Protein AF-A0A5J4Z4I5-F1 (afdb_monomer)

Radius of gyration: 38.69 Å; Cα contacts (8 Å, |Δi|>4): 1490; chains: 1; bounding box: 126×115×115 Å

Structure (mmCIF, N/CA/C/O backbone):
data_AF-A0A5J4Z4I5-F1
#
_entry.id   AF-A0A5J4Z4I5-F1
#
loop_
_atom_site.group_PDB
_atom_site.id
_atom_site.type_symbol
_atom_site.label_atom_id
_atom_site.label_alt_id
_atom_site.label_comp_id
_atom_site.label_asym_id
_atom_site.label_entity_id
_atom_site.label_seq_id
_atom_site.pdbx_PDB_ins_code
_atom_site.Cartn_x
_atom_site.Cartn_y
_atom_site.Cartn_z
_atom_site.occupancy
_atom_site.B_iso_or_equiv
_atom_site.auth_seq_id
_atom_site.auth_comp_id
_atom_site.auth_asym_id
_atom_site.auth_atom_id
_atom_site.pdbx_PDB_model_num
ATOM 1 N N . MET A 1 1 ? 59.971 16.517 -23.247 1.00 35.81 1 MET A N 1
ATOM 2 C CA . MET A 1 1 ? 60.873 15.381 -22.914 1.00 35.81 1 MET A CA 1
ATOM 3 C C . MET A 1 1 ? 61.138 15.456 -21.409 1.00 35.81 1 MET A C 1
ATOM 5 O O . MET A 1 1 ? 61.389 16.570 -20.981 1.00 35.81 1 MET A O 1
ATOM 9 N N . ARG A 1 2 ? 61.080 14.427 -20.546 1.00 30.30 2 ARG A N 1
ATOM 10 C CA . ARG A 1 2 ? 60.779 12.969 -20.624 1.00 30.30 2 ARG A CA 1
ATOM 11 C C . ARG A 1 2 ? 59.957 12.591 -19.353 1.00 30.30 2 ARG A C 1
ATOM 13 O O . ARG A 1 2 ? 59.992 13.361 -18.406 1.00 30.30 2 ARG A O 1
ATOM 20 N N . GLY A 1 3 ? 59.259 11.457 -19.223 1.00 37.25 3 GLY A N 1
ATOM 21 C CA . GLY A 1 3 ? 58.996 10.397 -20.209 1.00 37.25 3 GLY A CA 1
ATOM 22 C C . GLY A 1 3 ? 58.804 8.967 -19.652 1.00 37.25 3 GLY A C 1
ATOM 23 O O . GLY A 1 3 ? 59.218 8.036 -20.335 1.00 37.25 3 GLY A O 1
ATOM 24 N N . THR A 1 4 ? 58.233 8.761 -18.454 1.00 35.12 4 THR A N 1
ATOM 25 C CA . THR A 1 4 ? 57.999 7.421 -17.854 1.00 35.12 4 THR A CA 1
ATOM 26 C C . THR A 1 4 ? 56.654 7.317 -17.115 1.00 35.12 4 THR A C 1
ATOM 28 O O . THR A 1 4 ? 56.175 8.299 -16.559 1.00 35.12 4 THR A O 1
ATOM 31 N N . GLY A 1 5 ? 56.066 6.111 -17.079 1.00 28.55 5 GLY A N 1
ATOM 32 C CA . GLY A 1 5 ? 54.846 5.771 -16.326 1.00 28.55 5 GLY A CA 1
ATOM 33 C C . GLY A 1 5 ? 54.780 4.261 -15.997 1.00 28.55 5 GLY A C 1
ATOM 34 O O . GLY A 1 5 ? 55.381 3.474 -16.735 1.00 28.55 5 GLY A O 1
ATOM 35 N N . PRO A 1 6 ? 54.137 3.830 -14.888 1.00 43.88 6 PRO A N 1
ATOM 36 C CA . PRO A 1 6 ? 54.281 2.470 -14.351 1.00 43.88 6 PRO A CA 1
ATOM 37 C C . PRO A 1 6 ? 53.166 1.479 -14.743 1.00 43.88 6 PRO A C 1
ATOM 39 O O . PRO A 1 6 ? 52.092 1.846 -15.208 1.00 43.88 6 PRO A O 1
ATOM 42 N N . ARG A 1 7 ? 53.428 0.187 -14.495 1.00 39.56 7 ARG A N 1
ATOM 43 C CA . ARG A 1 7 ? 52.496 -0.937 -14.699 1.00 39.56 7 ARG A CA 1
ATOM 44 C C . ARG A 1 7 ? 51.669 -1.210 -13.437 1.00 39.56 7 ARG A C 1
ATOM 46 O O . ARG A 1 7 ? 52.259 -1.415 -12.380 1.00 39.56 7 ARG A O 1
ATOM 53 N N . GLN A 1 8 ? 50.358 -1.399 -13.570 1.00 36.69 8 GLN A N 1
ATOM 54 C CA . GLN A 1 8 ? 49.542 -2.178 -12.625 1.00 36.69 8 GLN A CA 1
ATOM 55 C C . GLN A 1 8 ? 48.591 -3.108 -13.403 1.00 36.69 8 GLN A C 1
ATOM 57 O O . GLN A 1 8 ? 48.283 -2.843 -14.561 1.00 36.69 8 GLN A O 1
ATOM 62 N N . GLY A 1 9 ? 48.203 -4.245 -12.808 1.00 34.06 9 GLY A N 1
ATOM 63 C CA . GLY A 1 9 ? 47.325 -5.256 -13.433 1.00 34.06 9 GLY A CA 1
ATOM 64 C C . GLY A 1 9 ? 47.858 -6.700 -13.420 1.00 34.06 9 GLY A C 1
ATOM 65 O O . GLY A 1 9 ? 47.075 -7.646 -13.435 1.00 34.06 9 GLY A O 1
ATOM 66 N N . ALA A 1 10 ? 49.177 -6.905 -13.310 1.00 36.44 10 ALA A N 1
ATOM 67 C CA . ALA A 1 10 ? 49.761 -8.254 -13.245 1.00 36.44 10 ALA A CA 1
ATOM 68 C C . ALA A 1 10 ? 49.582 -8.945 -11.874 1.00 36.44 10 ALA A C 1
ATOM 70 O O . ALA A 1 10 ? 49.439 -10.165 -11.815 1.00 36.44 10 ALA A O 1
ATOM 71 N N . HIS A 1 11 ? 49.563 -8.181 -10.773 1.00 36.56 11 HIS A N 1
ATOM 72 C CA . HIS A 1 11 ? 49.549 -8.736 -9.411 1.00 36.56 11 HIS A CA 1
ATOM 73 C C . HIS A 1 11 ? 48.203 -9.352 -8.991 1.00 36.56 11 HIS A C 1
ATOM 75 O O . HIS A 1 11 ? 48.201 -10.396 -8.341 1.00 36.56 11 HIS A O 1
ATOM 81 N N . ALA A 1 12 ? 47.063 -8.781 -9.397 1.00 37.38 12 ALA A N 1
ATOM 82 C CA . ALA A 1 12 ? 45.740 -9.276 -8.989 1.00 37.38 12 ALA A CA 1
ATOM 83 C C . ALA A 1 12 ? 45.505 -10.748 -9.395 1.00 37.38 12 ALA A C 1
ATOM 85 O O . ALA A 1 12 ? 45.038 -11.564 -8.600 1.00 37.38 12 ALA A O 1
ATOM 86 N N . ARG A 1 13 ? 45.931 -11.126 -10.610 1.00 37.69 13 ARG A N 1
ATOM 87 C CA . ARG A 1 13 ? 45.791 -12.494 -11.145 1.00 37.69 13 ARG A CA 1
ATOM 88 C C . ARG A 1 13 ? 46.689 -13.534 -10.454 1.00 37.69 13 ARG A C 1
ATOM 90 O O . ARG A 1 13 ? 46.460 -14.730 -10.633 1.00 37.69 13 ARG A O 1
ATOM 97 N N . ALA A 1 14 ? 47.686 -13.113 -9.671 1.00 41.31 14 ALA A N 1
ATOM 98 C CA . ALA A 1 14 ? 48.535 -14.020 -8.897 1.00 41.31 14 ALA A CA 1
ATOM 99 C C . ALA A 1 14 ? 47.861 -14.467 -7.586 1.00 41.31 14 ALA A C 1
ATOM 101 O O . ALA A 1 14 ? 47.888 -15.655 -7.261 1.00 41.31 14 ALA A O 1
ATOM 102 N N . ASN A 1 15 ? 47.202 -13.547 -6.871 1.00 43.47 15 ASN A N 1
ATOM 103 C CA . ASN A 1 15 ? 46.589 -13.835 -5.568 1.00 43.47 15 ASN A CA 1
ATOM 104 C C . ASN A 1 15 ? 45.403 -14.807 -5.678 1.00 43.47 15 ASN A C 1
ATOM 106 O O . ASN A 1 15 ? 45.340 -15.776 -4.922 1.00 43.47 15 ASN A O 1
ATOM 110 N N . ILE A 1 16 ? 44.528 -14.627 -6.675 1.00 46.31 16 ILE A N 1
ATOM 111 C CA . ILE A 1 16 ? 43.369 -15.511 -6.924 1.00 46.31 16 ILE A CA 1
ATOM 112 C C . ILE A 1 16 ? 43.816 -16.977 -7.088 1.00 46.31 16 ILE A C 1
ATOM 114 O O . ILE A 1 16 ? 43.248 -17.890 -6.489 1.00 46.31 16 ILE A O 1
ATOM 118 N N . ARG A 1 17 ? 44.903 -17.211 -7.840 1.00 44.78 17 ARG A N 1
ATOM 119 C CA . ARG A 1 17 ? 45.469 -18.553 -8.070 1.00 44.78 17 ARG A CA 1
ATOM 120 C C . ARG A 1 17 ? 46.101 -19.179 -6.825 1.00 44.78 17 ARG A C 1
ATOM 122 O O . ARG A 1 17 ? 46.173 -20.403 -6.748 1.00 44.78 17 ARG A O 1
ATOM 129 N N . LYS A 1 18 ? 46.558 -18.371 -5.863 1.00 44.72 18 LYS A N 1
ATOM 130 C CA . LYS A 1 18 ? 47.048 -18.866 -4.570 1.00 44.72 18 LYS A CA 1
ATOM 131 C C . LYS A 1 18 ? 45.876 -19.325 -3.694 1.00 44.72 18 LYS A C 1
ATOM 133 O O . LYS A 1 18 ? 45.893 -20.449 -3.205 1.00 44.72 18 LYS A O 1
ATOM 138 N N . HIS A 1 19 ? 44.832 -18.506 -3.588 1.00 47.75 19 HIS A N 1
ATOM 139 C CA . HIS A 1 19 ? 43.726 -18.745 -2.658 1.00 47.75 19 HIS A CA 1
ATOM 140 C C . HIS A 1 19 ? 42.838 -19.945 -3.044 1.00 47.75 19 HIS A C 1
ATOM 142 O O . HIS A 1 19 ? 42.477 -20.752 -2.189 1.00 47.75 19 HIS A O 1
ATOM 148 N N . ILE A 1 20 ? 42.561 -20.139 -4.341 1.00 48.09 20 ILE A N 1
ATOM 149 C CA . ILE A 1 20 ? 41.812 -21.313 -4.838 1.00 48.09 20 ILE A CA 1
ATOM 150 C C . ILE A 1 20 ? 42.571 -22.623 -4.551 1.00 48.09 20 ILE A C 1
ATOM 152 O O . ILE A 1 20 ? 41.970 -23.635 -4.191 1.00 48.09 20 ILE A O 1
ATOM 156 N N . LYS A 1 21 ? 43.906 -22.603 -4.655 1.00 46.72 21 LYS A N 1
ATOM 157 C CA . LYS A 1 21 ? 44.761 -23.762 -4.355 1.00 46.72 21 LYS A CA 1
ATOM 158 C C . LYS A 1 21 ? 44.721 -24.140 -2.869 1.00 46.72 21 LYS A C 1
ATOM 160 O O . LYS A 1 21 ? 44.782 -25.322 -2.544 1.00 46.72 21 LYS A O 1
ATOM 165 N N . GLU A 1 22 ? 44.617 -23.150 -1.985 1.00 45.56 22 GLU A N 1
ATOM 166 C CA . GLU A 1 22 ? 44.584 -23.341 -0.530 1.00 45.56 22 GLU A CA 1
ATOM 167 C C . GLU A 1 22 ? 43.242 -23.918 -0.044 1.00 45.56 22 GLU A C 1
ATOM 169 O O . GLU A 1 22 ? 43.251 -24.739 0.868 1.00 45.56 22 GLU A O 1
ATOM 174 N N . ARG A 1 23 ? 42.109 -23.595 -0.692 1.00 50.34 23 ARG A N 1
ATOM 175 C CA . ARG A 1 23 ? 40.792 -24.178 -0.347 1.00 50.34 23 ARG A CA 1
ATOM 176 C C . ARG A 1 23 ? 40.547 -25.600 -0.876 1.00 50.34 23 ARG A C 1
ATOM 178 O O . ARG A 1 23 ? 39.748 -26.315 -0.286 1.00 50.34 23 ARG A O 1
ATOM 185 N N . LEU A 1 24 ? 41.187 -26.015 -1.976 1.00 55.06 24 LEU A N 1
ATOM 186 C CA . LEU A 1 24 ? 40.859 -27.282 -2.663 1.00 55.06 24 LEU A CA 1
ATOM 187 C C . LEU A 1 24 ? 41.818 -28.454 -2.385 1.00 55.06 24 LEU A C 1
ATOM 189 O O . LEU A 1 24 ? 41.536 -29.575 -2.800 1.00 55.06 24 LEU A O 1
ATOM 193 N N . GLY A 1 25 ? 42.974 -28.230 -1.749 1.00 45.53 25 GLY A N 1
ATOM 194 C CA . GLY A 1 25 ? 43.921 -29.299 -1.373 1.00 45.53 25 GLY A CA 1
ATOM 195 C C . GLY A 1 25 ? 44.571 -30.085 -2.531 1.00 45.53 25 GLY A C 1
ATOM 196 O O . GLY A 1 25 ? 45.341 -31.017 -2.295 1.00 45.53 25 GLY A O 1
ATOM 197 N N . LEU A 1 26 ? 44.290 -29.736 -3.792 1.00 54.09 26 LEU A N 1
ATOM 198 C CA . LEU A 1 26 ? 44.749 -30.480 -4.968 1.00 54.09 26 LEU A CA 1
ATOM 199 C C . LEU A 1 26 ? 46.233 -30.244 -5.291 1.00 54.09 26 LEU A C 1
ATOM 201 O O . LEU A 1 26 ? 46.753 -29.125 -5.245 1.00 54.09 26 LEU A O 1
ATOM 205 N N . SER A 1 27 ? 46.918 -31.312 -5.710 1.00 60.84 27 SER A N 1
ATOM 206 C CA . SER A 1 27 ? 48.304 -31.221 -6.179 1.00 60.84 27 SER A CA 1
ATOM 207 C C . SER A 1 27 ? 48.392 -30.535 -7.557 1.00 60.84 27 SER A C 1
ATOM 209 O O . SER A 1 27 ? 47.460 -30.648 -8.362 1.00 60.84 27 SER A O 1
ATOM 211 N N . PRO A 1 28 ? 49.516 -29.862 -7.893 1.00 47.69 28 PRO A N 1
ATOM 212 C CA . PRO A 1 28 ? 49.612 -29.039 -9.105 1.00 47.69 28 PRO A CA 1
ATOM 213 C C . PRO A 1 28 ? 49.306 -29.764 -10.424 1.00 47.69 28 PRO A C 1
ATOM 215 O O . PRO A 1 28 ? 48.847 -29.126 -11.363 1.00 47.69 28 PRO A O 1
ATOM 218 N N . ARG A 1 29 ? 49.526 -31.086 -10.502 1.00 52.81 29 ARG A N 1
ATOM 219 C CA . ARG A 1 29 ? 49.208 -31.879 -11.703 1.00 52.81 29 ARG A CA 1
ATOM 220 C C . ARG A 1 29 ? 47.703 -32.123 -11.880 1.00 52.81 29 ARG A C 1
ATOM 222 O O . ARG A 1 29 ? 47.235 -32.074 -13.009 1.00 52.81 29 ARG A O 1
ATOM 229 N N . LYS A 1 30 ? 46.944 -32.327 -10.792 1.00 55.16 30 LYS A N 1
ATOM 230 C CA . LYS A 1 30 ? 45.482 -32.541 -10.855 1.00 55.16 30 LYS A CA 1
ATOM 231 C C . LYS A 1 30 ? 44.713 -31.264 -11.209 1.00 55.16 30 LYS A C 1
ATOM 233 O O . LYS A 1 30 ? 43.694 -31.330 -11.882 1.00 55.16 30 LYS A O 1
ATOM 238 N N . PHE A 1 31 ? 45.208 -30.102 -10.777 1.00 52.62 31 PHE A N 1
ATOM 239 C CA . PHE A 1 31 ? 44.575 -28.816 -11.093 1.00 52.62 31 PHE A CA 1
ATOM 240 C C . PHE A 1 31 ? 44.687 -28.446 -12.583 1.00 52.62 31 PHE A C 1
ATOM 242 O O . PHE A 1 31 ? 43.785 -27.817 -13.124 1.00 52.62 31 PHE A O 1
ATOM 249 N N . VAL A 1 32 ? 45.767 -28.857 -13.262 1.00 59.59 32 VAL A N 1
ATOM 250 C CA . VAL A 1 32 ? 45.931 -28.615 -14.707 1.00 59.59 32 VAL A CA 1
ATOM 251 C C . VAL A 1 32 ? 45.006 -29.517 -15.528 1.00 59.59 32 VAL A C 1
ATOM 253 O O . VAL A 1 32 ? 44.280 -28.993 -16.367 1.00 59.59 32 VAL A O 1
ATOM 256 N N . SER A 1 33 ? 44.945 -30.826 -15.245 1.00 52.53 33 SER A N 1
ATOM 257 C CA . SER A 1 33 ? 44.080 -31.743 -16.008 1.00 52.53 33 SER A CA 1
ATOM 258 C C . SER A 1 33 ? 42.597 -31.364 -15.917 1.00 52.53 33 SER A C 1
ATOM 260 O O . SER A 1 33 ? 41.912 -31.341 -16.934 1.00 52.53 33 SER A O 1
ATOM 262 N N . PHE A 1 34 ? 42.126 -30.963 -14.730 1.00 51.75 34 PHE A N 1
ATOM 263 C CA . PHE A 1 34 ? 40.750 -30.501 -14.512 1.00 51.75 34 PHE A CA 1
ATOM 264 C C . PHE A 1 34 ? 40.367 -29.305 -15.410 1.00 51.75 34 PHE A C 1
ATOM 266 O O . PHE A 1 34 ? 39.272 -29.263 -15.969 1.00 51.75 34 PHE A O 1
ATOM 273 N N . LEU A 1 35 ? 41.287 -28.351 -15.602 1.00 50.06 35 LEU A N 1
ATOM 274 C CA . LEU A 1 35 ? 41.074 -27.191 -16.475 1.00 50.06 35 LEU A CA 1
ATOM 275 C C . LEU A 1 35 ? 41.184 -27.537 -17.971 1.00 50.06 35 LEU A C 1
ATOM 277 O O . LEU A 1 35 ? 40.565 -26.873 -18.805 1.00 50.06 35 LEU A O 1
ATOM 281 N N . GLU A 1 36 ? 41.958 -28.563 -18.326 1.00 49.97 36 GLU A N 1
ATOM 282 C CA . GLU A 1 36 ? 42.090 -29.032 -19.709 1.00 49.97 36 GLU A CA 1
ATOM 283 C C . GLU A 1 36 ? 40.883 -29.873 -20.161 1.00 49.97 36 GLU A C 1
ATOM 285 O O . GLU A 1 36 ? 40.491 -29.781 -21.326 1.00 49.97 36 GLU A O 1
ATOM 290 N N . GLU A 1 37 ? 40.234 -30.627 -19.270 1.00 44.66 37 GLU A N 1
ATOM 291 C CA . GLU A 1 37 ? 39.030 -31.406 -19.597 1.00 44.66 37 GLU A CA 1
ATOM 292 C C . GLU A 1 37 ? 37.803 -30.511 -19.854 1.00 44.66 37 GLU A C 1
ATOM 294 O O . GLU A 1 37 ? 37.185 -30.612 -20.920 1.00 44.66 37 GLU A O 1
ATOM 299 N N . ASP A 1 38 ? 37.491 -29.567 -18.958 1.00 45.91 38 ASP A N 1
ATOM 300 C CA . ASP A 1 38 ? 36.338 -28.660 -19.114 1.00 45.91 38 ASP A CA 1
ATOM 301 C C . ASP A 1 38 ? 36.457 -27.760 -20.364 1.00 45.91 38 ASP A C 1
ATOM 303 O O . ASP A 1 38 ? 35.509 -27.602 -21.143 1.00 45.91 38 ASP A O 1
ATOM 307 N N . CYS A 1 39 ? 37.661 -27.244 -20.635 1.00 38.38 39 CYS A N 1
ATOM 308 C CA . CYS A 1 39 ? 37.931 -26.419 -21.815 1.00 38.38 39 CYS A CA 1
ATOM 309 C C . CYS A 1 39 ? 37.785 -27.206 -23.136 1.00 38.38 39 CYS A C 1
ATOM 311 O O . CYS A 1 39 ? 37.334 -26.659 -24.148 1.00 38.38 39 CYS A O 1
ATOM 313 N N . ASN A 1 40 ? 38.114 -28.504 -23.142 1.00 44.69 40 ASN A N 1
ATOM 314 C CA . ASN A 1 40 ? 37.922 -29.367 -24.310 1.00 44.69 40 ASN A CA 1
ATOM 315 C C . ASN A 1 40 ? 36.465 -29.829 -24.481 1.00 44.69 40 ASN A C 1
ATOM 317 O O . ASN A 1 40 ? 35.998 -29.922 -25.619 1.00 44.69 40 ASN A O 1
ATOM 321 N N . SER A 1 41 ? 35.729 -30.047 -23.387 1.00 39.28 41 SER A N 1
ATOM 322 C CA . SER A 1 41 ? 34.284 -30.319 -23.411 1.00 39.28 41 SER A CA 1
ATOM 323 C C . SER A 1 41 ? 33.518 -29.177 -24.095 1.00 39.28 41 SER A C 1
ATOM 325 O O . SER A 1 41 ? 32.854 -29.372 -25.121 1.00 39.28 41 SER A O 1
ATOM 327 N N . LYS A 1 42 ? 33.715 -27.943 -23.611 1.00 42.56 42 LYS A N 1
ATOM 328 C CA . LYS A 1 42 ? 33.012 -26.744 -24.099 1.00 42.56 42 LYS A CA 1
ATOM 329 C C . LYS A 1 42 ? 33.356 -26.377 -25.551 1.00 42.56 42 LYS A C 1
ATOM 331 O O . LYS A 1 42 ? 32.510 -25.821 -26.251 1.00 42.56 42 LYS A O 1
ATOM 336 N N . LYS A 1 43 ? 34.542 -26.750 -26.053 1.00 41.34 43 LYS A N 1
ATOM 337 C CA . LYS A 1 43 ? 34.893 -26.603 -27.481 1.00 41.34 43 LYS A CA 1
ATOM 338 C C . LYS A 1 43 ? 34.133 -27.565 -28.395 1.00 41.34 43 LYS A C 1
ATOM 340 O O . LYS A 1 43 ? 33.652 -27.131 -29.438 1.00 41.34 43 LYS A O 1
ATOM 345 N N . ARG A 1 44 ? 33.975 -28.840 -28.016 1.00 39.41 44 ARG A N 1
ATOM 346 C CA . ARG A 1 44 ? 33.303 -29.841 -28.872 1.00 39.41 44 ARG A CA 1
ATOM 347 C C . ARG A 1 44 ? 31.820 -29.532 -29.094 1.00 39.41 44 ARG A C 1
ATOM 349 O O . ARG A 1 44 ? 31.322 -29.781 -30.187 1.00 39.41 44 ARG A O 1
ATOM 356 N N . LYS A 1 45 ? 31.135 -28.937 -28.108 1.00 37.75 45 LYS A N 1
ATOM 357 C CA . LYS A 1 45 ? 29.716 -28.550 -28.235 1.00 37.75 45 LYS A CA 1
ATOM 358 C C . LYS A 1 45 ? 29.490 -27.305 -29.115 1.00 37.75 45 LYS A C 1
ATOM 360 O O . LYS A 1 45 ? 28.401 -27.148 -29.639 1.00 37.75 45 LYS A O 1
ATOM 365 N N . ARG A 1 46 ? 30.501 -26.447 -29.333 1.00 36.47 46 ARG A N 1
ATOM 366 C CA . ARG A 1 46 ? 30.376 -25.200 -30.127 1.00 36.47 46 ARG A CA 1
ATOM 367 C C . ARG A 1 46 ? 30.754 -25.316 -31.612 1.00 36.47 46 ARG A C 1
ATOM 369 O O . ARG A 1 46 ? 30.628 -24.335 -32.334 1.00 36.47 46 ARG A O 1
ATOM 376 N N . GLN A 1 47 ? 31.229 -26.472 -32.083 1.00 33.19 47 GLN A N 1
ATOM 377 C CA . GLN A 1 47 ? 31.722 -26.632 -33.464 1.00 33.19 47 GLN A CA 1
ATOM 378 C C . GLN A 1 47 ? 30.694 -27.253 -34.434 1.00 33.19 47 GLN A C 1
ATOM 380 O O . GLN A 1 47 ? 31.015 -27.467 -35.601 1.00 33.19 47 GLN A O 1
ATOM 385 N N . LYS A 1 48 ? 29.470 -27.563 -33.981 1.00 34.03 48 LYS A N 1
ATOM 386 C CA . LYS A 1 48 ? 28.483 -28.298 -34.791 1.00 34.03 48 LYS A CA 1
ATOM 387 C C . LYS A 1 48 ? 27.459 -27.408 -35.510 1.00 34.03 48 LYS A C 1
ATOM 389 O O . LYS A 1 48 ? 27.056 -27.740 -36.619 1.00 34.03 48 LYS A O 1
ATOM 394 N N . ASP A 1 49 ? 27.125 -26.255 -34.930 1.00 37.41 49 ASP A N 1
ATOM 395 C CA . ASP A 1 49 ? 25.912 -25.496 -35.279 1.00 37.41 49 ASP A CA 1
ATOM 396 C C . ASP A 1 49 ? 26.213 -24.146 -35.968 1.00 37.41 49 ASP A C 1
ATOM 398 O O . ASP A 1 49 ? 25.531 -23.147 -35.756 1.00 37.41 49 ASP A O 1
ATOM 402 N N . SER A 1 50 ? 27.280 -24.077 -36.778 1.00 30.86 50 SER A N 1
ATOM 403 C CA . SER A 1 50 ? 27.638 -22.855 -37.521 1.00 30.86 50 SER A CA 1
ATOM 404 C C . SER A 1 50 ? 28.266 -23.141 -38.891 1.00 30.86 50 SER A C 1
ATOM 406 O O . SER A 1 50 ? 29.455 -22.920 -39.128 1.00 30.86 50 SER A O 1
ATOM 408 N N . ILE A 1 51 ? 27.444 -23.636 -39.821 1.00 34.22 51 ILE A N 1
ATOM 409 C CA . ILE A 1 51 ? 27.730 -23.644 -41.262 1.00 34.22 51 ILE A CA 1
ATOM 410 C C . ILE A 1 51 ? 26.464 -23.158 -41.987 1.00 34.22 51 ILE A C 1
ATOM 412 O O . ILE A 1 51 ? 25.383 -23.686 -41.757 1.00 34.22 51 ILE A O 1
ATOM 416 N N . THR A 1 52 ? 26.626 -22.177 -42.885 1.00 31.58 52 THR A N 1
ATOM 417 C CA . THR A 1 52 ? 25.573 -21.354 -43.537 1.00 31.58 52 THR A CA 1
ATOM 418 C C . THR A 1 52 ? 24.854 -20.353 -42.598 1.00 31.58 52 THR A C 1
ATOM 420 O O . THR A 1 52 ? 24.449 -20.714 -41.505 1.00 31.58 52 THR A O 1
ATOM 423 N N . GLY A 1 53 ? 24.705 -19.062 -42.942 1.00 26.91 53 GLY A N 1
ATOM 424 C CA . GLY A 1 53 ? 25.369 -18.341 -44.037 1.00 26.91 53 GLY A CA 1
ATOM 425 C C . GLY A 1 53 ? 25.111 -16.819 -44.124 1.00 26.91 53 GLY A C 1
ATOM 426 O O . GLY A 1 53 ? 23.990 -16.359 -43.988 1.00 26.91 53 GLY A O 1
ATOM 427 N N . LYS A 1 54 ? 26.170 -16.072 -44.488 1.00 27.55 54 LYS A N 1
ATOM 428 C CA . LYS A 1 54 ? 26.180 -14.760 -45.189 1.00 27.55 54 LYS A CA 1
ATOM 429 C C . LYS A 1 54 ? 25.495 -13.525 -44.555 1.00 27.55 54 LYS A C 1
ATOM 431 O O . LYS A 1 54 ? 24.449 -13.068 -44.993 1.00 27.55 54 LYS A O 1
ATOM 436 N N . THR A 1 55 ? 26.256 -12.857 -43.688 1.00 27.69 55 THR A N 1
ATOM 437 C CA . THR A 1 55 ? 26.644 -11.423 -43.789 1.00 27.69 55 THR A CA 1
ATOM 438 C C . THR A 1 55 ? 25.858 -10.454 -44.702 1.00 27.69 55 THR A C 1
ATOM 440 O O . THR A 1 55 ? 25.880 -10.588 -45.929 1.00 27.69 55 THR A O 1
ATOM 443 N N . ARG A 1 56 ? 25.508 -9.286 -44.142 1.00 28.06 56 ARG A N 1
ATOM 444 C CA . ARG A 1 56 ? 25.757 -7.973 -44.779 1.00 28.06 56 ARG A CA 1
ATOM 445 C C . ARG A 1 56 ? 26.416 -7.018 -43.773 1.00 28.06 56 ARG A C 1
ATOM 447 O O . ARG A 1 56 ? 26.276 -7.206 -42.571 1.00 28.06 56 ARG A O 1
ATOM 454 N N . GLN A 1 57 ? 27.191 -6.050 -44.264 1.00 28.00 57 GLN A N 1
ATOM 455 C CA . GLN A 1 57 ? 27.966 -5.107 -43.445 1.00 28.00 57 GLN A CA 1
ATOM 456 C C . GLN A 1 57 ? 27.461 -3.670 -43.617 1.00 28.00 57 GLN A C 1
ATOM 458 O O . GLN A 1 57 ? 27.161 -3.251 -44.731 1.00 28.00 57 GLN A O 1
ATOM 463 N N . GLY A 1 58 ? 27.492 -2.907 -42.527 1.00 24.58 58 GLY A N 1
ATOM 464 C CA . GLY A 1 58 ? 27.455 -1.444 -42.492 1.00 24.58 58 GLY A CA 1
ATOM 465 C C . GLY A 1 58 ? 28.159 -0.980 -41.214 1.00 24.58 58 GLY A C 1
ATOM 466 O O . GLY A 1 58 ? 28.021 -1.634 -40.180 1.00 24.58 58 GLY A O 1
ATOM 467 N N . LYS A 1 59 ? 28.978 0.077 -41.274 1.00 27.72 59 LYS A N 1
ATOM 468 C CA . LYS A 1 59 ? 29.710 0.612 -40.108 1.00 27.72 59 LYS A CA 1
ATOM 469 C C . LYS A 1 59 ? 29.626 2.149 -40.032 1.00 27.72 59 LYS A C 1
ATOM 471 O O . LYS A 1 59 ? 29.356 2.769 -41.057 1.00 27.72 59 LYS A O 1
ATOM 476 N N . PRO A 1 60 ? 29.799 2.743 -38.833 1.00 45.38 60 PRO A N 1
ATOM 477 C CA . PRO A 1 60 ? 29.238 4.057 -38.495 1.00 45.38 60 PRO A CA 1
ATOM 478 C C . PRO A 1 60 ? 30.252 5.213 -38.548 1.00 45.38 60 PRO A C 1
ATOM 480 O O . PRO A 1 60 ? 31.459 4.982 -38.644 1.00 45.38 60 PRO A O 1
ATOM 483 N N . ALA A 1 61 ? 29.767 6.447 -38.355 1.00 25.77 61 ALA A N 1
ATOM 484 C CA . ALA A 1 61 ? 30.599 7.601 -38.011 1.00 25.77 61 ALA A CA 1
ATOM 485 C C . ALA A 1 61 ? 29.871 8.646 -37.128 1.00 25.77 61 ALA A C 1
ATOM 487 O O . ALA A 1 61 ? 28.799 9.099 -37.496 1.00 25.77 61 ALA A O 1
ATOM 488 N N . PHE A 1 62 ? 30.511 8.987 -35.996 1.00 24.73 62 PHE A N 1
ATOM 489 C CA . PHE A 1 62 ? 30.704 10.294 -35.317 1.00 24.73 62 PHE A CA 1
ATOM 490 C C . PHE A 1 62 ? 29.603 11.404 -35.246 1.00 24.73 62 PHE A C 1
ATOM 492 O O . PHE A 1 62 ? 28.852 11.575 -36.191 1.00 24.73 62 PHE A O 1
ATOM 499 N N . VAL A 1 63 ? 29.565 12.364 -34.288 1.00 24.02 63 VAL A N 1
ATOM 500 C CA . VAL A 1 63 ? 29.897 12.505 -32.828 1.00 24.02 63 VAL A CA 1
ATOM 501 C C . VAL A 1 63 ? 30.058 14.012 -32.451 1.00 24.02 63 VAL A C 1
ATOM 503 O O . VAL A 1 63 ? 30.584 14.771 -33.254 1.00 24.02 63 VAL A O 1
ATOM 506 N N . VAL A 1 64 ? 29.694 14.407 -31.210 1.00 24.33 64 VAL A N 1
ATOM 507 C CA . VAL A 1 64 ? 29.803 15.753 -30.550 1.00 24.33 64 VAL A CA 1
ATOM 508 C C . VAL A 1 64 ? 28.826 16.873 -30.977 1.00 24.33 64 VAL A C 1
ATOM 510 O O . VAL A 1 64 ? 28.916 17.393 -32.082 1.00 24.33 64 VAL A O 1
ATOM 513 N N . ALA A 1 65 ? 28.045 17.377 -30.003 1.00 23.78 65 ALA A N 1
ATOM 514 C CA . ALA A 1 65 ? 27.925 18.804 -29.617 1.00 23.78 65 ALA A CA 1
ATOM 515 C C . ALA A 1 65 ? 27.198 18.933 -28.251 1.00 23.78 65 ALA A C 1
ATOM 517 O O . ALA A 1 65 ? 26.435 18.039 -27.892 1.00 23.78 65 ALA A O 1
ATOM 518 N N . MET A 1 66 ? 27.430 20.000 -27.463 1.00 22.86 66 MET A N 1
ATOM 519 C CA . MET A 1 66 ? 26.862 20.136 -26.103 1.00 22.86 66 MET A CA 1
ATOM 520 C C . MET A 1 66 ? 26.566 21.597 -25.681 1.00 22.86 66 MET A C 1
ATOM 522 O O . MET A 1 66 ? 27.430 22.456 -25.817 1.00 22.86 66 MET A O 1
ATOM 526 N N . GLN A 1 67 ? 25.403 21.795 -25.038 1.00 25.06 67 GLN A N 1
ATOM 527 C CA . GLN A 1 67 ? 24.995 22.885 -24.116 1.00 25.06 67 GLN A CA 1
ATOM 528 C C . GLN A 1 67 ? 24.768 24.354 -24.584 1.00 25.06 67 GLN A C 1
ATOM 530 O O . GLN A 1 67 ? 25.517 24.914 -25.375 1.00 25.06 67 GLN A O 1
ATOM 535 N N . LYS A 1 68 ? 23.848 24.993 -23.821 1.00 24.16 68 LYS A N 1
ATOM 536 C CA . LYS A 1 68 ? 23.697 26.425 -23.425 1.00 24.16 68 LYS A CA 1
ATOM 537 C C . LYS A 1 68 ? 22.716 27.324 -24.216 1.00 24.16 68 LYS A C 1
ATOM 539 O O . LYS A 1 68 ? 22.790 27.356 -25.433 1.00 24.16 68 LYS A O 1
ATOM 544 N N . VAL A 1 69 ? 21.864 28.161 -23.581 1.00 25.48 69 VAL A N 1
ATOM 545 C CA . VAL A 1 69 ? 21.258 28.135 -22.212 1.00 25.48 69 VAL A CA 1
ATOM 546 C C . VAL A 1 69 ? 20.085 29.153 -22.083 1.00 25.48 69 VAL A C 1
ATOM 548 O O . VAL A 1 69 ? 20.163 30.209 -22.693 1.00 25.48 69 VAL A O 1
ATOM 551 N N . VAL A 1 70 ? 19.081 28.855 -21.234 1.00 22.89 70 VAL A N 1
ATOM 552 C CA . VAL A 1 70 ? 18.054 29.746 -20.598 1.00 22.89 70 VAL A CA 1
ATOM 553 C C . VAL A 1 70 ? 17.151 30.658 -21.462 1.00 22.89 70 VAL A C 1
ATOM 555 O O . VAL A 1 70 ? 17.607 31.639 -22.038 1.00 22.89 70 VAL A O 1
ATOM 558 N N . ALA A 1 71 ? 15.827 30.470 -21.318 1.00 21.08 71 ALA A N 1
ATOM 559 C CA . ALA A 1 71 ? 14.838 31.554 -21.186 1.00 21.08 71 ALA A CA 1
ATOM 560 C C . ALA A 1 71 ? 13.594 31.086 -20.386 1.00 21.08 71 ALA A C 1
ATOM 562 O O . ALA A 1 71 ? 13.177 29.940 -20.484 1.00 21.08 71 ALA A O 1
ATOM 563 N N . VAL A 1 72 ? 13.050 31.986 -19.567 1.00 22.86 72 VAL A N 1
ATOM 564 C CA . VAL A 1 72 ? 12.040 31.811 -18.501 1.00 22.86 72 VAL A CA 1
ATOM 565 C C . VAL A 1 72 ? 10.647 31.333 -18.957 1.00 22.86 72 VAL A C 1
ATOM 567 O O . VAL A 1 72 ? 10.076 31.923 -19.867 1.00 22.86 72 VAL A O 1
ATOM 570 N N . ALA A 1 73 ? 10.036 30.420 -18.188 1.00 22.89 73 ALA A N 1
ATOM 571 C CA . ALA A 1 73 ? 8.594 30.402 -17.884 1.00 22.89 73 ALA A CA 1
ATOM 572 C C . ALA A 1 73 ? 8.344 29.696 -16.531 1.00 22.89 73 ALA A C 1
ATOM 574 O O . ALA A 1 73 ? 9.071 28.766 -16.186 1.00 22.89 73 ALA A O 1
ATOM 575 N N . ILE A 1 74 ? 7.343 30.136 -15.758 1.00 28.59 74 ILE A N 1
ATOM 576 C CA . ILE A 1 74 ? 6.940 29.500 -14.488 1.00 28.59 74 ILE A CA 1
ATOM 577 C C . ILE A 1 74 ? 5.701 28.642 -14.744 1.00 28.59 74 ILE A C 1
ATOM 579 O O . ILE A 1 74 ? 4.657 29.176 -15.109 1.00 28.59 74 ILE A O 1
ATOM 583 N N . ALA A 1 75 ? 5.806 27.339 -14.492 1.00 23.30 75 ALA A N 1
ATOM 584 C CA . ALA A 1 75 ? 4.669 26.433 -14.383 1.00 23.30 75 ALA A CA 1
ATOM 585 C C . ALA A 1 75 ? 5.022 25.309 -13.397 1.00 23.30 75 ALA A C 1
ATOM 587 O O . ALA A 1 75 ? 5.791 24.408 -13.726 1.00 23.30 75 ALA A O 1
ATOM 588 N N . VAL A 1 76 ? 4.476 25.366 -12.178 1.00 27.19 76 VAL A N 1
ATOM 589 C CA . VAL A 1 76 ? 4.507 24.223 -11.254 1.00 27.19 76 VAL A CA 1
ATOM 590 C C . VAL A 1 76 ? 3.368 23.295 -11.661 1.00 27.19 76 VAL A C 1
ATOM 592 O O . VAL A 1 76 ? 2.263 23.375 -11.132 1.00 27.19 76 VAL A O 1
ATOM 595 N N . ALA A 1 77 ? 3.631 22.453 -12.658 1.00 22.38 77 ALA A N 1
ATOM 596 C CA . ALA A 1 77 ? 2.745 21.351 -12.991 1.00 22.38 77 ALA A CA 1
ATOM 597 C C . ALA A 1 77 ? 2.862 20.295 -11.884 1.00 22.38 77 ALA A C 1
ATOM 599 O O . ALA A 1 77 ? 3.814 19.514 -11.857 1.00 22.38 77 ALA A O 1
ATOM 600 N N . VAL A 1 78 ? 1.909 20.298 -10.951 1.00 25.53 78 VAL A N 1
ATOM 601 C CA . VAL A 1 78 ? 1.717 19.179 -10.025 1.00 25.53 78 VAL A CA 1
ATOM 602 C C . VAL A 1 78 ? 1.224 18.002 -10.857 1.00 25.53 78 VAL A C 1
ATOM 604 O O . VAL A 1 78 ? 0.047 17.931 -11.200 1.00 25.53 78 VAL A O 1
ATOM 607 N N . VAL A 1 79 ? 2.132 17.095 -11.213 1.00 23.30 79 VAL A N 1
ATOM 608 C CA . VAL A 1 79 ? 1.753 15.812 -11.804 1.00 23.30 79 VAL A CA 1
ATOM 609 C C . VAL A 1 79 ? 1.183 14.957 -10.679 1.00 23.30 79 VAL A C 1
ATOM 611 O O . VAL A 1 79 ? 1.912 14.277 -9.962 1.00 23.30 79 VAL A O 1
ATOM 614 N N . THR A 1 80 ? -0.135 15.026 -10.501 1.00 28.97 80 THR A N 1
ATOM 615 C CA . THR A 1 80 ? -0.867 13.979 -9.789 1.00 28.97 80 THR A CA 1
ATOM 616 C C . THR A 1 80 ? -0.590 12.660 -10.501 1.00 28.97 80 THR A C 1
ATOM 618 O O . THR A 1 80 ? -0.763 12.599 -11.719 1.00 28.97 80 THR A O 1
ATOM 621 N N . GLY A 1 81 ? -0.190 11.615 -9.773 1.00 30.92 81 GLY A N 1
ATOM 622 C CA . GLY A 1 81 ? -0.221 10.260 -10.321 1.00 30.92 81 GLY A CA 1
ATOM 623 C C . GLY A 1 81 ? -1.661 9.949 -10.712 1.00 30.92 81 GLY A C 1
ATOM 624 O O . GLY A 1 81 ? -2.525 9.875 -9.841 1.00 30.92 81 GLY A O 1
ATOM 625 N N . VAL A 1 82 ? -1.935 9.879 -12.012 1.00 40.28 82 VAL A N 1
ATOM 626 C CA . VAL A 1 82 ? -3.282 9.621 -12.518 1.00 40.28 82 VAL A CA 1
ATOM 627 C C . VAL A 1 82 ? -3.496 8.115 -12.474 1.00 40.28 82 VAL A C 1
ATOM 629 O O . VAL A 1 82 ? -2.747 7.369 -13.101 1.00 40.28 82 VAL A O 1
ATOM 632 N N . ALA A 1 83 ? -4.494 7.664 -11.717 1.00 46.91 83 ALA A N 1
ATOM 633 C CA . ALA A 1 83 ? -4.940 6.282 -11.798 1.00 46.91 83 ALA A CA 1
ATOM 634 C C . ALA A 1 83 ? -5.590 6.080 -13.171 1.00 46.91 83 ALA A C 1
ATOM 636 O O . ALA A 1 83 ? -6.634 6.671 -13.439 1.00 46.91 83 ALA A O 1
ATOM 637 N N . HIS A 1 84 ? -4.957 5.286 -14.034 1.00 56.53 84 HIS A N 1
ATOM 638 C CA . HIS A 1 84 ? -5.510 4.963 -15.346 1.00 56.53 84 HIS A CA 1
ATOM 639 C C . HIS A 1 84 ? -6.854 4.243 -15.215 1.00 56.53 84 HIS A C 1
ATOM 641 O O . HIS A 1 84 ? -7.110 3.528 -14.238 1.00 56.53 84 HIS A O 1
ATOM 647 N N . ALA A 1 85 ? -7.720 4.457 -16.197 1.00 69.00 85 ALA A N 1
ATOM 648 C CA . ALA A 1 85 ? -8.973 3.745 -16.324 1.00 69.00 85 ALA A CA 1
ATOM 649 C C . ALA A 1 85 ? -8.802 2.449 -17.125 1.00 69.00 85 ALA A C 1
ATOM 651 O O . ALA A 1 85 ? -7.807 2.221 -17.815 1.00 69.00 85 ALA A O 1
ATOM 652 N N . HIS A 1 86 ? -9.785 1.562 -16.984 1.00 85.38 86 HIS A N 1
ATOM 653 C CA . HIS A 1 86 ? -9.763 0.226 -17.567 1.00 85.38 86 HIS A CA 1
ATOM 654 C C . HIS A 1 86 ? -11.192 -0.244 -17.795 1.00 85.38 86 HIS A C 1
ATOM 656 O O . HIS A 1 86 ? -11.945 -0.378 -16.828 1.00 85.38 86 HIS A O 1
ATOM 662 N N . GLY A 1 87 ? -11.580 -0.523 -19.041 1.00 87.50 87 GLY A N 1
ATOM 663 C CA . GLY A 1 87 ? -12.923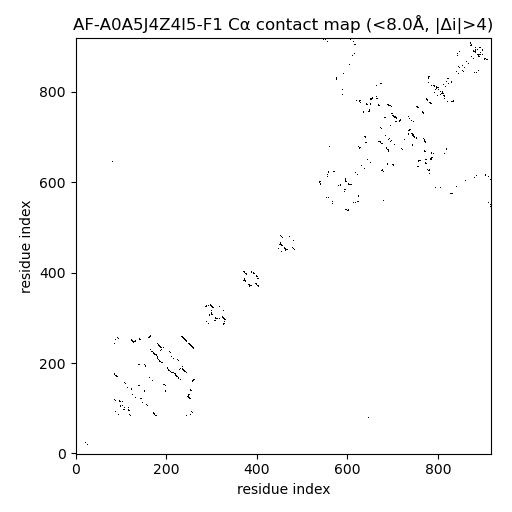 -1.027 -19.312 1.00 87.50 87 GLY A CA 1
ATOM 664 C C . GLY A 1 87 ? -13.205 -1.457 -20.749 1.00 87.50 87 GLY A C 1
ATOM 665 O O . GLY A 1 87 ? -12.454 -1.155 -21.674 1.00 87.50 87 GLY A O 1
ATOM 666 N N . THR A 1 88 ? -14.294 -2.207 -20.930 1.00 93.31 88 THR A N 1
ATOM 667 C CA . THR A 1 88 ? -14.721 -2.752 -22.229 1.00 93.31 88 THR A CA 1
ATOM 668 C C . THR A 1 88 ? -16.218 -3.085 -22.255 1.00 93.31 88 THR A C 1
ATOM 670 O O . THR A 1 88 ? -16.864 -3.212 -21.214 1.00 93.31 88 THR A O 1
ATOM 673 N N . LEU A 1 89 ? -16.767 -3.328 -23.449 1.00 93.31 89 LEU A N 1
ATOM 674 C CA . LEU A 1 89 ? -18.054 -4.017 -23.583 1.00 93.31 89 LEU A CA 1
ATOM 675 C C . LEU A 1 89 ? -17.935 -5.488 -23.155 1.00 93.31 89 LEU A C 1
ATOM 677 O O . LEU A 1 89 ? -17.275 -6.287 -23.824 1.00 93.31 89 LEU A O 1
ATOM 681 N N . ALA A 1 90 ? -18.630 -5.851 -22.076 1.00 81.56 90 ALA A N 1
ATOM 682 C CA . ALA A 1 90 ? -18.794 -7.233 -21.635 1.00 81.56 90 ALA A CA 1
ATOM 683 C C . ALA A 1 90 ? -20.023 -7.909 -22.267 1.00 81.56 90 ALA A C 1
ATOM 685 O O . ALA A 1 90 ? -20.003 -9.117 -22.499 1.00 81.56 90 ALA A O 1
ATOM 686 N N . PHE A 1 91 ? -21.070 -7.141 -22.592 1.00 87.38 91 PHE A N 1
ATOM 687 C CA . PHE A 1 91 ? -22.185 -7.596 -23.425 1.00 87.38 91 PHE A CA 1
ATOM 688 C C . PHE A 1 91 ? -22.687 -6.470 -24.356 1.00 87.38 91 PHE A C 1
ATOM 690 O O . PHE A 1 91 ? -22.956 -5.377 -23.853 1.00 87.38 91 PHE A O 1
ATOM 697 N N . PRO A 1 92 ? -22.845 -6.716 -25.676 1.00 93.19 92 PRO A N 1
ATOM 698 C CA . PRO A 1 92 ? -22.255 -7.837 -26.414 1.00 93.19 92 PRO A CA 1
ATOM 699 C C . PRO A 1 92 ? -20.717 -7.783 -26.284 1.00 93.19 92 PRO A C 1
ATOM 701 O O . PRO A 1 92 ? -20.152 -6.694 -26.361 1.00 93.19 92 PRO A O 1
ATOM 704 N N . PRO A 1 93 ? -20.028 -8.909 -26.021 1.00 88.12 93 PRO A N 1
ATOM 705 C CA . PRO A 1 93 ? -18.610 -8.903 -25.666 1.00 88.12 93 PRO A CA 1
ATOM 706 C C . PRO A 1 93 ? -17.726 -8.343 -26.787 1.00 88.12 93 PRO A C 1
ATOM 708 O O . PRO A 1 93 ? -17.879 -8.705 -27.955 1.00 88.12 93 PRO A O 1
ATOM 711 N N . SER A 1 94 ? -16.769 -7.486 -26.424 1.00 96.56 94 SER A N 1
ATOM 712 C CA . SER A 1 94 ? -15.799 -6.930 -27.371 1.00 96.56 94 SER A CA 1
ATOM 713 C C . SER A 1 94 ? -14.874 -8.003 -27.957 1.00 96.56 94 SER A C 1
ATOM 715 O O . SER A 1 94 ? -14.641 -9.045 -27.344 1.00 96.56 94 SER A O 1
ATOM 717 N N . ARG A 1 95 ? -14.283 -7.735 -29.127 1.00 96.38 95 ARG A N 1
ATOM 718 C CA . ARG A 1 95 ? -13.309 -8.617 -29.802 1.00 96.38 95 ARG A CA 1
ATOM 719 C C . ARG A 1 95 ? -12.176 -9.073 -28.876 1.00 96.38 95 ARG A C 1
ATOM 721 O O . ARG A 1 95 ? -11.818 -10.249 -28.874 1.00 96.38 95 ARG A O 1
ATOM 728 N N . ALA A 1 96 ? -11.638 -8.156 -28.069 1.00 91.38 96 ALA A N 1
ATOM 729 C CA . ALA A 1 96 ? -10.581 -8.458 -27.107 1.00 91.38 96 ALA A CA 1
ATOM 730 C C . ALA A 1 96 ? -11.110 -9.273 -25.913 1.00 91.38 96 ALA A C 1
ATOM 732 O O . ALA A 1 96 ? -10.538 -10.310 -25.582 1.00 91.38 96 ALA A O 1
ATOM 733 N N . TYR A 1 97 ? -12.231 -8.855 -25.317 1.00 90.25 97 TYR A N 1
ATOM 734 C CA . TYR A 1 97 ? -12.832 -9.510 -24.150 1.00 90.25 97 TYR A CA 1
ATOM 735 C C . TYR A 1 97 ? -13.322 -10.933 -24.455 1.00 90.25 97 TYR A C 1
ATOM 737 O O . TYR A 1 97 ? -13.042 -11.868 -23.704 1.00 90.25 97 TYR A O 1
ATOM 745 N N . TYR A 1 98 ? -13.980 -11.128 -25.601 1.00 90.19 98 TYR A N 1
ATOM 746 C CA . TYR A 1 98 ? -14.418 -12.442 -26.061 1.00 90.19 98 TYR A CA 1
ATOM 747 C C . TYR A 1 98 ? -13.233 -13.395 -26.240 1.00 90.19 98 TYR A C 1
ATOM 749 O O . TYR A 1 98 ? -13.289 -14.530 -25.768 1.00 90.19 98 TYR A O 1
ATOM 757 N N . CYS A 1 99 ? -12.153 -12.941 -26.887 1.00 84.44 99 CYS A N 1
ATOM 758 C CA . CYS A 1 99 ? -10.967 -13.766 -27.107 1.00 84.44 99 CYS A CA 1
ATOM 759 C C . CYS A 1 99 ? -10.095 -13.952 -25.856 1.00 84.44 99 CYS A C 1
ATOM 761 O O . CYS A 1 99 ? -9.349 -14.927 -25.803 1.00 84.44 99 CYS A O 1
ATOM 763 N N . TRP A 1 100 ? -10.204 -13.087 -24.842 1.00 88.44 100 TRP A N 1
ATOM 764 C CA . TRP A 1 100 ? -9.657 -13.347 -23.507 1.00 88.44 100 TRP A CA 1
ATOM 765 C C . TRP A 1 100 ? -10.408 -14.482 -22.800 1.00 88.44 100 TRP A C 1
ATOM 767 O O . TRP A 1 100 ? -9.779 -15.428 -22.333 1.00 88.44 100 TRP A O 1
ATOM 777 N N . GLN A 1 101 ? -11.746 -14.430 -22.774 1.00 73.06 101 GLN A N 1
ATOM 778 C CA . GLN A 1 101 ? -12.570 -15.495 -22.188 1.00 73.06 101 GLN A CA 1
ATOM 779 C C . GLN A 1 101 ? -12.459 -16.822 -22.961 1.00 73.06 101 GLN A C 1
ATOM 781 O O . GLN A 1 101 ? -12.485 -17.898 -22.368 1.00 73.06 101 GLN A O 1
ATOM 786 N N . ASN A 1 102 ? -12.345 -16.753 -24.291 1.00 78.12 102 ASN A N 1
ATOM 787 C CA . ASN A 1 102 ? -12.440 -17.897 -25.198 1.00 78.12 102 ASN A CA 1
ATOM 788 C C . ASN A 1 102 ? -11.199 -18.008 -26.117 1.00 78.12 102 ASN A C 1
ATOM 790 O O . ASN A 1 102 ? -11.335 -17.993 -27.343 1.00 78.12 102 ASN A O 1
ATOM 794 N N . PRO A 1 103 ? -9.971 -18.160 -25.579 1.00 72.94 103 PRO A N 1
ATOM 795 C CA . PRO A 1 103 ? -8.728 -18.042 -26.355 1.00 72.94 103 PRO A CA 1
ATOM 796 C C . PRO A 1 103 ? -8.542 -19.126 -27.429 1.00 72.94 103 PRO A C 1
ATOM 798 O O . PRO A 1 103 ? -7.733 -18.955 -28.340 1.00 72.94 103 PRO A O 1
ATOM 801 N N . ALA A 1 104 ? -9.302 -20.223 -27.347 1.00 77.19 104 ALA A N 1
ATOM 802 C CA . ALA A 1 104 ? -9.321 -21.316 -28.320 1.00 77.19 104 ALA A CA 1
ATOM 803 C C . ALA A 1 104 ? -10.552 -21.311 -29.257 1.00 77.19 104 ALA A C 1
ATOM 805 O O . ALA A 1 104 ? -10.675 -22.207 -30.092 1.00 77.19 104 ALA A O 1
ATOM 806 N N . ALA A 1 105 ? -11.479 -20.353 -29.126 1.00 74.62 105 ALA A N 1
ATOM 807 C CA . ALA A 1 105 ? -12.698 -20.315 -29.934 1.00 74.62 105 ALA A CA 1
ATOM 808 C C . ALA A 1 105 ? -12.480 -19.606 -31.278 1.00 74.62 105 ALA A C 1
ATOM 810 O O . ALA A 1 105 ? -11.950 -18.496 -31.335 1.00 74.62 105 ALA A O 1
ATOM 811 N N . GLY A 1 106 ? -12.934 -20.240 -32.364 1.00 86.31 106 GLY A N 1
ATOM 812 C CA . GLY A 1 106 ? -12.867 -19.679 -33.714 1.00 86.31 106 GLY A CA 1
ATOM 813 C C . GLY A 1 106 ? -11.460 -19.195 -34.070 1.00 86.31 106 GLY A C 1
ATOM 814 O O . GLY A 1 106 ? -10.492 -19.950 -33.998 1.00 86.31 106 GLY A O 1
ATOM 815 N N . ASP A 1 107 ? -11.356 -17.916 -34.425 1.00 91.56 107 ASP A N 1
ATOM 816 C CA . ASP A 1 107 ? -10.098 -17.280 -34.810 1.00 91.56 107 ASP A CA 1
ATOM 817 C C . ASP A 1 107 ? -9.349 -16.579 -33.654 1.00 91.56 107 ASP A C 1
ATOM 819 O O . ASP A 1 107 ? -8.278 -16.017 -33.883 1.00 91.56 107 ASP A O 1
ATOM 823 N N . CYS A 1 108 ? -9.809 -16.681 -32.398 1.00 87.12 108 CYS A N 1
ATOM 824 C CA . CYS A 1 108 ? -9.110 -16.113 -31.230 1.00 87.12 108 CYS A CA 1
ATOM 825 C C . CYS A 1 108 ? -7.700 -16.696 -31.002 1.00 87.12 108 CYS A C 1
ATOM 827 O O . CYS A 1 108 ? -6.830 -16.027 -30.443 1.00 87.12 108 CYS A O 1
ATOM 829 N N . GLY A 1 109 ? -7.426 -17.901 -31.515 1.00 83.81 109 GLY A N 1
ATOM 830 C CA . GLY A 1 109 ? -6.077 -18.481 -31.549 1.00 83.81 109 GLY A CA 1
ATOM 831 C C . GLY A 1 109 ? -5.103 -17.784 -32.517 1.00 83.81 109 GLY A C 1
ATOM 832 O O . GLY A 1 109 ? -3.907 -18.054 -32.469 1.00 83.81 109 GLY A O 1
ATOM 833 N N . LYS A 1 110 ? -5.593 -16.892 -33.394 1.00 90.50 110 LYS A N 1
ATOM 834 C CA . LYS A 1 110 ? -4.792 -16.042 -34.299 1.00 90.50 110 LYS A CA 1
ATOM 835 C C . LYS A 1 110 ? -4.600 -14.611 -33.776 1.00 90.50 110 LYS A C 1
ATOM 837 O O . LYS A 1 110 ? -3.833 -13.863 -34.382 1.00 90.50 110 LYS A O 1
ATOM 842 N N . VAL A 1 111 ? -5.315 -14.237 -32.712 1.00 88.38 111 VAL A N 1
ATOM 843 C CA . VAL A 1 111 ? -5.178 -12.961 -31.995 1.00 88.38 111 VAL A CA 1
ATOM 844 C C . VAL A 1 111 ? -4.020 -13.094 -31.009 1.00 88.38 111 VAL A C 1
ATOM 846 O O . VAL A 1 111 ? -3.945 -14.087 -30.278 1.00 88.38 111 VAL A O 1
ATOM 849 N N . SER A 1 112 ? -3.111 -12.122 -30.985 1.00 84.62 112 SER A N 1
ATOM 850 C CA . SER A 1 112 ? -1.945 -12.142 -30.099 1.00 84.62 112 SER A CA 1
ATOM 851 C C . SER A 1 112 ? -2.319 -12.090 -28.614 1.00 84.62 112 SER A C 1
ATOM 853 O O . SER A 1 112 ? -3.335 -11.520 -28.207 1.00 84.62 112 SER A O 1
ATOM 855 N N . GLU A 1 113 ? -1.460 -12.670 -27.772 1.00 76.19 113 GLU A N 1
ATOM 856 C CA . GLU A 1 113 ? -1.648 -12.642 -26.316 1.00 76.19 113 GLU A CA 1
ATOM 857 C C . GLU A 1 113 ? -1.637 -11.214 -25.750 1.00 76.19 113 GLU A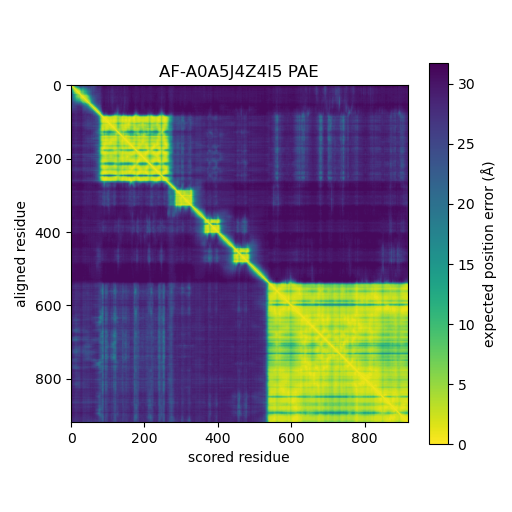 C 1
ATOM 859 O O . GLU A 1 113 ? -2.311 -10.964 -24.762 1.00 76.19 113 GLU A O 1
ATOM 864 N N . ALA A 1 114 ? -0.975 -10.251 -26.406 1.00 70.19 114 ALA A N 1
ATOM 865 C CA . ALA A 1 114 ? -0.972 -8.846 -25.985 1.00 70.19 114 ALA A CA 1
ATOM 866 C C . ALA A 1 114 ? -2.367 -8.189 -26.037 1.00 70.19 114 ALA A C 1
ATOM 868 O O . ALA A 1 114 ? -2.676 -7.342 -25.202 1.00 70.19 114 ALA A O 1
ATOM 869 N N . VAL A 1 115 ? -3.225 -8.596 -26.980 1.00 79.19 115 VAL A N 1
ATOM 870 C CA . VAL A 1 115 ? -4.634 -8.170 -27.020 1.00 79.19 115 VAL A CA 1
ATOM 871 C C . VAL A 1 115 ? -5.459 -8.910 -25.971 1.00 79.19 115 VAL A C 1
ATOM 873 O O . VAL A 1 115 ? -6.303 -8.311 -25.310 1.00 79.19 115 VAL A O 1
ATOM 876 N N . LYS A 1 116 ? -5.215 -10.215 -25.808 1.00 79.38 116 LYS A N 1
ATOM 877 C CA . LYS A 1 116 ? -5.997 -11.073 -24.907 1.00 79.38 116 LYS A CA 1
ATOM 878 C C . LYS A 1 116 ? -5.634 -10.890 -23.432 1.00 79.38 116 LYS A C 1
ATOM 880 O O . LYS A 1 116 ? -6.482 -11.161 -22.597 1.00 79.38 116 LYS A O 1
ATOM 885 N N . SER A 1 117 ? -4.437 -10.418 -23.077 1.00 67.44 117 SER A N 1
ATOM 886 C CA . SER A 1 117 ? -4.078 -10.120 -21.681 1.00 67.44 117 SER A CA 1
ATOM 887 C C . SER A 1 117 ? -4.505 -8.721 -21.236 1.00 67.44 117 SER A C 1
ATOM 889 O O . SER A 1 117 ? -4.795 -8.531 -20.062 1.00 67.44 117 SER A O 1
ATOM 891 N N . ASN A 1 118 ? -4.565 -7.757 -22.162 1.00 78.00 118 ASN A N 1
ATOM 892 C CA . ASN A 1 118 ? -4.798 -6.338 -21.866 1.00 78.00 118 ASN A CA 1
ATOM 893 C C . ASN A 1 118 ? -6.126 -5.844 -22.478 1.00 78.00 118 ASN A C 1
ATOM 895 O O . ASN A 1 118 ? -6.234 -4.722 -22.973 1.00 78.00 118 ASN A O 1
ATOM 899 N N . TRP A 1 119 ? -7.148 -6.704 -22.479 1.00 82.94 119 TRP A N 1
ATOM 900 C CA . TRP A 1 119 ? -8.434 -6.481 -23.154 1.00 82.94 119 TRP A CA 1
ATOM 901 C C . TRP A 1 119 ? -9.207 -5.245 -22.664 1.00 82.94 119 TRP A C 1
ATOM 903 O O . TRP A 1 119 ? -10.059 -4.736 -23.389 1.00 82.94 119 TRP A O 1
ATOM 913 N N . MET A 1 120 ? -8.905 -4.757 -21.458 1.00 81.00 120 MET A N 1
ATOM 914 C CA . MET A 1 120 ? -9.480 -3.557 -20.837 1.00 81.00 120 MET A CA 1
ATOM 915 C C . MET A 1 120 ? -8.702 -2.258 -21.120 1.00 81.00 120 MET A C 1
ATOM 917 O O . MET A 1 120 ? -9.141 -1.192 -20.698 1.00 81.00 120 MET A O 1
ATOM 921 N N . GLU A 1 121 ? -7.557 -2.320 -21.810 1.00 84.00 121 GLU A N 1
ATOM 922 C CA . GLU A 1 121 ? -6.679 -1.164 -22.091 1.00 84.00 121 GLU A CA 1
ATOM 923 C C . GLU A 1 121 ? -6.727 -0.671 -23.546 1.00 84.00 121 GLU A C 1
ATOM 925 O O . GLU A 1 121 ? -5.906 0.161 -23.969 1.00 84.00 121 GLU A O 1
ATOM 930 N N . VAL A 1 122 ? -7.677 -1.183 -24.328 1.00 87.31 122 VAL A N 1
ATOM 931 C CA . VAL A 1 122 ? -7.910 -0.794 -25.722 1.00 87.31 122 VAL A CA 1
ATOM 932 C C . VAL A 1 122 ? -8.431 0.646 -25.749 1.00 87.31 122 VAL A C 1
ATOM 934 O O . VAL A 1 122 ? -9.623 0.896 -25.616 1.00 87.31 122 VAL A O 1
ATOM 937 N N . GLY A 1 123 ? -7.516 1.612 -25.836 1.00 79.31 123 GLY A N 1
ATOM 938 C CA . GLY A 1 123 ? -7.798 3.005 -25.486 1.00 79.31 123 GLY A CA 1
ATOM 939 C C . GLY A 1 123 ? -6.605 3.953 -25.633 1.00 79.31 123 GLY A C 1
ATOM 940 O O . GLY A 1 123 ? -5.483 3.505 -25.869 1.00 79.31 123 GLY A O 1
ATOM 941 N N . GLN A 1 124 ? -6.823 5.256 -25.454 1.00 75.12 124 GLN A N 1
ATOM 942 C CA . GLN A 1 124 ? -5.809 6.317 -25.513 1.00 75.12 124 GLN A CA 1
ATOM 943 C C . GLN A 1 124 ? -5.710 7.078 -24.181 1.00 75.12 124 GLN A C 1
ATOM 945 O O . GLN A 1 124 ? -6.728 7.485 -23.627 1.00 75.12 124 GLN A O 1
ATOM 950 N N . TYR A 1 125 ? -4.477 7.335 -23.727 1.00 72.31 125 TYR A N 1
ATOM 951 C CA . TYR A 1 125 ? -4.178 8.305 -22.669 1.00 72.31 125 TYR A CA 1
ATOM 952 C C . TYR A 1 125 ? -3.787 9.644 -23.296 1.00 72.31 125 TYR A C 1
ATOM 954 O O . TYR A 1 125 ? -2.854 9.687 -24.101 1.00 72.31 125 TYR A O 1
ATOM 962 N N . CYS A 1 126 ? -4.481 10.722 -22.930 1.00 69.00 126 CYS A N 1
ATOM 963 C CA . CYS A 1 126 ? -4.360 12.014 -23.616 1.00 69.00 126 CYS A CA 1
ATOM 964 C C . CYS A 1 126 ? -3.858 13.143 -22.704 1.00 69.00 126 CYS A C 1
ATOM 966 O O . CYS A 1 126 ? -3.305 14.124 -23.198 1.00 69.00 126 CYS A O 1
ATOM 968 N N . GLY A 1 127 ? -3.963 12.973 -21.381 1.00 53.28 127 GLY A N 1
ATOM 969 C CA . GLY A 1 127 ? -3.383 13.872 -20.382 1.00 53.28 127 GLY A CA 1
ATOM 970 C C . GLY A 1 127 ? -4.347 14.910 -19.796 1.00 53.28 127 GLY A C 1
ATOM 971 O O . GLY A 1 127 ? -5.508 15.030 -20.192 1.00 53.28 127 GLY A O 1
ATOM 972 N N . ALA A 1 128 ? -3.850 15.646 -18.799 1.00 52.66 128 ALA A N 1
ATOM 973 C CA . ALA A 1 128 ? -4.602 16.641 -18.035 1.00 52.66 128 ALA A CA 1
ATOM 974 C C . ALA A 1 128 ? -5.092 17.804 -18.913 1.00 52.66 128 ALA A C 1
ATOM 976 O O . ALA A 1 128 ? -4.298 18.626 -19.368 1.00 52.66 128 ALA A O 1
ATOM 977 N N . GLY A 1 129 ? -6.410 17.881 -19.130 1.00 51.22 129 GLY A N 1
ATOM 978 C CA . GLY A 1 129 ? -7.052 18.976 -19.866 1.00 51.22 129 GLY A CA 1
ATOM 979 C C . GLY A 1 129 ? -6.759 19.014 -21.371 1.00 51.22 129 GLY A C 1
ATOM 980 O O . GLY A 1 129 ? -6.842 20.087 -21.967 1.00 51.22 129 GLY A O 1
ATOM 981 N N . GLN A 1 130 ? -6.401 17.883 -21.989 1.00 55.09 130 GLN A N 1
ATOM 982 C CA . GLN A 1 130 ? -6.153 17.786 -23.432 1.00 55.09 130 GLN A CA 1
ATOM 983 C C . GLN A 1 130 ? -7.223 16.931 -24.120 1.00 55.09 130 GLN A C 1
ATOM 985 O O . GLN A 1 130 ? -7.493 15.812 -23.691 1.00 55.09 130 GLN A O 1
ATOM 990 N N . GLU A 1 131 ? -7.821 17.422 -25.206 1.00 62.19 131 GLU A N 1
ATOM 991 C CA . GLU A 1 131 ? -8.684 16.595 -26.060 1.00 62.19 131 GLU A CA 1
ATOM 992 C C . GLU A 1 131 ? -7.881 15.437 -26.672 1.00 62.19 131 GLU A C 1
ATOM 994 O O . GLU A 1 131 ? -6.744 15.612 -27.122 1.00 62.19 131 GLU A O 1
ATOM 999 N N . CYS A 1 132 ? -8.472 14.243 -26.689 1.00 66.44 132 CYS A N 1
ATOM 1000 C CA . CYS A 1 132 ? -7.853 13.080 -27.308 1.00 66.44 132 CYS A CA 1
ATOM 1001 C C . CYS A 1 132 ? -7.787 13.212 -28.830 1.00 66.44 132 CYS A C 1
ATOM 1003 O O . CYS A 1 132 ? -8.715 13.700 -29.473 1.00 66.44 132 CYS A O 1
ATOM 1005 N N . ALA A 1 133 ? -6.711 12.694 -29.427 1.00 66.31 133 ALA A N 1
ATOM 1006 C CA . ALA A 1 133 ? -6.638 12.572 -30.875 1.00 66.31 133 ALA A CA 1
ATOM 1007 C C . ALA A 1 133 ? -7.729 11.595 -31.365 1.00 66.31 133 ALA A C 1
ATOM 1009 O O . ALA A 1 133 ? -7.773 10.453 -30.885 1.00 66.31 133 ALA A O 1
ATOM 1010 N N . PRO A 1 134 ? -8.597 11.990 -32.317 1.00 66.25 134 PRO A N 1
ATOM 1011 C CA . PRO A 1 134 ? -9.591 11.076 -32.862 1.00 66.25 134 PRO A CA 1
ATOM 1012 C C . PRO A 1 134 ? -8.889 9.865 -33.501 1.00 66.25 134 PRO A C 1
ATOM 1014 O O . PRO A 1 134 ? -7.803 10.019 -34.075 1.00 66.25 134 PRO A O 1
ATOM 1017 N N . PRO A 1 135 ? -9.471 8.656 -33.415 1.00 69.94 135 PRO A N 1
ATOM 1018 C CA . PRO A 1 135 ? -8.911 7.482 -34.069 1.00 69.94 135 PRO A CA 1
ATOM 1019 C C . PRO A 1 135 ? -8.684 7.712 -35.562 1.00 69.94 135 PRO A C 1
ATOM 1021 O O . PRO A 1 135 ? -9.532 8.279 -36.257 1.00 69.94 135 PRO A O 1
ATOM 1024 N N . ALA A 1 136 ? -7.546 7.243 -36.072 1.00 71.81 136 ALA A N 1
ATOM 1025 C CA . ALA A 1 136 ? -7.321 7.185 -37.505 1.00 71.81 136 ALA A CA 1
ATOM 1026 C C . ALA A 1 136 ? -8.404 6.308 -38.156 1.00 71.81 136 ALA A C 1
ATOM 1028 O O . ALA A 1 136 ? -8.889 5.347 -37.558 1.00 71.81 136 ALA A O 1
ATOM 1029 N N . ALA A 1 137 ? -8.753 6.599 -39.411 1.00 70.44 137 ALA A N 1
ATOM 1030 C CA . ALA A 1 137 ? -9.847 5.943 -40.141 1.00 70.44 137 ALA A CA 1
ATOM 1031 C C . ALA A 1 137 ? -9.629 4.442 -40.462 1.00 70.44 137 ALA A C 1
ATOM 1033 O O . ALA A 1 137 ? -10.355 3.875 -41.269 1.00 70.44 137 ALA A O 1
ATOM 1034 N N . THR A 1 138 ? -8.616 3.812 -39.865 1.00 75.62 138 THR A N 1
ATOM 1035 C CA . THR A 1 138 ? -8.344 2.367 -39.902 1.00 75.62 138 THR A CA 1
ATOM 1036 C C . THR A 1 138 ? -7.895 1.834 -38.530 1.00 75.62 138 THR A C 1
ATOM 1038 O O . THR A 1 138 ? -7.214 0.813 -38.471 1.00 75.62 138 THR A O 1
ATOM 1041 N N . GLN A 1 139 ? -8.163 2.575 -37.445 1.00 83.44 139 GLN A N 1
ATOM 1042 C CA . GLN A 1 139 ? -7.711 2.280 -36.076 1.00 83.44 139 GLN A CA 1
ATOM 1043 C C . GLN A 1 139 ? -8.807 2.524 -35.008 1.00 83.44 139 GLN A C 1
ATOM 1045 O O . GLN A 1 139 ? -8.506 2.859 -33.858 1.00 83.44 139 GLN A O 1
ATOM 1050 N N . LEU A 1 140 ? -10.090 2.398 -35.384 1.00 86.69 140 LEU A N 1
ATOM 1051 C CA . LEU A 1 140 ? -11.232 2.626 -34.485 1.00 86.69 140 LEU A CA 1
ATOM 1052 C C . LEU A 1 140 ? -11.372 1.564 -33.387 1.00 86.69 140 LEU A C 1
ATOM 1054 O O . LEU A 1 140 ? -11.734 1.910 -32.261 1.00 86.69 140 LEU A O 1
ATOM 1058 N N . CYS A 1 141 ? -11.113 0.293 -33.697 1.00 90.81 141 CYS A N 1
ATOM 1059 C CA . CYS A 1 141 ? -11.242 -0.806 -32.741 1.00 90.81 141 CYS A CA 1
ATOM 1060 C C . CYS A 1 141 ? -10.037 -0.902 -31.795 1.00 90.81 141 CYS A C 1
ATOM 1062 O O . CYS A 1 141 ? -10.193 -1.361 -30.673 1.00 90.81 141 CYS A O 1
ATOM 1064 N N . SER A 1 142 ? -8.858 -0.472 -32.247 1.00 88.06 142 SER A N 1
ATOM 1065 C CA . SER A 1 142 ? -7.556 -0.536 -31.568 1.00 88.06 142 SER A CA 1
ATOM 1066 C C . SER A 1 142 ? -7.176 0.751 -30.830 1.00 88.06 142 SER A C 1
ATOM 1068 O O . SER A 1 142 ? -6.200 0.765 -30.079 1.00 88.06 142 SER A O 1
ATOM 1070 N N . GLY A 1 143 ? -7.915 1.845 -31.045 1.00 83.25 143 GLY A N 1
ATOM 1071 C CA . GLY A 1 143 ? -7.688 3.122 -30.368 1.00 83.25 143 GLY A CA 1
ATOM 1072 C C . GLY A 1 143 ? -6.322 3.737 -30.678 1.00 83.25 143 GLY A C 1
ATOM 1073 O O . GLY A 1 143 ? -5.626 4.166 -29.765 1.00 83.25 143 GLY A O 1
ATOM 1074 N N . ASN A 1 144 ? -5.896 3.730 -31.947 1.00 80.94 144 ASN A N 1
ATOM 1075 C CA . ASN A 1 144 ? -4.559 4.157 -32.408 1.00 80.94 144 ASN A CA 1
ATOM 1076 C C . ASN A 1 144 ? -3.347 3.366 -31.842 1.00 80.94 144 ASN A C 1
ATOM 1078 O O . ASN A 1 144 ? -2.221 3.603 -32.285 1.00 80.94 144 ASN A O 1
ATOM 1082 N N . LYS A 1 145 ? -3.521 2.406 -30.920 1.00 80.12 145 LYS A N 1
ATOM 1083 C CA . LYS A 1 145 ? -2.423 1.609 -30.340 1.00 80.12 145 LYS A CA 1
ATOM 1084 C C . LYS A 1 145 ? -2.052 0.415 -31.233 1.00 80.12 145 LYS A C 1
ATOM 1086 O O . LYS A 1 145 ? -2.839 -0.510 -31.412 1.00 80.12 145 LYS A O 1
ATOM 1091 N N . GLU A 1 146 ? -0.807 0.378 -31.717 1.00 81.12 146 GLU A N 1
ATOM 1092 C CA . GLU A 1 146 ? -0.275 -0.709 -32.566 1.00 81.12 146 GLU A CA 1
ATOM 1093 C C . GLU A 1 146 ? -0.384 -2.101 -31.909 1.00 81.12 146 GLU A C 1
ATOM 1095 O O . GLU A 1 146 ? -0.691 -3.080 -32.589 1.00 81.12 146 GLU A O 1
ATOM 1100 N N . ILE A 1 147 ? -0.239 -2.183 -30.579 1.00 79.38 147 ILE A N 1
ATOM 1101 C CA . ILE A 1 147 ? -0.389 -3.431 -29.805 1.00 79.38 147 ILE A CA 1
ATOM 1102 C C . ILE A 1 147 ? -1.798 -4.044 -29.869 1.00 79.38 147 ILE A C 1
ATOM 1104 O O . ILE A 1 147 ? -1.941 -5.235 -29.616 1.00 79.38 147 ILE A O 1
ATOM 1108 N N . TYR A 1 148 ? -2.819 -3.264 -30.244 1.00 88.94 148 TYR A N 1
ATOM 1109 C CA . TYR A 1 148 ? -4.199 -3.729 -30.428 1.00 88.94 148 TYR A CA 1
ATOM 1110 C C . TYR A 1 148 ? -4.595 -3.864 -31.904 1.00 88.94 148 TYR A C 1
ATOM 1112 O O . TYR A 1 148 ? -5.760 -4.101 -32.209 1.00 88.94 148 TYR A O 1
ATOM 1120 N N . SER A 1 149 ? -3.643 -3.778 -32.838 1.00 88.81 149 SER A N 1
ATOM 1121 C CA . SER A 1 149 ? -3.910 -3.906 -34.281 1.00 88.81 149 SER A CA 1
ATOM 1122 C C . SER A 1 149 ? -4.602 -5.218 -34.686 1.00 88.81 149 SER A C 1
ATOM 1124 O O . SER A 1 149 ? -5.321 -5.230 -35.684 1.00 88.81 149 SER A O 1
ATOM 1126 N N . ASP A 1 150 ? -4.488 -6.296 -33.898 1.00 91.25 150 ASP A N 1
ATOM 1127 C CA . ASP A 1 150 ? -5.244 -7.529 -34.147 1.00 91.25 150 ASP A CA 1
ATOM 1128 C C . ASP A 1 150 ? -6.770 -7.332 -34.104 1.00 91.25 150 ASP A C 1
ATOM 1130 O O . ASP A 1 150 ? -7.459 -8.018 -34.853 1.00 91.25 150 ASP A O 1
ATOM 1134 N N . VAL A 1 151 ? -7.331 -6.401 -33.311 1.00 92.62 151 VAL A N 1
ATOM 1135 C CA . VAL A 1 151 ? -8.800 -6.194 -33.287 1.00 92.62 151 VAL A CA 1
ATOM 1136 C C . VAL A 1 151 ? -9.334 -5.385 -34.472 1.00 92.62 151 VAL A C 1
ATOM 1138 O O . VAL A 1 151 ? -10.549 -5.307 -34.646 1.00 92.62 151 VAL A O 1
ATOM 1141 N N . GLU A 1 152 ? -8.460 -4.840 -35.325 1.00 91.31 152 GLU A N 1
ATOM 1142 C CA . GLU A 1 152 ? -8.831 -4.277 -36.636 1.00 91.31 152 GLU A CA 1
ATOM 1143 C C . GLU A 1 152 ? -8.949 -5.346 -37.731 1.00 91.31 152 GLU A C 1
ATOM 1145 O O . GLU A 1 152 ? -9.400 -5.060 -38.842 1.00 91.31 152 GLU A O 1
ATOM 1150 N N . ARG A 1 153 ? -8.487 -6.576 -37.471 1.00 92.19 153 ARG A N 1
ATOM 1151 C CA . ARG A 1 153 ? -8.290 -7.568 -38.528 1.00 92.19 153 ARG A CA 1
ATOM 1152 C C . ARG A 1 153 ? -9.602 -8.107 -39.077 1.00 92.19 153 ARG A C 1
ATOM 1154 O O . ARG A 1 153 ? -10.381 -8.759 -38.387 1.00 92.19 153 ARG A O 1
ATOM 1161 N N . VAL A 1 154 ? -9.773 -7.895 -40.374 1.00 90.75 154 VAL A N 1
ATOM 1162 C CA . VAL A 1 154 ? -10.893 -8.386 -41.188 1.00 90.75 154 VAL A CA 1
ATOM 1163 C C . VAL A 1 154 ? -10.646 -9.777 -41.785 1.00 90.75 154 VAL A C 1
ATOM 1165 O O . VAL A 1 154 ? -11.559 -10.375 -42.343 1.00 90.75 154 VAL A O 1
ATOM 1168 N N . ASP A 1 155 ? -9.435 -10.335 -41.638 1.00 91.25 155 ASP A N 1
ATOM 1169 C CA . ASP A 1 155 ? -9.126 -11.732 -41.991 1.00 91.25 155 ASP A CA 1
ATOM 1170 C C . ASP A 1 155 ? -9.497 -12.745 -40.884 1.00 91.25 155 ASP A C 1
ATOM 1172 O O . ASP A 1 155 ? -9.287 -13.951 -41.047 1.00 91.25 155 ASP A O 1
ATOM 1176 N N . LEU A 1 156 ? -10.040 -12.256 -39.762 1.00 90.94 156 LEU A N 1
ATOM 1177 C CA . LEU A 1 156 ? -10.429 -13.043 -38.594 1.00 90.94 156 LEU A CA 1
ATOM 1178 C C . LEU A 1 156 ? -11.953 -13.179 -38.480 1.00 90.94 156 LEU A C 1
ATOM 1180 O O . LEU A 1 156 ? -12.704 -12.210 -38.583 1.00 90.94 156 LEU A O 1
ATOM 1184 N N . HIS A 1 157 ? -12.417 -14.398 -38.212 1.00 90.25 157 HIS A N 1
ATOM 1185 C CA . HIS A 1 157 ? -13.830 -14.705 -37.999 1.00 90.25 157 HIS A CA 1
ATOM 1186 C C . HIS A 1 157 ? -14.228 -14.414 -36.546 1.00 90.25 157 HIS A C 1
ATOM 1188 O O . HIS A 1 157 ? -14.211 -15.304 -35.693 1.00 90.25 157 HIS A O 1
ATOM 1194 N N . TRP A 1 158 ? -14.587 -13.160 -36.273 1.00 93.69 158 TRP A N 1
ATOM 1195 C CA . TRP A 1 158 ? -15.060 -12.723 -34.959 1.00 93.69 158 TRP A CA 1
ATOM 1196 C C . TRP A 1 158 ? -16.387 -13.379 -34.554 1.00 93.69 158 TRP A C 1
ATOM 1198 O O . TRP A 1 158 ? -17.274 -13.615 -35.385 1.00 93.69 158 TRP A O 1
ATOM 1208 N N . TYR A 1 159 ? -16.526 -13.655 -33.256 1.00 91.06 159 TYR A N 1
ATOM 1209 C CA . TYR A 1 159 ? -17.781 -14.105 -32.660 1.00 91.06 159 TYR A CA 1
ATOM 1210 C C . TYR A 1 159 ? -18.836 -13.003 -32.755 1.00 91.06 159 TYR A C 1
ATOM 1212 O O . TYR A 1 159 ? -18.563 -11.858 -32.408 1.00 91.06 159 TYR A O 1
ATOM 1220 N N . ARG A 1 160 ? -20.041 -13.362 -33.207 1.00 90.94 160 ARG A N 1
ATOM 1221 C CA . ARG A 1 160 ? -21.173 -12.442 -33.347 1.00 90.94 160 ARG A CA 1
ATOM 1222 C C . ARG A 1 160 ? -22.212 -12.750 -32.281 1.00 90.94 160 ARG A C 1
ATOM 1224 O O . ARG A 1 160 ? -22.672 -13.885 -32.192 1.00 90.94 160 ARG A O 1
ATOM 1231 N N . THR A 1 161 ? -22.618 -11.738 -31.524 1.00 91.69 161 THR A N 1
ATOM 1232 C CA . THR A 1 161 ? -23.744 -11.863 -30.587 1.00 91.69 161 THR A CA 1
ATOM 1233 C C . THR A 1 161 ? -25.057 -11.673 -31.337 1.00 91.69 161 THR A C 1
ATOM 1235 O O . THR A 1 161 ? -25.220 -10.668 -32.028 1.00 91.69 161 THR A O 1
ATOM 1238 N N . GLU A 1 162 ? -25.999 -12.609 -31.216 1.00 91.75 162 GLU A N 1
ATOM 1239 C CA . GLU A 1 162 ? -27.342 -12.415 -31.771 1.00 91.75 162 GLU A CA 1
ATOM 1240 C C . GLU A 1 162 ? -28.138 -11.431 -30.901 1.00 91.75 162 GLU A C 1
ATOM 1242 O O . GLU A 1 162 ? -28.173 -11.552 -29.676 1.00 91.75 162 GLU A O 1
ATOM 1247 N N . ILE A 1 163 ? -28.751 -10.436 -31.544 1.00 91.00 163 ILE A N 1
ATOM 1248 C CA . ILE A 1 163 ? -29.571 -9.390 -30.923 1.00 91.00 163 ILE A CA 1
ATOM 1249 C C . ILE A 1 163 ? -30.831 -9.150 -31.766 1.00 91.00 163 ILE A C 1
ATOM 1251 O O . ILE A 1 163 ? -30.813 -9.317 -32.984 1.00 91.00 163 ILE A O 1
ATOM 1255 N N . ASN A 1 164 ? -31.939 -8.748 -31.142 1.00 88.31 164 ASN A N 1
ATOM 1256 C CA . ASN A 1 164 ? -33.181 -8.471 -31.872 1.00 88.31 164 ASN A CA 1
ATOM 1257 C C . ASN A 1 164 ? -32.978 -7.293 -32.851 1.00 88.31 164 ASN A C 1
ATOM 1259 O O . ASN A 1 164 ? -32.413 -6.271 -32.467 1.00 88.31 164 ASN A O 1
ATOM 1263 N N . ARG A 1 165 ? -33.490 -7.387 -34.089 1.00 91.19 165 ARG A N 1
ATOM 1264 C CA . ARG A 1 165 ? -33.436 -6.286 -35.081 1.00 91.19 165 ARG A CA 1
ATOM 1265 C C . ARG A 1 165 ? -34.206 -5.033 -34.634 1.00 91.19 165 ARG A C 1
ATOM 1267 O O . ARG A 1 165 ? -33.947 -3.940 -35.123 1.00 91.19 165 ARG A O 1
ATOM 1274 N N . THR A 1 166 ? -35.171 -5.185 -33.729 1.00 85.44 166 THR A N 1
ATOM 1275 C CA . THR A 1 166 ? -36.073 -4.114 -33.285 1.00 85.44 166 THR A CA 1
ATOM 1276 C C . THR A 1 166 ? -36.277 -4.133 -31.776 1.00 85.44 166 THR A C 1
ATOM 1278 O O . THR A 1 166 ? -36.359 -5.208 -31.180 1.00 85.44 166 THR A O 1
ATOM 1281 N N . GLY A 1 167 ? -36.472 -2.954 -31.185 1.00 87.50 167 GLY A N 1
ATOM 1282 C CA . GLY A 1 167 ? -36.618 -2.772 -29.741 1.00 87.50 167 GLY A CA 1
ATOM 1283 C C . GLY A 1 167 ? -35.323 -2.249 -29.130 1.00 87.50 167 GLY A C 1
ATOM 1284 O O . GLY A 1 167 ? -34.598 -1.494 -29.778 1.00 87.50 167 GLY A O 1
ATOM 1285 N N . GLU A 1 168 ? -35.035 -2.653 -27.897 1.00 88.50 168 GLU A N 1
ATOM 1286 C CA . GLU A 1 168 ? -33.809 -2.284 -27.191 1.00 88.50 168 GLU A CA 1
ATOM 1287 C C . GLU A 1 168 ? -32.846 -3.465 -27.063 1.00 88.50 168 GLU A C 1
ATOM 1289 O O . GLU A 1 168 ? -33.254 -4.619 -26.910 1.00 88.50 168 GLU A O 1
ATOM 1294 N N . VAL A 1 169 ? -31.553 -3.150 -27.065 1.00 87.81 169 VAL A N 1
ATOM 1295 C CA . VAL A 1 169 ? -30.476 -4.050 -26.654 1.00 87.81 169 VAL A CA 1
ATOM 1296 C C . VAL A 1 169 ? -29.908 -3.543 -25.341 1.00 87.81 169 VAL A C 1
ATOM 1298 O O . VAL A 1 169 ? -29.556 -2.370 -25.214 1.00 87.81 169 VAL A O 1
ATOM 1301 N N . ARG A 1 170 ? -29.807 -4.450 -24.367 1.00 87.94 170 ARG A N 1
ATOM 1302 C CA . ARG A 1 170 ? -29.056 -4.212 -23.137 1.00 87.94 170 ARG A CA 1
ATOM 1303 C C . ARG A 1 170 ? -27.564 -4.243 -23.452 1.00 87.94 170 ARG A C 1
ATOM 1305 O O . ARG A 1 170 ? -27.105 -5.159 -24.130 1.00 87.94 170 ARG A O 1
ATOM 1312 N N . PHE A 1 171 ? -26.829 -3.292 -22.907 1.00 91.19 171 PHE A N 1
ATOM 1313 C CA . PHE A 1 171 ? -25.380 -3.230 -22.902 1.00 91.19 171 PHE A CA 1
ATOM 1314 C C . PHE A 1 171 ? -24.876 -3.388 -21.470 1.00 91.19 171 PHE A C 1
ATOM 1316 O O . PHE A 1 171 ? -25.401 -2.765 -20.546 1.00 91.19 171 PHE A O 1
ATOM 1323 N N . ASN A 1 172 ? -23.836 -4.204 -21.303 1.00 87.75 172 ASN A N 1
ATOM 1324 C CA . ASN A 1 172 ? -23.104 -4.320 -20.049 1.00 87.75 172 ASN A CA 1
ATOM 1325 C C . ASN A 1 172 ? -21.671 -3.848 -20.316 1.00 87.75 172 ASN A C 1
ATOM 1327 O O . ASN A 1 172 ? -20.920 -4.521 -21.031 1.00 87.75 172 ASN A O 1
ATOM 1331 N N . PHE A 1 173 ? -21.292 -2.700 -19.759 1.00 89.31 173 PHE A N 1
ATOM 1332 C CA . PHE A 1 173 ? -19.935 -2.167 -19.827 1.00 89.31 173 PHE A CA 1
ATOM 1333 C C . PHE A 1 173 ? -19.206 -2.477 -18.514 1.00 89.31 173 PHE A C 1
ATOM 1335 O O . PHE A 1 173 ? -19.698 -2.158 -17.432 1.00 89.31 173 PHE A O 1
ATOM 1342 N N . LEU A 1 174 ? -18.061 -3.148 -18.606 1.00 84.06 174 LEU A N 1
ATOM 1343 C CA . LEU A 1 174 ? -17.264 -3.596 -17.465 1.00 84.06 174 LEU A CA 1
ATOM 1344 C C . LEU A 1 174 ? -16.106 -2.624 -17.249 1.00 84.06 174 LEU A C 1
ATOM 1346 O O . LEU A 1 174 ? -15.291 -2.455 -18.154 1.00 84.06 174 LEU A O 1
ATOM 1350 N N . THR A 1 175 ? -16.018 -2.032 -16.060 1.00 82.38 175 THR A N 1
ATOM 1351 C CA . THR A 1 175 ? -14.869 -1.252 -15.585 1.00 82.38 175 THR A CA 1
ATOM 1352 C C . THR A 1 175 ? -14.107 -2.068 -14.539 1.00 82.38 175 THR A C 1
ATOM 1354 O O . THR A 1 175 ? -14.718 -2.661 -13.653 1.00 82.38 175 THR A O 1
ATOM 1357 N N . THR A 1 176 ? -12.775 -2.155 -14.614 1.00 66.69 176 THR A N 1
ATOM 1358 C CA . THR A 1 176 ? -11.982 -2.861 -13.578 1.00 66.69 176 THR A CA 1
ATOM 1359 C C . THR A 1 176 ? -11.386 -1.872 -12.577 1.00 66.69 176 THR A C 1
ATOM 1361 O O . THR A 1 176 ? -11.589 -2.022 -11.368 1.00 66.69 176 THR A O 1
ATOM 1364 N N . ALA A 1 177 ? -10.785 -0.783 -13.056 1.00 63.47 177 ALA A N 1
ATOM 1365 C CA . ALA A 1 177 ? -10.631 0.452 -12.292 1.00 63.47 177 ALA A CA 1
ATOM 1366 C C . ALA A 1 177 ? -11.948 1.245 -12.375 1.00 63.47 177 ALA A C 1
ATOM 1368 O O . ALA A 1 177 ? -12.458 1.457 -13.474 1.00 63.47 177 ALA A O 1
ATOM 1369 N N . ASP A 1 178 ? -12.531 1.632 -11.233 1.00 66.94 178 ASP A N 1
ATOM 1370 C CA . ASP A 1 178 ? -13.792 2.389 -11.245 1.00 66.94 178 ASP A CA 1
ATOM 1371 C C . ASP A 1 178 ? -13.506 3.886 -11.352 1.00 66.94 178 ASP A C 1
ATOM 1373 O O . ASP A 1 178 ? -12.760 4.440 -10.547 1.00 66.94 178 ASP A O 1
ATOM 1377 N N . HIS A 1 179 ? -14.094 4.507 -12.368 1.00 74.38 179 HIS A N 1
ATOM 1378 C CA . HIS A 1 179 ? -13.916 5.906 -12.734 1.00 74.38 179 HIS A CA 1
ATOM 1379 C C . HIS A 1 179 ? -15.227 6.426 -13.302 1.00 74.38 179 HIS A C 1
ATOM 1381 O O . HIS A 1 179 ? -15.971 5.671 -13.928 1.00 74.38 179 HIS A O 1
ATOM 1387 N N . LEU A 1 180 ? -15.501 7.714 -13.113 1.00 81.56 180 LEU A N 1
ATOM 1388 C CA . LEU A 1 180 ? -16.683 8.367 -13.676 1.00 81.56 180 LEU A CA 1
ATOM 1389 C C . LEU A 1 180 ? -16.555 8.490 -15.199 1.00 81.56 180 LEU A C 1
ATOM 1391 O O . LEU A 1 180 ? -15.454 8.406 -15.744 1.00 81.56 180 LEU A O 1
ATOM 1395 N N . GLY A 1 181 ? -17.656 8.722 -15.912 1.00 84.62 181 GLY A N 1
ATOM 1396 C CA . GLY A 1 181 ? -17.569 8.980 -17.347 1.00 84.62 181 GLY A CA 1
ATOM 1397 C C . GLY A 1 181 ? -18.866 8.837 -18.124 1.00 84.62 181 GLY A C 1
ATOM 1398 O O . GLY A 1 181 ? -19.960 8.778 -17.567 1.00 84.62 181 GLY A O 1
ATOM 1399 N N . THR A 1 182 ? -18.729 8.806 -19.448 1.00 88.31 182 THR A N 1
ATOM 1400 C CA . THR A 1 182 ? -19.833 8.563 -20.386 1.00 88.31 182 THR A CA 1
ATOM 1401 C C . THR A 1 182 ? -19.408 7.559 -21.442 1.00 88.31 182 THR A C 1
ATOM 1403 O O . THR A 1 182 ? -18.392 7.752 -22.104 1.00 88.31 182 THR A O 1
ATOM 1406 N N . VAL A 1 183 ? -20.183 6.489 -21.617 1.00 92.50 183 VAL A N 1
ATOM 1407 C CA . VAL A 1 183 ? -20.030 5.559 -22.738 1.00 92.50 183 VAL A CA 1
ATOM 1408 C C . VAL A 1 183 ? -21.031 5.906 -23.835 1.00 92.50 183 VAL A C 1
ATOM 1410 O O . VAL A 1 183 ? -22.239 5.906 -23.614 1.00 92.50 183 VAL A O 1
ATOM 1413 N N . SER A 1 184 ? -20.522 6.210 -25.026 1.00 94.06 184 SER A N 1
ATOM 1414 C CA . SER A 1 184 ? -21.303 6.401 -26.249 1.00 94.06 184 SER A CA 1
ATOM 1415 C C . SER A 1 184 ? -21.258 5.129 -27.088 1.00 94.06 184 SER A C 1
ATOM 1417 O O . SER A 1 184 ? -20.182 4.573 -27.316 1.00 94.06 184 SER A O 1
ATOM 1419 N N . ILE A 1 185 ? -22.418 4.666 -27.553 1.00 97.12 185 ILE A N 1
ATOM 1420 C CA . ILE A 1 185 ? -22.554 3.462 -28.378 1.00 97.12 185 ILE A CA 1
ATOM 1421 C C . ILE A 1 185 ? -22.939 3.852 -29.802 1.00 97.12 185 ILE A C 1
ATOM 1423 O O . ILE A 1 185 ? -23.864 4.636 -30.027 1.00 97.12 185 ILE A O 1
ATOM 1427 N N . TYR A 1 186 ? -22.258 3.240 -30.764 1.00 96.31 186 TYR A N 1
ATOM 1428 C CA . TYR A 1 186 ? -22.475 3.397 -32.193 1.00 96.31 186 TYR A CA 1
ATOM 1429 C C . TYR A 1 186 ? -22.673 2.028 -32.855 1.00 96.31 186 TYR A C 1
ATOM 1431 O O . TYR A 1 186 ? -22.096 1.031 -32.420 1.00 96.31 186 TYR A O 1
ATOM 1439 N N . MET A 1 187 ? -23.431 1.973 -33.949 1.00 96.25 187 MET A N 1
ATOM 1440 C CA . MET A 1 187 ? -23.598 0.780 -34.784 1.00 96.25 187 MET A CA 1
ATOM 1441 C C . MET A 1 187 ? -23.262 1.097 -36.238 1.00 96.25 187 MET A C 1
ATOM 1443 O O . MET A 1 187 ? -23.716 2.103 -36.785 1.00 96.25 187 MET A O 1
ATOM 1447 N N . THR A 1 188 ? -22.531 0.197 -36.900 1.00 96.62 188 THR A N 1
ATOM 1448 C CA . THR A 1 188 ? -22.271 0.307 -38.347 1.00 96.62 188 THR A CA 1
ATOM 1449 C C . THR A 1 188 ? -23.549 0.481 -39.179 1.00 96.62 188 THR A C 1
ATOM 1451 O O . THR A 1 188 ? -24.561 -0.173 -38.908 1.00 96.62 188 THR A O 1
ATOM 1454 N N . THR A 1 189 ? -23.513 1.339 -40.196 1.00 95.56 189 THR A N 1
ATOM 1455 C CA . THR A 1 189 ? -24.624 1.569 -41.138 1.00 95.56 189 THR A CA 1
ATOM 1456 C C . THR A 1 189 ? -24.844 0.375 -42.079 1.00 95.56 189 THR A C 1
ATOM 1458 O O . THR A 1 189 ? -24.018 -0.539 -42.154 1.00 95.56 189 THR A O 1
ATOM 1461 N N . ASP A 1 190 ? -25.958 0.340 -42.819 1.00 94.62 190 ASP A N 1
ATOM 1462 C CA . ASP A 1 190 ? -26.218 -0.729 -43.801 1.00 94.62 190 ASP A CA 1
ATOM 1463 C C . ASP A 1 190 ? -25.205 -0.737 -44.965 1.00 94.62 190 ASP A C 1
ATOM 1465 O O . ASP A 1 190 ? -24.911 -1.806 -45.498 1.00 94.62 190 ASP A O 1
ATOM 1469 N N . ASP A 1 191 ? -24.630 0.413 -45.326 1.00 92.94 191 ASP A N 1
ATOM 1470 C CA . ASP A 1 191 ? -23.628 0.579 -46.391 1.00 92.94 191 ASP A CA 1
ATOM 1471 C C . ASP A 1 191 ? -22.165 0.449 -45.920 1.00 92.94 191 ASP A C 1
ATOM 1473 O O . ASP A 1 191 ? -21.253 0.440 -46.748 1.00 92.94 191 ASP A O 1
ATOM 1477 N N . ALA A 1 192 ? -21.928 0.299 -44.612 1.00 90.62 192 ALA A N 1
ATOM 1478 C CA . ALA A 1 192 ? -20.598 0.110 -44.040 1.00 90.62 192 ALA A CA 1
ATOM 1479 C C . ALA A 1 192 ? -19.916 -1.185 -44.546 1.00 90.62 192 ALA A C 1
ATOM 1481 O O . ALA A 1 192 ? -20.430 -2.282 -44.291 1.00 90.62 192 ALA A O 1
ATOM 1482 N N . PRO A 1 193 ? -18.735 -1.106 -45.192 1.00 88.19 193 PRO A N 1
ATOM 1483 C CA . PRO A 1 193 ? -17.968 -2.289 -45.572 1.00 88.19 193 PRO A CA 1
ATOM 1484 C C . PRO A 1 193 ? -17.320 -2.922 -44.331 1.00 88.19 193 PRO A C 1
ATOM 1486 O O . PRO A 1 193 ? -16.544 -2.274 -43.628 1.00 88.19 193 PRO A O 1
ATOM 1489 N N . LEU A 1 194 ? -17.649 -4.189 -44.051 1.00 88.44 194 LEU A N 1
ATOM 1490 C CA . LEU A 1 194 ? -17.098 -4.952 -42.916 1.00 88.44 194 LEU A CA 1
ATOM 1491 C C . LEU A 1 194 ? -15.858 -5.791 -43.282 1.00 88.44 194 LEU A C 1
ATOM 1493 O O . LEU A 1 194 ? -15.255 -6.413 -42.412 1.00 88.44 194 LEU A O 1
ATOM 1497 N N . ASP A 1 195 ? -15.476 -5.812 -44.560 1.00 87.31 195 ASP A N 1
ATOM 1498 C CA . ASP A 1 195 ? -14.285 -6.474 -45.105 1.00 87.31 195 ASP A CA 1
ATOM 1499 C C . ASP A 1 195 ? -13.057 -5.542 -45.188 1.00 87.31 195 ASP A C 1
ATOM 1501 O O . ASP A 1 195 ? -12.015 -5.922 -45.723 1.00 87.31 195 ASP A O 1
ATOM 1505 N N . VAL A 1 196 ? -13.156 -4.336 -44.617 1.00 86.81 196 VAL A N 1
ATOM 1506 C CA . VAL A 1 196 ? -12.055 -3.378 -44.418 1.00 86.81 196 VAL A CA 1
ATOM 1507 C C . VAL A 1 196 ? -12.092 -2.806 -42.988 1.00 86.81 196 VAL A C 1
ATOM 1509 O O . VAL A 1 196 ? -13.152 -2.830 -42.360 1.00 86.81 196 VAL A O 1
ATOM 1512 N N . PRO A 1 197 ? -10.971 -2.286 -42.445 1.00 86.88 197 PRO A N 1
ATOM 1513 C CA . PRO A 1 197 ? -10.961 -1.623 -41.140 1.00 86.88 197 PRO A CA 1
ATOM 1514 C C . PRO A 1 197 ? -12.001 -0.499 -41.045 1.00 86.88 197 PRO A C 1
ATOM 1516 O O . PRO A 1 197 ? -12.227 0.240 -42.007 1.00 86.88 197 PRO A O 1
ATOM 1519 N N . LEU A 1 198 ? -12.635 -0.368 -39.878 1.00 87.56 198 LEU A N 1
ATOM 1520 C CA . LEU A 1 198 ? -13.718 0.593 -39.685 1.00 87.56 198 LEU A CA 1
ATOM 1521 C C . LEU A 1 198 ? -13.198 2.033 -39.609 1.00 87.56 198 LEU A C 1
ATOM 1523 O O . LEU A 1 198 ? -12.162 2.320 -39.005 1.00 87.56 198 LEU A O 1
ATOM 1527 N N . ALA A 1 199 ? -13.993 2.942 -40.169 1.00 84.62 199 ALA A N 1
ATOM 1528 C CA . ALA A 1 199 ? -13.754 4.378 -40.202 1.00 84.62 199 ALA A CA 1
ATOM 1529 C C . ALA A 1 199 ? -14.965 5.139 -39.622 1.00 84.62 199 ALA A C 1
ATOM 1531 O O . ALA A 1 199 ? -16.080 4.618 -39.693 1.00 84.62 199 ALA A O 1
ATOM 1532 N N . PRO A 1 200 ? -14.803 6.370 -39.091 1.00 84.31 200 PRO A N 1
ATOM 1533 C CA . PRO A 1 200 ? -15.891 7.092 -38.422 1.00 84.31 200 PRO A CA 1
ATOM 1534 C C . PRO A 1 200 ? -17.156 7.274 -39.271 1.00 84.31 200 PRO A C 1
ATOM 1536 O O . PRO A 1 200 ? -18.260 7.166 -38.750 1.00 84.31 200 PRO A O 1
ATOM 1539 N N . GLN A 1 201 ? -17.021 7.469 -40.588 1.00 84.62 201 GLN A N 1
ATOM 1540 C CA . GLN A 1 201 ? -18.168 7.607 -41.496 1.00 84.62 201 GLN A CA 1
ATOM 1541 C C . GLN A 1 201 ? -18.947 6.301 -41.754 1.00 84.62 201 GLN A C 1
ATOM 1543 O O . GLN A 1 201 ? -19.927 6.327 -42.488 1.00 84.62 201 GLN A O 1
ATOM 1548 N N . HIS A 1 202 ? -18.517 5.164 -41.195 1.00 91.69 202 HIS A N 1
ATOM 1549 C CA . HIS A 1 202 ? -19.239 3.886 -41.263 1.00 91.69 202 HIS A CA 1
ATOM 1550 C C . HIS A 1 202 ? -20.199 3.688 -40.074 1.00 91.69 202 HIS A C 1
ATOM 1552 O O . HIS A 1 202 ? -20.861 2.654 -40.008 1.00 91.69 202 HIS A O 1
ATOM 1558 N N . LEU A 1 203 ? -20.238 4.616 -39.107 1.00 91.81 203 LEU A N 1
ATOM 1559 C CA . LEU A 1 203 ? -20.936 4.475 -37.825 1.00 91.81 203 LEU A CA 1
ATOM 1560 C C . LEU A 1 203 ? -22.106 5.460 -37.677 1.00 91.81 203 LEU A C 1
ATOM 1562 O O . LEU A 1 203 ? -22.005 6.629 -38.039 1.00 91.81 203 LEU A O 1
ATOM 1566 N N . GLU A 1 204 ? -23.191 4.996 -37.056 1.00 91.94 204 GLU A N 1
ATOM 1567 C CA . GLU A 1 204 ? -24.318 5.811 -36.589 1.00 91.94 204 GLU A CA 1
ATOM 1568 C C . GLU A 1 204 ? -24.431 5.709 -35.060 1.00 91.94 204 GLU A C 1
ATOM 1570 O O . GLU A 1 204 ? -24.230 4.635 -34.494 1.00 91.94 204 GLU A O 1
ATOM 1575 N N . PHE A 1 205 ? -24.749 6.813 -34.384 1.00 94.00 205 PHE A N 1
ATOM 1576 C CA . PHE A 1 205 ? -24.941 6.859 -32.929 1.00 94.00 205 PHE A CA 1
ATOM 1577 C C . PHE A 1 205 ? -26.252 6.177 -32.507 1.00 94.00 205 PHE A C 1
ATOM 1579 O O . PHE A 1 205 ? -27.299 6.430 -33.099 1.00 94.00 205 PHE A O 1
ATOM 1586 N N . MET A 1 206 ? -26.200 5.352 -31.458 1.00 92.38 206 MET A N 1
ATOM 1587 C CA . MET A 1 206 ? -27.374 4.718 -30.843 1.00 92.38 206 MET A CA 1
ATOM 1588 C C . MET A 1 206 ? -27.822 5.449 -29.574 1.00 92.38 206 MET A C 1
ATOM 1590 O O . MET A 1 206 ? -29.009 5.712 -29.390 1.00 92.38 206 MET A O 1
ATOM 1594 N N . CYS A 1 207 ? -26.881 5.702 -28.662 1.00 93.12 207 CYS A N 1
ATOM 1595 C CA . CYS A 1 207 ? -27.154 6.154 -27.300 1.00 93.12 207 CYS A CA 1
ATOM 1596 C C . CYS A 1 207 ? -25.870 6.572 -26.574 1.00 93.12 207 CYS A C 1
ATOM 1598 O O . CYS A 1 207 ? -24.758 6.245 -26.996 1.00 93.12 207 CYS A O 1
ATOM 1600 N N . SER A 1 208 ? -26.043 7.209 -25.418 1.00 92.50 208 SER A N 1
ATOM 1601 C CA . SER A 1 208 ? -24.989 7.444 -24.433 1.00 92.50 208 SER A CA 1
ATOM 1602 C C . SER A 1 208 ? -25.502 7.127 -23.030 1.00 92.50 208 SER A C 1
ATOM 1604 O O . SER A 1 208 ? -26.631 7.493 -22.704 1.00 92.50 208 SER A O 1
ATOM 1606 N N . TYR A 1 209 ? -24.672 6.503 -22.197 1.00 90.94 209 TYR A N 1
ATOM 1607 C CA . TYR A 1 209 ? -24.935 6.279 -20.775 1.00 90.94 209 TYR A CA 1
ATOM 1608 C C . TYR A 1 209 ? -23.812 6.895 -19.937 1.00 90.94 209 TYR A C 1
ATOM 1610 O O . TYR A 1 209 ? -22.634 6.693 -20.232 1.00 90.94 209 TYR A O 1
ATOM 1618 N N . SER A 1 210 ? -24.175 7.643 -18.898 1.00 86.56 210 SER A N 1
ATOM 1619 C CA . SER A 1 210 ? -23.251 8.405 -18.053 1.00 86.56 210 SER A CA 1
ATOM 1620 C C . SER A 1 210 ? -23.389 7.987 -16.595 1.00 86.56 210 SER A C 1
ATOM 1622 O O . SER A 1 210 ? -24.501 7.726 -16.137 1.00 86.56 210 SER A O 1
ATOM 1624 N N . TRP A 1 211 ? -22.277 7.973 -15.863 1.00 85.12 211 TRP A N 1
ATOM 1625 C CA . TRP A 1 211 ? -22.270 7.820 -14.409 1.00 85.12 211 TRP A CA 1
ATOM 1626 C C . TRP A 1 211 ? -21.276 8.796 -13.773 1.00 85.12 211 TRP A C 1
ATOM 1628 O O . TRP A 1 211 ? -20.145 8.972 -14.235 1.00 85.12 211 TRP A O 1
ATOM 1638 N N . ASP A 1 212 ? -21.739 9.457 -12.719 1.00 78.75 212 ASP A N 1
ATOM 1639 C CA . ASP A 1 212 ? -21.090 10.563 -12.019 1.00 78.75 212 ASP A CA 1
ATOM 1640 C C . ASP A 1 212 ? -21.036 10.309 -10.499 1.00 78.75 212 ASP A C 1
ATOM 1642 O O . ASP A 1 212 ? -21.466 9.267 -10.007 1.00 78.75 212 ASP A O 1
ATOM 1646 N N . ALA A 1 213 ? -20.516 11.263 -9.726 1.00 59.50 213 ALA A N 1
ATOM 1647 C CA . ALA A 1 213 ? -20.377 11.121 -8.274 1.00 59.50 213 ALA A CA 1
ATOM 1648 C C . ALA A 1 213 ? -21.713 11.034 -7.498 1.00 59.50 213 ALA A C 1
ATOM 1650 O O . ALA A 1 213 ? -21.689 10.713 -6.313 1.00 59.50 213 ALA A O 1
ATOM 1651 N N . GLY A 1 214 ? -22.857 11.336 -8.126 1.00 53.03 214 GLY A N 1
ATOM 1652 C CA . GLY A 1 214 ? -24.192 11.193 -7.531 1.00 53.03 214 GLY A CA 1
ATOM 1653 C C . GLY A 1 214 ? -24.939 9.928 -7.969 1.00 53.03 214 GLY A C 1
ATOM 1654 O O . GLY A 1 214 ? -25.949 9.579 -7.362 1.00 53.03 214 GLY A O 1
ATOM 1655 N N . THR A 1 215 ? -24.455 9.249 -9.012 1.00 56.22 215 THR A N 1
ATOM 1656 C CA . THR A 1 215 ? -25.085 8.069 -9.630 1.00 56.22 215 THR A CA 1
ATOM 1657 C C . THR A 1 215 ? -24.207 6.817 -9.606 1.00 56.22 215 THR A C 1
ATOM 1659 O O . THR A 1 215 ? -24.703 5.726 -9.881 1.00 56.22 215 THR A O 1
ATOM 1662 N N . ASN A 1 216 ? -22.920 6.939 -9.263 1.00 62.47 216 ASN A N 1
ATOM 1663 C CA . ASN A 1 216 ? -22.022 5.798 -9.142 1.00 62.47 216 ASN A CA 1
ATOM 1664 C C . ASN A 1 216 ? -22.326 4.968 -7.882 1.00 62.47 216 ASN A C 1
ATOM 1666 O O . ASN A 1 216 ? -22.097 5.393 -6.753 1.00 62.47 216 ASN A O 1
ATOM 1670 N N . ASP A 1 217 ? -22.790 3.747 -8.115 1.00 63.91 217 ASP A N 1
ATOM 1671 C CA . ASP A 1 217 ? -23.089 2.695 -7.142 1.00 63.91 217 ASP A CA 1
ATOM 1672 C C . ASP A 1 217 ? -21.857 1.874 -6.704 1.00 63.91 217 ASP A C 1
ATOM 1674 O O . ASP A 1 217 ? -21.982 0.948 -5.905 1.00 63.91 217 ASP A O 1
ATOM 1678 N N . GLY A 1 218 ? -20.675 2.158 -7.264 1.00 60.19 218 GLY A N 1
ATOM 1679 C CA . GLY A 1 218 ? -19.464 1.348 -7.095 1.00 60.19 218 GLY A CA 1
ATOM 1680 C C . GLY A 1 218 ? -19.484 0.021 -7.869 1.00 60.19 218 GLY A C 1
ATOM 1681 O O . GLY A 1 218 ? -18.520 -0.746 -7.799 1.00 60.19 218 GLY A O 1
ATOM 1682 N N . SER A 1 219 ? -20.544 -0.267 -8.638 1.00 69.44 219 SER A N 1
ATOM 1683 C CA . SER A 1 219 ? -20.618 -1.473 -9.464 1.00 69.44 219 SER A CA 1
ATOM 1684 C C . SER A 1 219 ? -19.582 -1.422 -10.579 1.00 69.44 219 SER A C 1
ATOM 1686 O O . SER A 1 219 ? -19.540 -0.484 -11.376 1.00 69.44 219 SER A O 1
ATOM 1688 N N . LYS A 1 220 ? -18.799 -2.491 -10.700 1.00 73.81 220 LYS A N 1
ATOM 1689 C CA . LYS A 1 220 ? -17.869 -2.708 -11.817 1.00 73.81 220 LYS A CA 1
ATOM 1690 C C . LYS A 1 220 ? -18.585 -3.004 -13.141 1.00 73.81 220 LYS A C 1
ATOM 1692 O O . LYS A 1 220 ? -17.951 -3.008 -14.189 1.00 73.81 220 LYS A O 1
ATOM 1697 N N . LEU A 1 221 ? -19.898 -3.254 -13.124 1.00 78.38 221 LEU A N 1
ATOM 1698 C CA . LEU A 1 221 ? -20.688 -3.577 -14.311 1.00 78.38 221 LEU A CA 1
ATOM 1699 C C . LEU A 1 221 ? -21.809 -2.551 -14.513 1.00 78.38 221 LEU A C 1
ATOM 1701 O O . LEU A 1 221 ? -22.883 -2.650 -13.916 1.00 78.38 221 LEU A O 1
ATOM 1705 N N . LYS A 1 222 ? -21.570 -1.574 -15.389 1.00 85.00 222 LYS A N 1
ATOM 1706 C CA . LYS A 1 222 ? -22.559 -0.558 -15.756 1.00 85.00 222 LYS A CA 1
ATOM 1707 C C . LYS A 1 222 ? -23.516 -1.135 -16.799 1.00 85.00 222 LYS A C 1
ATOM 1709 O O . LYS A 1 222 ? -23.099 -1.521 -17.891 1.00 85.00 222 LYS A O 1
ATOM 1714 N N . THR A 1 223 ? -24.795 -1.224 -16.442 1.00 85.69 223 THR A N 1
ATOM 1715 C CA . THR A 1 223 ? -25.829 -1.913 -17.231 1.00 85.69 223 THR A CA 1
ATOM 1716 C C . THR A 1 223 ? -26.900 -0.926 -17.678 1.00 85.69 223 THR A C 1
ATOM 1718 O O . THR A 1 223 ? -27.488 -0.237 -16.850 1.00 85.69 223 THR A O 1
ATOM 1721 N N . PHE A 1 224 ? -27.165 -0.861 -18.982 1.00 88.06 224 PHE A N 1
ATOM 1722 C CA . PHE A 1 224 ? -28.103 0.094 -19.583 1.00 88.06 224 PHE A CA 1
ATOM 1723 C C . PHE A 1 224 ? -28.736 -0.477 -20.861 1.00 88.06 224 PHE A C 1
ATOM 1725 O O . PHE A 1 224 ? -28.254 -1.468 -21.402 1.00 88.06 224 PHE A O 1
ATOM 1732 N N . SER A 1 225 ? -29.819 0.128 -21.349 1.00 91.69 225 SER A N 1
ATOM 1733 C CA . SER A 1 225 ? -30.482 -0.256 -22.606 1.00 91.69 225 SER A CA 1
ATOM 1734 C C . SER A 1 225 ? -30.347 0.837 -23.657 1.00 91.69 225 SER A C 1
ATOM 1736 O O . SER A 1 225 ? -30.362 2.020 -23.322 1.00 91.69 225 SER A O 1
ATOM 1738 N N . CYS A 1 226 ? -30.270 0.445 -24.930 1.00 90.69 226 CYS A N 1
ATOM 1739 C CA . CYS A 1 226 ? -30.285 1.373 -26.058 1.00 90.69 226 CYS A CA 1
ATOM 1740 C C . CYS A 1 226 ? -31.176 0.871 -27.204 1.00 90.69 226 CYS A C 1
ATOM 1742 O O . CYS A 1 226 ? -31.176 -0.332 -27.484 1.00 90.69 226 CYS A O 1
ATOM 1744 N N . PRO A 1 227 ? -31.897 1.765 -27.905 1.00 91.69 227 PRO A N 1
ATOM 1745 C CA . PRO A 1 227 ? -32.720 1.391 -29.050 1.00 91.69 227 PRO A CA 1
ATOM 1746 C C . PRO A 1 227 ? -31.850 0.901 -30.212 1.00 91.69 227 PRO A C 1
ATOM 1748 O O . PRO A 1 227 ? -30.801 1.476 -30.503 1.00 91.69 227 PRO A O 1
ATOM 1751 N N . VAL A 1 228 ? -32.299 -0.148 -30.900 1.00 89.88 228 VAL A N 1
ATOM 1752 C CA . VAL A 1 228 ? -31.652 -0.661 -32.114 1.00 89.88 228 VAL A CA 1
ATOM 1753 C C . VAL A 1 228 ? -32.081 0.194 -33.316 1.00 89.88 228 VAL A C 1
ATOM 1755 O O . VAL A 1 228 ? -33.282 0.266 -33.596 1.00 89.88 228 VAL A O 1
ATOM 1758 N N . PRO A 1 229 ? -31.147 0.846 -34.040 1.00 89.56 229 PRO A N 1
ATOM 1759 C CA . PRO A 1 229 ? -31.468 1.574 -35.264 1.00 89.56 229 PRO A CA 1
ATOM 1760 C C . PRO A 1 229 ? -32.066 0.660 -36.337 1.00 89.56 229 PRO A C 1
ATOM 1762 O O . PRO A 1 229 ? -31.755 -0.528 -36.407 1.00 89.56 229 PRO A O 1
ATOM 1765 N N . ALA A 1 230 ? -32.878 1.220 -37.235 1.00 88.19 230 ALA A N 1
ATOM 1766 C CA . ALA A 1 230 ? -33.388 0.463 -38.374 1.00 88.19 230 ALA A CA 1
ATOM 1767 C C . ALA A 1 230 ? -32.227 -0.011 -39.274 1.00 88.19 230 ALA A C 1
ATOM 1769 O O . ALA A 1 230 ? -31.378 0.790 -39.678 1.00 88.19 230 ALA A O 1
ATOM 1770 N N . ARG A 1 231 ? -32.201 -1.315 -39.578 1.00 90.69 231 ARG A N 1
ATOM 1771 C CA . ARG A 1 231 ? -31.168 -1.981 -40.387 1.00 90.69 231 ARG A CA 1
ATOM 1772 C C . ARG A 1 231 ? -31.755 -3.092 -41.247 1.00 90.69 231 ARG A C 1
ATOM 1774 O O . ARG A 1 231 ? -32.502 -3.941 -40.754 1.00 90.69 231 ARG A O 1
ATOM 1781 N N . VAL A 1 232 ? -31.386 -3.095 -42.523 1.00 90.44 232 VAL A N 1
ATOM 1782 C CA . VAL A 1 232 ? -31.767 -4.114 -43.512 1.00 90.44 232 VAL A CA 1
ATOM 1783 C C . VAL A 1 232 ? -30.731 -5.240 -43.579 1.00 90.44 232 VAL A C 1
ATOM 1785 O O . VAL A 1 232 ? -31.077 -6.367 -43.924 1.00 90.44 232 VAL A O 1
ATOM 1788 N N . ARG A 1 233 ? -29.467 -4.955 -43.251 1.00 93.88 233 ARG A N 1
ATOM 1789 C CA . ARG A 1 233 ? -28.380 -5.939 -43.210 1.00 93.88 233 ARG A CA 1
ATOM 1790 C C . ARG A 1 233 ? -28.427 -6.730 -41.890 1.00 93.88 233 ARG A C 1
ATOM 1792 O O . ARG A 1 233 ? -29.057 -6.311 -40.922 1.00 93.88 233 ARG A O 1
ATOM 1799 N N . ASP A 1 234 ? -27.833 -7.923 -41.873 1.00 93.81 234 ASP A N 1
ATOM 1800 C CA . ASP A 1 234 ? -27.883 -8.806 -40.694 1.00 93.81 234 ASP A CA 1
ATOM 1801 C C . ASP A 1 234 ? -26.681 -8.608 -39.771 1.00 93.81 234 ASP A C 1
ATOM 1803 O O . ASP A 1 234 ? -26.827 -8.552 -38.557 1.00 93.81 234 ASP A O 1
ATOM 1807 N N . GLU A 1 235 ? -25.472 -8.528 -40.326 1.00 95.69 235 GLU A N 1
ATOM 1808 C CA . GLU A 1 235 ? -24.238 -8.486 -39.536 1.00 95.69 235 GLU A CA 1
ATOM 1809 C C . GLU A 1 235 ? -23.766 -7.049 -39.344 1.00 95.69 235 GLU A C 1
ATOM 1811 O O . GLU A 1 235 ? -23.579 -6.329 -40.320 1.00 95.69 235 GLU A O 1
ATOM 1816 N N . HIS A 1 236 ? -23.524 -6.632 -38.107 1.00 96.75 236 HIS A N 1
ATOM 1817 C CA . HIS A 1 236 ? -23.047 -5.287 -37.787 1.00 96.75 236 HIS A CA 1
ATOM 1818 C C . HIS A 1 236 ? -21.913 -5.349 -36.767 1.00 96.75 236 HIS A C 1
ATOM 1820 O O . HIS A 1 236 ? -21.724 -6.351 -36.080 1.00 96.75 236 HIS A O 1
ATOM 1826 N N . VAL A 1 237 ? -21.164 -4.258 -36.651 1.00 97.12 237 VAL A N 1
ATOM 1827 C CA . VAL A 1 237 ? -20.256 -4.027 -35.525 1.00 97.12 237 VAL A CA 1
ATOM 1828 C C . VAL A 1 237 ? -20.845 -2.914 -34.666 1.00 97.12 237 VAL A C 1
ATOM 1830 O O . VAL A 1 237 ? -21.237 -1.863 -35.184 1.00 97.12 237 VAL A O 1
ATOM 1833 N N . ILE A 1 238 ? -20.917 -3.165 -33.361 1.00 97.75 238 ILE A N 1
ATOM 1834 C CA . ILE A 1 238 ? -21.067 -2.136 -32.337 1.00 97.75 238 ILE A CA 1
ATOM 1835 C C . ILE A 1 238 ? -19.684 -1.560 -32.050 1.00 97.75 238 ILE A C 1
ATOM 1837 O O . ILE A 1 238 ? -18.740 -2.315 -31.828 1.00 97.75 238 ILE A O 1
ATOM 1841 N N . HIS A 1 239 ? -19.575 -0.237 -31.997 1.00 96.00 239 HIS A N 1
ATOM 1842 C CA . HIS A 1 239 ? -18.413 0.466 -31.465 1.00 96.00 239 HIS A CA 1
ATOM 1843 C C . HIS A 1 239 ? -18.841 1.236 -30.218 1.00 96.00 239 HIS A C 1
ATOM 1845 O O . HIS A 1 239 ? -19.736 2.073 -30.287 1.00 96.00 239 HIS A O 1
ATOM 1851 N N . ALA A 1 240 ? -18.233 0.934 -29.075 1.00 95.31 240 ALA A N 1
ATOM 1852 C CA . ALA A 1 240 ? -18.366 1.732 -27.863 1.00 95.31 240 ALA A CA 1
ATOM 1853 C C . ALA A 1 240 ? -17.139 2.628 -27.686 1.00 95.31 240 ALA A C 1
ATOM 1855 O O . ALA A 1 240 ? -16.009 2.171 -27.881 1.00 95.31 240 ALA A O 1
ATOM 1856 N N . VAL A 1 241 ? -17.378 3.869 -27.265 1.00 92.38 241 VAL A N 1
ATOM 1857 C CA . VAL A 1 241 ? -16.363 4.824 -26.812 1.00 92.38 241 VAL A CA 1
ATOM 1858 C C . VAL A 1 241 ? -16.712 5.236 -25.388 1.00 92.38 241 VAL A C 1
ATOM 1860 O O . VAL A 1 241 ? -17.736 5.880 -25.181 1.00 92.38 241 VAL A O 1
ATOM 1863 N N . TRP A 1 242 ? -15.891 4.862 -24.408 1.00 91.62 242 TRP A N 1
ATOM 1864 C CA . TRP A 1 242 ? -16.002 5.362 -23.036 1.00 91.62 242 TRP A CA 1
ATOM 1865 C C . TRP A 1 242 ? -15.022 6.509 -22.821 1.00 91.62 242 TRP A C 1
ATOM 1867 O O . TRP A 1 242 ? -13.813 6.326 -22.949 1.00 91.62 242 TRP A O 1
ATOM 1877 N N . GLU A 1 243 ? -15.562 7.680 -22.496 1.00 86.50 243 GLU A N 1
ATOM 1878 C CA . GLU A 1 243 ? -14.813 8.858 -22.073 1.00 86.50 243 GLU A CA 1
ATOM 1879 C C . GLU A 1 243 ? -14.744 8.853 -20.542 1.00 86.50 243 GLU A C 1
ATOM 1881 O O . GLU A 1 243 ? -15.750 9.104 -19.866 1.00 86.50 243 GLU A O 1
ATOM 1886 N N . ALA A 1 244 ? -13.576 8.511 -19.994 1.00 78.12 244 ALA A N 1
ATOM 1887 C CA . ALA A 1 244 ? -13.362 8.428 -18.553 1.00 78.12 244 ALA A CA 1
ATOM 1888 C C . ALA A 1 244 ? -13.005 9.813 -17.987 1.00 78.12 244 ALA A C 1
ATOM 1890 O O . ALA A 1 244 ? -12.047 10.457 -18.421 1.00 78.12 244 ALA A O 1
ATOM 1891 N N . GLN A 1 245 ? -13.784 10.269 -17.006 1.00 68.94 245 GLN A N 1
ATOM 1892 C CA . GLN A 1 245 ? -13.610 11.547 -16.321 1.00 68.94 245 GLN A CA 1
ATOM 1893 C C . GLN A 1 245 ? -12.699 11.371 -15.104 1.00 68.94 245 GLN A C 1
ATOM 1895 O O . GLN A 1 245 ? -13.152 11.067 -13.999 1.00 68.94 245 GLN A O 1
ATOM 1900 N N . ILE A 1 246 ? -11.406 11.594 -15.322 1.00 58.47 246 ILE A N 1
ATOM 1901 C CA . ILE A 1 246 ? -10.372 11.633 -14.281 1.00 58.47 246 ILE A CA 1
ATOM 1902 C C . ILE A 1 246 ? -9.669 13.005 -14.317 1.00 58.47 246 ILE A C 1
ATOM 1904 O O . ILE A 1 246 ? -10.131 13.931 -14.980 1.00 58.47 246 ILE A O 1
ATOM 1908 N N . THR A 1 247 ? -8.541 13.196 -13.620 1.00 46.53 247 THR A N 1
ATOM 1909 C CA . THR A 1 247 ? -7.752 14.450 -13.738 1.00 46.53 247 THR A CA 1
ATOM 1910 C C . THR A 1 247 ? -7.007 14.587 -15.079 1.00 46.53 247 THR A C 1
ATOM 1912 O O . THR A 1 247 ? -6.306 15.573 -15.315 1.00 46.53 247 THR A O 1
ATOM 1915 N N . ALA A 1 248 ? -7.194 13.615 -15.971 1.00 49.25 248 ALA A N 1
ATOM 1916 C CA . ALA A 1 248 ? -6.796 13.562 -17.369 1.00 49.25 248 ALA A CA 1
ATOM 1917 C C . ALA A 1 248 ? -7.980 13.110 -18.234 1.00 49.25 248 ALA A C 1
ATOM 1919 O O . ALA A 1 248 ? -8.963 12.589 -17.716 1.00 49.25 248 ALA A O 1
ATOM 1920 N N . ASN A 1 249 ? -7.871 13.284 -19.549 1.00 66.94 249 ASN A N 1
ATOM 1921 C CA . ASN A 1 249 ? -8.805 12.667 -20.484 1.00 66.94 249 ASN A CA 1
ATOM 1922 C C . ASN A 1 249 ? -8.259 11.306 -20.938 1.00 66.94 249 ASN A C 1
ATOM 1924 O O . ASN A 1 249 ? -7.120 11.212 -21.415 1.00 66.94 249 ASN A O 1
ATOM 1928 N N . GLU A 1 250 ? -9.088 10.270 -20.819 1.00 77.81 250 GLU A N 1
ATOM 1929 C CA . GLU A 1 250 ? -8.834 8.928 -21.347 1.00 77.81 250 GLU A CA 1
ATOM 1930 C C . GLU A 1 250 ? -10.037 8.438 -22.163 1.00 77.81 250 GLU A C 1
ATOM 1932 O O . GLU A 1 250 ? -11.190 8.669 -21.795 1.00 77.81 250 GLU A O 1
ATOM 1937 N N . LEU A 1 251 ? -9.757 7.753 -23.275 1.00 83.19 251 LEU A N 1
ATOM 1938 C CA . LEU A 1 251 ? -10.767 7.120 -24.127 1.00 83.19 251 LEU A CA 1
ATOM 1939 C C . LEU A 1 251 ? -10.542 5.615 -24.189 1.00 83.19 251 LEU A C 1
ATOM 1941 O O . LEU A 1 251 ? -9.427 5.194 -24.484 1.00 83.19 251 LEU A O 1
ATOM 1945 N N . PHE A 1 252 ? -11.601 4.821 -24.048 1.00 89.62 252 PHE A N 1
ATOM 1946 C CA . PHE A 1 252 ? -11.579 3.371 -24.272 1.00 89.62 252 PHE A CA 1
ATOM 1947 C C . PHE A 1 252 ? -12.495 3.010 -25.431 1.00 89.62 252 PHE A C 1
ATOM 1949 O O . PHE A 1 252 ? -13.630 3.475 -25.506 1.00 89.62 252 PHE A O 1
ATOM 1956 N N . MET A 1 253 ? -11.997 2.177 -26.337 1.00 90.12 253 MET A N 1
ATOM 1957 C CA . MET A 1 253 ? -12.691 1.720 -27.531 1.00 90.12 253 MET A CA 1
ATOM 1958 C C . MET A 1 253 ? -13.046 0.245 -27.377 1.00 90.12 253 MET A C 1
ATOM 1960 O O . MET A 1 253 ? -12.285 -0.554 -26.834 1.00 90.12 253 MET A O 1
ATOM 1964 N N . SER A 1 254 ? -14.208 -0.159 -27.875 1.00 94.19 254 SER A N 1
ATOM 1965 C CA . SER A 1 254 ? -14.578 -1.574 -27.925 1.00 94.19 254 SER A CA 1
ATOM 1966 C C . SER A 1 254 ? -15.440 -1.863 -29.142 1.00 94.19 254 SER A C 1
ATOM 1968 O O . SER A 1 254 ? -16.588 -1.437 -29.211 1.00 94.19 254 SER A O 1
ATOM 1970 N N . CYS A 1 255 ? -14.880 -2.613 -30.093 1.00 96.38 255 CYS A N 1
ATOM 1971 C CA . CYS A 1 255 ? -15.643 -3.221 -31.179 1.00 96.38 255 CYS A CA 1
ATOM 1972 C C . CYS A 1 255 ? -16.217 -4.565 -30.721 1.00 96.38 255 CYS A C 1
ATOM 1974 O O . CYS A 1 255 ? -15.461 -5.406 -30.232 1.00 96.38 255 CYS A O 1
ATOM 1976 N N . ALA A 1 256 ? -17.520 -4.769 -30.902 1.00 97.19 256 ALA A N 1
ATOM 1977 C CA . ALA A 1 256 ? -18.221 -6.027 -30.654 1.00 97.19 256 ALA A CA 1
ATOM 1978 C C . ALA A 1 256 ? -19.074 -6.386 -31.879 1.00 97.19 256 ALA A C 1
ATOM 1980 O O . ALA A 1 256 ? -19.922 -5.601 -32.306 1.00 97.19 256 ALA A O 1
ATOM 1981 N N . ASP A 1 257 ? -18.844 -7.555 -32.469 1.00 97.19 257 ASP A N 1
ATOM 1982 C CA . ASP A 1 257 ? -19.579 -8.007 -33.649 1.00 97.19 257 ASP A CA 1
ATOM 1983 C C . ASP A 1 257 ? -20.943 -8.591 -33.241 1.00 97.19 257 ASP A C 1
ATOM 1985 O O . ASP A 1 257 ? -21.085 -9.298 -32.236 1.00 97.19 257 ASP A O 1
ATOM 1989 N N . VAL A 1 258 ? -21.975 -8.293 -34.028 1.00 96.19 258 VAL A N 1
ATOM 1990 C CA . VAL A 1 258 ? -23.366 -8.666 -33.747 1.00 96.19 258 VAL A CA 1
ATOM 1991 C C . VAL A 1 258 ? -24.084 -9.158 -35.002 1.00 96.19 258 VAL A C 1
ATOM 1993 O O . VAL A 1 258 ? -23.711 -8.824 -36.130 1.00 96.19 258 VAL A O 1
ATOM 1996 N N . ARG A 1 259 ? -25.141 -9.946 -34.804 1.00 95.56 259 ARG A N 1
ATOM 1997 C CA . ARG A 1 259 ? -26.103 -10.317 -35.845 1.00 95.56 259 ARG A CA 1
ATOM 1998 C C . ARG A 1 259 ? -27.514 -9.947 -35.401 1.00 95.56 259 ARG A C 1
ATOM 2000 O O . ARG A 1 259 ? -27.951 -10.345 -34.327 1.00 95.56 259 ARG A O 1
ATOM 2007 N N . LEU A 1 260 ? -28.222 -9.211 -36.246 1.00 93.44 260 LEU A N 1
ATOM 2008 C CA . LEU A 1 260 ? -29.620 -8.854 -36.060 1.00 93.44 260 LEU A CA 1
ATOM 2009 C C . LEU A 1 260 ? -30.513 -10.045 -36.422 1.00 93.44 260 LEU A C 1
ATOM 2011 O O . LEU A 1 260 ? -30.322 -10.665 -37.469 1.00 93.44 260 LEU A O 1
ATOM 2015 N N . VAL A 1 261 ? -31.487 -10.359 -35.567 1.00 91.56 261 VAL A N 1
ATOM 2016 C CA . VAL A 1 261 ? -32.464 -11.434 -35.793 1.00 91.56 261 VAL A CA 1
ATOM 2017 C C . VAL A 1 261 ? -33.906 -10.949 -35.630 1.00 91.56 261 VAL A C 1
ATOM 2019 O O . VAL A 1 261 ? -34.211 -10.086 -34.807 1.00 91.56 261 VAL A O 1
ATOM 2022 N N . ASP A 1 262 ? -34.802 -11.521 -36.434 1.00 82.94 262 ASP A N 1
ATOM 2023 C CA . ASP A 1 262 ? -36.210 -11.109 -36.564 1.00 82.94 262 ASP A CA 1
ATOM 2024 C C . ASP A 1 262 ? -37.187 -11.884 -35.659 1.00 82.94 262 ASP A C 1
ATOM 2026 O O . ASP A 1 262 ? -38.404 -11.718 -35.747 1.00 82.94 262 ASP A O 1
ATOM 2030 N N . HIS A 1 263 ? -36.670 -12.760 -34.796 1.00 72.00 263 HIS A N 1
ATOM 2031 C CA . HIS A 1 263 ? -37.450 -13.504 -33.811 1.00 72.00 263 HIS A CA 1
ATOM 2032 C C . HIS A 1 263 ? -37.100 -13.023 -32.404 1.00 72.00 263 HIS A C 1
ATOM 2034 O O . HIS A 1 263 ? -35.959 -12.659 -32.142 1.00 72.00 263 HIS A O 1
ATOM 2040 N N . ALA A 1 264 ? -38.076 -13.037 -31.493 1.00 54.19 264 ALA A N 1
ATOM 2041 C CA . ALA A 1 264 ? -37.842 -12.651 -30.109 1.00 54.19 264 ALA A CA 1
ATOM 2042 C C . ALA A 1 264 ? -36.888 -13.650 -29.439 1.00 54.19 264 ALA A C 1
ATOM 2044 O O . ALA A 1 264 ? -37.292 -14.759 -29.076 1.00 54.19 264 ALA A O 1
ATOM 2045 N N . LEU A 1 265 ? -35.630 -13.244 -29.263 1.00 54.88 265 LEU A N 1
ATOM 2046 C CA . LEU A 1 265 ? -34.707 -13.923 -28.363 1.00 54.88 265 LEU A CA 1
ATOM 2047 C C . LEU A 1 265 ? -35.336 -13.956 -26.965 1.00 54.88 265 LEU A C 1
ATOM 2049 O O . LEU A 1 265 ? -35.871 -12.948 -26.492 1.00 54.88 265 LEU A O 1
ATOM 2053 N N . ALA A 1 266 ? -35.282 -15.113 -26.301 1.00 43.47 266 ALA A N 1
ATOM 2054 C CA . ALA A 1 266 ? -35.685 -15.203 -24.901 1.00 43.47 266 ALA A CA 1
ATOM 2055 C C . ALA A 1 266 ? -34.866 -14.187 -24.082 1.00 43.47 266 ALA A C 1
ATOM 2057 O O . ALA A 1 266 ? -33.672 -14.031 -24.362 1.00 43.47 266 ALA A O 1
ATOM 2058 N N . PRO A 1 267 ? -35.464 -13.488 -23.096 1.00 37.12 267 PRO A N 1
ATOM 2059 C CA . PRO A 1 267 ? -34.736 -12.506 -22.304 1.00 37.12 267 PRO A CA 1
ATOM 2060 C C . PRO A 1 267 ? -33.517 -13.188 -21.685 1.00 37.12 267 PRO A C 1
ATOM 2062 O O . PRO A 1 267 ? -33.658 -14.153 -20.935 1.00 37.12 267 PRO A O 1
ATOM 2065 N N . SER A 1 268 ? -32.323 -12.716 -22.054 1.00 35.03 268 SER A N 1
ATOM 2066 C CA . SER A 1 268 ? -31.060 -13.294 -21.598 1.00 35.03 268 SER A CA 1
ATOM 2067 C C . SER A 1 268 ? -31.070 -13.350 -20.073 1.00 35.03 268 SER A C 1
ATOM 2069 O O . SER A 1 268 ? -31.173 -12.291 -19.446 1.00 35.03 268 SER A O 1
ATOM 2071 N N . ALA A 1 269 ? -30.983 -14.551 -19.498 1.00 28.39 269 ALA A N 1
ATOM 2072 C CA . ALA A 1 269 ? -31.010 -14.728 -18.053 1.00 28.39 269 ALA A CA 1
ATOM 2073 C C . ALA A 1 269 ? -29.887 -13.897 -17.424 1.00 28.39 269 ALA A C 1
ATOM 2075 O O . ALA A 1 269 ? -28.702 -14.154 -17.647 1.00 28.39 269 ALA A O 1
ATOM 2076 N N . THR A 1 270 ? -30.274 -12.858 -16.696 1.00 26.11 270 THR A N 1
ATOM 2077 C CA . THR A 1 270 ? -29.360 -11.994 -15.967 1.00 26.11 270 THR A CA 1
ATOM 2078 C C . THR A 1 270 ? -28.791 -12.759 -14.770 1.00 26.11 270 THR A C 1
ATOM 2080 O O . THR A 1 270 ? -29.534 -13.469 -14.087 1.00 26.11 270 THR A O 1
ATOM 2083 N N . PRO A 1 271 ? -27.489 -12.623 -14.464 1.00 28.27 271 PRO A N 1
ATOM 2084 C CA . PRO A 1 271 ? -26.926 -13.069 -13.194 1.00 28.27 271 PRO A CA 1
ATOM 2085 C C . PRO A 1 271 ? -27.309 -12.086 -12.067 1.00 28.27 271 PRO A C 1
ATOM 2087 O O . PRO A 1 271 ? -26.448 -11.516 -11.399 1.00 28.27 271 PRO A O 1
ATOM 2090 N N . ASP A 1 272 ? -28.612 -11.870 -11.861 1.00 27.78 272 ASP A N 1
ATOM 2091 C CA . ASP A 1 272 ? -29.141 -10.960 -10.841 1.00 27.78 272 ASP A CA 1
ATOM 2092 C C . ASP A 1 272 ? -29.060 -11.604 -9.449 1.00 27.78 272 ASP A C 1
ATOM 2094 O O . ASP A 1 272 ? -29.974 -12.307 -9.013 1.00 27.78 272 ASP A O 1
ATOM 2098 N N . LYS A 1 273 ? -27.957 -11.356 -8.731 1.00 30.47 273 LYS A N 1
ATOM 2099 C CA . LYS A 1 273 ? -27.837 -11.631 -7.286 1.00 30.47 273 LYS A CA 1
ATOM 2100 C C . LYS A 1 273 ? -27.099 -10.534 -6.504 1.00 30.47 273 LYS A C 1
ATOM 2102 O O . LYS A 1 273 ? -26.208 -10.809 -5.707 1.00 30.47 273 LYS A O 1
ATOM 2107 N N . TYR A 1 274 ? -27.576 -9.299 -6.639 1.00 31.64 274 TYR A N 1
ATOM 2108 C CA . TYR A 1 274 ? -27.591 -8.346 -5.522 1.00 31.64 274 TYR A CA 1
ATOM 2109 C C . TYR A 1 274 ? -29.041 -7.915 -5.281 1.00 31.64 274 TYR A C 1
ATOM 2111 O O . TYR A 1 274 ? -29.596 -7.109 -6.017 1.00 31.64 274 TYR A O 1
ATOM 2119 N N . GLY A 1 275 ? -29.671 -8.527 -4.278 1.00 27.73 275 GLY A N 1
ATOM 2120 C CA . GLY A 1 275 ? -31.096 -8.368 -3.985 1.00 27.73 275 GLY A CA 1
ATOM 2121 C C . GLY A 1 275 ? -31.599 -9.523 -3.126 1.00 27.73 275 GLY A C 1
ATOM 2122 O O . GLY A 1 275 ? -31.900 -10.598 -3.639 1.00 27.73 275 GLY A O 1
ATOM 2123 N N . MET A 1 276 ? -31.645 -9.322 -1.809 1.00 29.30 276 MET A N 1
ATOM 2124 C CA . MET A 1 276 ? -32.229 -10.291 -0.879 1.00 29.30 276 MET A CA 1
ATOM 2125 C C . MET A 1 276 ? -33.718 -10.004 -0.698 1.00 29.30 276 MET A C 1
ATOM 2127 O O . MET A 1 276 ? -34.078 -8.918 -0.250 1.00 29.30 276 MET A O 1
ATOM 2131 N N . GLU A 1 277 ? -34.568 -11.002 -0.931 1.00 24.97 277 GLU A N 1
ATOM 2132 C CA . GLU A 1 277 ? -35.916 -11.037 -0.365 1.00 24.97 277 GLU A CA 1
ATOM 2133 C C . GLU A 1 277 ? -36.126 -12.387 0.336 1.00 24.97 277 GLU A C 1
ATOM 2135 O O . GLU A 1 277 ? -35.889 -13.454 -0.233 1.00 24.97 277 GLU A O 1
ATOM 2140 N N . HIS A 1 278 ? -36.488 -12.345 1.620 1.00 32.41 278 HIS A N 1
ATOM 2141 C CA . HIS A 1 278 ? -36.537 -13.533 2.472 1.00 32.41 278 HIS A CA 1
ATOM 2142 C C . HIS A 1 278 ? -37.845 -14.310 2.299 1.00 32.41 278 HIS A C 1
ATOM 2144 O O . HIS A 1 278 ? -38.913 -13.825 2.669 1.00 32.41 278 HIS A O 1
ATOM 2150 N N . THR A 1 279 ? -37.751 -15.582 1.904 1.00 26.88 279 THR A N 1
ATOM 2151 C CA . THR A 1 279 ? -38.791 -16.584 2.187 1.00 26.88 279 THR A CA 1
ATOM 2152 C C . THR A 1 279 ? -38.161 -17.872 2.729 1.00 26.88 279 THR A C 1
ATOM 2154 O O . THR A 1 279 ? -37.260 -18.446 2.125 1.00 26.88 279 THR A O 1
ATOM 2157 N N . HIS A 1 280 ? -38.616 -18.323 3.903 1.00 31.97 280 HIS A N 1
ATOM 2158 C CA . HIS A 1 280 ? -38.297 -19.654 4.435 1.00 31.97 280 HIS A CA 1
ATOM 2159 C C . HIS A 1 280 ? -39.234 -20.698 3.807 1.00 31.97 280 HIS A C 1
ATOM 2161 O O . HIS A 1 280 ? -40.437 -20.450 3.728 1.00 31.97 280 HIS A O 1
ATOM 2167 N N . GLY A 1 281 ? -38.721 -21.877 3.434 1.00 26.23 281 GLY A N 1
ATOM 2168 C CA . GLY A 1 281 ? -39.560 -22.949 2.882 1.00 26.23 281 GLY A CA 1
ATOM 2169 C C . GLY A 1 281 ? -38.849 -24.280 2.614 1.00 26.23 281 GLY A C 1
ATOM 2170 O O . GLY A 1 281 ? -38.527 -24.566 1.470 1.00 26.23 281 GLY A O 1
ATOM 2171 N N . ASP A 1 282 ? -38.704 -25.086 3.671 1.00 27.42 282 ASP A N 1
ATOM 2172 C CA . ASP A 1 282 ? -38.496 -26.548 3.697 1.00 27.42 282 ASP A CA 1
ATOM 2173 C C . ASP A 1 282 ? -37.294 -27.216 2.991 1.00 27.42 282 ASP A C 1
ATOM 2175 O O . ASP A 1 282 ? -36.727 -26.778 1.995 1.00 27.42 282 ASP A O 1
ATOM 2179 N N . THR A 1 283 ? -36.909 -28.364 3.558 1.00 34.72 283 THR A N 1
ATOM 2180 C CA . THR A 1 283 ? -35.813 -29.228 3.111 1.00 34.72 283 THR A CA 1
ATOM 2181 C C . THR A 1 283 ? -36.333 -30.491 2.422 1.00 34.72 283 THR A C 1
ATOM 2183 O O . THR A 1 283 ? -37.150 -31.226 2.975 1.00 34.72 283 THR A O 1
ATOM 2186 N N . GLN A 1 284 ? -35.785 -30.819 1.247 1.00 31.36 284 GLN A N 1
ATOM 2187 C CA . GLN A 1 284 ? -35.829 -32.179 0.697 1.00 31.36 284 GLN A CA 1
ATOM 2188 C C . GLN A 1 284 ? -34.476 -32.569 0.104 1.00 31.36 284 GLN A C 1
ATOM 2190 O O . GLN A 1 284 ? -33.860 -31.815 -0.644 1.00 31.36 284 GLN A O 1
ATOM 2195 N N . THR A 1 285 ? -34.017 -33.771 0.442 1.00 35.25 285 THR A N 1
ATOM 2196 C CA . THR A 1 285 ? -32.747 -34.335 -0.013 1.00 35.25 285 THR A CA 1
ATOM 2197 C C . THR A 1 285 ? -32.951 -35.315 -1.171 1.00 35.25 285 THR A C 1
ATOM 2199 O O . THR A 1 285 ? -33.769 -36.227 -1.092 1.00 35.25 285 THR A O 1
ATOM 2202 N N . GLY A 1 286 ? -32.115 -35.205 -2.210 1.00 51.91 286 GLY A N 1
ATOM 2203 C CA . GLY A 1 286 ? -31.665 -36.396 -2.939 1.00 51.91 286 GLY A CA 1
ATOM 2204 C C . GLY A 1 286 ? -32.370 -36.816 -4.236 1.00 51.91 286 GLY A C 1
ATOM 2205 O O . GLY A 1 286 ? -32.524 -38.014 -4.450 1.00 51.91 286 GLY A O 1
ATOM 2206 N N . SER A 1 287 ? -32.676 -35.902 -5.164 1.00 56.94 287 SER A N 1
ATOM 2207 C CA . SER A 1 287 ? -32.506 -36.215 -6.600 1.00 56.94 287 SER A CA 1
ATOM 2208 C C . SER A 1 287 ? -32.311 -34.948 -7.438 1.00 56.94 287 SER A C 1
ATOM 2210 O O . SER A 1 287 ? -32.865 -33.902 -7.108 1.00 56.94 287 SER A O 1
ATOM 2212 N N . CYS A 1 288 ? -31.532 -35.040 -8.517 1.00 66.56 288 CYS A N 1
ATOM 2213 C CA . CYS A 1 288 ? -31.411 -33.962 -9.496 1.00 66.56 288 CYS A CA 1
ATOM 2214 C C . CYS A 1 288 ? -32.619 -33.964 -10.448 1.00 66.56 288 CYS A C 1
ATOM 2216 O O . CYS A 1 288 ? -33.073 -35.023 -10.881 1.00 66.56 288 CYS A O 1
ATOM 2218 N N . ASN A 1 289 ? -33.126 -32.784 -10.808 1.00 74.88 289 ASN A N 1
ATOM 2219 C CA . ASN A 1 289 ? -34.209 -32.641 -11.784 1.00 74.88 289 ASN A CA 1
ATOM 2220 C C . ASN A 1 289 ? -33.718 -32.823 -13.241 1.00 74.88 289 ASN A C 1
ATOM 2222 O O . ASN A 1 289 ? -32.522 -32.934 -13.505 1.00 74.88 289 ASN A O 1
ATOM 2226 N N . ALA A 1 290 ? -34.636 -32.825 -14.214 1.00 59.88 290 ALA A N 1
ATOM 2227 C CA . ALA A 1 290 ? -34.308 -33.083 -15.622 1.00 59.88 290 ALA A CA 1
ATOM 2228 C C . ALA A 1 290 ? -33.319 -32.074 -16.254 1.00 59.88 290 ALA A C 1
ATOM 2230 O O . ALA A 1 290 ? -32.514 -32.467 -17.097 1.00 59.88 290 ALA A O 1
ATOM 2231 N N . GLN A 1 291 ? -33.333 -30.800 -15.844 1.00 62.72 291 GLN A N 1
ATOM 2232 C CA . GLN A 1 291 ? -32.352 -29.803 -16.299 1.00 62.72 291 GLN A CA 1
ATOM 2233 C C . GLN A 1 291 ? -30.998 -29.998 -15.600 1.00 62.72 291 GLN A C 1
ATOM 2235 O O . GLN A 1 291 ? -29.953 -29.900 -16.238 1.00 62.72 291 GLN A O 1
ATOM 2240 N N . GLN A 1 292 ? -31.007 -30.359 -14.316 1.00 73.31 292 GLN A N 1
ATOM 2241 C CA . GLN A 1 292 ? -29.801 -30.657 -13.538 1.00 73.31 292 GLN A CA 1
ATOM 2242 C C . GLN A 1 292 ? -29.091 -31.936 -14.027 1.00 73.31 292 GLN A C 1
ATOM 2244 O O . GLN A 1 292 ? -27.864 -31.956 -14.107 1.00 73.31 292 GLN A O 1
ATOM 2249 N N . LEU A 1 293 ? -29.830 -32.974 -14.450 1.00 65.94 293 LEU A N 1
ATOM 2250 C CA . LEU A 1 293 ? -29.247 -34.134 -15.144 1.00 65.94 293 LEU A CA 1
ATOM 2251 C C . LEU A 1 293 ? -28.642 -33.762 -16.504 1.00 65.94 293 LEU A C 1
ATOM 2253 O O . LEU A 1 293 ? -27.640 -34.355 -16.890 1.00 65.94 293 LEU A O 1
ATOM 2257 N N . ALA A 1 294 ? -29.221 -32.802 -17.231 1.00 66.50 294 ALA A N 1
ATOM 2258 C CA . ALA A 1 294 ? -28.640 -32.327 -18.486 1.00 66.50 294 ALA A CA 1
ATOM 2259 C C . ALA A 1 294 ? -27.342 -31.529 -18.252 1.00 66.50 294 ALA A C 1
ATOM 2261 O O . ALA A 1 294 ? -26.398 -31.665 -19.027 1.00 66.50 294 ALA A O 1
ATOM 2262 N N . ALA A 1 295 ? -27.273 -30.754 -17.163 1.00 62.91 295 ALA A N 1
ATOM 2263 C CA . ALA A 1 295 ? -26.077 -30.016 -16.757 1.00 62.91 295 ALA A CA 1
ATOM 2264 C C . ALA A 1 295 ? -24.959 -30.923 -16.204 1.00 62.91 295 ALA A C 1
ATOM 2266 O O . ALA A 1 295 ? -23.784 -30.637 -16.425 1.00 62.91 295 ALA A O 1
ATOM 2267 N N . CYS A 1 296 ? -25.295 -32.014 -15.500 1.00 70.75 296 CYS A N 1
ATOM 2268 C CA . CYS A 1 296 ? -24.299 -32.895 -14.880 1.00 70.75 296 CYS A CA 1
ATOM 2269 C C . CYS A 1 296 ? -24.639 -34.401 -14.938 1.00 70.75 296 CYS A C 1
ATOM 2271 O O . CYS A 1 296 ? -24.810 -35.045 -13.904 1.00 70.75 296 CYS A O 1
ATOM 2273 N N . PRO A 1 297 ? -24.686 -35.030 -16.127 1.00 70.19 297 PRO A N 1
ATOM 2274 C CA . PRO A 1 297 ? -25.249 -36.377 -16.303 1.00 70.19 297 PRO A CA 1
ATOM 2275 C C . PRO A 1 297 ? -24.480 -37.531 -15.630 1.00 70.19 297 PRO A C 1
ATOM 2277 O O . PRO A 1 297 ? -24.971 -38.662 -15.623 1.00 70.19 297 PRO A O 1
ATOM 2280 N N . ARG A 1 298 ? -23.262 -37.300 -15.115 1.00 70.19 298 ARG A N 1
ATOM 2281 C CA . ARG A 1 298 ? -22.407 -38.340 -14.498 1.00 70.19 298 ARG A CA 1
ATOM 2282 C C . ARG A 1 298 ? -21.592 -37.902 -13.275 1.00 70.19 298 ARG A C 1
ATOM 2284 O O . ARG A 1 298 ? -20.832 -38.718 -12.766 1.00 70.19 298 ARG A O 1
ATOM 2291 N N . GLY A 1 299 ? -21.750 -36.666 -12.806 1.00 74.50 299 GLY A N 1
ATOM 2292 C CA . GLY A 1 299 ? -20.897 -36.091 -11.763 1.00 74.50 299 GLY A CA 1
ATOM 2293 C C . GLY A 1 299 ? -21.654 -35.552 -10.556 1.00 74.50 299 GLY A C 1
ATOM 2294 O O . GLY A 1 299 ? -22.849 -35.797 -10.357 1.00 74.50 299 GLY A O 1
ATOM 2295 N N . CYS A 1 300 ? -20.923 -34.774 -9.767 1.00 83.88 300 CYS A N 1
ATOM 2296 C CA . CYS A 1 300 ? -21.452 -33.988 -8.666 1.00 83.88 300 CYS A CA 1
ATOM 2297 C C . CYS A 1 300 ? -21.839 -32.585 -9.157 1.00 83.88 300 CYS A C 1
ATOM 2299 O O . CYS A 1 300 ? -20.992 -31.872 -9.688 1.00 83.88 300 CYS A O 1
ATOM 2301 N N . LEU A 1 301 ? -23.098 -32.179 -8.993 1.00 78.56 301 LEU A N 1
ATOM 2302 C CA . LEU A 1 301 ? -23.561 -30.829 -9.314 1.00 78.56 301 LEU A CA 1
ATOM 2303 C C . LEU A 1 301 ? -23.548 -29.975 -8.046 1.00 78.56 301 LEU A C 1
ATOM 2305 O O . LEU A 1 301 ? -24.253 -30.290 -7.087 1.00 78.56 301 LEU A O 1
ATOM 2309 N N . TRP A 1 302 ? -22.812 -28.866 -8.052 1.00 79.94 302 TRP A N 1
ATOM 2310 C CA . TRP A 1 302 ? -23.031 -27.806 -7.070 1.00 79.94 302 TRP A CA 1
ATOM 2311 C C . TRP A 1 302 ? -24.249 -26.993 -7.511 1.00 79.94 302 TRP A C 1
ATOM 2313 O O . TRP A 1 302 ? -24.214 -26.340 -8.557 1.00 79.94 302 TRP A O 1
ATOM 2323 N N . ILE A 1 303 ? -25.348 -27.077 -6.755 1.00 59.03 303 ILE A N 1
ATOM 2324 C C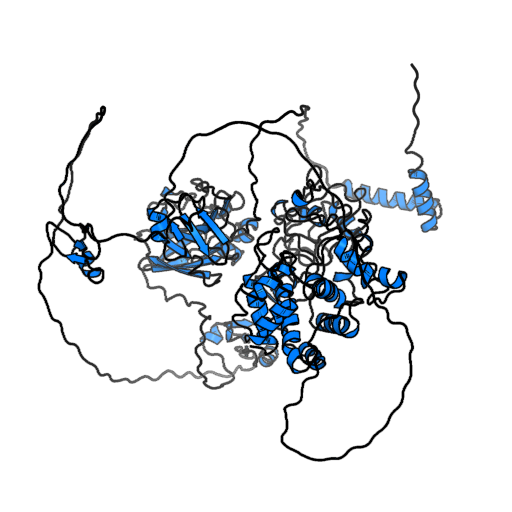A . ILE A 1 303 ? -26.647 -26.532 -7.180 1.00 59.03 303 ILE A CA 1
ATOM 2325 C C . ILE A 1 303 ? -26.610 -25.004 -7.294 1.00 59.03 303 ILE A C 1
ATOM 2327 O O . ILE A 1 303 ? -27.175 -24.454 -8.236 1.00 59.03 303 ILE A O 1
ATOM 2331 N N . GLU A 1 304 ? -25.928 -24.320 -6.377 1.00 55.09 304 GLU A N 1
ATOM 2332 C CA . GLU A 1 304 ? -25.948 -22.853 -6.292 1.00 55.09 304 GLU A CA 1
ATOM 2333 C C . GLU A 1 304 ? -25.167 -22.171 -7.423 1.00 55.09 304 GLU A C 1
ATOM 2335 O O . GLU A 1 304 ? -25.575 -21.110 -7.892 1.00 55.09 304 GLU A O 1
ATOM 2340 N N . ALA A 1 305 ? -24.087 -22.803 -7.893 1.00 56.47 305 ALA A N 1
ATOM 2341 C CA . ALA A 1 305 ? -23.280 -22.340 -9.024 1.00 56.47 305 ALA A CA 1
ATOM 2342 C C . ALA A 1 305 ? -23.653 -23.008 -10.364 1.00 56.47 305 ALA A C 1
ATOM 2344 O O . ALA A 1 305 ? -23.064 -22.685 -11.394 1.00 56.47 305 ALA A O 1
ATOM 2345 N N . ASN A 1 306 ? -24.586 -23.970 -10.358 1.00 62.53 306 ASN A N 1
ATOM 2346 C CA . ASN A 1 306 ? -24.920 -24.839 -11.495 1.00 62.53 306 ASN A CA 1
ATOM 2347 C C . ASN A 1 306 ? -23.684 -25.520 -12.142 1.00 62.53 306 ASN A C 1
ATOM 2349 O O . ASN A 1 306 ? -23.642 -25.762 -13.349 1.00 62.53 306 ASN A O 1
ATOM 2353 N N . ALA A 1 307 ? -22.658 -25.814 -11.336 1.00 63.97 307 ALA A N 1
ATOM 2354 C CA . ALA A 1 307 ? -21.348 -26.274 -11.796 1.00 63.97 307 ALA A CA 1
ATOM 2355 C C . ALA A 1 307 ? -21.203 -27.800 -11.670 1.00 63.97 307 ALA A C 1
ATOM 2357 O O . ALA A 1 307 ? -21.390 -28.363 -10.588 1.00 63.97 307 ALA A O 1
ATOM 2358 N N . CYS A 1 308 ? -20.857 -28.476 -12.771 1.00 76.19 308 CYS A N 1
ATOM 2359 C CA . CYS A 1 308 ? -20.687 -29.929 -12.801 1.00 76.19 308 CYS A CA 1
ATOM 2360 C C . CYS A 1 308 ? -19.234 -30.363 -12.575 1.00 76.19 308 CYS A C 1
ATOM 2362 O O . CYS A 1 308 ? -18.371 -30.187 -13.435 1.00 76.19 308 CYS A O 1
ATOM 2364 N N . TYR A 1 309 ? -18.996 -31.048 -11.463 1.00 76.56 309 TYR A N 1
ATOM 2365 C CA . TYR A 1 309 ? -17.751 -31.739 -11.155 1.00 76.56 309 TYR A CA 1
ATOM 2366 C C . TYR A 1 309 ? -17.863 -33.180 -11.668 1.00 76.56 309 TYR A C 1
ATOM 2368 O O . TYR A 1 309 ? -18.190 -34.110 -10.926 1.00 76.56 309 TYR A O 1
ATOM 2376 N N . ALA A 1 310 ? -17.639 -33.352 -12.975 1.00 76.50 310 ALA A N 1
ATOM 2377 C CA . ALA A 1 310 ? -17.748 -34.636 -13.678 1.00 76.50 310 ALA A CA 1
ATOM 2378 C C . ALA A 1 310 ? -16.803 -35.722 -13.125 1.00 76.50 310 ALA A C 1
ATOM 2380 O O . ALA A 1 310 ? -17.138 -36.903 -13.161 1.00 76.50 310 ALA A O 1
ATOM 2381 N N . GLU A 1 311 ? -15.660 -35.309 -12.573 1.00 73.00 311 GLU A N 1
ATOM 2382 C CA . GLU A 1 311 ? -14.624 -36.191 -12.017 1.00 73.00 311 GLU A CA 1
ATOM 2383 C C . GLU A 1 311 ? -14.922 -36.668 -10.581 1.00 73.00 311 GLU A C 1
ATOM 2385 O O . GLU A 1 311 ? -14.226 -37.540 -10.060 1.00 73.00 311 GLU A O 1
ATOM 2390 N N . TRP A 1 312 ? -15.906 -36.069 -9.897 1.00 78.06 312 TRP A N 1
ATOM 2391 C CA . TRP A 1 312 ? -16.209 -36.375 -8.496 1.00 78.06 312 TRP A CA 1
ATOM 2392 C C . TRP A 1 312 ? -17.180 -37.544 -8.391 1.00 78.06 312 TRP A C 1
ATOM 2394 O O . TRP A 1 312 ? -18.316 -37.465 -8.858 1.00 78.06 312 TRP A O 1
ATOM 2404 N N . ASP A 1 313 ? -16.751 -38.615 -7.724 1.00 79.44 313 ASP A N 1
ATOM 2405 C CA . ASP A 1 313 ? -17.600 -39.768 -7.444 1.00 79.44 313 ASP A CA 1
ATOM 2406 C C . ASP A 1 313 ? -18.661 -39.474 -6.367 1.00 79.44 313 ASP A C 1
ATOM 2408 O O . ASP A 1 313 ? -18.625 -38.458 -5.663 1.00 79.44 313 ASP A O 1
ATOM 2412 N N . ARG A 1 314 ? -19.618 -40.397 -6.218 1.00 80.19 314 ARG A N 1
ATOM 2413 C CA . ARG A 1 314 ? -20.712 -40.280 -5.244 1.00 80.19 314 ARG A CA 1
ATOM 2414 C C . ARG A 1 314 ? -20.196 -40.045 -3.818 1.00 80.19 314 ARG A C 1
ATOM 2416 O O . ARG A 1 314 ? -20.687 -39.145 -3.149 1.00 80.19 314 ARG A O 1
ATOM 2423 N N . ALA A 1 315 ? -19.179 -40.791 -3.384 1.00 73.81 315 ALA A N 1
ATOM 2424 C CA . ALA A 1 315 ? -18.617 -40.697 -2.033 1.00 73.81 315 ALA A CA 1
ATOM 2425 C C . ALA A 1 315 ? -17.794 -39.415 -1.788 1.00 73.81 315 ALA A C 1
ATOM 2427 O O . ALA A 1 315 ? -17.545 -39.039 -0.642 1.00 73.81 315 ALA A O 1
ATOM 2428 N N . THR A 1 316 ? -17.352 -38.730 -2.842 1.00 76.19 316 THR A N 1
ATOM 2429 C CA . THR A 1 316 ? -16.776 -37.383 -2.761 1.00 76.19 316 THR A CA 1
ATOM 2430 C C . THR A 1 316 ? -17.871 -36.331 -2.741 1.00 76.19 316 THR A C 1
ATOM 2432 O O . THR A 1 316 ? -17.849 -35.469 -1.873 1.00 76.19 316 THR A O 1
ATOM 2435 N N . CYS A 1 317 ? -18.880 -36.456 -3.599 1.00 78.62 317 CYS A N 1
ATOM 2436 C CA . CYS A 1 317 ? -20.022 -35.549 -3.630 1.00 78.62 317 CYS A CA 1
ATOM 2437 C C . CYS A 1 317 ? -20.811 -35.525 -2.308 1.00 78.62 317 CYS A C 1
ATOM 2439 O O . CYS A 1 317 ? -21.104 -34.464 -1.762 1.00 78.62 317 CYS A O 1
ATOM 2441 N N . GLU A 1 318 ? -21.092 -36.702 -1.742 1.00 79.62 318 GLU A N 1
ATOM 2442 C CA . GLU A 1 318 ? -21.866 -36.863 -0.504 1.00 79.62 318 GLU A CA 1
ATOM 2443 C C . GLU A 1 318 ? -21.142 -36.331 0.749 1.00 79.62 318 GLU A C 1
ATOM 2445 O O . GLU A 1 318 ? -21.785 -36.158 1.782 1.00 79.62 318 GLU A O 1
ATOM 2450 N N . ARG A 1 319 ? -19.847 -35.980 0.650 1.00 78.50 319 ARG A N 1
ATOM 2451 C CA . ARG A 1 319 ? -19.086 -35.270 1.699 1.00 78.50 319 ARG A CA 1
ATOM 2452 C C . ARG A 1 319 ? -19.261 -33.747 1.690 1.00 78.50 319 ARG A C 1
ATOM 2454 O O . ARG A 1 319 ? -18.842 -33.115 2.649 1.00 78.50 319 ARG A O 1
ATOM 2461 N N . TYR A 1 320 ? -19.871 -33.168 0.653 1.00 67.56 320 TYR A N 1
ATOM 2462 C CA . TYR A 1 320 ? -20.083 -31.716 0.522 1.00 67.56 320 TYR A CA 1
ATOM 2463 C C . TYR A 1 320 ? -21.570 -31.344 0.374 1.00 67.56 320 TYR A C 1
ATOM 2465 O O . TYR A 1 320 ? -21.908 -30.245 -0.060 1.00 67.56 320 TYR A O 1
ATOM 2473 N N . THR A 1 321 ? -22.483 -32.243 0.756 1.00 62.03 321 THR A N 1
ATOM 2474 C CA . THR A 1 321 ? -23.940 -32.012 0.688 1.00 62.03 321 THR A CA 1
ATOM 2475 C C . THR A 1 321 ? -24.408 -30.844 1.561 1.00 62.03 321 THR A C 1
ATOM 2477 O O . THR A 1 321 ? -25.340 -30.141 1.180 1.00 62.03 321 THR A O 1
ATOM 2480 N N . GLU A 1 322 ? -23.718 -30.566 2.671 1.00 55.31 322 GLU A N 1
ATOM 2481 C CA . GLU A 1 322 ? -23.943 -29.376 3.508 1.00 55.31 322 GLU A CA 1
ATOM 2482 C C . GLU A 1 322 ? -23.494 -28.053 2.854 1.00 55.31 322 GLU A C 1
ATOM 2484 O O . GLU A 1 322 ? -23.909 -26.983 3.286 1.00 55.31 322 GLU A O 1
ATOM 2489 N N . HIS A 1 323 ? -22.732 -28.124 1.756 1.00 62.19 323 HIS A N 1
ATOM 2490 C CA . HIS A 1 323 ? -22.338 -26.991 0.909 1.00 62.19 323 HIS A CA 1
ATOM 2491 C C . HIS A 1 323 ? -23.128 -26.935 -0.419 1.00 62.19 323 HIS A C 1
ATOM 2493 O O . HIS A 1 323 ? -22.667 -26.352 -1.398 1.00 62.19 323 HIS A O 1
ATOM 2499 N N . GLY A 1 324 ? -24.299 -27.583 -0.498 1.00 64.06 324 GLY A N 1
ATOM 2500 C CA . GLY A 1 324 ? -25.186 -27.510 -1.670 1.00 64.06 324 GLY A CA 1
ATOM 2501 C C . GLY A 1 324 ? -24.797 -28.402 -2.859 1.00 64.06 324 GLY A C 1
ATOM 2502 O O . GLY A 1 324 ? -25.275 -28.182 -3.976 1.00 64.06 324 GLY A O 1
ATOM 2503 N N . TYR A 1 325 ? -23.935 -29.402 -2.651 1.00 80.94 325 TYR A N 1
ATOM 2504 C CA . TYR A 1 325 ? -23.536 -30.371 -3.680 1.00 80.94 325 TYR A CA 1
ATOM 2505 C C . TYR A 1 325 ? -24.485 -31.582 -3.710 1.00 80.94 325 TYR A C 1
ATOM 2507 O O . TYR A 1 325 ? -24.794 -32.165 -2.672 1.00 80.94 325 TYR A O 1
ATOM 2515 N N . VAL A 1 326 ? -24.930 -32.000 -4.901 1.00 81.56 326 VAL A N 1
ATOM 2516 C CA . VAL A 1 326 ? -25.814 -33.164 -5.098 1.00 81.56 326 VAL A CA 1
ATOM 2517 C C . VAL A 1 326 ? -25.316 -34.031 -6.255 1.00 81.56 326 VAL A C 1
ATOM 2519 O O . VAL A 1 326 ? -24.992 -33.543 -7.336 1.00 81.56 326 VAL A O 1
ATOM 2522 N N . PHE A 1 327 ? -25.255 -35.349 -6.042 1.00 83.81 327 PHE A N 1
ATOM 2523 C CA . PHE A 1 327 ? -24.763 -36.284 -7.053 1.00 83.81 327 PHE A CA 1
ATOM 2524 C C . PHE A 1 327 ? -25.859 -36.629 -8.066 1.00 83.81 327 PHE A C 1
ATOM 2526 O O . PHE A 1 327 ? -26.836 -37.299 -7.725 1.00 83.81 327 PHE A O 1
ATOM 2533 N N . CYS A 1 328 ? -25.677 -36.206 -9.318 1.00 77.31 328 CYS A N 1
ATOM 2534 C CA . CYS A 1 328 ? -26.640 -36.433 -10.399 1.00 77.31 328 CYS A CA 1
ATOM 2535 C C . CYS A 1 328 ? -26.352 -37.705 -11.219 1.00 77.31 328 CYS A C 1
ATOM 2537 O O . CYS A 1 328 ? -27.153 -38.083 -12.073 1.00 77.31 328 CYS A O 1
ATOM 2539 N N . GLY A 1 329 ? -25.220 -38.377 -10.979 1.00 67.12 329 GLY A N 1
ATOM 2540 C CA . GLY A 1 329 ? -24.841 -39.590 -11.699 1.00 67.12 329 GLY A CA 1
ATOM 2541 C C . GLY A 1 329 ? -25.657 -40.833 -11.315 1.00 67.12 329 GLY A C 1
ATOM 2542 O O . GLY A 1 329 ? -25.855 -41.149 -10.137 1.00 67.12 329 GLY A O 1
ATOM 2543 N N . VAL A 1 330 ? -26.050 -41.610 -12.326 1.00 55.50 330 VAL A N 1
ATOM 2544 C CA . VAL A 1 330 ? -26.472 -43.010 -12.148 1.00 55.50 330 VAL A CA 1
ATOM 2545 C C . VAL A 1 330 ? -25.249 -43.901 -11.911 1.00 55.50 330 VAL A C 1
ATOM 2547 O O . VAL A 1 330 ? -24.239 -43.782 -12.610 1.00 55.50 330 VAL A O 1
ATOM 2550 N N . SER A 1 331 ? -25.313 -44.796 -10.924 1.00 42.56 331 SER A N 1
ATOM 2551 C CA . SER A 1 331 ? -24.240 -45.758 -10.650 1.00 42.56 331 SER A CA 1
ATOM 2552 C C . SER A 1 331 ? -24.194 -46.858 -11.713 1.00 42.56 331 SER A C 1
ATOM 2554 O O . SER A 1 331 ? -25.217 -47.290 -12.238 1.00 42.56 331 SER A O 1
ATOM 2556 N N . ALA A 1 332 ? -22.996 -47.378 -11.994 1.00 37.78 332 ALA A N 1
ATOM 2557 C CA . ALA A 1 332 ? -22.777 -48.464 -12.958 1.00 37.78 332 ALA A CA 1
ATOM 2558 C C . ALA A 1 332 ? -23.238 -49.859 -12.459 1.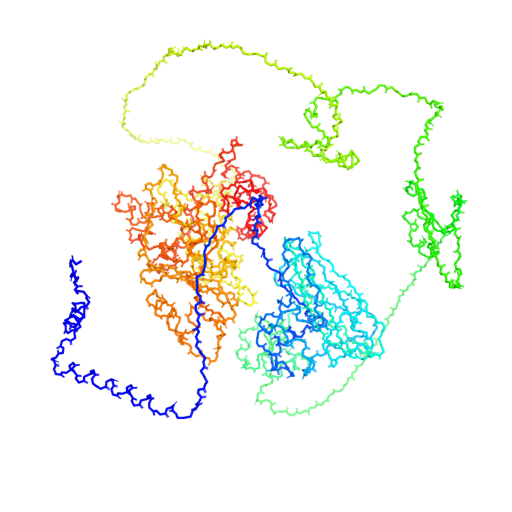00 37.78 332 ALA A C 1
ATOM 2560 O O . ALA A 1 332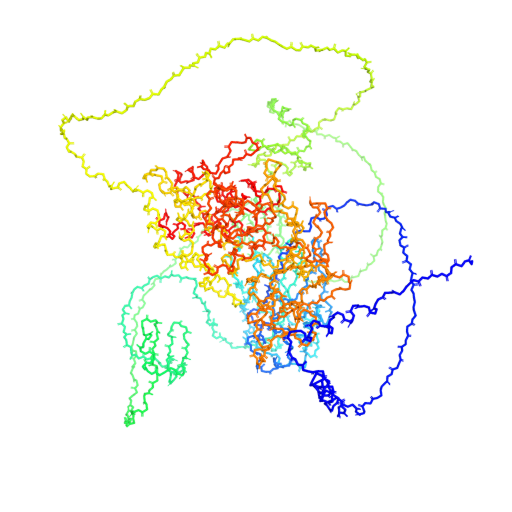 ? -22.718 -50.882 -12.900 1.00 37.78 332 ALA A O 1
ATOM 2561 N N . SER A 1 333 ? -24.178 -49.898 -11.513 1.00 38.41 333 SER A N 1
ATOM 2562 C CA . SER A 1 333 ? -24.731 -51.100 -10.878 1.00 38.41 333 SER A CA 1
ATOM 2563 C C . SER A 1 333 ? -26.104 -51.500 -11.433 1.00 38.41 333 SER A C 1
ATOM 2565 O O . SER A 1 333 ? -26.428 -52.687 -11.459 1.00 38.41 333 SER A O 1
ATOM 2567 N N . ASP A 1 334 ? -26.896 -50.535 -11.907 1.00 34.59 334 ASP A N 1
ATOM 2568 C CA . ASP A 1 334 ? -28.353 -50.686 -12.007 1.00 34.59 334 ASP A CA 1
ATOM 2569 C C . ASP A 1 334 ? -28.812 -50.910 -13.460 1.00 34.59 334 ASP A C 1
ATOM 2571 O O . ASP A 1 334 ? -29.521 -50.106 -14.065 1.00 34.59 334 ASP A O 1
ATOM 2575 N N . HIS A 1 335 ? -28.410 -52.045 -14.039 1.00 36.84 335 HIS A N 1
ATOM 2576 C CA . HIS A 1 335 ? -29.040 -52.574 -15.253 1.00 36.84 335 HIS A CA 1
ATOM 2577 C C . HIS A 1 335 ? -30.269 -53.421 -14.881 1.00 36.84 335 HIS A C 1
ATOM 2579 O O . HIS A 1 335 ? -30.131 -54.600 -14.559 1.00 36.84 335 HIS A O 1
ATOM 2585 N N . GLY A 1 336 ? -31.470 -52.834 -14.959 1.00 30.00 336 GLY A N 1
ATOM 2586 C CA . GLY A 1 336 ? -32.728 -53.540 -14.686 1.00 30.00 336 GLY A CA 1
ATOM 2587 C C . GLY A 1 336 ? -33.973 -52.848 -15.249 1.00 30.00 336 GLY A C 1
ATOM 2588 O O . GLY A 1 336 ? -34.553 -52.015 -14.569 1.00 30.00 336 GLY A O 1
ATOM 2589 N N . ASP A 1 337 ? -34.351 -53.245 -16.469 1.00 30.55 337 ASP A N 1
ATOM 2590 C CA . ASP A 1 337 ? -35.674 -53.197 -17.128 1.00 30.55 337 ASP A CA 1
ATOM 2591 C C . ASP A 1 337 ? -36.563 -51.928 -17.076 1.00 30.55 337 ASP A C 1
ATOM 2593 O O . ASP A 1 337 ? -36.850 -51.333 -16.043 1.00 30.55 337 ASP A O 1
ATOM 2597 N N . ALA A 1 338 ? -37.101 -51.551 -18.244 1.00 32.16 338 ALA A N 1
ATOM 2598 C CA . ALA A 1 338 ? -37.905 -50.341 -18.437 1.00 32.16 338 ALA A CA 1
ATOM 2599 C C . ALA A 1 338 ? -39.416 -50.613 -18.578 1.00 32.16 338 ALA A C 1
ATOM 2601 O O . ALA A 1 338 ? -39.825 -51.542 -19.275 1.00 32.16 338 ALA A O 1
ATOM 2602 N N . VAL A 1 339 ? -40.246 -49.716 -18.026 1.00 28.00 339 VAL A N 1
ATOM 2603 C CA . VAL A 1 339 ? -41.685 -49.585 -18.333 1.00 28.00 339 VAL A CA 1
ATOM 2604 C C . VAL A 1 339 ? -42.054 -48.088 -18.399 1.00 28.00 339 VAL A C 1
ATOM 2606 O O . VAL A 1 339 ? -41.741 -47.368 -17.452 1.00 28.00 339 VAL A O 1
ATOM 2609 N N . PRO A 1 340 ? -42.700 -47.591 -19.474 1.00 34.91 340 PRO A N 1
ATOM 2610 C CA . PRO A 1 340 ? -43.083 -46.181 -19.613 1.00 34.91 340 PRO A CA 1
ATOM 2611 C C . PRO A 1 340 ? -44.524 -45.893 -19.151 1.00 34.91 340 PRO A C 1
ATOM 2613 O O . PRO A 1 340 ? -45.399 -46.753 -19.259 1.00 34.91 340 PRO A O 1
ATOM 2616 N N . VAL A 1 341 ? -44.793 -44.652 -18.724 1.00 26.20 341 VAL A N 1
ATOM 2617 C CA . VAL A 1 341 ? -46.147 -44.102 -18.501 1.00 26.20 341 VAL A CA 1
ATOM 2618 C C . VAL A 1 341 ? -46.192 -42.642 -18.982 1.00 26.20 341 VAL A C 1
ATOM 2620 O O . VAL A 1 341 ? -45.238 -41.897 -18.775 1.00 26.20 341 VAL A O 1
ATOM 2623 N N . GLU A 1 342 ? -47.289 -42.252 -19.637 1.00 26.36 342 GLU A N 1
ATOM 2624 C CA . GLU A 1 342 ? -47.536 -40.923 -20.232 1.00 26.36 342 GLU A CA 1
ATOM 2625 C C . GLU A 1 342 ? -48.597 -40.103 -19.433 1.00 26.36 342 GLU A C 1
ATOM 2627 O O . GLU A 1 342 ? -49.113 -40.609 -18.432 1.00 26.36 342 GLU A O 1
ATOM 2632 N N . PRO A 1 343 ? -48.885 -38.821 -19.770 1.00 42.97 343 PRO A N 1
ATOM 2633 C CA . PRO A 1 343 ? -49.332 -37.822 -18.785 1.00 42.97 343 PRO A CA 1
ATOM 2634 C C . PRO A 1 343 ? -50.857 -37.648 -18.622 1.00 42.97 343 PRO A C 1
ATOM 2636 O O . PRO A 1 343 ? -51.663 -38.109 -19.427 1.00 42.97 343 PRO A O 1
ATOM 2639 N N . THR A 1 344 ? -51.245 -36.858 -17.610 1.00 24.80 344 THR A N 1
ATOM 2640 C CA . THR A 1 344 ? -52.614 -36.336 -17.396 1.00 24.80 344 THR A CA 1
ATOM 2641 C C . THR A 1 344 ? -52.628 -34.832 -17.073 1.00 24.80 344 THR A C 1
ATOM 2643 O O . THR A 1 344 ? -51.593 -34.248 -16.762 1.00 24.80 344 THR A O 1
ATOM 2646 N N . SER A 1 345 ? -53.797 -34.195 -17.208 1.00 27.61 345 SER A N 1
ATOM 2647 C CA . SER A 1 345 ? -53.958 -32.767 -17.538 1.00 27.61 345 SER A CA 1
ATOM 2648 C C . SER A 1 345 ? -54.482 -31.840 -16.420 1.00 27.61 345 SER A C 1
ATOM 2650 O O . SER A 1 345 ? -54.858 -32.276 -15.336 1.00 27.61 345 SER A O 1
ATOM 2652 N N . THR A 1 346 ? -54.559 -30.542 -16.746 1.00 30.59 346 THR A N 1
ATOM 2653 C CA . THR A 1 346 ? -55.179 -29.433 -15.987 1.00 30.59 346 THR A CA 1
ATOM 2654 C C . THR A 1 346 ? -56.693 -29.586 -15.746 1.00 30.59 346 THR A C 1
ATOM 2656 O O . THR A 1 346 ? -57.347 -30.426 -16.374 1.00 30.59 346 THR A O 1
ATOM 2659 N N . PRO A 1 347 ? -57.269 -28.769 -14.835 1.00 32.19 347 PRO A N 1
ATOM 2660 C CA . PRO A 1 347 ? -58.237 -27.735 -15.262 1.00 32.19 347 PRO A CA 1
ATOM 2661 C C . PRO A 1 347 ? -58.096 -26.362 -14.535 1.00 32.19 347 PRO A C 1
ATOM 2663 O O . PRO A 1 347 ? -57.089 -26.103 -13.883 1.00 32.19 347 PRO A O 1
ATOM 2666 N N . THR A 1 348 ? -59.076 -25.453 -14.703 1.00 27.69 348 THR A N 1
ATOM 2667 C CA . THR A 1 348 ? -58.901 -23.971 -14.680 1.00 27.69 348 THR A CA 1
ATOM 2668 C C . THR A 1 348 ? -60.027 -23.207 -13.920 1.00 27.69 348 THR A C 1
ATOM 2670 O O . THR A 1 348 ? -61.031 -23.819 -13.562 1.00 27.69 348 THR A O 1
ATOM 2673 N N . THR A 1 349 ? -59.930 -21.858 -13.835 1.00 26.53 349 THR A N 1
ATOM 2674 C CA . THR A 1 349 ? -60.982 -20.804 -13.591 1.00 26.53 349 THR A CA 1
ATOM 2675 C C . THR A 1 349 ? -61.234 -20.317 -12.139 1.00 26.53 349 THR A C 1
ATOM 2677 O O . THR A 1 349 ? -60.930 -21.078 -11.224 1.00 26.53 349 THR A O 1
ATOM 2680 N N . PRO A 1 350 ? -61.857 -19.122 -11.884 1.00 35.12 350 PRO A N 1
ATOM 2681 C CA . PRO A 1 350 ? -62.131 -17.925 -12.731 1.00 35.12 350 PRO A CA 1
ATOM 2682 C C . PRO A 1 350 ? -61.767 -16.529 -12.100 1.00 35.12 350 PRO A C 1
ATOM 2684 O O . PRO A 1 350 ? -61.228 -16.440 -11.004 1.00 35.12 350 PRO A O 1
ATOM 2687 N N . VAL A 1 351 ? -62.098 -15.438 -12.822 1.00 29.23 351 VAL A N 1
ATOM 2688 C CA . VAL A 1 351 ? -61.891 -13.981 -12.533 1.00 29.23 351 VAL A CA 1
ATOM 2689 C C . VAL A 1 351 ? -62.968 -13.360 -11.597 1.00 29.23 351 VAL A C 1
ATOM 2691 O O . VAL A 1 351 ? -63.991 -14.011 -11.367 1.00 29.23 351 VAL A O 1
ATOM 2694 N N . PRO A 1 352 ? -62.808 -12.105 -11.094 1.00 29.75 352 PRO A N 1
ATOM 2695 C CA . PRO A 1 352 ? -63.543 -10.958 -11.693 1.00 29.75 352 PRO A CA 1
ATOM 2696 C C . PRO A 1 352 ? -62.839 -9.562 -11.674 1.00 29.75 352 PRO A C 1
ATOM 2698 O O . PRO A 1 352 ? -61.821 -9.362 -11.019 1.00 29.75 352 PRO A O 1
ATOM 2701 N N . SER A 1 353 ? -63.439 -8.576 -12.365 1.00 30.14 353 SER A N 1
ATOM 2702 C CA . SER A 1 353 ? -63.136 -7.112 -12.366 1.00 30.14 353 SER A CA 1
ATOM 2703 C C . SER A 1 353 ? -64.468 -6.310 -12.287 1.00 30.14 353 SER A C 1
ATOM 2705 O O . SER A 1 353 ? -65.512 -6.970 -12.363 1.00 30.14 353 SER A O 1
ATOM 2707 N N . PRO A 1 354 ? -64.520 -4.964 -12.073 1.00 43.28 354 PRO A N 1
ATOM 2708 C CA . PRO A 1 354 ? -64.149 -3.887 -13.031 1.00 43.28 354 PRO A CA 1
ATOM 2709 C C . PRO A 1 354 ? -63.395 -2.716 -12.306 1.00 43.28 354 PRO A C 1
ATOM 2711 O O . PRO A 1 354 ? -62.580 -3.059 -11.458 1.00 43.28 354 PRO A O 1
ATOM 2714 N N . SER A 1 355 ? -63.491 -1.379 -12.510 1.00 26.00 355 SER A N 1
ATOM 2715 C CA . SER A 1 355 ? -64.321 -0.421 -13.307 1.00 26.00 355 SER A CA 1
ATOM 2716 C C . SER A 1 355 ? -63.669 0.993 -13.373 1.00 26.00 355 SER A C 1
ATOM 2718 O O . SER A 1 355 ? -62.728 1.259 -12.633 1.00 26.00 355 SER A O 1
ATOM 2720 N N . GLU A 1 356 ? -64.202 1.908 -14.203 1.00 31.81 356 GLU A N 1
ATOM 2721 C CA . GLU A 1 356 ? -63.693 3.275 -14.504 1.00 31.81 356 GLU A CA 1
ATOM 2722 C C . GLU A 1 356 ? -64.660 4.413 -14.066 1.00 31.81 356 GLU A C 1
ATOM 2724 O O . GLU A 1 356 ? -65.817 4.108 -13.777 1.00 31.81 356 GLU A O 1
ATOM 2729 N N . THR A 1 357 ? -64.212 5.696 -14.066 1.00 27.72 357 THR A N 1
ATOM 2730 C CA . THR A 1 357 ? -64.925 7.015 -14.290 1.00 27.72 357 THR A CA 1
ATOM 2731 C C . THR A 1 357 ? -64.225 8.187 -13.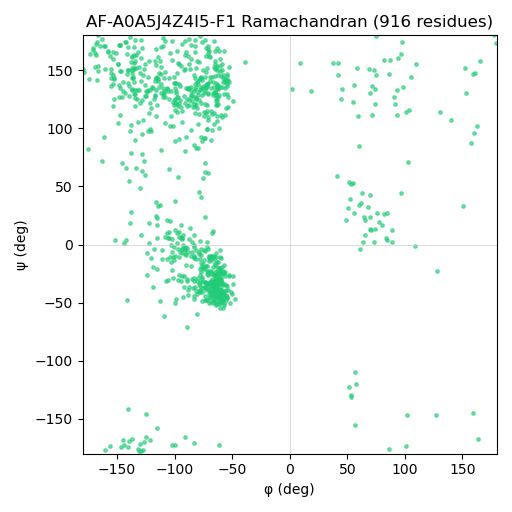546 1.00 27.72 357 THR A C 1
ATOM 2733 O O . THR A 1 357 ? -63.637 7.942 -12.499 1.00 27.72 357 THR A O 1
ATOM 2736 N N . GLU A 1 358 ? -64.242 9.482 -13.933 1.00 28.59 358 GLU A N 1
ATOM 2737 C CA . GLU A 1 358 ? -64.458 10.217 -15.214 1.00 28.59 358 GLU A CA 1
ATOM 2738 C C . GLU A 1 358 ? -63.863 11.668 -15.094 1.00 28.59 358 GLU A C 1
ATOM 2740 O O . GLU A 1 358 ? -63.249 11.988 -14.075 1.00 28.59 358 GLU A O 1
ATOM 2745 N N . THR A 1 359 ? -63.990 12.551 -16.104 1.00 41.62 359 THR A N 1
ATOM 2746 C CA . THR A 1 359 ? -63.233 13.830 -16.271 1.00 41.62 359 THR A CA 1
ATOM 2747 C C . THR A 1 359 ? -64.041 15.143 -16.080 1.00 41.62 359 THR A C 1
ATOM 2749 O O . THR A 1 359 ? -65.267 15.127 -16.003 1.00 41.62 359 THR A O 1
ATOM 2752 N N . GLY A 1 360 ? -63.370 16.318 -16.037 1.00 23.92 360 GLY A N 1
ATOM 2753 C CA . GLY A 1 360 ? -64.011 17.657 -15.983 1.00 23.92 360 GLY A CA 1
ATOM 2754 C C . GLY A 1 360 ? -63.115 18.848 -16.412 1.00 23.92 360 GLY A C 1
ATOM 2755 O O . GLY A 1 360 ? -61.897 18.779 -16.279 1.00 23.92 360 GLY A O 1
ATOM 2756 N N . SER A 1 361 ? -63.702 19.933 -16.960 1.00 27.83 361 SER A N 1
ATOM 2757 C CA . SER A 1 361 ? -63.008 21.010 -17.730 1.00 27.83 361 SER A CA 1
ATOM 2758 C C . SER A 1 361 ? -63.904 22.253 -17.994 1.00 27.83 361 SER A C 1
ATOM 2760 O O . SER A 1 361 ? -65.119 22.076 -17.944 1.00 27.83 361 SER A O 1
ATOM 2762 N N . ILE A 1 362 ? -63.507 23.482 -18.402 1.00 38.81 362 ILE A N 1
ATOM 2763 C CA . ILE A 1 362 ? -62.253 24.296 -18.505 1.00 38.81 362 ILE A CA 1
ATOM 2764 C C . ILE A 1 362 ? -62.686 25.774 -18.787 1.00 38.81 362 ILE A C 1
ATOM 2766 O O . ILE A 1 362 ? -63.647 25.960 -19.538 1.00 38.81 362 ILE A O 1
ATOM 2770 N N . PRO A 1 363 ? -62.035 26.822 -18.223 1.00 36.47 363 PRO A N 1
ATOM 2771 C CA . PRO A 1 363 ? -61.717 28.038 -19.024 1.00 36.47 363 PRO A CA 1
ATOM 2772 C C . PRO A 1 363 ? -60.391 28.754 -18.610 1.00 36.47 363 PRO A C 1
ATOM 2774 O O . PRO A 1 363 ? -60.157 28.922 -17.420 1.00 36.47 363 PRO A O 1
ATOM 2777 N N . SER A 1 364 ? -59.430 29.218 -19.431 1.00 39.91 364 SER A N 1
ATOM 2778 C CA . SER A 1 364 ? -59.324 29.695 -20.835 1.00 39.91 364 SER A CA 1
ATOM 2779 C C . SER A 1 364 ? -59.246 31.234 -21.039 1.00 39.91 364 SER A C 1
ATOM 2781 O O . SER A 1 364 ? -60.183 31.813 -21.594 1.00 39.91 364 SER A O 1
ATOM 2783 N N . LEU A 1 365 ? -58.129 31.904 -20.678 1.00 42.44 365 LEU A N 1
ATOM 2784 C CA . LEU A 1 365 ? -57.795 33.261 -21.188 1.00 42.44 365 LEU A CA 1
ATOM 2785 C C . LEU A 1 365 ? -56.313 33.716 -21.001 1.00 42.44 365 LEU A C 1
ATOM 2787 O O . LEU A 1 365 ? -56.077 34.630 -20.219 1.00 42.44 365 LEU A O 1
ATOM 2791 N N . GLU A 1 366 ? -55.309 33.181 -21.724 1.00 57.47 366 GLU A N 1
ATOM 2792 C CA . GLU A 1 366 ? -53.947 33.796 -21.653 1.00 57.47 366 GLU A CA 1
ATOM 2793 C C . GLU A 1 366 ? -52.995 33.667 -22.873 1.00 57.47 366 GLU A C 1
ATOM 2795 O O . GLU A 1 366 ? -51.877 34.169 -22.834 1.00 57.47 366 GLU A O 1
ATOM 2800 N N . CYS A 1 367 ? -53.412 33.088 -24.007 1.00 60.88 367 CYS A N 1
ATOM 2801 C CA . CYS A 1 367 ? -52.498 32.732 -25.118 1.00 60.88 367 CYS A CA 1
ATOM 2802 C C . CYS A 1 367 ? -51.756 33.872 -25.867 1.00 60.88 367 CYS A C 1
ATOM 2804 O O . CYS A 1 367 ? -50.863 33.593 -26.673 1.00 60.88 367 CYS A O 1
ATOM 2806 N N . GLY A 1 368 ? -52.103 35.145 -25.646 1.00 66.81 368 GLY A N 1
ATOM 2807 C CA . GLY A 1 368 ? -51.413 36.296 -26.247 1.00 66.81 368 GLY A CA 1
ATOM 2808 C C . GLY A 1 368 ? -51.290 36.234 -27.780 1.00 66.81 368 GLY A C 1
ATOM 2809 O O . GLY A 1 368 ? -52.270 36.017 -28.491 1.00 66.81 368 GLY A O 1
ATOM 2810 N N . THR A 1 369 ? -50.074 36.440 -28.295 1.00 68.50 369 THR A N 1
ATOM 2811 C CA . THR A 1 369 ? -49.722 36.303 -29.723 1.00 68.50 369 THR A CA 1
ATOM 2812 C C . THR A 1 369 ? -49.160 34.921 -30.087 1.00 68.50 369 THR A C 1
ATOM 2814 O O . THR A 1 369 ? -48.725 34.727 -31.224 1.00 68.50 369 THR A O 1
ATOM 2817 N N . CYS A 1 370 ? -49.137 33.963 -29.155 1.00 71.00 370 CYS A N 1
ATOM 2818 C CA . CYS A 1 370 ? -48.451 32.690 -29.353 1.00 71.00 370 CYS A CA 1
ATOM 2819 C C . CYS A 1 370 ? -49.173 31.772 -30.351 1.00 71.00 370 CYS A C 1
ATOM 2821 O O . CYS A 1 370 ? -50.396 31.638 -30.338 1.00 71.00 370 CYS A O 1
ATOM 2823 N N . ARG A 1 371 ? -48.390 31.115 -31.214 1.00 75.25 371 ARG A N 1
ATOM 2824 C CA . ARG A 1 371 ? -48.831 30.132 -32.216 1.00 75.25 371 ARG A CA 1
ATOM 2825 C C . ARG A 1 371 ? -48.022 28.852 -32.044 1.00 75.25 371 ARG A C 1
ATOM 2827 O O . ARG A 1 371 ? -47.098 28.577 -32.802 1.00 75.25 371 ARG A O 1
ATOM 2834 N N . GLY A 1 372 ? -48.318 28.144 -30.964 1.00 76.56 372 GLY A N 1
ATOM 2835 C CA . GLY A 1 372 ? -47.487 27.069 -30.437 1.00 76.56 372 GLY A CA 1
ATOM 2836 C C . GLY A 1 372 ? -47.809 26.829 -28.966 1.00 76.56 372 GLY A C 1
ATOM 2837 O O . GLY A 1 372 ? -48.958 26.983 -28.559 1.00 76.56 372 GLY A O 1
ATOM 2838 N N . CYS A 1 373 ? -46.801 26.485 -28.176 1.00 79.38 373 CYS A N 1
ATOM 2839 C CA . CYS A 1 373 ? -46.884 26.236 -26.743 1.00 79.38 373 CYS A CA 1
ATOM 2840 C C . CYS A 1 373 ? -46.372 27.448 -25.947 1.00 79.38 373 CYS A C 1
ATOM 2842 O O . CYS A 1 373 ? -45.236 27.869 -26.149 1.00 79.38 373 CYS A O 1
ATOM 2844 N N . LEU A 1 374 ? -47.192 28.020 -25.068 1.00 80.69 374 LEU A N 1
ATOM 2845 C CA . LEU A 1 374 ? -46.875 29.187 -24.240 1.00 80.69 374 LEU A CA 1
ATOM 2846 C C . LEU A 1 374 ? -46.472 28.750 -22.828 1.00 80.69 374 LEU A C 1
ATOM 2848 O O . LEU A 1 374 ? -47.210 27.996 -22.203 1.00 80.69 374 LEU A O 1
ATOM 2852 N N . TRP A 1 375 ? -45.354 29.247 -22.304 1.00 74.44 375 TRP A N 1
ATOM 2853 C CA . TRP A 1 375 ? -44.901 28.951 -20.941 1.00 74.44 375 TRP A CA 1
ATOM 2854 C C . TRP A 1 375 ? -45.125 30.135 -19.997 1.00 74.44 375 TRP A C 1
ATOM 2856 O O . TRP A 1 375 ? -44.654 31.236 -20.277 1.00 74.44 375 TRP A O 1
ATOM 2866 N N . LEU A 1 376 ? -45.828 29.906 -18.883 1.00 58.03 376 LEU A N 1
ATOM 2867 C CA . LEU A 1 376 ? -46.257 30.957 -17.947 1.00 58.03 376 LEU A CA 1
ATOM 2868 C C . LEU A 1 376 ? -45.478 30.990 -16.621 1.00 58.03 376 LEU A C 1
ATOM 2870 O O . LEU A 1 376 ? -45.593 31.963 -15.878 1.00 58.03 376 LEU A O 1
ATOM 2874 N N . ALA A 1 377 ? -44.687 29.959 -16.300 1.00 56.25 377 ALA A N 1
ATOM 2875 C CA . ALA A 1 377 ? -44.062 29.832 -14.977 1.00 56.25 377 ALA A CA 1
ATOM 2876 C C . ALA A 1 377 ? -42.833 30.742 -14.749 1.00 56.25 377 ALA A C 1
ATOM 2878 O O . ALA A 1 377 ? -42.367 30.857 -13.616 1.00 56.25 377 ALA A O 1
ATOM 2879 N N . ALA A 1 378 ? -42.328 31.421 -15.785 1.00 44.59 378 ALA A N 1
ATOM 2880 C CA . ALA A 1 378 ? -41.345 32.495 -15.644 1.00 44.59 378 ALA A CA 1
ATOM 2881 C C . ALA A 1 378 ? -41.520 33.580 -16.720 1.00 44.59 378 ALA A C 1
ATOM 2883 O O . ALA A 1 378 ? -41.915 33.309 -17.854 1.00 44.59 378 ALA A O 1
ATOM 2884 N N . GLY A 1 379 ? -41.175 34.821 -16.369 1.00 45.41 379 GLY A N 1
ATOM 2885 C CA . GLY A 1 379 ? -40.965 35.895 -17.339 1.00 45.41 379 GLY A CA 1
ATOM 2886 C C . GLY A 1 379 ? -39.494 35.966 -17.786 1.00 45.41 379 GLY A C 1
ATOM 2887 O O . GLY A 1 379 ? -38.616 35.668 -16.976 1.00 45.41 379 GLY A O 1
ATOM 2888 N N . PRO A 1 380 ? -39.192 36.419 -19.019 1.00 42.31 380 PRO A N 1
ATOM 2889 C CA . PRO A 1 380 ? -40.126 36.822 -20.071 1.00 42.31 380 PRO A CA 1
ATOM 2890 C C . PRO A 1 380 ? -40.754 35.615 -20.790 1.00 42.31 380 PRO A C 1
ATOM 2892 O O . PRO A 1 380 ? -40.104 34.601 -21.019 1.00 42.31 380 PRO A O 1
ATOM 2895 N N . VAL A 1 381 ? -42.031 35.755 -21.152 1.00 57.16 381 VAL A N 1
ATOM 2896 C CA . VAL A 1 381 ? -42.918 34.653 -21.563 1.00 57.16 381 VAL A CA 1
ATOM 2897 C C . VAL A 1 381 ? -42.441 33.969 -22.855 1.00 57.16 381 VAL A C 1
ATOM 2899 O O . VAL A 1 381 ? -42.356 34.607 -23.907 1.00 57.16 381 VAL A O 1
ATOM 2902 N N . GLY A 1 382 ? -42.152 32.667 -22.786 1.00 61.88 382 GLY A N 1
ATOM 2903 C CA . GLY A 1 382 ? -41.675 31.867 -23.920 1.00 61.88 382 GLY A CA 1
ATOM 2904 C C . GLY A 1 382 ? -42.814 31.278 -24.757 1.00 61.88 382 GLY A C 1
ATOM 2905 O O . GLY A 1 382 ? -43.752 30.709 -24.206 1.00 61.88 382 GLY A O 1
ATOM 2906 N N . CYS A 1 383 ? -42.723 31.377 -26.087 1.00 71.75 383 CYS A N 1
ATOM 2907 C CA . CYS A 1 383 ? -43.633 30.717 -27.030 1.00 71.75 383 CYS A CA 1
ATOM 2908 C C . CYS A 1 383 ? -42.844 29.783 -27.958 1.00 71.75 383 CYS A C 1
ATOM 2910 O O . CYS A 1 383 ? -41.994 30.235 -28.726 1.00 71.75 383 CYS A O 1
ATOM 2912 N N . TYR A 1 384 ? -43.136 28.486 -27.896 1.00 71.06 384 TYR A N 1
ATOM 2913 C CA . TYR A 1 384 ? -42.395 27.415 -28.560 1.00 71.06 384 TYR A CA 1
ATOM 2914 C C . TYR A 1 384 ? -43.212 26.818 -29.707 1.00 71.06 384 TYR A C 1
ATOM 2916 O O . TYR A 1 384 ? -44.364 26.437 -29.515 1.00 71.06 384 TYR A O 1
ATOM 2924 N N . ALA A 1 385 ? -42.618 26.656 -30.891 1.00 71.25 385 ALA A N 1
ATOM 2925 C CA . ALA A 1 385 ? -43.264 26.032 -32.056 1.00 71.25 385 ALA A CA 1
ATOM 2926 C C . ALA A 1 385 ? -43.330 24.487 -31.962 1.00 71.25 385 ALA A C 1
ATOM 2928 O O . ALA A 1 385 ? -43.063 23.775 -32.929 1.00 71.25 385 ALA A O 1
ATOM 2929 N N . TRP A 1 386 ? -43.639 23.963 -30.774 1.00 70.62 386 TRP A N 1
ATOM 2930 C CA . TRP A 1 386 ? -43.889 22.541 -30.532 1.00 70.62 386 TRP A CA 1
ATOM 2931 C C . TRP A 1 386 ? -45.207 22.088 -31.174 1.00 70.62 386 TRP A C 1
ATOM 2933 O O . TRP A 1 386 ? -46.038 22.910 -31.558 1.00 70.62 386 TRP A O 1
ATOM 2943 N N . GLN A 1 387 ? -45.414 20.775 -31.273 1.00 73.50 387 GLN A N 1
ATOM 2944 C CA . GLN A 1 387 ? -46.717 20.212 -31.633 1.00 73.50 387 GLN A CA 1
ATOM 2945 C C . GLN A 1 387 ? -47.604 20.063 -30.389 1.00 73.50 387 GLN A C 1
ATOM 2947 O O . GLN A 1 387 ? -47.104 20.011 -29.264 1.00 73.50 387 GLN A O 1
ATOM 2952 N N . GLN A 1 388 ? -48.920 19.964 -30.600 1.00 73.25 388 GLN A N 1
ATOM 2953 C CA . GLN A 1 388 ? -49.919 19.924 -29.528 1.00 73.25 388 GLN A CA 1
ATOM 2954 C C . GLN A 1 388 ? -49.614 18.860 -28.463 1.00 73.25 388 GLN A C 1
ATOM 2956 O O . GLN A 1 388 ? -49.520 19.202 -27.290 1.00 73.25 388 GLN A O 1
ATOM 2961 N N . ALA A 1 389 ? -49.344 17.616 -28.872 1.00 71.94 389 ALA A N 1
ATOM 2962 C CA . ALA A 1 389 ? -49.048 16.519 -27.947 1.00 71.94 389 ALA A CA 1
ATOM 2963 C C . ALA A 1 389 ? -47.801 16.774 -27.074 1.00 71.94 389 ALA A C 1
ATOM 2965 O O . ALA A 1 389 ? -47.810 16.466 -25.887 1.00 71.94 389 ALA A O 1
ATOM 2966 N N . THR A 1 390 ? -46.746 17.386 -27.625 1.00 66.75 390 THR A N 1
ATOM 2967 C CA . THR A 1 390 ? -45.539 17.767 -26.864 1.00 66.75 390 THR A CA 1
ATOM 2968 C C . THR A 1 390 ? -45.828 18.892 -25.868 1.00 66.75 390 THR A C 1
ATOM 2970 O O . THR A 1 390 ? -45.262 18.919 -24.781 1.00 66.75 390 THR A O 1
ATOM 2973 N N . CYS A 1 391 ? -46.723 19.817 -26.221 1.00 73.81 391 CYS A N 1
ATOM 2974 C CA . CYS A 1 391 ? -47.155 20.881 -25.320 1.00 73.81 391 CYS A CA 1
ATOM 2975 C C . CYS A 1 391 ? -48.018 20.347 -24.168 1.00 73.81 391 CYS A C 1
ATOM 2977 O O . CYS A 1 391 ? -47.798 20.699 -23.013 1.00 73.81 391 CYS A O 1
ATOM 2979 N N . GLU A 1 392 ? -48.975 19.474 -24.485 1.00 73.69 392 GLU A N 1
ATOM 2980 C CA . GLU A 1 392 ? -49.887 18.858 -23.518 1.00 73.69 392 GLU A CA 1
ATOM 2981 C C . GLU A 1 392 ? -49.148 17.910 -22.561 1.00 73.69 392 GLU A C 1
ATOM 2983 O O . GLU A 1 392 ? -49.443 17.913 -21.369 1.00 73.69 392 GLU A O 1
ATOM 2988 N N . PHE A 1 393 ? -48.124 17.190 -23.038 1.00 72.38 393 PHE A N 1
ATOM 2989 C CA . PHE A 1 393 ? -47.241 16.372 -22.196 1.00 72.38 393 PHE A CA 1
ATOM 2990 C C . PHE A 1 393 ? -46.509 17.186 -21.112 1.00 72.38 393 PHE A C 1
ATOM 2992 O O . PHE A 1 393 ? -46.293 16.685 -20.016 1.00 72.38 393 PHE A O 1
ATOM 2999 N N . HIS A 1 394 ? -46.173 18.452 -21.378 1.00 67.12 394 HIS A N 1
ATOM 3000 C CA . HIS A 1 394 ? -45.502 19.337 -20.415 1.00 67.12 394 HIS A CA 1
ATOM 3001 C C . HIS A 1 394 ? -46.450 20.308 -19.688 1.00 67.12 394 HIS A C 1
ATOM 3003 O O . HIS A 1 394 ? -45.982 21.234 -19.018 1.00 67.12 394 HIS A O 1
ATOM 3009 N N . ALA A 1 395 ? -47.773 20.119 -19.776 1.00 62.81 395 ALA A N 1
ATOM 3010 C CA . ALA A 1 395 ? -48.752 21.039 -19.189 1.00 62.81 395 ALA A CA 1
ATOM 3011 C C . ALA A 1 395 ? -48.573 21.233 -17.668 1.00 62.81 395 ALA A C 1
ATOM 3013 O O . ALA A 1 395 ? -48.724 22.346 -17.159 1.00 62.81 395 ALA A O 1
ATOM 3014 N N . GLU A 1 396 ? -48.161 20.184 -16.948 1.00 66.38 396 GLU A N 1
ATOM 3015 C CA . GLU A 1 396 ? -47.869 20.227 -15.506 1.00 66.38 396 GLU A CA 1
ATOM 3016 C C . GLU A 1 396 ? -46.680 21.132 -15.124 1.00 66.38 396 GLU A C 1
ATOM 3018 O O . GLU A 1 396 ? -46.588 21.582 -13.983 1.00 66.38 396 GLU A O 1
ATOM 3023 N N . HIS A 1 397 ? -45.815 21.490 -16.079 1.00 67.31 397 HIS A N 1
ATOM 3024 C CA . HIS A 1 397 ? -44.713 22.441 -15.887 1.00 67.31 397 HIS A CA 1
ATOM 3025 C C . HIS A 1 397 ? -45.080 23.890 -16.278 1.00 67.31 397 HIS A C 1
ATOM 3027 O O . HIS A 1 397 ? -44.199 24.733 -16.468 1.00 67.31 397 HIS A O 1
ATOM 3033 N N . GLY A 1 398 ? -46.377 24.200 -16.399 1.00 68.00 398 GLY A N 1
ATOM 3034 C CA . GLY A 1 398 ? -46.882 25.551 -16.676 1.00 68.00 398 GLY A CA 1
ATOM 3035 C C . GLY A 1 398 ? -46.904 25.929 -18.160 1.00 68.00 398 GLY A C 1
ATOM 3036 O O . GLY A 1 398 ? -46.778 27.111 -18.492 1.00 68.00 398 GLY A O 1
ATOM 3037 N N . TYR A 1 399 ? -47.029 24.936 -19.044 1.00 76.88 399 TYR A N 1
ATOM 3038 C CA . TYR A 1 399 ? -47.141 25.106 -20.494 1.00 76.88 399 TYR A CA 1
ATOM 3039 C C . TYR A 1 399 ? -48.610 25.024 -20.958 1.00 76.88 399 TYR A C 1
ATOM 3041 O O . TYR A 1 399 ? -49.375 24.192 -20.480 1.00 76.88 399 TYR A O 1
ATOM 3049 N N . ILE A 1 400 ? -49.017 25.883 -21.900 1.00 81.62 400 ILE A N 1
ATOM 3050 C CA . ILE A 1 400 ? -50.387 25.968 -22.437 1.00 81.62 400 ILE A CA 1
ATOM 3051 C C . ILE A 1 400 ? -50.367 25.980 -23.968 1.00 81.62 400 ILE A C 1
ATOM 3053 O O . ILE A 1 400 ? -49.627 26.740 -24.590 1.00 81.62 400 ILE A O 1
ATOM 3057 N N . TRP A 1 401 ? -51.220 25.171 -24.600 1.00 80.81 401 TRP A N 1
ATOM 3058 C CA . TRP A 1 401 ? -51.319 25.110 -26.059 1.00 80.81 401 TRP A CA 1
ATOM 3059 C C . TRP A 1 401 ? -52.148 26.261 -26.652 1.00 80.81 401 TRP A C 1
ATOM 3061 O O . TRP A 1 401 ? -53.289 26.499 -26.259 1.00 80.81 401 TRP A O 1
ATOM 3071 N N . CYS A 1 402 ? -51.571 26.948 -27.642 1.00 80.81 402 CYS A N 1
ATOM 3072 C CA . CYS A 1 402 ? -52.124 28.134 -28.309 1.00 80.81 402 CYS A CA 1
ATOM 3073 C C . CYS A 1 402 ? -52.244 27.997 -29.845 1.00 80.81 402 CYS A C 1
ATOM 3075 O O . CYS A 1 402 ? -52.867 28.840 -30.492 1.00 80.81 402 CYS A O 1
ATOM 3077 N N . GLY A 1 403 ? -51.716 26.914 -30.431 1.00 74.62 403 GLY A N 1
ATOM 3078 C CA . GLY A 1 403 ? -52.133 26.413 -31.748 1.00 74.62 403 GLY A CA 1
ATOM 3079 C C . GLY A 1 403 ? -51.382 26.932 -32.985 1.00 74.62 403 GLY A C 1
ATOM 3080 O O . GLY A 1 403 ? -51.338 28.132 -33.264 1.00 74.62 403 GLY A O 1
ATOM 3081 N N . GLY A 1 404 ? -50.891 25.990 -33.797 1.00 61.62 404 GLY A N 1
ATOM 3082 C CA . GLY A 1 404 ? -50.373 26.206 -35.154 1.00 61.62 404 GLY A CA 1
ATOM 3083 C C . GLY A 1 404 ? -49.926 24.893 -35.817 1.00 61.62 404 GLY A C 1
ATOM 3084 O O . GLY A 1 404 ? -49.474 23.984 -35.127 1.00 61.62 404 GLY A O 1
ATOM 3085 N N . GLN A 1 405 ? -50.051 24.791 -37.145 1.00 42.78 405 GLN A N 1
ATOM 3086 C CA . GLN A 1 405 ? -49.430 23.737 -37.967 1.00 42.78 405 GLN A CA 1
ATOM 3087 C C . GLN A 1 405 ? -48.351 24.351 -38.872 1.00 42.78 405 GLN A C 1
ATOM 3089 O O . GLN A 1 405 ? -48.385 25.551 -39.149 1.00 42.78 405 GLN A O 1
ATOM 3094 N N . VAL A 1 406 ? -47.407 23.526 -39.333 1.00 39.03 406 VAL A N 1
ATOM 3095 C CA . VAL A 1 406 ? -46.290 23.930 -40.201 1.00 39.03 406 VAL A CA 1
ATOM 3096 C C . VAL A 1 406 ? -46.335 23.127 -41.500 1.00 39.03 406 VAL A C 1
ATOM 3098 O O . VAL A 1 406 ? -46.240 21.902 -41.459 1.00 39.03 406 VAL A O 1
ATOM 3101 N N . ASP A 1 407 ? -46.425 23.821 -42.634 1.00 33.94 407 ASP A N 1
ATOM 3102 C CA . ASP A 1 407 ? -46.281 23.242 -43.975 1.00 33.94 407 ASP A CA 1
ATOM 3103 C C . ASP A 1 407 ? -44.848 23.417 -44.523 1.00 33.94 407 ASP A C 1
ATOM 3105 O O . ASP A 1 407 ? -44.106 24.324 -44.143 1.00 33.94 407 ASP A O 1
ATOM 3109 N N . GLN A 1 408 ? -44.470 22.542 -45.455 1.00 33.88 408 GLN A N 1
ATOM 3110 C CA . GLN A 1 408 ? -43.184 22.478 -46.171 1.00 33.88 408 GLN A CA 1
ATOM 3111 C C . GLN A 1 408 ? -43.435 22.389 -47.701 1.00 33.88 408 GLN A C 1
ATOM 3113 O O . GLN A 1 408 ? -44.589 22.186 -48.085 1.00 33.88 408 GLN A O 1
ATOM 3118 N N . PRO A 1 409 ? -42.420 22.398 -48.608 1.00 55.97 409 PRO A N 1
ATOM 3119 C CA . PRO A 1 409 ? -41.007 22.824 -48.491 1.00 55.97 409 PRO A CA 1
ATOM 3120 C C . PRO A 1 409 ? -40.483 23.711 -49.667 1.00 55.97 409 PRO A C 1
ATOM 3122 O O . PRO A 1 409 ? -41.098 23.809 -50.726 1.00 55.97 409 PRO A O 1
ATOM 3125 N N . GLY A 1 410 ? -39.231 24.193 -49.552 1.00 28.39 410 GLY A N 1
ATOM 3126 C CA . GLY A 1 410 ? -38.270 24.247 -50.682 1.00 28.39 410 GLY A CA 1
ATOM 3127 C C . GLY A 1 410 ? -37.892 25.616 -51.289 1.00 28.39 410 GLY A C 1
ATOM 3128 O O . GLY A 1 410 ? -38.668 26.563 -51.248 1.00 28.39 410 GLY A O 1
ATOM 3129 N N . GLY A 1 411 ? -36.702 25.702 -51.917 1.00 26.91 411 GLY A N 1
ATOM 3130 C CA . GLY A 1 411 ? -36.336 26.814 -52.825 1.00 26.91 411 GLY A CA 1
ATOM 3131 C C . GLY A 1 411 ? -34.892 27.357 -52.747 1.00 26.91 411 GLY A C 1
ATOM 3132 O O . GLY A 1 411 ? -34.538 28.084 -51.836 1.00 26.91 411 GLY A O 1
ATOM 3133 N N . GLN A 1 412 ? -34.085 27.038 -53.762 1.00 27.30 412 GLN A N 1
ATOM 3134 C CA . GLN A 1 412 ? -32.706 27.474 -54.071 1.00 27.30 412 GLN A CA 1
ATOM 3135 C C . GLN A 1 412 ? -32.252 28.949 -53.818 1.00 27.30 412 GLN A C 1
ATOM 3137 O O . GLN A 1 412 ? -33.001 29.886 -54.065 1.00 27.30 412 GLN A O 1
ATOM 3142 N N . LYS A 1 413 ? -30.911 29.089 -53.668 1.00 25.88 413 LYS A N 1
ATOM 3143 C CA . LYS A 1 413 ? -29.978 30.069 -54.317 1.00 25.88 413 LYS A CA 1
ATOM 3144 C C . LYS A 1 413 ? -29.587 31.435 -53.672 1.00 25.88 413 LYS A C 1
ATOM 3146 O O . LYS A 1 413 ? -30.312 32.412 -53.764 1.00 25.88 413 LYS A O 1
ATOM 3151 N N . SER A 1 414 ? -28.295 31.486 -53.293 1.00 28.11 414 SER A N 1
ATOM 3152 C CA . SER A 1 414 ? -27.215 32.417 -53.734 1.00 28.11 414 SER A CA 1
ATOM 3153 C C . SER A 1 414 ? -27.090 33.896 -53.286 1.00 28.11 414 SER A C 1
ATOM 3155 O O . SER A 1 414 ? -28.058 34.639 -53.251 1.00 28.11 414 SER A O 1
ATOM 3157 N N . GLU A 1 415 ? -25.805 34.288 -53.176 1.00 27.56 415 GLU A N 1
ATOM 3158 C CA . GLU A 1 415 ? -25.163 35.627 -53.230 1.00 27.56 415 GLU A CA 1
ATOM 3159 C C . GLU A 1 415 ? -24.900 36.450 -51.939 1.00 27.56 415 GLU A C 1
ATOM 3161 O O . GLU A 1 415 ? -25.732 36.612 -51.053 1.00 27.56 415 GLU A O 1
ATOM 3166 N N . GLU A 1 416 ? -23.656 36.952 -51.884 1.00 30.45 416 GLU A N 1
ATOM 3167 C CA . GLU A 1 416 ? -23.074 38.004 -51.022 1.00 30.45 416 GLU A CA 1
ATOM 3168 C C . GLU A 1 416 ? -23.408 39.417 -51.603 1.00 30.45 416 GLU A C 1
ATOM 3170 O O . GLU A 1 416 ? -23.955 39.448 -52.709 1.00 30.45 416 GLU A O 1
ATOM 3175 N N . PRO A 1 417 ? -23.071 40.590 -50.986 1.00 43.16 417 PRO A N 1
ATOM 3176 C CA . PRO A 1 417 ? -21.990 40.841 -50.014 1.00 43.16 417 PRO A CA 1
ATOM 3177 C C . PRO A 1 417 ? -22.299 41.805 -48.827 1.00 43.16 417 PRO A C 1
ATOM 3179 O O . PRO A 1 417 ? -23.408 42.291 -48.621 1.00 43.16 417 PRO A O 1
ATOM 3182 N N . SER A 1 418 ? -21.236 42.087 -48.061 1.00 26.38 418 SER A N 1
ATOM 3183 C CA . SER A 1 418 ? -21.009 43.164 -47.057 1.00 26.38 418 SER A CA 1
ATOM 3184 C C . SER A 1 418 ? -21.095 44.615 -47.654 1.00 26.38 418 SER A C 1
ATOM 3186 O O . SER A 1 418 ? -21.388 44.694 -48.849 1.00 26.38 418 SER A O 1
ATOM 3188 N N . PRO A 1 419 ? -20.777 45.771 -46.974 1.00 50.75 419 PRO A N 1
ATOM 3189 C CA . PRO A 1 419 ? -20.186 45.989 -45.624 1.00 50.75 419 PRO A CA 1
ATOM 3190 C C . PRO A 1 419 ? -20.620 47.249 -44.782 1.00 50.75 419 PRO A C 1
ATOM 3192 O O . PRO A 1 419 ? -21.359 48.123 -45.225 1.00 50.75 419 PRO A O 1
ATOM 3195 N N . THR A 1 420 ? -19.943 47.429 -43.625 1.00 29.84 420 THR A N 1
ATOM 3196 C CA . THR A 1 420 ? -19.476 48.700 -42.963 1.00 29.84 420 THR A CA 1
ATOM 3197 C C . THR A 1 420 ? -20.303 49.504 -41.916 1.00 29.84 420 THR A C 1
ATOM 3199 O O . THR A 1 420 ? -21.306 50.125 -42.227 1.00 29.84 420 THR A O 1
ATOM 3202 N N . ALA A 1 421 ? -19.692 49.640 -40.718 1.00 28.45 421 ALA A N 1
ATOM 3203 C CA . ALA A 1 421 ? -19.520 50.831 -39.838 1.00 28.45 421 ALA A CA 1
ATOM 3204 C C . ALA A 1 421 ? -20.705 51.659 -39.235 1.00 28.45 421 ALA A C 1
ATOM 3206 O O . ALA A 1 421 ? -21.328 52.459 -39.918 1.00 28.45 421 ALA A O 1
ATOM 3207 N N . ALA A 1 422 ? -20.881 51.565 -37.898 1.00 27.19 422 ALA A N 1
ATOM 3208 C CA . ALA A 1 422 ? -20.468 52.537 -36.837 1.00 27.19 422 ALA A CA 1
ATOM 3209 C C . ALA A 1 422 ? -20.640 54.087 -37.017 1.00 27.19 422 ALA A C 1
ATOM 3211 O O . ALA A 1 422 ? -20.436 54.565 -38.130 1.00 27.19 422 ALA A O 1
ATOM 3212 N N . PRO A 1 423 ? -20.737 54.929 -35.935 1.00 49.50 423 PRO A N 1
ATOM 3213 C CA . PRO A 1 423 ? -21.078 54.681 -34.503 1.00 49.50 423 PRO A CA 1
ATOM 3214 C C . PRO A 1 423 ? -21.896 55.815 -33.755 1.00 49.50 423 PRO A C 1
ATOM 3216 O O . PRO A 1 423 ? -22.301 56.804 -34.349 1.00 49.50 423 PRO A O 1
ATOM 3219 N N . ILE A 1 424 ? -21.998 55.702 -32.407 1.00 29.02 424 ILE A N 1
ATOM 3220 C CA . ILE A 1 424 ? -22.267 56.705 -31.314 1.00 29.02 424 ILE A CA 1
ATOM 3221 C C . ILE A 1 424 ? -23.663 57.375 -31.094 1.00 29.02 424 ILE A C 1
ATOM 3223 O O . ILE A 1 424 ? -24.210 58.013 -31.982 1.00 29.02 424 ILE A O 1
ATOM 3227 N N . SER A 1 425 ? -24.068 57.447 -29.802 1.00 27.50 425 SER A N 1
ATOM 3228 C CA . SER A 1 425 ? -24.930 58.475 -29.126 1.00 27.50 425 SER A CA 1
ATOM 3229 C C . SER A 1 425 ? -26.458 58.500 -29.410 1.00 27.50 425 SER A C 1
ATOM 3231 O O . SER A 1 425 ? -26.872 58.133 -30.498 1.00 27.50 425 SER A O 1
ATOM 3233 N N . SER A 1 426 ? -27.375 58.917 -28.506 1.00 26.77 426 SER A N 1
ATOM 3234 C CA . SER A 1 426 ? -27.331 59.231 -27.049 1.00 26.77 426 SER A CA 1
ATOM 3235 C C . SER A 1 426 ? -28.745 59.368 -26.413 1.00 26.77 426 SER A C 1
ATOM 3237 O O . SER A 1 426 ? -29.738 59.480 -27.123 1.00 26.77 426 SER A O 1
ATOM 3239 N N . SER A 1 427 ? -28.786 59.531 -25.075 1.00 26.53 427 SER A N 1
ATOM 3240 C CA . SER A 1 427 ? -29.821 60.200 -24.235 1.00 26.53 427 SER A CA 1
ATOM 3241 C C . SER A 1 427 ? -31.192 59.539 -23.952 1.00 26.53 427 SER A C 1
ATOM 3243 O O . SER A 1 427 ? -31.899 59.075 -24.836 1.00 26.53 427 SER A O 1
ATOM 3245 N N . SER A 1 428 ? -31.570 59.597 -22.664 1.00 29.02 428 SER A N 1
ATOM 3246 C CA . SER A 1 428 ? -32.890 59.288 -22.065 1.00 29.02 428 SER A CA 1
ATOM 3247 C C . SER A 1 428 ? -33.784 60.560 -22.006 1.00 29.02 428 SER A C 1
ATOM 3249 O O . SER A 1 428 ? -33.265 61.626 -22.355 1.00 29.02 428 SER A O 1
ATOM 3251 N N . PRO A 1 429 ? -35.081 60.523 -21.594 1.00 35.53 429 PRO A N 1
ATOM 3252 C CA . PRO A 1 429 ? -35.448 60.408 -20.164 1.00 35.53 429 PRO A CA 1
ATOM 3253 C C . PRO A 1 429 ? -36.752 59.625 -19.824 1.00 35.53 429 PRO A C 1
ATOM 3255 O O . PRO A 1 429 ? -37.554 59.280 -20.687 1.00 35.53 429 PRO A O 1
ATOM 3258 N N . SER A 1 430 ? -36.965 59.394 -18.518 1.00 34.59 430 SER A N 1
ATOM 3259 C CA . SER A 1 430 ? -38.166 58.807 -17.872 1.00 34.59 430 SER A CA 1
ATOM 3260 C C . SER A 1 430 ? -39.238 59.874 -17.519 1.00 34.59 430 SER A C 1
ATOM 3262 O O . SER A 1 430 ? -38.974 61.066 -17.708 1.00 34.59 430 SER A O 1
ATOM 3264 N N . PRO A 1 431 ? -40.428 59.500 -16.987 1.00 37.66 431 PRO A N 1
ATOM 3265 C CA . PRO A 1 431 ? -40.614 59.695 -15.533 1.00 37.66 431 PRO A CA 1
ATOM 3266 C C . PRO A 1 431 ? -41.461 58.645 -14.755 1.00 37.66 431 PRO A C 1
ATOM 3268 O O . PRO A 1 431 ? -42.524 58.229 -15.204 1.00 37.66 431 PRO A O 1
ATOM 3271 N N . SER A 1 432 ? -40.981 58.322 -13.540 1.00 33.56 432 SER A N 1
ATOM 3272 C CA . SER A 1 432 ? -41.632 58.251 -12.197 1.00 33.56 432 SER A CA 1
ATOM 3273 C C . SER A 1 432 ? -43.165 58.387 -12.033 1.00 33.56 432 SER A C 1
ATOM 3275 O O . SER A 1 432 ? -43.787 59.100 -12.819 1.00 33.56 432 SER A O 1
ATOM 3277 N N . PRO A 1 433 ? -43.780 57.858 -10.935 1.00 38.69 433 PRO A N 1
ATOM 3278 C CA . PRO A 1 433 ? -43.242 57.720 -9.554 1.00 38.69 433 PRO A CA 1
ATOM 3279 C C . PRO A 1 433 ? -43.324 56.270 -8.983 1.00 38.69 433 PRO A C 1
ATOM 3281 O O . PRO A 1 433 ? -43.582 55.355 -9.752 1.00 38.69 433 PRO A O 1
ATOM 3284 N N . SER A 1 434 ? -43.089 55.932 -7.698 1.00 28.39 434 SER A N 1
ATOM 3285 C CA . SER A 1 434 ? -42.944 56.687 -6.424 1.00 28.39 434 SER A CA 1
ATOM 3286 C C . SER A 1 434 ? -42.053 55.920 -5.403 1.00 28.39 434 SER A C 1
ATOM 3288 O O . SER A 1 434 ? -41.817 54.735 -5.631 1.00 28.39 434 SER A O 1
ATOM 3290 N N . PRO A 1 435 ? -41.549 56.521 -4.294 1.00 30.47 435 PRO A N 1
ATOM 3291 C CA . PRO A 1 435 ? -40.504 55.900 -3.462 1.00 30.47 435 PRO A CA 1
ATOM 3292 C C . PRO A 1 435 ? -40.985 55.122 -2.217 1.00 30.47 435 PRO A C 1
ATOM 3294 O O . PRO A 1 435 ? -42.013 55.433 -1.616 1.00 30.47 435 PRO A O 1
ATOM 3297 N N . ALA A 1 436 ? -40.145 54.174 -1.788 1.00 28.55 436 ALA A N 1
ATOM 3298 C CA . ALA A 1 436 ? -40.170 53.474 -0.497 1.00 28.55 436 ALA A CA 1
ATOM 3299 C C . ALA A 1 436 ? -39.056 54.016 0.446 1.00 28.55 436 ALA A C 1
ATOM 3301 O O . ALA A 1 436 ? -38.170 54.732 -0.032 1.00 28.55 436 ALA A O 1
ATOM 3302 N N . PRO A 1 437 ? -39.081 53.739 1.769 1.00 32.78 437 PRO A N 1
ATOM 3303 C CA . PRO A 1 437 ? -38.129 54.326 2.719 1.00 32.78 437 PRO A CA 1
ATOM 3304 C C . PRO A 1 437 ? -36.755 53.627 2.780 1.00 32.78 437 PRO A C 1
ATOM 3306 O O . PRO A 1 437 ? -36.636 52.432 2.545 1.00 32.78 437 PRO A O 1
ATOM 3309 N N . SER A 1 438 ? -35.756 54.438 3.146 1.00 29.50 438 SER A N 1
ATOM 3310 C CA . SER A 1 438 ? -34.389 54.187 3.645 1.00 29.50 438 SER A CA 1
ATOM 3311 C C . SER A 1 438 ? -33.853 52.750 3.794 1.00 29.50 438 SER A C 1
ATOM 3313 O O . SER A 1 438 ? -34.446 51.920 4.473 1.00 29.50 438 SER A O 1
ATOM 3315 N N . ALA A 1 439 ? -32.623 52.534 3.309 1.00 29.66 439 ALA A N 1
ATOM 3316 C CA . ALA A 1 439 ? -31.789 51.370 3.633 1.00 29.66 439 ALA A CA 1
ATOM 3317 C C . ALA A 1 439 ? -30.949 51.583 4.914 1.00 29.66 439 ALA A C 1
ATOM 3319 O O . ALA A 1 439 ? -30.556 52.713 5.214 1.00 29.66 439 ALA A O 1
ATOM 3320 N N . ASP A 1 440 ? -30.639 50.494 5.628 1.00 29.14 440 ASP A N 1
ATOM 3321 C CA . ASP A 1 440 ? -29.816 50.495 6.851 1.00 29.14 440 ASP A CA 1
ATOM 3322 C C . ASP A 1 440 ? -28.293 50.383 6.576 1.00 29.14 440 ASP A C 1
ATOM 3324 O O . ASP A 1 440 ? -27.889 49.828 5.552 1.00 29.14 440 ASP A O 1
ATOM 3328 N N . PRO A 1 441 ? -27.404 50.862 7.478 1.00 32.47 441 PRO A N 1
ATOM 3329 C CA . PRO A 1 441 ? -26.001 51.161 7.137 1.00 32.47 441 PRO A CA 1
ATOM 3330 C C . PRO A 1 441 ? -24.998 49.989 7.224 1.00 32.47 441 PRO A C 1
ATOM 3332 O O . PRO A 1 441 ? -23.790 50.224 7.285 1.00 32.47 441 PRO A O 1
ATOM 3335 N N . LEU A 1 442 ? -25.455 48.735 7.305 1.00 32.09 442 LEU A N 1
ATOM 3336 C CA . LEU A 1 442 ? -24.635 47.611 7.798 1.00 32.09 442 LEU A CA 1
ATOM 3337 C C . LEU A 1 442 ? -23.719 46.916 6.768 1.00 32.09 442 LEU A C 1
ATOM 3339 O O . LEU A 1 442 ? -22.908 46.082 7.163 1.00 32.09 442 LEU A O 1
ATOM 3343 N N . SER A 1 443 ? -23.781 47.252 5.476 1.00 42.91 443 SER A N 1
ATOM 3344 C CA . SER A 1 443 ? -23.009 46.555 4.426 1.00 42.91 443 SER A CA 1
ATOM 3345 C C . SER A 1 443 ? -21.489 46.774 4.492 1.00 42.91 443 SER A C 1
ATOM 3347 O O . SER A 1 443 ? -20.713 45.889 4.135 1.00 42.91 443 SER A O 1
ATOM 3349 N N . ASN A 1 444 ? -21.036 47.954 4.927 1.00 44.91 444 ASN A N 1
ATOM 3350 C CA . ASN A 1 444 ? -19.679 48.418 4.604 1.00 44.91 444 ASN A CA 1
ATOM 3351 C C . ASN A 1 444 ? -18.585 48.024 5.614 1.00 44.91 444 ASN A C 1
ATOM 3353 O O . ASN A 1 444 ? -17.408 48.221 5.321 1.00 44.91 444 ASN A O 1
ATOM 3357 N N . SER A 1 445 ? -18.923 47.467 6.781 1.00 53.59 445 SER A N 1
ATOM 3358 C CA . SER A 1 445 ? -17.918 46.974 7.743 1.00 53.59 445 SER A CA 1
ATOM 3359 C C . SER A 1 445 ? -17.415 45.565 7.415 1.00 53.59 445 SER A C 1
ATOM 3361 O O . SER A 1 445 ? -16.277 45.233 7.736 1.00 53.59 445 SER A O 1
ATOM 3363 N N . VAL A 1 446 ? -18.252 44.748 6.769 1.00 65.44 446 VAL A N 1
ATOM 3364 C CA . VAL A 1 446 ? -18.015 43.313 6.550 1.00 65.44 446 VAL A CA 1
ATOM 3365 C C . VAL A 1 446 ? -17.107 43.057 5.339 1.00 65.44 446 VAL A C 1
ATOM 3367 O O . VAL A 1 446 ? -16.237 42.193 5.388 1.00 65.44 446 VAL A O 1
ATOM 3370 N N . CYS A 1 447 ? -17.245 43.852 4.273 1.00 67.88 447 CYS A N 1
ATOM 3371 C CA . CYS A 1 447 ? -16.490 43.681 3.026 1.00 67.88 447 CYS A CA 1
ATOM 3372 C C . CYS A 1 447 ? -14.973 43.918 3.136 1.00 67.88 447 CYS A C 1
ATOM 3374 O O . CYS A 1 447 ? -14.207 43.368 2.342 1.00 67.88 447 CYS A O 1
ATOM 3376 N N . GLY A 1 448 ? -14.506 44.733 4.088 1.00 72.38 448 GLY A N 1
ATOM 3377 C CA . GLY A 1 448 ? -13.080 45.022 4.276 1.00 72.38 448 GLY A CA 1
ATOM 3378 C C . GLY A 1 448 ? -12.402 45.588 3.018 1.00 72.38 448 GLY A C 1
ATOM 3379 O O . GLY A 1 448 ? -12.640 46.731 2.640 1.00 72.38 448 GLY A O 1
ATOM 3380 N N . LYS A 1 449 ? -11.527 44.793 2.384 1.00 72.50 449 LYS A N 1
ATOM 3381 C CA . LYS A 1 449 ? -10.865 45.117 1.100 1.00 72.50 449 LYS A CA 1
ATOM 3382 C C . LYS A 1 449 ? -11.420 44.329 -0.097 1.00 72.50 449 LYS A C 1
ATOM 3384 O O . LYS A 1 449 ? -10.840 44.399 -1.179 1.00 72.50 449 LYS A O 1
ATOM 3389 N N . CYS A 1 450 ? -12.476 43.539 0.090 1.00 74.44 450 CYS A N 1
ATOM 3390 C CA . CYS A 1 450 ? -13.029 42.721 -0.978 1.00 74.44 450 CYS A CA 1
ATOM 3391 C C . CYS A 1 450 ? -13.747 43.582 -2.023 1.00 74.44 450 CYS A C 1
ATOM 3393 O O . CYS A 1 450 ? -14.499 44.495 -1.685 1.00 74.44 450 CYS A O 1
ATOM 3395 N N . VAL A 1 451 ? -13.513 43.265 -3.296 1.00 80.12 451 VAL A N 1
ATOM 3396 C CA . VAL A 1 451 ? -14.210 43.843 -4.449 1.00 80.12 451 VAL A CA 1
ATOM 3397 C C . VAL A 1 451 ? -14.627 42.670 -5.323 1.00 80.12 451 VAL A C 1
ATOM 3399 O O . VAL A 1 451 ? -13.775 42.026 -5.936 1.00 80.12 451 VAL A O 1
ATOM 3402 N N . GLY A 1 452 ? -15.917 42.346 -5.305 1.00 79.62 452 GLY A N 1
ATOM 3403 C CA . GLY A 1 452 ? -16.416 41.050 -5.755 1.00 79.62 452 GLY A CA 1
ATOM 3404 C C . GLY A 1 452 ? -17.288 40.381 -4.693 1.00 79.62 452 GLY A C 1
ATOM 3405 O O . GLY A 1 452 ? -17.982 41.051 -3.932 1.00 79.62 452 GLY A O 1
ATOM 3406 N N . CYS A 1 453 ? -17.240 39.056 -4.644 1.00 86.00 453 CYS A N 1
ATOM 3407 C CA . CYS A 1 453 ? -18.028 38.219 -3.753 1.00 86.00 453 CYS A CA 1
ATOM 3408 C C . CYS A 1 453 ? -17.206 37.780 -2.532 1.00 86.00 453 CYS A C 1
ATOM 3410 O O . CYS A 1 453 ? -16.211 37.069 -2.670 1.00 86.00 453 CYS A O 1
ATOM 3412 N N . LEU A 1 454 ? -17.610 38.210 -1.341 1.00 81.88 454 LEU A N 1
ATOM 3413 C CA . LEU A 1 454 ? -17.041 37.797 -0.061 1.00 81.88 454 LEU A CA 1
ATOM 3414 C C . LEU A 1 454 ? -17.724 36.507 0.411 1.00 81.88 454 LEU A C 1
ATOM 3416 O O . LEU A 1 454 ? -18.947 36.432 0.371 1.00 81.88 454 LEU A O 1
ATOM 3420 N N . TRP A 1 455 ? -16.965 35.527 0.898 1.00 80.12 455 TRP A N 1
ATOM 3421 C CA . TRP A 1 455 ? -17.498 34.327 1.553 1.00 80.12 455 TRP A CA 1
ATOM 3422 C C . TRP A 1 455 ? -17.161 34.324 3.044 1.00 80.12 455 TRP A C 1
ATOM 3424 O O . TRP A 1 455 ? -16.038 34.678 3.419 1.00 80.12 455 TRP A O 1
ATOM 3434 N N . LEU A 1 456 ? -18.129 33.928 3.874 1.00 60.66 456 LEU A N 1
ATOM 3435 C CA . LEU A 1 456 ? -18.032 33.927 5.333 1.00 60.66 456 LEU A CA 1
ATOM 3436 C C . LEU A 1 456 ? -18.644 32.660 5.939 1.00 60.66 456 LEU A C 1
ATOM 3438 O O . LEU A 1 456 ? -19.844 32.608 6.204 1.00 60.66 456 LEU A O 1
ATOM 3442 N N . GLU A 1 457 ? -17.802 31.678 6.255 1.00 52.56 457 GLU A N 1
ATOM 3443 C CA . GLU A 1 457 ? -18.194 30.540 7.088 1.00 52.56 457 GLU A CA 1
ATOM 3444 C C . GLU A 1 457 ? -17.003 30.017 7.910 1.00 52.56 457 GLU A C 1
ATOM 3446 O O . GLU A 1 457 ? -15.841 30.258 7.576 1.00 52.56 457 GLU A O 1
ATOM 3451 N N . ALA A 1 458 ? -17.287 29.356 9.039 1.00 42.47 458 ALA A N 1
ATOM 3452 C CA . ALA A 1 458 ? -16.313 28.688 9.919 1.00 42.47 458 ALA A CA 1
ATOM 3453 C C . ALA A 1 458 ? -15.047 29.494 10.331 1.00 42.47 458 ALA A C 1
ATOM 3455 O O . ALA A 1 458 ? -14.044 28.915 10.744 1.00 42.47 458 ALA A O 1
ATOM 3456 N N . GLY A 1 459 ? -15.077 30.830 10.256 1.00 46.00 459 GLY A N 1
ATOM 3457 C CA . GLY A 1 459 ? -13.945 31.699 10.607 1.00 46.00 459 GLY A CA 1
ATOM 3458 C C . GLY A 1 459 ? -12.908 31.910 9.494 1.00 46.00 459 GLY A C 1
ATOM 3459 O O . GLY A 1 459 ? -11.922 32.610 9.724 1.00 46.00 459 GLY A O 1
ATOM 3460 N N . GLN A 1 460 ? -13.129 31.370 8.292 1.00 45.34 460 GLN A N 1
ATOM 3461 C CA . GLN A 1 460 ? -12.370 31.745 7.097 1.00 45.34 460 GLN A CA 1
ATOM 3462 C C . GLN A 1 460 ? -13.074 32.882 6.340 1.00 45.34 460 GLN A C 1
ATOM 3464 O O . GLN A 1 460 ? -14.294 33.026 6.389 1.00 45.34 460 GLN A O 1
ATOM 3469 N N . ILE A 1 461 ? -12.285 33.718 5.657 1.00 69.06 461 ILE A N 1
ATOM 3470 C CA . ILE A 1 461 ? -12.776 34.866 4.882 1.00 69.06 461 ILE A CA 1
ATOM 3471 C C . ILE A 1 461 ? -12.206 34.765 3.467 1.00 69.06 461 ILE A C 1
ATOM 3473 O O . ILE A 1 461 ? -11.015 34.999 3.252 1.00 69.06 461 ILE A O 1
ATOM 3477 N N . GLY A 1 462 ? -13.059 34.409 2.506 1.00 73.06 462 GLY A N 1
ATOM 3478 C CA . GLY A 1 462 ? -12.717 34.349 1.083 1.00 73.06 462 GLY A CA 1
ATOM 3479 C C . GLY A 1 462 ? -13.165 35.610 0.344 1.00 73.06 462 GLY A C 1
ATOM 3480 O O . GLY A 1 462 ? -14.186 36.197 0.690 1.00 73.06 462 GLY A O 1
ATOM 3481 N N . CYS A 1 463 ? -12.431 36.030 -0.688 1.00 80.31 463 CYS A N 1
ATOM 3482 C CA . CYS A 1 463 ? -12.873 37.084 -1.604 1.00 80.31 463 CYS A CA 1
ATOM 3483 C C . CYS A 1 463 ? -12.625 36.659 -3.053 1.00 80.31 463 CYS A C 1
ATOM 3485 O O . CYS A 1 463 ? -11.482 36.432 -3.454 1.00 80.31 463 CYS A O 1
ATOM 3487 N N . TYR A 1 464 ? -13.699 36.575 -3.832 1.00 77.38 464 TYR A N 1
ATOM 3488 C CA . TYR A 1 464 ? -13.718 36.042 -5.188 1.00 77.38 464 TYR A CA 1
ATOM 3489 C C . TYR A 1 464 ? -14.123 37.140 -6.182 1.00 77.38 464 TYR A C 1
ATOM 3491 O O . TYR A 1 464 ? -15.166 37.768 -5.992 1.00 77.38 464 TYR A O 1
ATOM 3499 N N . PRO A 1 465 ? -13.372 37.379 -7.273 1.00 79.81 465 PRO A N 1
ATOM 3500 C CA . PRO A 1 465 ? -13.681 38.417 -8.263 1.00 79.81 465 PRO A CA 1
ATOM 3501 C C . PRO A 1 465 ? -14.793 37.980 -9.242 1.00 79.81 465 PRO A C 1
ATOM 3503 O O . PRO A 1 465 ? -14.664 38.115 -10.457 1.00 79.81 465 PRO A O 1
ATOM 3506 N N . TRP A 1 466 ? -15.873 37.395 -8.720 1.00 76.25 466 TRP A N 1
ATOM 3507 C CA . TRP A 1 466 ? -17.040 36.967 -9.493 1.00 76.25 466 TRP A CA 1
ATOM 3508 C C . TRP A 1 466 ? -17.890 38.166 -9.955 1.00 76.25 466 TRP A C 1
ATOM 3510 O O . TRP A 1 466 ? -17.775 39.254 -9.389 1.00 76.25 466 TRP A O 1
ATOM 3520 N N . PRO A 1 467 ? -18.774 38.000 -10.955 1.00 79.44 467 PRO A N 1
ATOM 3521 C CA . PRO A 1 467 ? -19.826 38.969 -11.257 1.00 79.44 467 PRO A CA 1
ATOM 3522 C C . PRO A 1 467 ? -20.866 39.067 -10.131 1.00 79.44 467 PRO A C 1
ATOM 3524 O O . PRO A 1 467 ? -21.143 38.083 -9.441 1.00 79.44 467 PRO A O 1
ATOM 3527 N N . LYS A 1 468 ? -21.514 40.234 -10.008 1.00 76.31 468 LYS A N 1
ATOM 3528 C CA . LYS A 1 468 ? -22.568 40.487 -9.010 1.00 76.31 468 LYS A CA 1
ATOM 3529 C C . LYS A 1 468 ? -23.705 39.467 -9.079 1.00 76.31 468 LYS A C 1
ATOM 3531 O O . LYS A 1 468 ? -24.056 38.880 -8.063 1.00 76.31 468 LYS A O 1
ATOM 3536 N N . THR A 1 469 ? -24.182 39.178 -10.288 1.00 77.56 469 THR A N 1
ATOM 3537 C CA . THR A 1 469 ? -25.237 38.190 -10.558 1.00 77.56 469 THR A CA 1
ATOM 3538 C C . THR A 1 469 ? -24.876 36.781 -10.085 1.00 77.56 469 THR A C 1
ATOM 3540 O O . THR A 1 469 ? -25.720 36.094 -9.520 1.00 77.56 469 THR A O 1
ATOM 3543 N N . THR A 1 470 ? -23.622 36.355 -10.263 1.00 74.56 470 THR A N 1
ATOM 3544 C CA . THR A 1 470 ? -23.130 35.063 -9.761 1.00 74.56 470 THR A CA 1
ATOM 3545 C C . THR A 1 470 ? -23.064 35.060 -8.236 1.00 74.56 470 THR A C 1
ATOM 3547 O O . THR A 1 470 ? -23.471 34.091 -7.609 1.00 74.56 470 THR A O 1
ATOM 3550 N N . CYS A 1 471 ? -22.604 36.151 -7.618 1.00 70.81 471 CYS A N 1
ATOM 3551 C CA . CYS A 1 471 ? -22.563 36.258 -6.161 1.00 70.81 471 CYS A CA 1
ATOM 3552 C C . CYS A 1 471 ? -23.960 36.215 -5.525 1.00 70.81 471 CYS A C 1
ATOM 3554 O O . CYS A 1 471 ? -24.189 35.484 -4.567 1.00 70.81 471 CYS A O 1
ATOM 3556 N N . GLU A 1 472 ? -24.908 36.964 -6.093 1.00 76.31 472 GLU A N 1
ATOM 3557 C CA . GLU A 1 472 ? -26.299 37.019 -5.634 1.00 76.31 472 GLU A CA 1
ATOM 3558 C C . GLU A 1 472 ? -27.009 35.663 -5.800 1.00 76.31 472 GLU A C 1
ATOM 3560 O O . GLU A 1 472 ? -27.811 35.290 -4.946 1.00 76.31 472 GLU A O 1
ATOM 3565 N N . GLN A 1 473 ? -26.650 34.872 -6.820 1.00 75.94 473 GLN A N 1
ATOM 3566 C CA . GLN A 1 473 ? -27.135 33.497 -6.995 1.00 75.94 473 GLN A CA 1
ATOM 3567 C C . GLN A 1 473 ? -26.667 32.542 -5.877 1.00 75.94 473 GLN A C 1
ATOM 3569 O O . GLN A 1 473 ? -27.409 31.633 -5.510 1.00 75.94 473 GLN A O 1
ATOM 3574 N N . TYR A 1 474 ? -25.480 32.761 -5.298 1.00 60.97 474 TYR A N 1
ATOM 3575 C CA . TYR A 1 474 ? -24.943 31.964 -4.184 1.00 60.97 474 TYR A CA 1
ATOM 3576 C C . TYR A 1 474 ? -25.154 32.600 -2.798 1.00 60.97 474 TYR A C 1
ATOM 3578 O O . TYR A 1 474 ? -24.644 32.079 -1.806 1.00 60.97 474 TYR A O 1
ATOM 3586 N N . ALA A 1 475 ? -25.946 33.672 -2.678 1.00 63.50 475 ALA A N 1
ATOM 3587 C CA . ALA A 1 475 ? -26.169 34.375 -1.407 1.00 63.50 475 ALA A CA 1
ATOM 3588 C C . ALA A 1 475 ? -26.744 33.481 -0.283 1.00 63.50 475 ALA A C 1
ATOM 3590 O O . ALA A 1 475 ? -26.510 33.739 0.896 1.00 63.50 475 ALA A O 1
ATOM 3591 N N . GLY A 1 476 ? -27.438 32.389 -0.632 1.00 61.59 476 GLY A N 1
ATOM 3592 C CA . GLY A 1 476 ? -27.902 31.370 0.321 1.00 61.59 476 GLY A CA 1
ATOM 3593 C C . GLY A 1 476 ? -26.799 30.497 0.946 1.00 61.59 476 GLY A C 1
ATOM 3594 O O . GLY A 1 476 ? -27.081 29.774 1.895 1.00 61.59 476 GLY A O 1
ATOM 3595 N N . HIS A 1 477 ? -25.558 30.573 0.452 1.00 69.12 477 HIS A N 1
ATOM 3596 C CA . HIS A 1 477 ? -24.410 29.753 0.869 1.00 69.12 477 HIS A CA 1
ATOM 3597 C C . HIS A 1 477 ? -23.300 30.580 1.555 1.00 69.12 477 HIS A C 1
ATOM 3599 O O . HIS A 1 477 ? -22.112 30.308 1.387 1.00 69.12 477 HIS A O 1
ATOM 3605 N N . GLY A 1 478 ? -23.670 31.636 2.290 1.00 69.06 478 GLY A N 1
ATOM 3606 C CA . GLY A 1 478 ? -22.717 32.470 3.042 1.00 69.06 478 GLY A CA 1
ATOM 3607 C C . GLY A 1 478 ? -21.928 33.479 2.195 1.00 69.06 478 GLY A C 1
ATOM 3608 O O . GLY A 1 478 ? -20.879 33.958 2.631 1.00 69.06 478 GLY A O 1
ATOM 3609 N N . TYR A 1 479 ? -22.412 33.804 0.992 1.00 79.56 479 TYR A N 1
ATOM 3610 C CA . TYR A 1 479 ? -21.785 34.765 0.079 1.00 79.56 479 TYR A CA 1
ATOM 3611 C C . TYR A 1 479 ? -22.446 36.156 0.138 1.00 79.56 479 TYR A C 1
ATOM 3613 O O . TYR A 1 479 ? -23.669 36.280 0.184 1.00 79.56 479 TYR A O 1
ATOM 3621 N N . LEU A 1 480 ? -21.632 37.216 0.101 1.00 81.31 480 LEU A N 1
ATOM 3622 C CA . LEU A 1 480 ? -22.037 38.624 0.187 1.00 81.31 480 LEU A CA 1
ATOM 3623 C C . LEU A 1 480 ? -21.356 39.455 -0.909 1.00 81.31 480 LEU A C 1
ATOM 3625 O O . LEU A 1 480 ? -20.142 39.380 -1.091 1.00 81.31 480 LEU A O 1
ATOM 3629 N N . TRP A 1 481 ? -22.111 40.298 -1.616 1.00 86.31 481 TRP A N 1
ATOM 3630 C CA . TRP A 1 481 ? -21.545 41.177 -2.643 1.00 86.31 481 TRP A CA 1
ATOM 3631 C C . TRP A 1 481 ? -20.917 42.457 -2.072 1.00 86.31 481 TRP A C 1
ATOM 3633 O O . TRP A 1 481 ? -21.528 43.153 -1.261 1.00 86.31 481 TRP A O 1
ATOM 3643 N N . CYS A 1 482 ? -19.731 42.809 -2.572 1.00 84.31 482 CYS A N 1
ATOM 3644 C CA . CYS A 1 482 ? -18.941 43.962 -2.151 1.00 84.31 482 CYS A CA 1
ATOM 3645 C C . CYS A 1 482 ? -18.630 44.905 -3.330 1.00 84.31 482 CYS A C 1
ATOM 3647 O O . CYS A 1 482 ? -17.677 44.702 -4.090 1.00 84.31 482 CYS A O 1
ATOM 3649 N N . ASP A 1 483 ? -19.430 45.972 -3.458 1.00 74.50 483 ASP A N 1
ATOM 3650 C CA . ASP A 1 483 ? -19.277 47.038 -4.461 1.00 74.50 483 ASP A CA 1
ATOM 3651 C C . ASP A 1 483 ? -18.110 47.989 -4.111 1.00 74.50 483 ASP A C 1
ATOM 3653 O O . ASP A 1 483 ? -18.263 48.983 -3.397 1.00 74.50 483 ASP A O 1
ATOM 3657 N N . GLY A 1 484 ? -16.915 47.686 -4.625 1.00 62.97 484 GLY A N 1
ATOM 3658 C CA . GLY A 1 484 ? -15.690 48.440 -4.341 1.00 62.97 484 GLY A CA 1
ATOM 3659 C C . GLY A 1 484 ? -15.627 49.836 -4.974 1.00 62.97 484 GLY A C 1
ATOM 3660 O O . GLY A 1 484 ? -15.395 49.975 -6.175 1.00 62.97 484 GLY A O 1
ATOM 3661 N N . GLN A 1 485 ? -15.719 50.884 -4.150 1.00 44.78 485 GLN A N 1
ATOM 3662 C CA . GLN A 1 485 ? -15.311 52.244 -4.524 1.00 44.78 485 GLN A CA 1
ATOM 3663 C C . GLN A 1 485 ? -13.776 52.327 -4.630 1.00 44.78 485 GLN A C 1
ATOM 3665 O O . GLN A 1 485 ? -13.066 51.929 -3.706 1.00 44.78 485 GLN A O 1
ATOM 3670 N N . ARG A 1 486 ? -13.248 52.882 -5.730 1.00 39.94 486 ARG A N 1
ATOM 3671 C CA . ARG A 1 486 ? -11.833 53.284 -5.817 1.00 39.94 486 ARG A CA 1
ATOM 3672 C C . ARG A 1 486 ? -11.659 54.697 -5.265 1.00 39.94 486 ARG A C 1
ATOM 3674 O O . ARG A 1 486 ? -12.256 55.623 -5.804 1.00 39.94 486 ARG A O 1
ATOM 3681 N N . GLU A 1 487 ? -10.743 54.872 -4.319 1.00 36.06 487 GLU A N 1
ATOM 3682 C CA . GLU A 1 487 ? -10.073 56.160 -4.111 1.00 36.06 487 GLU A CA 1
ATOM 3683 C C . GLU A 1 487 ? -8.660 56.098 -4.710 1.00 36.06 487 GLU A C 1
ATOM 3685 O O . GLU A 1 487 ? -7.922 55.135 -4.490 1.00 36.06 487 GLU A O 1
ATOM 3690 N N . GLU A 1 488 ? -8.283 57.115 -5.488 1.00 32.22 488 GLU A N 1
ATOM 3691 C CA . GLU A 1 488 ? -6.951 57.248 -6.086 1.00 32.22 488 GLU A CA 1
ATOM 3692 C C . GLU A 1 488 ? -6.205 58.466 -5.519 1.00 32.22 488 GLU A C 1
ATOM 3694 O O . GLU A 1 488 ? -6.766 59.553 -5.407 1.00 32.22 488 GLU A O 1
ATOM 3699 N N . GLY A 1 489 ? -4.896 58.302 -5.285 1.00 32.59 489 GLY A N 1
ATOM 3700 C CA . GLY A 1 489 ? -3.929 59.406 -5.256 1.00 32.59 489 GLY A CA 1
ATOM 3701 C C . GLY A 1 489 ? -3.451 59.874 -3.876 1.00 32.59 489 GLY A C 1
ATOM 3702 O O . GLY A 1 489 ? -4.196 60.474 -3.110 1.00 32.59 489 GLY A O 1
ATOM 3703 N N . GLY A 1 490 ? -2.150 59.711 -3.598 1.00 27.42 490 GLY A N 1
ATOM 3704 C CA . GLY A 1 490 ? -1.510 60.376 -2.455 1.00 27.42 490 GLY A CA 1
ATOM 3705 C C . GLY A 1 490 ? -0.161 59.798 -2.016 1.00 27.42 490 GLY A C 1
ATOM 3706 O O . GLY A 1 490 ? -0.100 58.822 -1.278 1.00 27.42 490 GLY A O 1
ATOM 3707 N N . GLY A 1 491 ? 0.932 60.459 -2.394 1.00 25.45 491 GLY A N 1
ATOM 3708 C CA . GLY A 1 491 ? 2.268 60.286 -1.808 1.00 25.45 491 GLY A CA 1
ATOM 3709 C C . GLY A 1 491 ? 3.194 61.431 -2.248 1.00 25.45 491 GLY A C 1
ATOM 3710 O O . GLY A 1 491 ? 2.747 62.265 -3.038 1.00 25.45 491 GLY A O 1
ATOM 3711 N N . PRO A 1 492 ? 4.476 61.480 -1.827 1.00 52.19 492 PRO A N 1
ATOM 3712 C CA . PRO A 1 492 ? 5.167 60.582 -0.892 1.00 52.19 492 PRO A CA 1
ATOM 3713 C C . PRO A 1 492 ? 5.959 61.315 0.231 1.00 52.19 492 PRO A C 1
ATOM 3715 O O . PRO A 1 492 ? 6.076 62.534 0.241 1.00 52.19 492 PRO A O 1
ATOM 3718 N N . SER A 1 493 ? 6.641 60.531 1.081 1.00 24.95 493 SER A N 1
ATOM 3719 C CA . SER A 1 493 ? 7.854 60.901 1.850 1.00 24.95 493 SER A CA 1
ATOM 3720 C C . SER A 1 493 ? 7.752 61.892 3.031 1.00 24.95 493 SER A C 1
ATOM 3722 O O . SER A 1 493 ? 7.708 63.108 2.849 1.00 24.95 493 SER A O 1
ATOM 3724 N N . GLN A 1 494 ? 7.965 61.381 4.255 1.00 26.45 494 GLN A N 1
ATOM 3725 C CA . GLN A 1 494 ? 9.265 61.554 4.938 1.00 26.45 494 GLN A CA 1
ATOM 3726 C C . GLN A 1 494 ? 9.422 60.680 6.201 1.00 26.45 494 GLN A C 1
ATOM 3728 O O . GLN A 1 494 ? 8.459 60.333 6.874 1.00 26.45 494 GLN A O 1
ATOM 3733 N N . SER A 1 495 ? 10.676 60.353 6.514 1.00 30.48 495 SER A N 1
ATOM 3734 C CA . SER A 1 495 ? 11.177 59.822 7.797 1.00 30.48 495 SER A CA 1
ATOM 3735 C C . SER A 1 495 ? 12.114 60.897 8.399 1.00 30.48 495 SER A C 1
ATOM 3737 O O . SER A 1 495 ? 12.562 61.732 7.604 1.00 30.48 495 SER A O 1
ATOM 3739 N N . PRO A 1 496 ? 12.464 60.927 9.712 1.00 40.97 496 PRO A N 1
ATOM 3740 C CA . PRO A 1 496 ? 13.196 59.818 10.356 1.00 40.97 496 PRO A CA 1
ATOM 3741 C C . PRO A 1 496 ? 13.060 59.655 11.903 1.00 40.97 496 PRO A C 1
ATOM 3743 O O . PRO A 1 496 ? 12.369 60.409 12.580 1.00 40.97 496 PRO A O 1
ATOM 3746 N N . SER A 1 497 ? 13.870 58.720 12.432 1.00 27.42 497 SER A N 1
ATOM 3747 C CA . SER A 1 497 ? 14.510 58.693 13.772 1.00 27.42 497 SER A CA 1
ATOM 3748 C C . SER A 1 497 ? 13.906 57.833 14.901 1.00 27.42 497 SER A C 1
ATOM 3750 O O . SER A 1 497 ? 12.853 58.112 15.462 1.00 27.42 497 SER A O 1
ATOM 3752 N N . SER A 1 498 ? 14.695 56.822 15.282 1.00 29.73 498 SER A N 1
ATOM 3753 C CA . SER A 1 498 ? 14.606 55.925 16.454 1.00 29.73 498 SER A CA 1
ATOM 3754 C C . SER A 1 498 ? 15.397 56.499 17.662 1.00 29.73 498 SER A C 1
ATOM 3756 O O . SER A 1 498 ? 15.878 57.630 17.552 1.00 29.73 498 SER A O 1
ATOM 3758 N N . PRO A 1 499 ? 15.711 55.745 18.749 1.00 50.97 499 PRO A N 1
ATOM 3759 C CA . PRO A 1 499 ? 15.139 54.499 19.310 1.00 50.97 499 PRO A CA 1
ATOM 3760 C C . PRO A 1 499 ? 14.836 54.625 20.835 1.00 50.97 499 PRO A C 1
ATOM 3762 O O . PRO A 1 499 ? 15.036 55.697 21.397 1.00 50.97 499 PRO A O 1
ATOM 3765 N N . LEU A 1 500 ? 14.463 53.529 21.531 1.00 27.80 500 LEU A N 1
ATOM 3766 C CA . LEU A 1 500 ? 15.045 53.122 22.841 1.00 27.80 500 LEU A CA 1
ATOM 3767 C C . LEU A 1 500 ? 14.451 51.812 23.418 1.00 27.80 500 LEU A C 1
ATOM 3769 O O . LEU A 1 500 ? 13.276 51.514 23.222 1.00 27.80 500 LEU A O 1
ATOM 3773 N N . THR A 1 501 ? 15.263 51.090 24.205 1.00 32.50 501 THR A N 1
ATOM 3774 C CA . THR A 1 501 ? 14.894 49.967 25.104 1.00 32.50 501 THR A CA 1
ATOM 3775 C C . THR A 1 501 ? 15.922 49.925 26.251 1.00 32.50 501 THR A C 1
ATOM 3777 O O . THR A 1 501 ? 17.088 50.228 25.979 1.00 32.50 501 THR A O 1
ATOM 3780 N N . PRO A 1 502 ? 15.554 49.611 27.517 1.00 41.50 502 PRO A N 1
ATOM 3781 C CA . PRO A 1 502 ? 16.079 48.365 28.125 1.00 41.50 502 PRO A CA 1
ATOM 3782 C C . PRO A 1 502 ? 15.249 47.702 29.272 1.00 41.50 502 PRO A C 1
ATOM 3784 O O . PRO A 1 502 ? 14.755 48.380 30.163 1.00 41.50 502 PRO A O 1
ATOM 3787 N N . THR A 1 503 ? 15.241 46.357 29.275 1.00 31.72 503 THR A N 1
ATOM 3788 C CA . THR A 1 503 ? 15.512 45.396 30.393 1.00 31.72 503 THR A CA 1
ATOM 3789 C C . THR A 1 503 ? 14.737 45.424 31.759 1.00 31.72 503 THR A C 1
ATOM 3791 O O . THR A 1 503 ? 14.603 46.483 32.362 1.00 31.72 503 THR A O 1
ATOM 3794 N N . PRO A 1 504 ? 14.311 44.257 32.332 1.00 53.94 504 PRO A N 1
ATOM 3795 C CA . PRO A 1 504 ? 13.504 44.144 33.578 1.00 53.94 504 PRO A CA 1
ATOM 3796 C C . PRO A 1 504 ? 14.208 43.524 34.825 1.00 53.94 504 PRO A C 1
ATOM 3798 O O . PRO A 1 504 ? 15.272 42.922 34.694 1.00 53.94 504 PRO A O 1
ATOM 3801 N N . GLN A 1 505 ? 13.581 43.589 36.025 1.00 30.06 505 GLN A N 1
ATOM 3802 C CA . GLN A 1 505 ? 13.931 42.833 37.267 1.00 30.06 505 GLN A CA 1
ATOM 3803 C C . GLN A 1 505 ? 12.799 42.944 38.368 1.00 30.06 505 GLN A C 1
ATOM 3805 O O . GLN A 1 505 ? 11.891 43.741 38.148 1.00 30.06 505 GLN A O 1
ATOM 3810 N N . PRO A 1 506 ? 12.787 42.231 39.538 1.00 43.91 506 PRO A N 1
ATOM 3811 C CA . PRO A 1 506 ? 12.346 40.821 39.717 1.00 43.91 506 PRO A CA 1
ATOM 3812 C C . PRO A 1 506 ? 11.467 40.504 40.985 1.00 43.91 506 PRO A C 1
ATOM 3814 O O . PRO A 1 506 ? 11.134 41.400 41.754 1.00 43.91 506 PRO A O 1
ATOM 3817 N N . ALA A 1 507 ? 11.290 39.192 41.275 1.00 30.42 507 ALA A N 1
ATOM 3818 C CA . ALA A 1 507 ? 11.089 38.550 42.608 1.00 30.42 507 ALA A CA 1
ATOM 3819 C C . ALA A 1 507 ? 9.657 38.552 43.230 1.00 30.42 507 ALA A C 1
ATOM 3821 O O . ALA A 1 507 ? 8.852 39.394 42.839 1.00 30.42 507 ALA A O 1
ATOM 3822 N N . PRO A 1 508 ? 9.312 37.642 44.192 1.00 39.38 508 PRO A N 1
ATOM 3823 C CA . PRO A 1 508 ? 10.175 36.732 44.978 1.00 39.38 508 PRO A CA 1
ATOM 3824 C C . PRO A 1 508 ? 9.808 35.219 44.986 1.00 39.38 508 PRO A C 1
ATOM 3826 O O . PRO A 1 508 ? 8.875 34.771 44.329 1.00 39.38 508 PRO A O 1
ATOM 3829 N N . THR A 1 509 ? 10.580 34.443 45.763 1.00 28.72 509 THR A N 1
ATOM 3830 C CA . THR A 1 509 ? 10.630 32.963 45.822 1.00 28.72 509 THR A CA 1
ATOM 3831 C C . THR A 1 509 ? 10.186 32.408 47.187 1.00 28.72 509 THR A C 1
ATOM 3833 O O . THR A 1 509 ? 10.422 33.055 48.206 1.00 28.72 509 THR A O 1
ATOM 3836 N N . THR A 1 510 ? 9.682 31.166 47.242 1.00 28.91 510 THR A N 1
ATOM 3837 C CA . THR A 1 510 ? 9.660 30.315 48.458 1.00 28.91 510 THR A CA 1
ATOM 3838 C C . THR A 1 510 ? 10.057 28.860 48.144 1.00 28.91 510 THR A C 1
ATOM 3840 O O . THR A 1 510 ? 10.072 28.453 46.983 1.00 28.91 510 THR A O 1
ATOM 3843 N N . THR A 1 511 ? 10.430 28.086 49.174 1.00 29.47 511 THR A N 1
ATOM 3844 C CA . THR A 1 511 ? 11.185 26.816 49.061 1.00 29.47 511 THR A CA 1
ATOM 3845 C C . THR A 1 511 ? 10.615 25.715 49.971 1.00 29.47 511 THR A C 1
ATOM 3847 O O . THR A 1 511 ? 10.261 26.025 51.108 1.00 29.47 511 THR A O 1
ATOM 3850 N N . PRO A 1 512 ? 10.624 24.432 49.552 1.00 33.81 512 PRO A N 1
ATOM 3851 C CA . PRO A 1 512 ? 10.538 23.272 50.450 1.00 33.81 512 PRO A CA 1
ATOM 3852 C C . PRO A 1 512 ? 11.797 22.370 50.413 1.00 33.81 512 PRO A C 1
ATOM 3854 O O . PRO A 1 512 ? 12.572 22.389 49.456 1.00 33.81 512 PRO A O 1
ATOM 3857 N N . THR A 1 513 ? 12.031 21.570 51.464 1.00 28.16 513 THR A N 1
ATOM 3858 C CA . THR A 1 513 ? 13.093 20.528 51.568 1.00 28.16 513 THR A CA 1
ATOM 3859 C C . THR A 1 513 ? 12.727 19.536 52.723 1.00 28.16 513 THR A C 1
ATOM 3861 O O . THR A 1 513 ? 11.704 19.771 53.365 1.00 28.16 513 THR A O 1
ATOM 3864 N N . PRO A 1 514 ? 13.389 18.373 52.957 1.00 48.22 514 PRO A N 1
ATOM 3865 C CA . PRO A 1 514 ? 12.782 17.073 52.603 1.00 48.22 514 PRO A CA 1
ATOM 3866 C C . PRO A 1 514 ? 12.737 15.995 53.723 1.00 48.22 514 PRO A C 1
ATOM 3868 O O . PRO A 1 514 ? 13.452 16.104 54.718 1.00 48.22 514 PRO A O 1
ATOM 3871 N N . SER A 1 515 ? 11.992 14.889 53.518 1.00 26.36 515 SER A N 1
ATOM 3872 C CA . SER A 1 515 ? 12.224 13.551 54.137 1.00 26.36 515 SER A CA 1
ATOM 3873 C C . SER A 1 515 ? 11.341 12.427 53.545 1.00 26.36 515 SER A C 1
ATOM 3875 O O . SER A 1 515 ? 10.410 12.715 52.798 1.00 26.36 515 SER A O 1
ATOM 3877 N N . LEU A 1 516 ? 11.659 11.156 53.863 1.00 28.98 516 LEU A N 1
ATOM 3878 C CA . LEU A 1 516 ? 10.960 9.920 53.428 1.00 28.98 516 LEU A CA 1
ATOM 3879 C C . LEU A 1 516 ? 10.515 9.034 54.658 1.00 28.98 516 LEU A C 1
ATOM 3881 O O . LEU A 1 516 ? 10.090 9.645 55.634 1.00 28.98 516 LEU A O 1
ATOM 3885 N N . PRO A 1 517 ? 10.485 7.670 54.665 1.00 46.84 517 PRO A N 1
ATOM 3886 C CA . PRO A 1 517 ? 9.298 6.831 54.990 1.00 46.84 517 PRO A CA 1
ATOM 3887 C C . PRO A 1 517 ? 9.504 5.968 56.293 1.00 46.84 517 PRO A C 1
ATOM 3889 O O . PRO A 1 517 ? 10.394 6.355 57.053 1.00 46.84 517 PRO A O 1
ATOM 3892 N N . PRO A 1 518 ? 8.815 4.822 56.619 1.00 38.97 518 PRO A N 1
ATOM 3893 C CA . PRO A 1 518 ? 7.765 4.047 55.909 1.00 38.97 518 PRO A CA 1
ATOM 3894 C C . PRO A 1 518 ? 6.612 3.379 56.745 1.00 38.97 518 PRO A C 1
ATOM 3896 O O . PRO A 1 518 ? 6.660 3.299 57.965 1.00 38.97 518 PRO A O 1
ATOM 3899 N N . SER A 1 519 ? 5.632 2.805 56.018 1.00 28.75 519 SER A N 1
ATOM 3900 C CA . SER A 1 519 ? 4.883 1.525 56.218 1.00 28.75 519 SER A CA 1
ATOM 3901 C C . SER A 1 519 ? 4.311 1.063 57.586 1.00 28.75 519 SER A C 1
ATOM 3903 O O . SER A 1 519 ? 5.076 0.792 58.507 1.00 28.75 519 SER A O 1
ATOM 3905 N N . ASN A 1 520 ? 2.989 0.770 57.642 1.00 29.44 520 ASN A N 1
ATOM 3906 C CA . ASN A 1 520 ? 2.361 -0.550 57.972 1.00 29.44 520 ASN A CA 1
ATOM 3907 C C . ASN A 1 520 ? 0.838 -0.459 58.313 1.00 29.44 520 ASN A C 1
ATOM 3909 O O . ASN A 1 520 ? 0.344 0.603 58.678 1.00 29.44 520 ASN A O 1
ATOM 3913 N N . ALA A 1 521 ? 0.107 -1.582 58.178 1.00 29.78 521 ALA A N 1
ATOM 3914 C CA . ALA A 1 521 ? -1.348 -1.789 58.425 1.00 29.78 521 ALA A CA 1
ATOM 3915 C C . ALA A 1 521 ? -1.615 -2.445 59.829 1.00 29.78 521 ALA A C 1
ATOM 3917 O O . ALA A 1 521 ? -0.613 -2.597 60.538 1.00 29.78 521 ALA A O 1
ATOM 3918 N N . PRO A 1 522 ? -2.838 -2.890 60.273 1.00 37.22 522 PRO A N 1
ATOM 3919 C CA . PRO A 1 522 ? -4.153 -3.032 59.583 1.00 37.22 522 PRO A CA 1
ATOM 3920 C C . PRO A 1 522 ? -5.470 -2.704 60.390 1.00 37.22 522 PRO A C 1
ATOM 3922 O O . PRO A 1 522 ? -5.395 -2.443 61.583 1.00 37.22 522 PRO A O 1
ATOM 3925 N N . GLU A 1 523 ? -6.637 -2.734 59.695 1.00 29.64 523 GLU A N 1
ATOM 3926 C CA . GLU A 1 523 ? -8.016 -3.283 60.011 1.00 29.64 523 GLU A CA 1
ATOM 3927 C C . GLU A 1 523 ? -8.677 -3.092 61.430 1.00 29.64 523 GLU A C 1
ATOM 3929 O O . GLU A 1 523 ? -7.939 -3.137 62.413 1.00 29.64 523 GLU A O 1
ATOM 3934 N N . PRO A 1 524 ? -10.032 -2.922 61.628 1.00 37.91 524 PRO A N 1
ATOM 3935 C CA . PRO A 1 524 ? -11.158 -3.562 60.901 1.00 37.91 524 PRO A CA 1
ATOM 3936 C C . PRO A 1 524 ? -12.471 -2.754 60.628 1.00 37.91 524 PRO A C 1
ATOM 3938 O O . PRO A 1 524 ? -12.550 -1.549 60.855 1.00 37.91 524 PRO A O 1
ATOM 3941 N N . GLU A 1 525 ? -13.489 -3.464 60.101 1.00 33.84 525 GLU A N 1
ATOM 3942 C CA . GLU A 1 525 ? -14.811 -3.023 59.582 1.00 33.84 525 GLU A CA 1
ATOM 3943 C C . GLU A 1 525 ? -15.815 -2.417 60.606 1.00 33.84 525 GLU A C 1
ATOM 3945 O O . GLU A 1 525 ? -15.582 -2.447 61.819 1.00 33.84 525 GLU A O 1
ATOM 3950 N N . PRO A 1 526 ? -16.990 -1.922 60.137 1.00 33.69 526 PRO A N 1
ATOM 3951 C CA . PRO A 1 526 ? -18.178 -2.799 60.201 1.00 33.69 526 PRO A CA 1
ATOM 3952 C C . PRO A 1 526 ? -19.118 -2.822 58.966 1.00 33.69 526 PRO A C 1
ATOM 3954 O O . PRO A 1 526 ? -19.319 -1.836 58.262 1.00 33.69 526 PRO A O 1
ATOM 3957 N N . THR A 1 527 ? -19.769 -3.977 58.809 1.00 28.61 527 THR A N 1
ATOM 3958 C CA . THR A 1 527 ? -20.762 -4.427 57.809 1.00 28.61 527 THR A CA 1
ATOM 3959 C C . THR A 1 527 ? -22.016 -3.564 57.555 1.00 28.61 527 THR A C 1
ATOM 3961 O O . THR A 1 527 ? -22.624 -3.075 58.509 1.00 28.61 527 THR A O 1
ATOM 3964 N N . GLY A 1 528 ? -22.565 -3.659 56.329 1.00 26.94 528 GLY A N 1
ATOM 3965 C CA . GLY A 1 528 ? -23.988 -4.024 56.133 1.00 26.94 528 GLY A CA 1
ATOM 3966 C C . GLY A 1 528 ? -24.852 -3.152 55.200 1.00 26.94 528 GLY A C 1
ATOM 3967 O O . GLY A 1 528 ? -25.200 -2.031 55.562 1.00 26.94 528 GLY A O 1
ATOM 3968 N N . GLY A 1 529 ? -25.310 -3.712 54.066 1.00 26.59 529 GLY A N 1
ATOM 3969 C CA . GLY A 1 529 ? -26.375 -3.123 53.233 1.00 26.59 529 GLY A CA 1
ATOM 3970 C C . GLY A 1 529 ? -26.394 -3.579 51.764 1.00 26.59 529 GLY A C 1
ATOM 3971 O O . GLY A 1 529 ? -25.826 -2.899 50.916 1.00 26.59 529 GLY A O 1
ATOM 3972 N N . ASP A 1 530 ? -27.069 -4.690 51.455 1.00 30.08 530 ASP A N 1
ATOM 3973 C CA . ASP A 1 530 ? -27.236 -5.202 50.081 1.00 30.08 530 ASP A CA 1
ATOM 3974 C C . ASP A 1 530 ? -28.289 -4.435 49.257 1.00 30.08 530 ASP A C 1
ATOM 3976 O O . ASP A 1 530 ? -29.341 -4.089 49.799 1.00 30.08 530 ASP A O 1
ATOM 3980 N N . LEU A 1 531 ? -28.028 -4.254 47.948 1.00 26.92 531 LEU A N 1
ATOM 3981 C CA . LEU A 1 531 ? -28.968 -4.221 46.796 1.00 26.92 531 LEU A CA 1
ATOM 3982 C C . LEU A 1 531 ? -28.340 -3.500 45.575 1.00 26.92 531 LEU A C 1
ATOM 3984 O O . LEU A 1 531 ? -27.761 -2.429 45.751 1.00 26.92 531 LEU A O 1
ATOM 3988 N N . PRO A 1 532 ? -28.659 -3.910 44.331 1.00 32.09 532 PRO A N 1
ATOM 3989 C CA . PRO A 1 532 ? -28.640 -5.254 43.749 1.00 32.09 532 PRO A CA 1
ATOM 3990 C C . PRO A 1 532 ? -27.387 -5.447 42.851 1.00 32.09 532 PRO A C 1
ATOM 3992 O O . PRO A 1 532 ? -26.521 -4.577 42.789 1.00 32.09 532 PRO A O 1
ATOM 3995 N N . GLU A 1 533 ? -27.286 -6.566 42.125 1.00 34.41 533 GLU A N 1
ATOM 3996 C CA . GLU A 1 533 ? -26.159 -6.840 41.217 1.00 34.41 533 GLU A CA 1
ATOM 3997 C C . GLU A 1 533 ? -26.012 -5.786 40.105 1.00 34.41 533 GLU A C 1
ATOM 3999 O O . GLU A 1 533 ? -26.807 -5.702 39.167 1.00 34.41 533 GLU A O 1
ATOM 4004 N N . LYS A 1 534 ? -24.929 -5.011 40.186 1.00 32.25 534 LYS A N 1
ATOM 4005 C CA . LYS A 1 534 ? -24.354 -4.288 39.051 1.00 32.25 534 LYS A CA 1
ATOM 4006 C C . LYS A 1 534 ? -23.653 -5.325 38.163 1.00 32.25 534 LYS A C 1
ATOM 4008 O O . LYS A 1 534 ? -22.902 -6.147 38.684 1.00 32.25 534 LYS A O 1
ATOM 4013 N N . GLY A 1 535 ? -23.890 -5.299 36.848 1.00 32.88 535 GLY A N 1
ATOM 4014 C CA . GLY A 1 535 ? -23.184 -6.185 35.911 1.00 32.88 535 GLY A CA 1
ATOM 4015 C C . GLY A 1 535 ? -21.665 -6.044 36.059 1.00 32.88 535 GLY A C 1
ATOM 4016 O O . GLY A 1 535 ? -21.183 -4.936 36.300 1.00 32.88 535 GLY A O 1
ATOM 4017 N N . ALA A 1 536 ? -20.937 -7.161 35.968 1.00 35.50 536 ALA A N 1
ATOM 4018 C CA . ALA A 1 536 ? -19.508 -7.212 36.274 1.00 35.50 536 ALA A CA 1
ATOM 4019 C C . ALA A 1 536 ? -18.716 -6.163 35.474 1.00 35.50 536 ALA A C 1
ATOM 4021 O O . ALA A 1 536 ? -18.823 -6.078 34.251 1.00 35.50 536 ALA A O 1
ATOM 4022 N N . GLU A 1 537 ? -17.931 -5.352 36.181 1.00 38.75 537 GLU A N 1
ATOM 4023 C CA . GLU A 1 537 ? -17.119 -4.308 35.566 1.00 38.75 537 GLU A CA 1
ATOM 4024 C C . GLU A 1 537 ? -15.907 -4.932 34.868 1.00 38.75 537 GLU A C 1
ATOM 4026 O O . GLU A 1 537 ? -15.004 -5.433 35.537 1.00 38.75 537 GLU A O 1
ATOM 4031 N N . MET A 1 538 ? -15.896 -4.888 33.531 1.00 46.69 538 MET A N 1
ATOM 4032 C CA . MET A 1 538 ? -14.821 -5.459 32.715 1.00 46.69 538 MET A CA 1
ATOM 4033 C C . MET A 1 538 ? -13.451 -4.905 33.117 1.00 46.69 538 MET A C 1
ATOM 4035 O O . MET A 1 538 ? -13.231 -3.697 33.136 1.00 46.69 538 MET A O 1
ATOM 4039 N N . SER A 1 539 ? -12.479 -5.770 33.359 1.00 57.00 539 SER A N 1
ATOM 4040 C CA . SER A 1 539 ? -11.072 -5.379 33.296 1.00 57.00 539 SER A CA 1
ATOM 4041 C C . SER A 1 539 ? -10.698 -5.109 31.832 1.00 57.00 539 SER A C 1
ATOM 4043 O O . SER A 1 539 ? -11.107 -5.866 30.957 1.00 57.00 539 SER A O 1
ATOM 4045 N N . CYS A 1 540 ? -9.895 -4.087 31.502 1.00 65.62 540 CYS A N 1
ATOM 4046 C CA . CYS A 1 540 ? -9.508 -3.899 30.088 1.00 65.62 540 CYS A CA 1
ATOM 4047 C C . CYS A 1 540 ? -8.531 -4.975 29.567 1.00 65.62 540 CYS A C 1
ATOM 4049 O O . CYS A 1 540 ? -8.286 -5.048 28.368 1.00 65.62 540 CYS A O 1
ATOM 4051 N N . SER A 1 541 ? -8.075 -5.903 30.414 1.00 65.94 541 SER A N 1
ATOM 4052 C CA . SER A 1 541 ? -7.548 -7.209 29.989 1.00 65.94 541 SER A CA 1
ATOM 4053 C C . SER A 1 541 ? -8.570 -8.055 29.208 1.00 65.94 541 SER A C 1
ATOM 4055 O O . SER A 1 541 ? -8.185 -8.861 28.369 1.00 65.94 541 SER A O 1
ATOM 4057 N N . GLU A 1 542 ? -9.876 -7.843 29.384 1.00 72.94 542 GLU A N 1
ATOM 4058 C CA . GLU A 1 542 ? -10.921 -8.493 28.577 1.00 72.94 542 GLU A CA 1
ATOM 4059 C C . GLU A 1 542 ? -11.033 -7.908 27.160 1.00 72.94 542 GLU A C 1
ATOM 4061 O O . GLU A 1 542 ? -11.612 -8.551 26.284 1.00 72.94 542 GLU A O 1
ATOM 4066 N N . VAL A 1 543 ? -10.415 -6.749 26.882 1.00 81.75 543 VAL A N 1
ATOM 4067 C CA . VAL A 1 543 ? -10.178 -6.291 25.500 1.00 81.75 543 VAL A CA 1
ATOM 4068 C C . VAL A 1 543 ? -9.286 -7.300 24.778 1.00 81.75 543 VAL A C 1
ATOM 4070 O O . VAL A 1 543 ? -9.584 -7.669 23.646 1.00 81.75 543 VAL A O 1
ATOM 4073 N N . LEU A 1 544 ? -8.249 -7.819 25.447 1.00 83.75 544 LEU A N 1
ATOM 4074 C CA . LEU A 1 544 ? -7.368 -8.844 24.885 1.00 83.75 544 LEU A CA 1
ATOM 4075 C C . LEU A 1 544 ? -8.123 -10.159 24.657 1.00 83.75 544 LEU A C 1
ATOM 4077 O O . LEU A 1 544 ? -8.031 -10.710 23.569 1.00 83.75 544 LEU A O 1
ATOM 4081 N N . GLU A 1 545 ? -8.941 -10.630 25.604 1.00 83.56 545 GLU A N 1
ATOM 4082 C CA . GLU A 1 545 ? -9.759 -11.838 25.384 1.00 83.56 545 GLU A CA 1
ATOM 4083 C C . GLU A 1 545 ? -10.827 -11.652 24.284 1.00 83.56 545 GLU A C 1
ATOM 4085 O O . GLU A 1 545 ? -11.108 -12.603 23.554 1.00 83.56 545 GLU A O 1
ATOM 4090 N N . LYS A 1 546 ? -11.367 -10.439 24.079 1.00 87.88 546 LYS A N 1
ATOM 4091 C CA . LYS A 1 546 ? -12.180 -10.112 22.890 1.00 87.88 546 LYS A CA 1
ATOM 4092 C C . LYS A 1 546 ? -11.355 -10.212 21.601 1.00 87.88 546 LYS A C 1
ATOM 4094 O O . LYS A 1 546 ? -11.762 -10.908 20.678 1.00 87.88 546 LYS A O 1
ATOM 4099 N N . LEU A 1 547 ? -10.194 -9.555 21.543 1.00 91.19 547 LEU A N 1
ATOM 4100 C CA . LEU A 1 547 ? -9.314 -9.528 20.365 1.00 91.19 547 LEU A CA 1
ATOM 4101 C C . LEU A 1 547 ? -8.813 -10.925 19.985 1.00 91.19 547 LEU A C 1
ATOM 4103 O O . LEU A 1 547 ? -8.878 -11.313 18.826 1.00 91.19 547 LEU A O 1
ATOM 4107 N N . LYS A 1 548 ? -8.378 -11.714 20.964 1.00 91.69 548 LYS A N 1
ATOM 4108 C CA . LYS A 1 548 ? -7.924 -13.108 20.835 1.00 91.69 548 LYS A CA 1
ATOM 4109 C C . LYS A 1 548 ? -8.926 -14.024 20.123 1.00 91.69 548 LYS A C 1
ATOM 4111 O O . LYS A 1 548 ? -8.516 -15.006 19.512 1.00 91.69 548 LYS A O 1
ATOM 4116 N N . ASN A 1 549 ? -10.218 -13.695 20.199 1.00 89.19 549 ASN A N 1
ATOM 4117 C CA . ASN A 1 549 ? -11.326 -14.427 19.583 1.00 89.19 549 ASN A CA 1
ATOM 4118 C C . ASN A 1 549 ? -12.057 -13.600 18.497 1.00 89.19 549 ASN A C 1
ATOM 4120 O O . ASN A 1 549 ? -13.185 -13.932 18.138 1.00 89.19 549 ASN A O 1
ATOM 4124 N N . LEU A 1 550 ? -11.448 -12.515 17.998 1.00 92.94 550 LEU A N 1
ATOM 4125 C CA . LEU A 1 550 ? -12.019 -11.660 16.954 1.00 92.94 550 LEU A CA 1
ATOM 4126 C C . LEU A 1 550 ? -12.175 -12.437 15.642 1.00 92.94 550 LEU A C 1
ATOM 4128 O O . LEU A 1 550 ? -11.213 -13.027 15.151 1.00 92.94 550 LEU A O 1
ATOM 4132 N N . ASP A 1 551 ? -13.366 -12.381 15.044 1.00 91.62 551 ASP A N 1
ATOM 4133 C CA . ASP A 1 551 ? -13.557 -12.856 13.677 1.00 91.62 551 ASP A CA 1
ATOM 4134 C C . ASP A 1 551 ? -12.869 -11.901 12.694 1.00 91.62 551 ASP A C 1
ATOM 4136 O O . ASP A 1 551 ? -13.317 -10.781 12.440 1.00 91.62 551 ASP A O 1
ATOM 4140 N N . THR A 1 552 ? -11.758 -12.366 12.136 1.00 93.62 552 THR A N 1
ATOM 4141 C CA . THR A 1 552 ? -10.964 -11.641 11.148 1.00 93.62 552 THR A CA 1
ATOM 4142 C C . THR A 1 552 ? -11.307 -11.991 9.699 1.00 93.62 552 THR A C 1
ATOM 4144 O O . THR A 1 552 ? -10.631 -11.494 8.798 1.00 93.62 552 THR A O 1
ATOM 4147 N N . SER A 1 553 ? -12.351 -12.789 9.440 1.00 87.25 553 SER A N 1
ATOM 4148 C CA . SER A 1 553 ? -12.770 -13.228 8.093 1.00 87.25 553 SER A CA 1
ATOM 4149 C C . SER A 1 553 ? -13.112 -12.093 7.118 1.00 87.25 553 SER A C 1
ATOM 4151 O O . SER A 1 553 ? -13.098 -12.307 5.910 1.00 87.25 553 SER A O 1
ATOM 4153 N N . ARG A 1 554 ? -13.387 -10.886 7.635 1.00 86.62 554 ARG A N 1
ATOM 4154 C CA . ARG A 1 554 ? -13.622 -9.645 6.869 1.00 86.62 554 ARG A CA 1
ATOM 4155 C C . ARG A 1 554 ? -12.562 -8.555 7.100 1.00 86.62 554 ARG A C 1
ATOM 4157 O O . ARG A 1 554 ? -12.720 -7.443 6.614 1.00 86.62 554 ARG A O 1
ATOM 4164 N N . ILE A 1 555 ? -11.504 -8.861 7.856 1.00 94.12 555 ILE A N 1
ATOM 4165 C CA . ILE A 1 555 ? -10.433 -7.917 8.233 1.00 94.12 555 ILE A CA 1
ATOM 4166 C C . ILE A 1 555 ? -9.113 -8.311 7.564 1.00 94.12 555 ILE A C 1
ATOM 4168 O O . ILE A 1 555 ? -8.443 -7.477 6.964 1.00 94.12 555 ILE A O 1
ATOM 4172 N N . LEU A 1 556 ? -8.735 -9.588 7.657 1.00 95.50 556 LEU A N 1
ATOM 4173 C CA . LEU A 1 556 ? -7.463 -10.117 7.157 1.00 95.50 556 LEU A CA 1
ATOM 4174 C C . LEU A 1 556 ? -7.649 -10.733 5.771 1.00 95.50 556 LEU A C 1
ATOM 4176 O O . LEU A 1 556 ? -7.418 -11.925 5.571 1.00 95.50 556 LEU A O 1
ATOM 4180 N N . VAL A 1 557 ? -8.127 -9.917 4.832 1.00 87.12 557 VAL A N 1
ATOM 4181 C CA . VAL A 1 557 ? -8.522 -10.342 3.484 1.00 87.12 557 VAL A CA 1
ATOM 4182 C C . VAL A 1 557 ? -7.758 -9.532 2.443 1.00 87.12 557 VAL A C 1
ATOM 4184 O O . VAL A 1 557 ? -7.718 -8.305 2.515 1.00 87.12 557 VAL A O 1
ATOM 4187 N N . SER A 1 558 ? -7.170 -10.220 1.470 1.00 86.50 558 SER A N 1
ATOM 4188 C CA . SER A 1 558 ? -6.380 -9.640 0.390 1.00 86.50 558 SER A CA 1
ATOM 4189 C C . SER A 1 558 ? -7.017 -9.886 -0.977 1.00 86.50 558 SER A C 1
ATOM 4191 O O . SER A 1 558 ? -7.597 -10.947 -1.238 1.00 86.50 558 SER A O 1
ATOM 4193 N N . GLN A 1 559 ? -6.904 -8.893 -1.862 1.00 80.12 559 GLN A N 1
ATOM 4194 C CA . GLN A 1 559 ? -7.348 -9.003 -3.246 1.00 80.12 559 GLN A CA 1
ATOM 4195 C C . GLN A 1 559 ? -6.342 -9.836 -4.046 1.00 80.12 559 GLN A C 1
ATOM 4197 O O . GLN A 1 559 ? -5.138 -9.580 -4.038 1.00 80.12 559 GLN A O 1
ATOM 4202 N N . GLN A 1 560 ? -6.856 -10.839 -4.745 1.00 78.50 560 GLN A N 1
ATOM 4203 C CA . GLN A 1 560 ? -6.084 -11.771 -5.554 1.00 78.50 560 GLN A CA 1
ATOM 4204 C C . GLN A 1 560 ? -5.929 -11.270 -7.001 1.00 78.50 560 GLN A C 1
ATOM 4206 O O . GLN A 1 560 ? -6.652 -10.368 -7.434 1.00 78.50 560 GLN A O 1
ATOM 4211 N N . PRO A 1 561 ? -5.006 -11.845 -7.798 1.00 69.06 561 PRO A N 1
ATOM 4212 C CA . PRO A 1 561 ? -4.702 -11.351 -9.147 1.00 69.06 561 PRO A CA 1
ATOM 4213 C C . PRO A 1 561 ? -5.836 -11.546 -10.166 1.00 69.06 561 PRO A C 1
ATOM 4215 O O . PRO A 1 561 ? -5.783 -10.980 -11.254 1.00 69.06 561 PRO A O 1
ATOM 4218 N N . ASP A 1 562 ? -6.838 -12.360 -9.826 1.00 63.00 562 ASP A N 1
ATOM 4219 C CA . ASP A 1 562 ? -8.083 -12.580 -10.570 1.00 63.00 562 ASP A CA 1
ATOM 4220 C C . ASP A 1 562 ? -9.255 -11.717 -10.055 1.00 63.00 562 ASP A C 1
ATOM 4222 O O . ASP A 1 562 ? -10.398 -11.921 -10.459 1.00 63.00 562 ASP A O 1
ATOM 4226 N N . LEU A 1 563 ? -8.964 -10.742 -9.182 1.00 65.75 563 LEU A N 1
ATOM 4227 C CA . LEU A 1 563 ? -9.908 -9.862 -8.480 1.00 65.75 563 LEU A CA 1
ATOM 4228 C C . LEU A 1 563 ? -10.833 -10.570 -7.472 1.00 65.75 563 LEU A C 1
ATOM 4230 O O . LEU A 1 563 ? -11.725 -9.928 -6.914 1.00 65.75 563 LEU A O 1
ATOM 4234 N N . SER A 1 564 ? -10.609 -11.857 -7.182 1.00 72.81 564 SER A N 1
ATOM 4235 C CA . SER A 1 564 ? -11.227 -12.512 -6.026 1.00 72.81 564 SER A CA 1
ATOM 4236 C C . SER A 1 564 ? -10.622 -12.003 -4.708 1.00 72.81 564 SER A C 1
ATOM 4238 O O . SER A 1 564 ? -9.628 -11.275 -4.693 1.00 72.81 564 SER A O 1
ATOM 4240 N N . TYR A 1 565 ? -11.229 -12.373 -3.582 1.00 77.12 565 TYR A N 1
ATOM 4241 C CA . TYR A 1 565 ? -10.741 -12.042 -2.244 1.00 77.12 565 TYR A CA 1
ATOM 4242 C C . TYR A 1 565 ? -10.494 -13.326 -1.453 1.00 77.12 565 TYR A C 1
ATOM 4244 O O . TYR A 1 565 ? -11.346 -14.215 -1.428 1.00 77.12 565 TYR A O 1
ATOM 4252 N N . ALA A 1 566 ? -9.338 -13.413 -0.799 1.00 82.62 566 ALA A N 1
ATOM 4253 C CA . ALA A 1 566 ? -8.927 -14.567 -0.001 1.00 82.62 566 ALA A CA 1
ATOM 4254 C C . ALA A 1 566 ? -8.279 -14.114 1.322 1.00 82.62 566 ALA A C 1
ATOM 4256 O O . ALA A 1 566 ? -7.865 -12.959 1.427 1.00 82.62 566 ALA A O 1
ATOM 4257 N N . PRO A 1 567 ? -8.185 -14.981 2.348 1.00 93.44 567 PRO A N 1
ATOM 4258 C CA . PRO A 1 567 ? -7.449 -14.663 3.569 1.00 93.44 567 PRO A CA 1
ATOM 4259 C C . PRO A 1 567 ? -5.989 -14.290 3.275 1.00 93.44 567 PRO A C 1
ATOM 4261 O O . PRO A 1 567 ? -5.346 -14.920 2.438 1.00 93.44 567 PRO A O 1
ATOM 4264 N N . SER A 1 568 ? -5.463 -13.292 3.985 1.00 94.12 568 SER A N 1
ATOM 4265 C CA . SER A 1 568 ? -4.068 -12.855 3.861 1.00 94.12 568 SER A CA 1
ATOM 4266 C C . SER A 1 568 ? -3.098 -13.959 4.297 1.00 94.12 568 SER A C 1
ATOM 4268 O O . SER A 1 568 ? -3.214 -14.506 5.396 1.00 94.12 568 SER A O 1
ATOM 4270 N N . GLU A 1 569 ? -2.117 -14.266 3.445 1.00 93.19 569 GLU A N 1
ATOM 4271 C CA . GLU A 1 569 ? -1.037 -15.212 3.749 1.00 93.19 569 GLU A CA 1
ATOM 4272 C C . GLU A 1 569 ? 0.052 -14.542 4.603 1.00 93.19 569 GLU A C 1
ATOM 4274 O O . GLU A 1 569 ? 0.685 -15.184 5.444 1.00 93.19 569 GLU A O 1
ATOM 4279 N N . VAL A 1 570 ? 0.257 -13.234 4.411 1.00 94.69 570 VAL A N 1
ATOM 4280 C CA . VAL A 1 570 ? 1.283 -12.448 5.108 1.00 94.69 570 VAL A CA 1
ATOM 4281 C C . VAL A 1 570 ? 0.827 -12.027 6.506 1.00 94.69 570 VAL A C 1
ATOM 4283 O O . VAL A 1 570 ? 1.619 -12.087 7.451 1.00 94.69 570 VAL A O 1
ATOM 4286 N N . TYR A 1 571 ? -0.434 -11.629 6.677 1.00 96.38 571 TYR A N 1
ATOM 4287 C CA . TYR A 1 571 ? -0.960 -11.045 7.913 1.00 96.38 571 TYR A CA 1
ATOM 4288 C C . TYR A 1 571 ? -1.956 -11.968 8.615 1.00 96.38 571 TYR A C 1
ATOM 4290 O O . TYR A 1 571 ? -3.167 -11.779 8.550 1.00 96.38 571 TYR A O 1
ATOM 4298 N N . VAL A 1 572 ? -1.431 -12.941 9.362 1.00 95.38 572 VAL A N 1
ATOM 4299 C CA . VAL A 1 572 ? -2.238 -13.823 10.218 1.00 95.38 572 VAL A CA 1
ATOM 4300 C C . VAL A 1 572 ? -2.542 -13.183 11.579 1.00 95.38 572 VAL A C 1
ATOM 4302 O O . VAL A 1 572 ? -1.714 -12.471 12.153 1.00 95.38 572 VAL A O 1
ATOM 4305 N N . TRP A 1 573 ? -3.728 -13.459 12.132 1.00 95.94 573 TRP A N 1
ATOM 4306 C CA . TRP A 1 573 ? -4.200 -12.793 13.355 1.00 95.94 573 TRP A CA 1
ATOM 4307 C C . TRP A 1 573 ? -3.401 -13.141 14.616 1.00 95.94 573 TRP A C 1
ATOM 4309 O O . TRP A 1 573 ? -3.272 -12.310 15.507 1.00 95.94 573 TRP A O 1
ATOM 4319 N N . GLN A 1 574 ? -2.832 -14.348 14.695 1.00 95.75 574 GLN A N 1
ATOM 4320 C CA . GLN A 1 574 ? -2.062 -14.786 15.868 1.00 95.75 574 GLN A CA 1
ATOM 4321 C C . GLN A 1 574 ? -0.808 -13.919 16.081 1.00 95.75 574 GLN A C 1
ATOM 4323 O O . GLN A 1 574 ? -0.521 -13.527 17.213 1.00 95.75 574 GLN A O 1
ATOM 4328 N N . ASP A 1 575 ? -0.132 -13.543 14.990 1.00 97.19 575 ASP A N 1
ATOM 4329 C CA . ASP A 1 575 ? 0.987 -12.594 14.990 1.00 97.19 575 ASP A CA 1
ATOM 4330 C C . ASP A 1 575 ? 0.533 -11.203 15.470 1.00 97.19 575 ASP A C 1
ATOM 4332 O O . ASP A 1 575 ? 1.196 -10.575 16.296 1.00 97.19 575 ASP A O 1
ATOM 4336 N N . GLY A 1 576 ? -0.616 -10.727 14.974 1.00 96.75 576 GLY A N 1
ATOM 4337 C CA . GLY A 1 576 ? -1.168 -9.410 15.308 1.00 96.75 576 GLY A CA 1
ATOM 4338 C C . GLY A 1 576 ? -1.613 -9.305 16.763 1.00 96.75 576 GLY A C 1
ATOM 4339 O O . GLY A 1 576 ? -1.259 -8.349 17.451 1.00 96.75 576 GLY A O 1
ATOM 4340 N N . TYR A 1 577 ? -2.306 -10.328 17.264 1.00 96.44 577 TYR A N 1
ATOM 4341 C CA . TYR A 1 577 ? -2.677 -10.439 18.670 1.00 96.44 577 TYR A CA 1
ATOM 4342 C C . TYR A 1 577 ? -1.443 -10.477 19.583 1.00 96.44 577 TYR A C 1
ATOM 4344 O O . TYR A 1 577 ? -1.410 -9.753 20.579 1.00 96.44 577 TYR A O 1
ATOM 4352 N N . LYS A 1 578 ? -0.398 -11.247 19.228 1.00 96.12 578 LYS A N 1
ATOM 4353 C CA . LYS A 1 578 ? 0.869 -11.244 19.979 1.00 96.12 578 LYS A CA 1
ATOM 4354 C C . LYS A 1 578 ? 1.480 -9.841 20.018 1.00 96.12 578 LYS A C 1
ATOM 4356 O O . LYS A 1 578 ? 1.811 -9.362 21.097 1.00 96.12 578 LYS A O 1
ATOM 4361 N N . ALA A 1 579 ? 1.575 -9.162 18.875 1.00 97.00 579 ALA A N 1
ATOM 4362 C CA . ALA A 1 579 ? 2.134 -7.815 18.806 1.00 97.00 579 ALA A CA 1
ATOM 4363 C C . ALA A 1 579 ? 1.343 -6.796 19.649 1.00 97.00 579 ALA A C 1
ATOM 4365 O O . ALA A 1 579 ? 1.943 -5.945 20.305 1.00 97.00 579 ALA A O 1
ATOM 4366 N N . MET A 1 580 ? 0.007 -6.886 19.674 1.00 95.56 580 MET A N 1
ATOM 4367 C CA . MET A 1 580 ? -0.837 -6.046 20.535 1.00 95.56 580 MET A CA 1
ATOM 4368 C C . MET A 1 580 ? -0.621 -6.346 22.024 1.00 95.56 580 MET A C 1
ATOM 4370 O O . MET A 1 580 ? -0.542 -5.411 22.821 1.00 95.56 580 MET A O 1
ATOM 4374 N N . LEU A 1 581 ? -0.475 -7.623 22.396 1.00 93.44 581 LEU A N 1
ATOM 4375 C CA . LEU A 1 581 ? -0.175 -8.049 23.765 1.00 93.44 581 LEU A CA 1
ATOM 4376 C C . LEU A 1 581 ? 1.199 -7.535 24.227 1.00 93.44 581 LEU A C 1
ATOM 4378 O O . LEU A 1 581 ? 1.280 -6.869 25.258 1.00 93.44 581 LEU A O 1
ATOM 4382 N N . ASP A 1 582 ? 2.254 -7.749 23.433 1.00 93.31 582 ASP A N 1
ATOM 4383 C CA . ASP A 1 582 ? 3.607 -7.255 23.726 1.00 93.31 582 ASP A CA 1
ATOM 4384 C C . ASP A 1 582 ? 3.614 -5.722 23.895 1.00 93.31 582 ASP A C 1
ATOM 4386 O O . ASP A 1 582 ? 4.247 -5.189 24.808 1.00 93.31 582 ASP A O 1
ATOM 4390 N N . MET A 1 583 ? 2.874 -4.999 23.043 1.00 93.25 583 MET A N 1
ATOM 4391 C CA . MET A 1 583 ? 2.751 -3.534 23.079 1.00 93.25 583 MET A CA 1
ATOM 4392 C C . MET A 1 583 ? 1.919 -3.005 24.258 1.00 93.25 583 MET A C 1
ATOM 4394 O O . MET A 1 583 ? 2.118 -1.859 24.677 1.00 93.25 583 MET A O 1
ATOM 4398 N N . TYR A 1 584 ? 1.000 -3.812 24.794 1.00 92.06 584 TYR A N 1
ATOM 4399 C CA . TYR A 1 584 ? 0.198 -3.493 25.976 1.00 92.06 584 TYR A CA 1
ATOM 4400 C C . TYR A 1 584 ? 0.945 -3.787 27.283 1.00 92.06 584 TYR A C 1
ATOM 4402 O O . TYR A 1 584 ? 0.974 -2.939 28.171 1.00 92.06 584 TYR A O 1
ATOM 4410 N N . GLU A 1 585 ? 1.579 -4.955 27.405 1.00 88.69 585 GLU A N 1
ATOM 4411 C CA . GLU A 1 585 ? 2.272 -5.360 28.633 1.00 88.69 585 GLU A CA 1
ATOM 4412 C C . GLU A 1 585 ? 3.667 -4.712 28.732 1.00 88.69 585 GLU A C 1
ATOM 4414 O O . GLU A 1 585 ? 3.954 -3.935 29.654 1.00 88.69 585 GLU A O 1
ATOM 4419 N N . GLN A 1 586 ? 4.541 -4.982 27.756 1.00 88.81 586 GLN A N 1
ATOM 4420 C CA . GLN A 1 586 ? 5.940 -4.540 27.772 1.00 88.81 586 GLN A CA 1
ATOM 4421 C C . GLN A 1 586 ? 6.152 -3.186 27.082 1.00 88.81 586 GLN A C 1
ATOM 4423 O O . GLN A 1 586 ? 6.949 -2.380 27.567 1.00 88.81 586 GLN A O 1
ATOM 4428 N N . GLY A 1 587 ? 5.430 -2.905 25.996 1.00 87.50 587 GLY A N 1
ATOM 4429 C CA . GLY A 1 587 ? 5.468 -1.630 25.282 1.00 87.50 587 GLY A CA 1
ATOM 4430 C C . GLY A 1 587 ? 6.846 -1.202 24.781 1.00 87.50 587 GLY A C 1
ATOM 4431 O O . GLY A 1 587 ? 7.739 -2.012 24.537 1.00 87.50 587 GLY A O 1
ATOM 4432 N N . VAL A 1 588 ? 7.006 0.114 24.609 1.00 86.00 588 VAL A N 1
ATOM 4433 C CA . VAL A 1 588 ? 8.171 0.714 23.946 1.00 86.00 588 VAL A CA 1
ATOM 4434 C C . VAL A 1 588 ? 8.691 1.903 24.752 1.00 86.00 588 VAL A C 1
ATOM 4436 O O . VAL A 1 588 ? 8.245 3.041 24.598 1.00 86.00 588 VAL A O 1
ATOM 4439 N N . GLY A 1 589 ? 9.615 1.637 25.678 1.00 82.19 589 GLY A N 1
ATOM 4440 C CA . GLY A 1 589 ? 10.053 2.631 26.661 1.00 82.19 589 GLY A CA 1
ATOM 4441 C C . GLY A 1 589 ? 8.857 3.140 27.487 1.00 82.19 589 GLY A C 1
ATOM 4442 O O . GLY A 1 589 ? 8.200 2.324 28.139 1.00 82.19 589 GLY A O 1
ATOM 4443 N N . PRO A 1 590 ? 8.536 4.451 27.470 1.00 83.38 590 PRO A N 1
ATOM 4444 C CA . PRO A 1 590 ? 7.357 4.992 28.150 1.00 83.38 590 PRO A CA 1
ATOM 4445 C C . PRO A 1 590 ? 6.037 4.763 27.390 1.00 83.38 590 PRO A C 1
ATOM 4447 O O . PRO A 1 590 ? 4.975 5.003 27.957 1.00 83.38 590 PRO A O 1
ATOM 4450 N N . LEU A 1 591 ? 6.075 4.341 26.120 1.00 90.06 591 LEU A N 1
ATOM 4451 C CA . LEU A 1 591 ? 4.878 4.142 25.300 1.00 90.06 591 LEU A CA 1
ATOM 4452 C C . LEU A 1 591 ? 4.239 2.772 25.578 1.00 90.06 591 LEU A C 1
ATOM 4454 O O . LEU A 1 591 ? 4.935 1.777 25.798 1.00 90.06 591 LEU A O 1
ATOM 4458 N N . ARG A 1 592 ? 2.907 2.721 25.550 1.00 92.12 592 ARG A N 1
ATOM 4459 C CA . ARG A 1 592 ? 2.077 1.514 25.699 1.00 92.12 592 ARG A CA 1
ATOM 4460 C C . ARG A 1 592 ? 0.884 1.602 24.754 1.00 92.12 592 ARG A C 1
ATOM 4462 O O . ARG A 1 592 ? 0.370 2.702 24.538 1.00 92.12 592 ARG A O 1
ATOM 4469 N N . LEU A 1 593 ? 0.430 0.468 24.225 1.00 93.00 593 LEU A N 1
ATOM 4470 C CA . LEU A 1 593 ? -0.872 0.385 23.564 1.00 93.00 593 LEU A CA 1
ATOM 4471 C C . LEU A 1 593 ? -1.959 0.655 24.602 1.00 93.00 593 LEU A C 1
ATOM 4473 O O . LEU A 1 593 ? -2.000 0.003 25.641 1.00 93.00 593 LEU A O 1
ATOM 4477 N N . TRP A 1 594 ? -2.808 1.650 24.356 1.00 92.25 594 TRP A N 1
ATOM 4478 C CA . TRP A 1 594 ? -3.822 2.051 25.322 1.00 92.25 594 TRP A CA 1
ATOM 4479 C C . TRP A 1 594 ? -5.153 1.353 25.042 1.00 92.25 594 TRP A C 1
ATOM 4481 O O . TRP A 1 594 ? -5.752 1.537 23.979 1.00 92.25 594 TRP A O 1
ATOM 4491 N N . LEU A 1 595 ? -5.610 0.562 26.018 1.00 90.31 595 LEU A N 1
ATOM 4492 C CA . LEU A 1 595 ? -6.852 -0.219 25.957 1.00 90.31 595 LEU A CA 1
ATOM 4493 C C . LEU A 1 595 ? -7.970 0.335 26.864 1.00 90.31 595 LEU A C 1
ATOM 4495 O O . LEU A 1 595 ? -9.011 -0.303 26.986 1.00 90.31 595 LEU A O 1
ATOM 4499 N N . GLY A 1 596 ? -7.766 1.499 27.491 1.00 86.12 596 GLY A N 1
ATOM 4500 C CA . GLY A 1 596 ? -8.652 2.071 28.513 1.00 86.12 596 GLY A CA 1
ATOM 4501 C C . GLY A 1 596 ? -8.084 1.952 29.933 1.00 86.12 596 GLY A C 1
ATOM 4502 O O . GLY A 1 596 ? -7.445 0.956 30.272 1.00 86.12 596 GLY A O 1
ATOM 4503 N N . ASP A 1 597 ? -8.332 2.965 30.771 1.00 79.56 597 ASP A N 1
ATOM 4504 C CA . ASP A 1 597 ? -7.833 3.030 32.158 1.00 79.56 597 ASP A CA 1
ATOM 4505 C C . ASP A 1 597 ? -8.811 2.417 33.187 1.00 79.56 597 ASP A C 1
ATOM 4507 O O . ASP A 1 597 ? -8.482 2.285 34.367 1.00 79.56 597 ASP A O 1
ATOM 4511 N N . SER A 1 598 ? -10.034 2.066 32.771 1.00 76.25 598 SER A N 1
ATOM 4512 C CA . SER A 1 598 ? -11.058 1.420 33.606 1.00 76.25 598 SER A CA 1
ATOM 4513 C C . SER A 1 598 ? -12.128 0.716 32.763 1.00 76.25 598 SER A C 1
ATOM 4515 O O . SER A 1 598 ? -12.200 0.915 31.553 1.00 76.25 598 SER A O 1
ATOM 4517 N N . SER A 1 599 ? -13.003 -0.059 33.408 1.00 69.50 599 SER A N 1
ATOM 4518 C CA . SER A 1 599 ? -14.106 -0.814 32.788 1.00 69.50 599 SER A CA 1
ATOM 4519 C C . SER A 1 599 ? -14.954 -0.016 31.795 1.00 69.50 599 SER A C 1
ATOM 4521 O O . SER A 1 599 ? -15.179 -0.449 30.667 1.00 69.50 599 SER A O 1
ATOM 4523 N N . ALA A 1 600 ? -15.360 1.194 32.178 1.00 72.19 600 ALA A N 1
ATOM 4524 C CA . ALA A 1 600 ? -16.131 2.104 31.332 1.00 72.19 600 ALA A CA 1
ATOM 4525 C C . ALA A 1 600 ? -15.341 2.669 30.131 1.00 72.19 600 ALA A C 1
ATOM 4527 O O . ALA A 1 600 ? -15.925 3.310 29.264 1.00 72.19 600 ALA A O 1
ATOM 4528 N N . GLN A 1 601 ? -14.022 2.461 30.078 1.00 81.69 601 GLN A N 1
ATOM 4529 C CA . GLN A 1 601 ? -13.135 2.963 29.028 1.00 81.69 601 GLN A CA 1
ATOM 4530 C C . GLN A 1 601 ? -12.695 1.897 28.018 1.00 81.69 601 GLN A C 1
ATOM 4532 O O . GLN A 1 601 ? -12.140 2.254 26.979 1.00 81.69 601 GLN A O 1
ATOM 4537 N N . CYS A 1 602 ? -12.942 0.609 28.277 1.00 86.50 602 CYS A N 1
ATOM 4538 C CA . CYS A 1 602 ? -12.439 -0.469 27.422 1.00 86.50 602 CYS A CA 1
ATOM 4539 C C . CYS A 1 602 ? -12.996 -0.409 25.979 1.00 86.50 602 CYS A C 1
ATOM 4541 O O . CYS A 1 602 ? -12.336 -0.843 25.032 1.00 86.50 602 CYS A O 1
ATOM 4543 N N . THR A 1 603 ? -14.167 0.213 25.782 1.00 91.50 603 THR A N 1
ATOM 4544 C CA . THR A 1 603 ? -14.721 0.545 24.457 1.00 91.50 603 THR A CA 1
ATOM 4545 C C . THR A 1 603 ? -13.802 1.475 23.662 1.00 91.50 603 THR A C 1
ATOM 4547 O O . THR A 1 603 ? -13.549 1.210 22.490 1.00 91.50 603 THR A O 1
ATOM 4550 N N . TYR A 1 604 ? -13.226 2.515 24.282 1.00 94.19 604 TYR A N 1
ATOM 4551 C CA . TYR A 1 604 ? -12.257 3.384 23.602 1.00 94.19 604 TYR A CA 1
ATOM 4552 C C . TYR A 1 604 ? -11.007 2.601 23.169 1.00 94.19 604 TYR A C 1
ATOM 4554 O O . TYR A 1 604 ? -10.444 2.889 22.118 1.00 94.19 604 TYR A O 1
ATOM 4562 N N . GLY A 1 605 ? -10.592 1.595 23.949 1.00 93.31 605 GLY A N 1
ATOM 4563 C CA . GLY A 1 605 ? -9.490 0.692 23.610 1.00 93.31 605 GLY A CA 1
ATOM 4564 C C . GLY A 1 605 ? -9.764 -0.168 22.375 1.00 93.31 605 GLY A C 1
ATOM 4565 O O . GLY A 1 605 ? -8.916 -0.271 21.490 1.00 93.31 605 GLY A O 1
ATOM 4566 N N . LEU A 1 606 ? -10.971 -0.731 22.269 1.00 94.38 606 LEU A N 1
ATOM 4567 C CA . LEU A 1 606 ? -11.403 -1.450 21.065 1.00 94.38 606 LEU A CA 1
ATOM 4568 C C . LEU A 1 606 ? -11.464 -0.515 19.847 1.00 94.38 606 LEU A C 1
ATOM 4570 O O . LEU A 1 606 ? -10.946 -0.862 18.791 1.00 94.38 606 LEU A O 1
ATOM 4574 N N . VAL A 1 607 ? -12.007 0.698 19.996 1.00 96.88 607 VAL A N 1
ATOM 4575 C CA . VAL A 1 607 ? -12.100 1.680 18.898 1.00 96.88 607 VAL A CA 1
ATOM 4576 C C . VAL A 1 607 ? -10.722 2.216 18.478 1.00 96.88 607 VAL A C 1
ATOM 4578 O O . VAL A 1 607 ? -10.495 2.427 17.289 1.00 96.88 607 VAL A O 1
ATOM 4581 N N . ASN A 1 608 ? -9.765 2.342 19.406 1.00 97.44 608 ASN A N 1
ATOM 4582 C CA . ASN A 1 608 ? -8.354 2.639 19.114 1.00 97.44 608 ASN A CA 1
ATOM 4583 C C . ASN A 1 608 ? -7.736 1.570 18.190 1.00 97.44 608 ASN A C 1
ATOM 4585 O O . ASN A 1 608 ? -7.034 1.897 17.234 1.00 97.44 608 ASN A O 1
ATOM 4589 N N . ILE A 1 609 ? -8.046 0.291 18.427 1.00 97.25 609 ILE A N 1
ATOM 4590 C CA . ILE A 1 609 ? -7.570 -0.821 17.593 1.00 97.25 609 ILE A CA 1
ATOM 4591 C C . ILE A 1 609 ? -8.366 -0.939 16.290 1.00 97.25 609 ILE A C 1
ATOM 4593 O O . ILE A 1 609 ? -7.771 -1.226 15.255 1.00 97.25 609 ILE A O 1
ATOM 4597 N N . ALA A 1 610 ? -9.671 -0.662 16.289 1.00 98.06 610 ALA A N 1
ATOM 4598 C CA . ALA A 1 610 ? -10.456 -0.595 15.058 1.00 98.06 610 ALA A CA 1
ATOM 4599 C C . ALA A 1 610 ? -9.925 0.496 14.115 1.00 98.06 610 ALA A C 1
ATOM 4601 O O . ALA A 1 610 ? -9.759 0.260 12.917 1.00 98.06 610 ALA A O 1
ATOM 4602 N N . ALA A 1 611 ? -9.564 1.658 14.668 1.00 98.44 611 ALA A N 1
ATOM 4603 C CA . ALA A 1 611 ? -8.907 2.728 13.933 1.00 98.44 611 ALA A CA 1
ATOM 4604 C C . ALA A 1 611 ? -7.550 2.265 13.372 1.00 98.44 611 ALA A C 1
ATOM 4606 O O . ALA A 1 611 ? -7.317 2.445 12.182 1.00 98.44 611 ALA A O 1
ATOM 4607 N N . PHE A 1 612 ? -6.702 1.589 14.155 1.00 98.25 612 PHE A N 1
ATOM 4608 C CA . PHE A 1 612 ? -5.436 1.016 13.666 1.00 98.25 612 PHE A CA 1
ATOM 4609 C C . PHE A 1 612 ? -5.637 0.003 12.522 1.00 98.25 612 PHE A C 1
ATOM 4611 O O . PHE A 1 612 ? -5.010 0.117 11.465 1.00 98.25 612 PHE A O 1
ATOM 4618 N N . LEU A 1 613 ? -6.543 -0.964 12.702 1.00 98.25 613 LEU A N 1
ATOM 4619 C CA . LEU A 1 613 ? -6.802 -2.028 11.729 1.00 98.25 613 LEU A CA 1
ATOM 4620 C C . LEU A 1 613 ? -7.408 -1.496 10.425 1.00 98.25 613 LEU A C 1
ATOM 4622 O O . LEU A 1 613 ? -7.041 -1.966 9.354 1.00 98.25 613 LEU A O 1
ATOM 4626 N N . SER A 1 614 ? -8.262 -0.472 10.483 1.00 97.56 614 SER A N 1
ATOM 4627 C CA . SER A 1 614 ? -8.851 0.135 9.279 1.00 97.56 614 SER A CA 1
ATOM 4628 C C . SER A 1 614 ? -7.819 0.753 8.325 1.00 97.56 614 SER A C 1
ATOM 4630 O O . SER A 1 614 ? -7.981 0.706 7.102 1.00 97.56 614 SER A O 1
ATOM 4632 N N . GLN A 1 615 ? -6.732 1.293 8.889 1.00 97.00 615 GLN A N 1
ATOM 4633 C CA . GLN A 1 615 ? -5.605 1.845 8.143 1.00 97.00 615 GLN A CA 1
ATOM 4634 C C . GLN A 1 615 ? -4.749 0.710 7.584 1.00 97.00 615 GLN A C 1
ATOM 4636 O O . GLN A 1 615 ? -4.495 0.679 6.385 1.00 97.00 615 GLN A O 1
ATOM 4641 N N . ALA A 1 616 ? -4.395 -0.271 8.422 1.00 97.25 616 ALA A N 1
ATOM 4642 C CA . ALA A 1 616 ? -3.694 -1.488 8.011 1.00 97.25 616 ALA A CA 1
ATOM 4643 C C . ALA A 1 616 ? -4.370 -2.206 6.826 1.00 97.25 616 ALA A C 1
ATOM 4645 O O . ALA A 1 616 ? -3.691 -2.653 5.899 1.00 97.25 616 ALA A O 1
ATOM 4646 N N . MET A 1 617 ? -5.708 -2.265 6.827 1.00 95.19 617 MET A N 1
ATOM 4647 C CA . MET A 1 617 ? -6.498 -2.858 5.746 1.00 95.19 617 MET A CA 1
ATOM 4648 C C . MET A 1 617 ? -6.239 -2.182 4.394 1.00 95.19 617 MET A C 1
ATOM 4650 O O . MET A 1 617 ? -6.089 -2.888 3.398 1.00 95.19 617 MET A O 1
ATOM 4654 N N . LYS A 1 618 ? -6.114 -0.846 4.359 1.00 89.50 618 LYS A N 1
ATOM 4655 C CA . LYS A 1 618 ? -5.827 -0.082 3.132 1.00 89.50 618 LYS A CA 1
ATOM 4656 C C . LYS A 1 618 ? -4.334 -0.016 2.781 1.00 89.50 618 LYS A C 1
ATOM 4658 O O . LYS A 1 618 ? -4.000 -0.044 1.602 1.00 89.50 618 LYS A O 1
ATOM 4663 N N . GLU A 1 619 ? -3.448 0.096 3.771 1.00 88.94 619 GLU A N 1
ATOM 4664 C CA . GLU A 1 619 ? -2.002 0.247 3.532 1.00 88.94 619 GLU A CA 1
ATOM 4665 C C . GLU A 1 619 ? -1.344 -1.056 3.046 1.00 88.94 619 GLU A C 1
ATOM 4667 O O . GLU A 1 619 ? -0.460 -1.007 2.192 1.00 88.94 619 GLU A O 1
ATOM 4672 N N . THR A 1 620 ? -1.732 -2.220 3.589 1.00 93.00 620 THR A N 1
ATOM 4673 C CA . THR A 1 620 ? -0.963 -3.468 3.396 1.00 93.00 620 THR A CA 1
ATOM 4674 C C . THR A 1 620 ? -1.792 -4.733 3.216 1.00 93.00 620 THR A C 1
ATOM 4676 O O . THR A 1 620 ? -1.531 -5.494 2.281 1.00 93.00 620 THR A O 1
ATOM 4679 N N . ILE A 1 621 ? -2.795 -4.972 4.068 1.00 94.81 621 ILE A N 1
ATOM 4680 C CA . ILE A 1 621 ? -3.510 -6.260 4.093 1.00 94.81 621 ILE A CA 1
ATOM 4681 C C . ILE A 1 621 ? -4.210 -6.515 2.754 1.00 94.81 621 ILE A C 1
ATOM 4683 O O . ILE A 1 621 ? -4.078 -7.612 2.214 1.00 94.81 621 ILE A O 1
ATOM 4687 N N . MET A 1 622 ? -4.874 -5.509 2.165 1.00 89.81 622 MET A N 1
ATOM 4688 C CA . MET A 1 622 ? -5.579 -5.689 0.888 1.00 89.81 622 MET A CA 1
ATOM 4689 C C . MET A 1 622 ? -4.669 -6.111 -0.280 1.00 89.81 622 MET A C 1
ATOM 4691 O O . MET A 1 622 ? -5.171 -6.664 -1.255 1.00 89.81 622 MET A O 1
ATOM 4695 N N . TYR A 1 623 ? -3.354 -5.882 -0.180 1.00 87.62 623 TYR A N 1
ATOM 4696 C CA . TYR A 1 623 ? -2.354 -6.247 -1.191 1.00 87.62 623 TYR A CA 1
ATOM 4697 C C . TYR A 1 623 ? -1.548 -7.507 -0.837 1.00 87.62 623 TYR A C 1
ATOM 4699 O O . TYR A 1 623 ? -0.757 -7.963 -1.660 1.00 87.62 623 TYR A O 1
ATOM 4707 N N . ASP A 1 624 ? -1.725 -8.049 0.374 1.00 93.00 624 ASP A N 1
ATOM 4708 C CA . ASP A 1 624 ? -0.933 -9.150 0.941 1.00 93.00 624 ASP A CA 1
ATOM 4709 C C . ASP A 1 624 ? 0.590 -8.914 0.886 1.00 93.00 624 ASP A C 1
ATOM 4711 O O . ASP A 1 624 ? 1.365 -9.825 0.591 1.00 93.00 624 ASP A O 1
ATOM 4715 N N . ALA A 1 625 ? 1.018 -7.671 1.133 1.00 93.62 625 ALA A N 1
ATOM 4716 C CA . ALA A 1 625 ? 2.410 -7.241 1.020 1.00 93.62 625 ALA A CA 1
ATOM 4717 C C . ALA A 1 625 ? 2.904 -6.595 2.322 1.00 93.62 625 ALA A C 1
ATOM 4719 O O . ALA A 1 625 ? 2.270 -5.681 2.852 1.00 93.62 625 ALA A O 1
ATOM 4720 N N . CYS A 1 626 ? 4.039 -7.082 2.833 1.00 96.94 626 CYS A N 1
ATOM 4721 C CA . CYS A 1 626 ? 4.716 -6.531 4.006 1.00 96.94 626 CYS A CA 1
ATOM 4722 C C . CYS A 1 626 ? 5.705 -5.428 3.632 1.00 96.94 626 CYS A C 1
ATOM 4724 O O . CYS A 1 626 ? 5.791 -4.424 4.332 1.00 96.94 626 CYS A O 1
ATOM 4726 N N . ASP A 1 627 ? 6.424 -5.609 2.532 1.00 97.50 627 ASP A N 1
ATOM 4727 C CA . ASP A 1 627 ? 7.240 -4.602 1.877 1.00 97.50 627 ASP A CA 1
ATOM 4728 C C . ASP A 1 627 ? 6.367 -3.659 1.054 1.00 97.50 627 ASP A C 1
ATOM 4730 O O . ASP A 1 627 ? 5.264 -3.990 0.618 1.00 97.50 627 ASP A O 1
ATOM 4734 N N . GLU A 1 628 ? 6.887 -2.467 0.818 1.00 94.62 628 GLU A N 1
ATOM 4735 C CA . GLU A 1 628 ? 6.323 -1.503 -0.110 1.00 94.62 628 GLU A CA 1
ATOM 4736 C C . GLU A 1 628 ? 6.339 -2.047 -1.550 1.00 94.62 628 GLU A C 1
ATOM 4738 O O . GLU A 1 628 ? 7.397 -2.308 -2.128 1.00 94.62 628 GLU A O 1
ATOM 4743 N N . ASN A 1 629 ? 5.164 -2.175 -2.169 1.00 93.75 629 ASN A N 1
ATOM 4744 C CA . ASN A 1 629 ? 5.071 -2.478 -3.597 1.00 93.75 629 ASN A CA 1
ATOM 4745 C C . ASN A 1 629 ? 5.708 -1.351 -4.425 1.00 93.75 629 ASN A C 1
ATOM 4747 O O . ASN A 1 629 ? 5.582 -0.172 -4.094 1.00 93.75 629 ASN A O 1
ATOM 4751 N N . ASN A 1 630 ? 6.334 -1.686 -5.554 1.00 94.38 630 ASN A N 1
ATOM 4752 C CA . ASN A 1 630 ? 6.794 -0.678 -6.508 1.00 94.38 630 ASN A CA 1
ATOM 4753 C C . ASN A 1 630 ? 5.569 -0.070 -7.226 1.00 94.38 630 ASN A C 1
ATOM 4755 O O . ASN A 1 630 ? 4.993 -0.684 -8.122 1.00 94.38 630 ASN A O 1
ATOM 4759 N N . TRP A 1 631 ? 5.136 1.110 -6.780 1.00 87.38 631 TRP A N 1
ATOM 4760 C CA . TRP A 1 631 ? 3.906 1.783 -7.209 1.00 87.38 631 TRP A CA 1
ATOM 4761 C C . TRP A 1 631 ? 4.142 2.828 -8.304 1.00 87.38 631 TRP A C 1
ATOM 4763 O O . TRP A 1 631 ? 3.226 3.137 -9.065 1.00 87.38 631 TRP A O 1
ATOM 4773 N N . ASP A 1 632 ? 5.346 3.401 -8.386 1.00 86.25 632 ASP A N 1
ATOM 4774 C CA . ASP A 1 632 ? 5.620 4.546 -9.258 1.00 86.25 632 ASP A CA 1
ATOM 4775 C C . ASP A 1 632 ? 5.824 4.119 -10.724 1.00 86.25 632 ASP A C 1
ATOM 4777 O O . ASP A 1 632 ? 6.937 3.973 -11.238 1.00 86.25 632 ASP A O 1
ATOM 4781 N N . ALA A 1 633 ? 4.691 3.955 -11.409 1.00 82.50 633 ALA A N 1
ATOM 4782 C CA . ALA A 1 633 ? 4.597 3.708 -12.842 1.00 82.50 633 ALA A CA 1
ATOM 4783 C C . ALA A 1 633 ? 5.174 4.857 -13.694 1.00 82.50 633 ALA A C 1
ATOM 4785 O O . ALA A 1 633 ? 5.534 4.635 -14.850 1.00 82.50 633 ALA A O 1
ATOM 4786 N N . SER A 1 634 ? 5.305 6.077 -13.148 1.00 81.06 634 SER A N 1
ATOM 4787 C CA . SER A 1 634 ? 5.788 7.243 -13.904 1.00 81.06 634 SER A CA 1
ATOM 4788 C C . SER A 1 634 ? 7.286 7.163 -14.225 1.00 81.06 634 SER A C 1
ATOM 4790 O O . SER A 1 634 ? 7.726 7.676 -15.254 1.00 81.06 634 SER A O 1
ATOM 4792 N N . SER A 1 635 ? 8.058 6.437 -13.407 1.00 84.19 635 SER A N 1
ATOM 4793 C CA . SER A 1 635 ? 9.439 6.038 -13.711 1.00 84.19 635 SER A CA 1
ATOM 4794 C C . SER A 1 635 ? 9.541 4.754 -14.552 1.00 84.19 635 SER A C 1
ATOM 4796 O O . SER A 1 635 ? 10.642 4.278 -14.838 1.00 84.19 635 SER A O 1
ATOM 4798 N N . GLY A 1 636 ? 8.403 4.168 -14.944 1.00 84.38 636 GLY A N 1
ATOM 4799 C CA . GLY A 1 636 ? 8.325 2.810 -15.478 1.00 84.38 636 GLY A CA 1
ATOM 4800 C C . GLY A 1 636 ? 8.643 1.752 -14.420 1.00 84.38 636 GLY A C 1
ATOM 4801 O O . GLY A 1 636 ? 9.260 0.743 -14.751 1.00 84.38 636 GLY A O 1
ATOM 4802 N N . TYR A 1 637 ? 8.300 2.004 -13.151 1.00 93.69 637 TYR A N 1
ATOM 4803 C CA . TYR A 1 637 ? 8.687 1.169 -12.011 1.00 93.69 637 TYR A CA 1
ATOM 4804 C C . TYR A 1 637 ? 10.211 0.937 -11.960 1.00 93.69 637 TYR A C 1
ATOM 4806 O O . TYR A 1 637 ? 10.698 -0.198 -11.929 1.00 93.69 637 TYR A O 1
ATOM 4814 N N . ALA A 1 638 ? 10.996 2.018 -12.019 1.00 96.88 638 ALA A N 1
ATOM 4815 C CA . ALA A 1 638 ? 12.453 1.951 -11.908 1.00 96.88 638 ALA A CA 1
ATOM 4816 C C . ALA A 1 638 ? 12.875 1.231 -10.612 1.00 96.88 638 ALA A C 1
ATOM 4818 O O . ALA A 1 638 ? 12.275 1.441 -9.565 1.00 96.88 638 ALA A O 1
ATOM 4819 N N . ALA A 1 639 ? 13.931 0.414 -10.622 1.00 97.44 639 ALA A N 1
ATOM 4820 C CA . ALA A 1 639 ? 14.419 -0.232 -9.395 1.00 97.44 639 ALA A CA 1
ATOM 4821 C C . ALA A 1 639 ? 14.934 0.795 -8.363 1.00 97.44 639 ALA A C 1
ATOM 4823 O O . ALA A 1 639 ? 14.867 0.575 -7.157 1.00 97.44 639 ALA A O 1
ATOM 4824 N N . SER A 1 640 ? 15.378 1.965 -8.833 1.00 97.62 640 SER A N 1
ATOM 4825 C CA . SER A 1 640 ? 15.701 3.138 -8.012 1.00 97.62 640 SER A CA 1
ATOM 4826 C C . SER A 1 640 ? 14.489 3.734 -7.275 1.00 97.62 640 SER A C 1
ATOM 4828 O O . SER A 1 640 ? 14.683 4.561 -6.387 1.00 97.62 640 SER A O 1
ATOM 4830 N N . ASN A 1 641 ? 13.260 3.274 -7.540 1.00 98.06 641 ASN A N 1
ATOM 4831 C CA . ASN A 1 641 ? 12.085 3.542 -6.704 1.00 98.06 641 ASN A CA 1
ATOM 4832 C C . ASN A 1 641 ? 12.275 3.013 -5.263 1.00 98.06 641 ASN A C 1
ATOM 4834 O O . ASN A 1 641 ? 11.747 3.612 -4.331 1.00 98.06 641 ASN A O 1
ATOM 4838 N N . ALA A 1 642 ? 13.130 2.002 -5.036 1.00 97.94 642 ALA A N 1
ATOM 4839 C CA . ALA A 1 642 ? 13.565 1.584 -3.693 1.00 97.94 642 ALA A CA 1
ATOM 4840 C C . ALA A 1 642 ? 14.245 2.716 -2.888 1.00 97.94 642 ALA A C 1
ATOM 4842 O O . ALA A 1 642 ? 14.283 2.698 -1.657 1.00 97.94 642 ALA A O 1
ATOM 4843 N N . CYS A 1 643 ? 14.789 3.731 -3.571 1.00 97.75 643 CYS A N 1
ATOM 4844 C CA . CYS A 1 643 ? 15.353 4.917 -2.931 1.00 97.75 643 CYS A CA 1
ATOM 4845 C C . CYS A 1 643 ? 14.273 5.909 -2.466 1.00 97.75 643 CYS A C 1
ATOM 4847 O O . CYS A 1 643 ? 14.554 6.752 -1.610 1.00 97.75 643 CYS A O 1
ATOM 4849 N N . GLY A 1 644 ? 13.073 5.822 -3.037 1.00 95.75 644 GLY A N 1
ATOM 4850 C CA . GLY A 1 644 ? 11.963 6.748 -2.865 1.00 95.75 644 GLY A CA 1
ATOM 4851 C C . GLY A 1 644 ? 11.049 6.744 -4.094 1.00 95.75 644 GLY A C 1
ATOM 4852 O O . GLY A 1 644 ? 11.532 6.863 -5.224 1.00 95.75 644 GLY A O 1
ATOM 4853 N N . GLN A 1 645 ? 9.741 6.611 -3.873 1.00 92.56 645 GLN A N 1
ATOM 4854 C CA . GLN A 1 645 ? 8.709 6.605 -4.919 1.00 92.56 645 GLN A CA 1
ATOM 4855 C C . GLN A 1 645 ? 7.983 7.953 -4.991 1.00 92.56 645 GLN A C 1
ATOM 4857 O O . GLN A 1 645 ? 7.976 8.698 -4.012 1.00 92.56 645 GLN A O 1
ATOM 4862 N N . LEU A 1 646 ? 7.348 8.278 -6.125 1.00 85.00 646 LEU A N 1
ATOM 4863 C CA . LEU A 1 646 ? 6.385 9.388 -6.250 1.00 85.00 646 LEU A CA 1
ATOM 4864 C C . LEU A 1 646 ? 6.935 10.772 -5.823 1.00 85.00 646 LEU A C 1
ATOM 4866 O O . LEU A 1 646 ? 6.188 11.651 -5.399 1.00 85.00 646 LEU A O 1
ATOM 4870 N N . GLY A 1 647 ? 8.253 10.979 -5.929 1.00 87.12 647 GLY A N 1
ATOM 4871 C CA . GLY A 1 647 ? 8.931 12.215 -5.511 1.00 87.12 647 GLY A CA 1
ATOM 4872 C C . GLY A 1 647 ? 9.400 12.254 -4.046 1.00 87.12 647 GLY A C 1
ATOM 4873 O O . GLY A 1 647 ? 9.812 13.315 -3.569 1.00 87.12 647 GLY A O 1
ATOM 4874 N N . GLN A 1 648 ? 9.397 11.120 -3.345 1.00 91.06 648 GLN A N 1
ATOM 4875 C CA . GLN A 1 648 ? 9.950 10.969 -1.996 1.00 91.06 648 GLN A CA 1
ATOM 4876 C C . GLN A 1 648 ? 11.431 10.544 -2.010 1.00 91.06 648 GLN A C 1
ATOM 4878 O O . GLN A 1 648 ? 11.942 10.067 -3.020 1.00 91.06 648 GLN A O 1
ATOM 4883 N N . SER A 1 649 ? 12.138 10.703 -0.884 1.00 95.50 649 SER A N 1
ATOM 4884 C CA . SER A 1 649 ? 13.527 10.240 -0.706 1.00 95.50 649 SER A CA 1
ATOM 4885 C C . SER A 1 649 ? 13.711 9.601 0.672 1.00 95.50 649 SER A C 1
ATOM 4887 O O . SER A 1 649 ? 13.825 10.293 1.683 1.00 95.50 649 SER A O 1
ATOM 4889 N N . TYR A 1 650 ? 13.750 8.268 0.737 1.00 97.00 650 TYR A N 1
ATOM 4890 C CA . TYR A 1 650 ? 13.702 7.521 2.005 1.00 97.00 650 TYR A CA 1
ATOM 4891 C C . TYR A 1 650 ? 15.004 7.618 2.819 1.00 97.00 650 TYR A C 1
ATOM 4893 O O . TYR A 1 650 ? 15.012 7.408 4.033 1.00 97.00 650 TYR A O 1
ATOM 4901 N N . GLN A 1 651 ? 16.108 8.001 2.170 1.00 95.56 651 GLN A N 1
ATOM 4902 C CA . GLN A 1 651 ? 17.377 8.320 2.833 1.00 95.56 651 GLN A CA 1
ATOM 4903 C C . GLN A 1 651 ? 17.354 9.708 3.497 1.00 95.56 651 GLN A C 1
ATOM 4905 O O . GLN A 1 651 ? 18.175 9.968 4.371 1.00 95.56 651 GLN A O 1
ATOM 4910 N N . ASP A 1 652 ? 16.424 10.584 3.096 1.00 95.31 652 ASP A N 1
ATOM 4911 C CA . ASP A 1 652 ? 16.253 11.943 3.628 1.00 95.31 652 ASP A CA 1
ATOM 4912 C C . ASP A 1 652 ? 15.081 12.053 4.619 1.00 95.31 652 ASP A C 1
ATOM 4914 O O . ASP A 1 652 ? 14.790 13.136 5.124 1.00 95.31 652 ASP A O 1
ATOM 4918 N N . TYR A 1 653 ? 14.435 10.932 4.956 1.00 94.12 653 TYR A N 1
ATOM 4919 C CA . TYR A 1 653 ? 13.511 10.817 6.088 1.00 94.12 653 TYR A CA 1
ATOM 4920 C C . TYR A 1 653 ? 14.314 10.807 7.409 1.00 94.12 653 TYR A C 1
ATOM 4922 O O . TYR A 1 653 ? 14.351 9.808 8.131 1.00 94.12 653 TYR A O 1
ATOM 4930 N N . THR A 1 654 ? 15.022 11.904 7.691 1.00 94.56 654 THR A N 1
ATOM 4931 C CA . THR A 1 654 ? 15.785 12.143 8.928 1.00 94.56 654 THR A CA 1
ATOM 4932 C C . THR A 1 654 ? 14.863 12.477 10.097 1.00 94.56 654 THR A C 1
ATOM 4934 O O . THR A 1 654 ? 13.816 13.093 9.902 1.00 94.56 654 THR A O 1
ATOM 4937 N N . CYS A 1 655 ? 15.265 12.138 11.323 1.00 92.75 655 CYS A N 1
ATOM 4938 C CA . CYS A 1 655 ? 14.507 12.526 12.512 1.00 92.75 655 CYS A CA 1
ATOM 4939 C C . CYS A 1 655 ? 14.606 14.037 12.795 1.00 92.75 655 CYS A C 1
ATOM 4941 O O . CYS A 1 655 ? 15.500 14.727 12.300 1.00 92.75 655 CYS A O 1
ATOM 4943 N N . ALA A 1 656 ? 13.717 14.553 13.651 1.00 91.62 656 ALA A N 1
ATOM 4944 C CA . ALA A 1 656 ? 13.825 15.917 14.167 1.00 91.62 656 ALA A CA 1
ATOM 4945 C C . ALA A 1 656 ? 15.162 16.128 14.923 1.00 91.62 656 ALA A C 1
ATOM 4947 O O . ALA A 1 656 ? 15.700 15.166 15.473 1.00 91.62 656 ALA A O 1
ATOM 4948 N N . PRO A 1 657 ? 15.702 17.360 15.044 1.00 94.12 657 PRO A N 1
ATOM 4949 C CA . PRO A 1 657 ? 17.032 17.592 15.634 1.00 94.12 657 PRO A CA 1
ATOM 4950 C C . PRO A 1 657 ? 17.228 17.090 17.077 1.00 94.12 657 PRO A C 1
ATOM 4952 O O . PRO A 1 657 ? 18.347 16.792 17.484 1.00 94.12 657 PRO A O 1
ATOM 4955 N N . SER A 1 658 ? 16.157 16.962 17.866 1.00 93.44 658 SER A N 1
ATOM 4956 C CA . SER A 1 658 ? 16.186 16.339 19.202 1.00 93.44 658 SER A CA 1
ATOM 4957 C C . SER A 1 658 ? 16.379 14.816 19.167 1.00 93.44 658 SER A C 1
ATOM 4959 O O . SER A 1 658 ? 16.838 14.222 20.139 1.00 93.44 658 SER A O 1
ATOM 4961 N N . GLU A 1 659 ? 16.043 14.186 18.046 1.00 94.94 659 GLU A N 1
ATOM 4962 C CA . GLU A 1 659 ? 15.952 12.739 17.834 1.00 94.94 659 GLU A CA 1
ATOM 4963 C C . GLU A 1 659 ? 16.935 12.225 16.770 1.00 94.94 659 GLU A C 1
ATOM 4965 O O . GLU A 1 659 ? 17.043 11.019 16.578 1.00 94.94 659 GLU A O 1
ATOM 4970 N N . GLU A 1 660 ? 17.691 13.105 16.103 1.00 96.19 660 GLU A N 1
ATOM 4971 C CA . GLU A 1 660 ? 18.713 12.760 15.098 1.00 96.19 660 GLU A CA 1
ATOM 4972 C C . GLU A 1 660 ? 19.670 11.660 15.599 1.00 96.19 660 GLU A C 1
ATOM 4974 O O . GLU A 1 660 ? 20.070 10.770 14.854 1.00 96.19 660 GLU A O 1
ATOM 4979 N N . HIS A 1 661 ? 19.965 11.655 16.902 1.00 95.38 661 HIS A N 1
ATOM 4980 C CA . HIS A 1 661 ? 20.790 10.646 17.565 1.00 95.38 661 HIS A CA 1
ATOM 4981 C C . HIS A 1 661 ? 20.208 9.215 17.545 1.00 95.38 661 HIS A C 1
ATOM 4983 O O . HIS A 1 661 ? 20.936 8.264 17.848 1.00 95.38 661 HIS A O 1
ATOM 4989 N N . MET A 1 662 ? 18.923 9.036 17.221 1.00 96.06 662 MET A N 1
ATOM 4990 C CA . MET A 1 662 ? 18.236 7.743 17.113 1.00 96.06 662 MET A CA 1
ATOM 4991 C C . MET A 1 662 ? 18.325 7.142 15.702 1.00 96.06 662 MET A C 1
ATOM 4993 O O . MET A 1 662 ? 18.363 5.918 15.582 1.00 96.06 662 MET A O 1
ATOM 4997 N N . GLN A 1 663 ? 18.385 7.976 14.655 1.00 97.38 663 GLN A N 1
ATOM 4998 C CA . GLN A 1 663 ? 18.235 7.544 13.259 1.00 97.38 663 GLN A CA 1
ATOM 4999 C C . GLN A 1 663 ? 19.335 6.574 12.792 1.00 97.38 663 GLN A C 1
ATOM 5001 O O . GLN A 1 663 ? 20.466 6.600 13.288 1.00 97.38 663 GLN A O 1
ATOM 5006 N N . CYS A 1 664 ? 19.027 5.731 11.804 1.00 98.00 664 CYS A N 1
ATOM 5007 C CA . CYS A 1 664 ? 20.041 4.898 11.165 1.00 98.00 664 CYS A CA 1
ATOM 5008 C C . CYS A 1 664 ? 21.035 5.754 10.368 1.00 98.00 664 CYS A C 1
ATOM 5010 O O . CYS A 1 664 ? 20.663 6.719 9.702 1.00 98.00 664 CYS A O 1
ATOM 5012 N N . GLN A 1 665 ? 22.308 5.351 10.362 1.00 95.75 665 GLN A N 1
ATOM 5013 C CA . GLN A 1 665 ? 23.237 5.811 9.331 1.00 95.75 665 GLN A CA 1
ATOM 5014 C C . GLN A 1 665 ? 22.859 5.142 8.009 1.00 95.75 665 GLN A C 1
ATOM 5016 O O . GLN A 1 665 ? 22.735 3.917 7.965 1.00 95.75 665 GLN A O 1
ATOM 5021 N N . ASN A 1 666 ? 22.707 5.926 6.939 1.00 95.12 666 ASN A N 1
ATOM 5022 C CA . ASN A 1 666 ? 22.502 5.365 5.610 1.00 95.12 666 ASN A CA 1
ATOM 5023 C C . ASN A 1 666 ? 23.760 4.596 5.170 1.00 95.12 666 ASN A C 1
ATOM 5025 O O . ASN A 1 666 ? 24.819 5.195 4.974 1.00 95.12 666 ASN A O 1
ATOM 5029 N N . ASP A 1 667 ? 23.645 3.275 5.045 1.00 95.44 667 ASP A N 1
ATOM 5030 C CA . ASP A 1 667 ? 24.753 2.381 4.718 1.00 95.44 667 ASP A CA 1
ATOM 5031 C C . ASP A 1 667 ? 24.662 1.951 3.240 1.00 95.44 667 ASP A C 1
ATOM 5033 O O . ASP A 1 667 ? 23.758 1.192 2.879 1.00 95.44 667 ASP A O 1
ATOM 5037 N N . PRO A 1 668 ? 25.586 2.405 2.368 1.00 96.56 668 PRO A N 1
ATOM 5038 C CA . PRO A 1 668 ? 25.569 2.066 0.946 1.00 96.56 668 PRO A CA 1
ATOM 5039 C C . PRO A 1 668 ? 25.893 0.589 0.672 1.00 96.56 668 PRO A C 1
ATOM 5041 O O . PRO A 1 668 ? 25.716 0.125 -0.449 1.00 96.56 668 PRO A O 1
ATOM 5044 N N . THR A 1 669 ? 26.365 -0.163 1.673 1.00 96.50 669 THR A N 1
ATOM 5045 C CA . THR A 1 669 ? 26.789 -1.562 1.519 1.00 96.50 669 THR A CA 1
ATOM 5046 C C . THR A 1 669 ? 25.688 -2.587 1.812 1.00 96.50 669 THR A C 1
ATOM 5048 O O . THR A 1 669 ? 25.934 -3.791 1.680 1.00 96.50 669 THR A O 1
ATOM 5051 N N . LEU A 1 670 ? 24.482 -2.136 2.181 1.00 97.06 670 LEU A N 1
ATOM 5052 C CA . LEU A 1 670 ? 23.323 -3.006 2.398 1.00 97.06 670 LEU A CA 1
ATOM 5053 C C . LEU A 1 670 ? 22.908 -3.713 1.101 1.00 97.06 670 LEU A C 1
ATOM 5055 O O . LEU A 1 670 ? 22.844 -3.107 0.033 1.00 97.06 670 LEU A O 1
ATOM 5059 N N . ARG A 1 671 ? 22.628 -5.010 1.228 1.00 96.81 671 ARG A N 1
ATOM 5060 C CA . ARG A 1 671 ? 22.297 -5.941 0.143 1.00 96.81 671 ARG A CA 1
ATOM 5061 C C . ARG A 1 671 ? 21.016 -6.663 0.512 1.00 96.81 671 ARG A C 1
ATOM 5063 O O . ARG A 1 671 ? 21.059 -7.618 1.284 1.00 96.81 671 ARG A O 1
ATOM 5070 N N . ILE A 1 672 ? 19.893 -6.151 0.029 1.00 96.50 672 ILE A N 1
ATOM 5071 C CA . ILE A 1 672 ? 18.560 -6.585 0.450 1.00 96.50 672 ILE A CA 1
ATOM 5072 C C . ILE A 1 672 ? 17.682 -6.736 -0.785 1.00 96.50 672 ILE A C 1
ATOM 5074 O O . ILE A 1 672 ? 17.798 -5.956 -1.730 1.00 96.50 672 ILE A O 1
ATOM 5078 N N . VAL A 1 673 ? 16.818 -7.742 -0.748 1.00 95.88 673 VAL A N 1
ATOM 5079 C CA . VAL A 1 673 ? 15.692 -7.941 -1.658 1.00 95.88 673 VAL A CA 1
ATOM 5080 C C . VAL A 1 673 ? 14.465 -8.061 -0.759 1.00 95.88 673 VAL A C 1
ATOM 5082 O O . VAL A 1 673 ? 14.539 -8.772 0.244 1.00 95.88 673 VAL A O 1
ATOM 5085 N N . ALA A 1 674 ? 13.400 -7.335 -1.082 1.00 96.25 674 ALA A N 1
ATOM 5086 C CA . ALA A 1 674 ? 12.110 -7.430 -0.410 1.00 96.25 674 ALA A CA 1
ATOM 5087 C C . ALA A 1 674 ? 11.574 -8.866 -0.490 1.00 96.25 674 ALA A C 1
ATOM 5089 O O . ALA A 1 674 ? 11.788 -9.568 -1.482 1.00 96.25 674 ALA A O 1
ATOM 5090 N N . THR A 1 675 ? 10.871 -9.304 0.549 1.00 92.81 675 THR A N 1
ATOM 5091 C CA . THR A 1 675 ? 10.282 -10.649 0.610 1.00 92.81 675 THR A CA 1
ATOM 5092 C C . THR A 1 675 ? 8.869 -10.722 0.054 1.00 92.81 675 THR A C 1
ATOM 5094 O O . THR A 1 675 ? 8.395 -11.804 -0.289 1.00 92.81 675 THR A O 1
ATOM 5097 N N . THR A 1 676 ? 8.202 -9.579 -0.076 1.00 94.19 676 THR A N 1
ATOM 5098 C CA . THR A 1 676 ? 6.849 -9.465 -0.628 1.00 94.19 676 THR A CA 1
ATOM 5099 C C . THR A 1 676 ? 6.785 -8.390 -1.714 1.00 94.19 676 THR A C 1
ATOM 5101 O O . THR A 1 676 ? 7.682 -7.557 -1.841 1.00 94.19 676 THR A O 1
ATOM 5104 N N . HIS A 1 677 ? 5.759 -8.454 -2.560 1.00 91.12 677 HIS A N 1
ATOM 5105 C CA . HIS A 1 677 ? 5.568 -7.549 -3.692 1.00 91.12 677 HIS A CA 1
ATOM 5106 C C . HIS A 1 677 ? 4.114 -7.613 -4.185 1.00 91.12 677 HIS A C 1
ATOM 5108 O O . HIS A 1 677 ? 3.307 -8.432 -3.739 1.00 91.12 677 HIS A O 1
ATOM 5114 N N . ALA A 1 678 ? 3.804 -6.776 -5.170 1.00 84.88 678 ALA A N 1
ATOM 5115 C CA . ALA A 1 678 ? 2.509 -6.707 -5.820 1.00 84.88 678 ALA A CA 1
ATOM 5116 C C . ALA A 1 678 ? 2.154 -8.023 -6.536 1.00 84.88 678 ALA A C 1
ATOM 5118 O O . ALA A 1 678 ? 2.918 -8.499 -7.375 1.00 84.88 678 ALA A O 1
ATOM 5119 N N . LYS A 1 679 ? 0.974 -8.593 -6.255 1.00 78.31 679 LYS A N 1
ATOM 5120 C CA . LYS A 1 679 ? 0.542 -9.880 -6.836 1.00 78.31 679 LYS A CA 1
ATOM 5121 C C . LYS A 1 679 ? -0.148 -9.769 -8.220 1.00 78.31 679 LYS A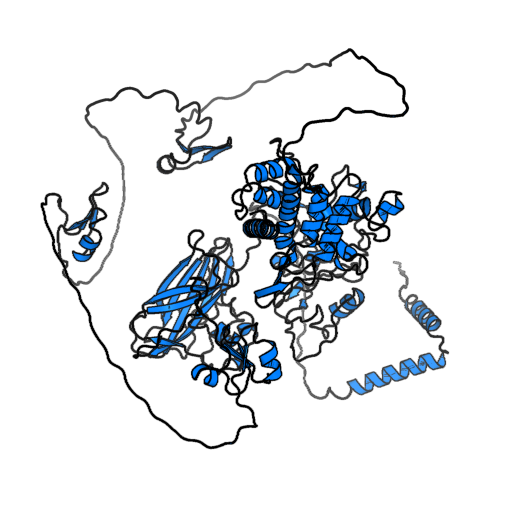 C 1
ATOM 5123 O O . LYS A 1 679 ? -0.362 -10.798 -8.858 1.00 78.31 679 LYS A O 1
ATOM 5128 N N . TRP A 1 680 ? -0.501 -8.570 -8.711 1.00 75.12 680 TRP A N 1
ATOM 5129 C CA . TRP A 1 680 ? -1.297 -8.392 -9.949 1.00 75.12 680 TRP A CA 1
ATOM 5130 C C . TRP A 1 680 ? -0.595 -8.867 -11.245 1.00 75.12 680 TRP A C 1
ATOM 5132 O O . TRP A 1 680 ? 0.604 -9.149 -11.279 1.00 75.12 680 TRP A O 1
ATOM 5142 N N . TYR A 1 681 ? -1.344 -8.992 -12.349 1.00 75.50 681 TYR A N 1
ATOM 5143 C CA . TYR A 1 681 ? -0.789 -9.478 -13.621 1.00 75.50 681 TYR A CA 1
ATOM 5144 C C . TYR A 1 681 ? 0.287 -8.528 -14.175 1.00 75.50 681 TYR A C 1
ATOM 5146 O O . TYR A 1 681 ? 0.033 -7.343 -14.376 1.00 75.50 681 TYR A O 1
ATOM 5154 N N . GLY A 1 682 ? 1.493 -9.050 -14.426 1.00 81.50 682 GLY A N 1
ATOM 5155 C CA . GLY A 1 682 ? 2.641 -8.244 -14.862 1.00 81.50 682 GLY A CA 1
ATOM 5156 C C . GLY A 1 682 ? 3.207 -7.310 -13.784 1.00 81.50 682 GLY A C 1
ATOM 5157 O O . GLY A 1 682 ? 3.981 -6.412 -14.116 1.00 81.50 682 GLY A O 1
ATOM 5158 N N . ALA A 1 683 ? 2.819 -7.485 -12.516 1.00 84.69 683 ALA A N 1
ATOM 5159 C CA . ALA A 1 683 ? 3.267 -6.651 -11.407 1.00 84.69 683 ALA A CA 1
ATOM 5160 C C . ALA A 1 683 ? 4.799 -6.568 -11.280 1.00 84.69 683 ALA A C 1
ATOM 5162 O O . ALA A 1 683 ? 5.488 -7.549 -11.555 1.00 84.69 683 ALA A O 1
ATOM 5163 N N . PRO A 1 684 ? 5.346 -5.423 -10.834 1.00 91.06 684 PRO A N 1
ATOM 5164 C CA . PRO A 1 684 ? 6.762 -5.305 -10.522 1.00 91.06 684 PRO A CA 1
ATOM 5165 C C . PRO A 1 684 ? 7.248 -6.360 -9.526 1.00 91.06 684 PRO A C 1
ATOM 5167 O O . PRO A 1 684 ? 6.608 -6.599 -8.499 1.00 91.06 684 PRO A O 1
ATOM 5170 N N . GLY A 1 685 ? 8.417 -6.935 -9.812 1.00 91.56 685 GLY A N 1
ATOM 5171 C CA . GLY A 1 685 ? 9.133 -7.776 -8.858 1.00 91.56 685 GLY A CA 1
ATOM 5172 C C . GLY A 1 685 ? 9.580 -7.010 -7.599 1.00 91.56 685 GLY A C 1
ATOM 5173 O O . GLY A 1 685 ? 9.515 -5.774 -7.565 1.00 91.56 685 GLY A O 1
ATOM 5174 N N . PRO A 1 686 ? 10.050 -7.730 -6.563 1.00 94.94 686 PRO A N 1
ATOM 5175 C CA . PRO A 1 686 ? 10.418 -7.143 -5.275 1.00 94.94 686 PRO A CA 1
ATOM 5176 C C . PRO A 1 686 ? 11.437 -5.994 -5.375 1.00 94.94 686 PRO A C 1
ATOM 5178 O O . PRO A 1 686 ? 12.358 -6.023 -6.195 1.00 94.94 686 PRO A O 1
ATOM 5181 N N . LEU A 1 687 ? 11.299 -4.986 -4.504 1.00 96.75 687 LEU A N 1
ATOM 5182 C CA . LEU A 1 687 ? 12.290 -3.913 -4.359 1.00 96.75 687 LEU A CA 1
ATOM 5183 C C . LEU A 1 687 ? 13.639 -4.468 -3.874 1.00 96.75 687 LEU A C 1
ATOM 5185 O O . LEU A 1 687 ? 13.699 -5.464 -3.156 1.00 96.75 687 LEU A O 1
ATOM 5189 N N . PHE A 1 688 ? 14.742 -3.817 -4.248 1.00 97.50 688 PHE A N 1
ATOM 5190 C CA . PHE A 1 688 ? 16.081 -4.247 -3.843 1.00 97.50 688 PHE A CA 1
ATOM 5191 C C . PHE A 1 688 ? 17.073 -3.089 -3.703 1.00 97.50 688 PHE A C 1
ATOM 5193 O O . PHE A 1 688 ? 16.949 -2.050 -4.353 1.00 97.50 688 PHE A O 1
ATOM 5200 N N . CYS A 1 689 ? 18.110 -3.292 -2.887 1.00 97.38 689 CYS A N 1
ATOM 5201 C CA . CYS A 1 689 ? 19.240 -2.373 -2.749 1.00 97.38 689 CYS A CA 1
ATOM 5202 C C . CYS A 1 689 ? 20.587 -3.100 -2.793 1.00 97.38 689 CYS A C 1
ATOM 5204 O O . CYS A 1 689 ? 20.694 -4.261 -2.395 1.00 97.38 689 CYS A O 1
ATOM 5206 N N . GLY A 1 690 ? 21.630 -2.400 -3.240 1.00 96.75 690 GLY A N 1
ATOM 5207 C CA . GLY A 1 690 ? 22.988 -2.935 -3.315 1.00 96.75 690 GLY A CA 1
ATOM 5208 C C . GLY A 1 690 ? 24.046 -1.856 -3.579 1.00 96.75 690 GLY A C 1
ATOM 5209 O O . GLY A 1 690 ? 23.689 -0.768 -4.038 1.00 96.75 690 GLY A O 1
ATOM 5210 N N . PRO A 1 691 ? 25.339 -2.138 -3.325 1.00 96.88 691 PRO A N 1
ATOM 5211 C CA . PRO A 1 691 ? 26.429 -1.197 -3.586 1.00 96.88 691 PRO A CA 1
ATOM 5212 C C . PRO A 1 691 ? 26.588 -0.903 -5.079 1.00 96.88 691 PRO A C 1
ATOM 5214 O O . PRO A 1 691 ? 26.337 -1.770 -5.921 1.00 96.88 691 PRO A O 1
ATOM 5217 N N . LYS A 1 692 ? 27.082 0.288 -5.427 1.00 94.81 692 LYS A N 1
ATOM 5218 C CA . LYS A 1 692 ? 27.198 0.720 -6.827 1.00 94.81 692 LYS A CA 1
ATOM 5219 C C . LYS A 1 692 ? 28.353 0.068 -7.598 1.00 94.81 692 LYS A C 1
ATOM 5221 O O . LYS A 1 692 ? 28.343 0.081 -8.829 1.00 94.81 692 LYS A O 1
ATOM 5226 N N . GLU A 1 693 ? 29.331 -0.537 -6.918 1.00 93.50 693 GLU A N 1
ATOM 5227 C CA . GLU A 1 693 ? 30.316 -1.428 -7.555 1.00 93.50 693 GLU A CA 1
ATOM 5228 C C . GLU A 1 693 ? 29.722 -2.772 -7.989 1.00 93.50 693 GLU A C 1
ATOM 5230 O O . GLU A 1 693 ? 30.286 -3.427 -8.867 1.00 93.50 693 GLU A O 1
ATOM 5235 N N . GLU A 1 694 ? 28.608 -3.175 -7.375 1.00 93.50 694 GLU A N 1
ATOM 5236 C CA . GLU A 1 694 ? 27.805 -4.316 -7.802 1.00 93.50 694 GLU A CA 1
ATOM 5237 C C . GLU A 1 694 ? 26.762 -3.823 -8.812 1.00 93.50 694 GLU A C 1
ATOM 5239 O O . GLU A 1 694 ? 26.953 -4.050 -10.002 1.00 93.50 694 GLU A O 1
ATOM 5244 N N . ILE A 1 695 ? 25.733 -3.067 -8.411 1.00 93.00 695 ILE A N 1
ATOM 5245 C CA . ILE A 1 695 ? 24.659 -2.602 -9.312 1.00 93.00 695 ILE A CA 1
ATOM 5246 C C . ILE A 1 695 ? 24.913 -1.134 -9.736 1.00 93.00 695 ILE A C 1
ATOM 5248 O O . ILE A 1 695 ? 24.422 -0.210 -9.084 1.00 93.00 695 ILE A O 1
ATOM 5252 N N . PRO A 1 696 ? 25.660 -0.857 -10.833 1.00 91.06 696 PRO A N 1
ATOM 5253 C CA . PRO A 1 696 ? 26.070 0.505 -11.201 1.00 91.06 696 PRO A CA 1
ATOM 5254 C C . PRO A 1 696 ? 24.941 1.359 -11.787 1.00 91.06 696 PRO A C 1
ATOM 5256 O O . PRO A 1 696 ? 25.078 2.581 -11.889 1.00 91.06 696 PRO A O 1
ATOM 5259 N N . GLN A 1 697 ? 23.882 0.700 -12.258 1.00 93.12 697 GLN A N 1
ATOM 5260 C CA . GLN A 1 697 ? 22.764 1.251 -13.012 1.00 93.12 697 GLN A CA 1
ATOM 5261 C C . GLN A 1 697 ? 21.510 0.477 -12.610 1.00 93.12 697 GLN A C 1
ATOM 5263 O O . GLN A 1 697 ? 21.506 -0.749 -12.663 1.00 93.12 697 GLN A O 1
ATOM 5268 N N . SER A 1 698 ? 20.460 1.182 -12.206 1.00 95.50 698 SER A N 1
ATOM 5269 C CA . SER A 1 698 ? 19.149 0.574 -11.949 1.00 95.50 698 SER A CA 1
ATOM 5270 C C . SER A 1 698 ? 18.471 0.174 -13.268 1.00 95.50 698 SER A C 1
ATOM 5272 O O . SER A 1 698 ? 18.511 0.952 -14.229 1.00 95.50 698 SER A O 1
ATOM 5274 N N . PRO A 1 699 ? 17.840 -1.008 -13.345 1.00 95.94 699 PRO A N 1
ATOM 5275 C CA . PRO A 1 699 ? 16.857 -1.309 -14.379 1.00 95.94 699 PRO A CA 1
ATOM 5276 C C . PRO A 1 699 ? 15.497 -0.653 -14.073 1.00 95.94 699 PRO A C 1
ATOM 5278 O O . PRO A 1 699 ? 15.321 0.000 -13.044 1.00 95.94 699 PRO A O 1
ATOM 5281 N N . LYS A 1 700 ? 14.529 -0.851 -14.969 1.00 95.00 700 LYS A N 1
ATOM 5282 C CA . LYS A 1 700 ? 13.092 -0.592 -14.786 1.00 95.00 700 LYS A CA 1
ATOM 5283 C C . LYS A 1 700 ? 12.293 -1.866 -15.018 1.00 95.00 700 LYS A C 1
ATOM 5285 O O . LYS A 1 700 ? 12.786 -2.754 -15.716 1.00 95.00 700 LYS A O 1
ATOM 5290 N N . TRP A 1 701 ? 11.081 -1.952 -14.484 1.00 93.12 701 TRP A N 1
ATOM 5291 C CA . TRP A 1 701 ? 10.195 -3.061 -14.817 1.00 93.12 701 TRP A CA 1
ATOM 5292 C C . TRP A 1 701 ? 9.565 -2.852 -16.197 1.00 93.12 701 TRP A C 1
ATOM 5294 O O . TRP A 1 701 ? 9.047 -1.785 -16.524 1.00 93.12 701 TRP A O 1
ATOM 5304 N N . ASN A 1 702 ? 9.575 -3.892 -17.016 1.00 86.00 702 ASN A N 1
ATOM 5305 C CA . ASN A 1 702 ? 8.751 -3.983 -18.207 1.00 86.00 702 ASN A CA 1
ATOM 5306 C C . ASN A 1 702 ? 7.602 -4.939 -17.877 1.00 86.00 702 ASN A C 1
ATOM 5308 O O . ASN A 1 702 ? 7.819 -6.139 -17.852 1.00 86.00 702 ASN A O 1
ATOM 5312 N N . TYR A 1 703 ? 6.399 -4.435 -17.588 1.00 79.88 703 TYR A N 1
ATOM 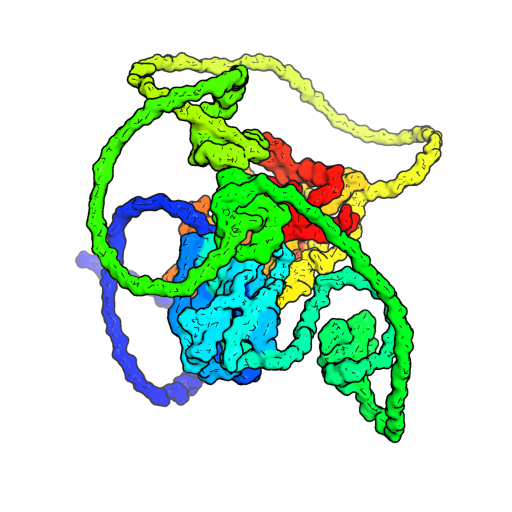5313 C CA . TYR A 1 703 ? 5.276 -5.272 -17.126 1.00 79.88 703 TYR A CA 1
ATOM 5314 C C . TYR A 1 703 ? 4.766 -6.269 -18.182 1.00 79.88 703 TYR A C 1
ATOM 5316 O O . TYR A 1 703 ? 4.209 -7.309 -17.841 1.00 79.88 703 TYR A O 1
ATOM 5324 N N . GLY A 1 704 ? 4.963 -5.964 -19.470 1.00 75.25 704 GLY A N 1
ATOM 5325 C CA . GLY A 1 704 ? 4.463 -6.766 -20.589 1.00 75.25 704 GLY A CA 1
ATOM 5326 C C . GLY A 1 704 ? 5.464 -7.776 -21.160 1.00 75.25 704 GLY A C 1
ATOM 5327 O O . GLY A 1 704 ? 5.100 -8.537 -22.055 1.00 75.25 704 GLY A O 1
ATOM 5328 N N . SER A 1 705 ? 6.724 -7.779 -20.708 1.00 74.19 705 SER A N 1
ATOM 5329 C CA . SER A 1 705 ? 7.777 -8.622 -21.286 1.00 74.19 705 SER A CA 1
ATOM 5330 C C . SER A 1 705 ? 8.912 -8.909 -20.294 1.00 74.19 705 SER A C 1
ATOM 5332 O O . SER A 1 705 ? 9.419 -7.967 -19.690 1.00 74.19 705 SER A O 1
ATOM 5334 N N . PRO A 1 706 ? 9.419 -10.155 -20.203 1.00 78.12 706 PRO A N 1
ATOM 5335 C CA . PRO A 1 706 ? 9.003 -11.352 -20.946 1.00 78.12 706 PRO A CA 1
ATOM 5336 C C . PRO A 1 706 ? 7.611 -11.862 -20.543 1.00 78.12 706 PRO A C 1
ATOM 5338 O O . PRO A 1 706 ? 7.100 -11.527 -19.482 1.00 78.12 706 PRO A O 1
ATOM 5341 N N . TRP A 1 707 ? 6.993 -12.687 -21.389 1.00 81.81 707 TRP A N 1
ATOM 5342 C CA . TRP A 1 707 ? 5.813 -13.467 -21.000 1.00 81.81 707 TRP A CA 1
ATOM 5343 C C . TRP A 1 707 ? 6.248 -14.809 -20.407 1.00 81.81 707 TRP A C 1
ATOM 5345 O O . TRP A 1 707 ? 7.116 -15.484 -20.970 1.00 81.81 707 TRP A O 1
ATOM 5355 N N . CYS A 1 708 ? 5.638 -15.198 -19.289 1.00 81.75 708 CYS A N 1
ATOM 5356 C CA . CYS A 1 708 ? 6.076 -16.325 -18.479 1.00 81.75 708 CYS A CA 1
ATOM 5357 C C . CYS A 1 708 ? 5.104 -17.495 -18.628 1.00 81.75 708 CYS A C 1
ATOM 5359 O O . CYS A 1 708 ? 3.984 -17.499 -18.114 1.00 81.75 708 CYS A O 1
ATOM 5361 N N . SER A 1 709 ? 5.525 -18.501 -19.392 1.00 80.94 709 SER A N 1
ATOM 5362 C CA . SER A 1 709 ? 4.652 -19.603 -19.773 1.00 80.94 709 SER A CA 1
ATOM 5363 C C . SER A 1 709 ? 4.458 -20.592 -18.630 1.00 80.94 709 SER A C 1
ATOM 5365 O O . SER A 1 709 ? 5.406 -21.250 -18.211 1.00 80.94 709 SER A O 1
ATOM 5367 N N . ARG A 1 710 ? 3.206 -20.815 -18.214 1.00 74.69 710 ARG A N 1
ATOM 5368 C CA . ARG A 1 710 ? 2.843 -21.846 -17.219 1.00 74.69 710 ARG A CA 1
ATOM 5369 C C . ARG A 1 710 ? 3.191 -23.292 -17.642 1.00 74.69 710 ARG A C 1
ATOM 5371 O O . ARG A 1 710 ? 2.973 -24.213 -16.864 1.00 74.69 710 ARG A O 1
ATOM 5378 N N . THR A 1 711 ? 3.688 -23.515 -18.864 1.00 79.88 711 THR A N 1
ATOM 5379 C CA . THR A 1 711 ? 4.167 -24.823 -19.359 1.00 79.88 711 THR A CA 1
ATOM 5380 C C . THR A 1 711 ? 5.693 -24.973 -19.336 1.00 79.88 711 THR A C 1
ATOM 5382 O O . THR A 1 711 ? 6.201 -26.043 -19.676 1.00 79.88 711 THR A O 1
ATOM 5385 N N . VAL A 1 712 ? 6.429 -23.930 -18.937 1.00 80.88 712 VAL A N 1
ATOM 5386 C CA . VAL A 1 712 ? 7.892 -23.924 -18.828 1.00 80.88 712 VAL A CA 1
ATOM 5387 C C . VAL A 1 712 ? 8.283 -23.882 -17.353 1.00 80.88 712 VAL A C 1
ATOM 5389 O O . VAL A 1 712 ? 7.851 -23.007 -16.610 1.00 80.88 712 VAL A O 1
ATOM 5392 N N . ASP A 1 713 ? 9.124 -24.827 -16.937 1.00 87.88 713 ASP A N 1
ATOM 5393 C CA . ASP A 1 713 ? 9.813 -24.755 -15.649 1.00 87.88 713 ASP A CA 1
ATOM 5394 C C . ASP A 1 713 ? 11.011 -23.806 -15.783 1.00 87.88 713 ASP A C 1
ATOM 5396 O O . ASP A 1 713 ? 12.031 -24.156 -16.383 1.00 87.88 713 ASP A O 1
ATOM 5400 N N . TYR A 1 714 ? 10.860 -22.590 -15.258 1.00 86.75 714 TYR A N 1
ATOM 5401 C CA . TYR A 1 714 ? 11.937 -21.601 -15.152 1.00 86.75 714 TYR A CA 1
ATOM 5402 C C . TYR A 1 714 ? 12.840 -21.856 -13.925 1.00 86.75 714 TYR A C 1
ATOM 5404 O O . TYR A 1 714 ? 13.862 -21.198 -13.763 1.00 86.75 714 TYR A O 1
ATOM 5412 N N . GLY A 1 715 ? 12.520 -22.835 -13.072 1.00 89.38 715 GLY A N 1
ATOM 5413 C CA . GLY A 1 715 ? 13.199 -23.091 -11.805 1.00 89.38 715 GLY A CA 1
ATOM 5414 C C . GLY A 1 715 ? 12.648 -22.255 -10.645 1.00 89.38 715 GLY A C 1
ATOM 5415 O O . GLY A 1 715 ? 11.668 -21.524 -10.777 1.00 89.38 715 GLY A O 1
ATOM 5416 N N . LYS A 1 716 ? 13.274 -22.379 -9.464 1.00 91.19 716 LYS A N 1
ATOM 5417 C CA . LYS A 1 716 ? 12.821 -21.662 -8.260 1.00 91.19 716 LYS A CA 1
ATOM 5418 C C . LYS A 1 716 ? 12.968 -20.133 -8.404 1.00 91.19 716 LYS A C 1
ATOM 5420 O O . LYS A 1 716 ? 13.873 -19.698 -9.130 1.00 91.19 716 LYS A O 1
ATOM 5425 N N . PRO A 1 717 ? 12.177 -19.328 -7.674 1.00 92.00 717 PRO A N 1
ATOM 5426 C CA . PRO A 1 717 ? 12.375 -17.884 -7.601 1.00 92.00 717 PRO A CA 1
ATOM 5427 C C . PRO A 1 717 ? 13.771 -17.472 -7.112 1.00 92.00 717 PRO A C 1
ATOM 5429 O O . PRO A 1 717 ? 14.550 -18.270 -6.576 1.00 92.00 717 PRO A O 1
ATOM 5432 N N . VAL A 1 718 ? 14.073 -16.195 -7.303 1.00 90.81 718 VAL A N 1
ATOM 5433 C CA . VAL A 1 718 ? 15.186 -15.482 -6.682 1.00 90.81 718 VAL A CA 1
ATOM 5434 C C . VAL A 1 718 ? 14.830 -15.206 -5.219 1.00 90.81 718 VAL A C 1
ATOM 5436 O O . VAL A 1 718 ? 13.905 -14.458 -4.933 1.00 90.81 718 VAL A O 1
ATOM 5439 N N . GLU A 1 719 ? 15.563 -15.815 -4.284 1.00 85.44 719 GLU A N 1
ATOM 5440 C CA . GLU A 1 719 ? 15.282 -15.724 -2.837 1.00 85.44 719 GLU A CA 1
ATOM 5441 C C . GLU A 1 719 ? 16.356 -14.922 -2.082 1.00 85.44 719 GLU A C 1
ATOM 5443 O O . GLU A 1 719 ? 16.188 -14.576 -0.914 1.00 85.44 719 GLU A O 1
ATOM 5448 N N . THR A 1 720 ? 17.494 -14.643 -2.724 1.00 90.25 720 THR A N 1
ATOM 5449 C CA . THR A 1 720 ? 18.645 -13.978 -2.103 1.00 90.25 720 THR A CA 1
ATOM 5450 C C . THR A 1 720 ? 19.229 -12.894 -2.999 1.00 90.25 720 THR A C 1
ATOM 5452 O O . THR A 1 720 ? 19.237 -13.015 -4.224 1.00 90.25 720 THR A O 1
ATOM 5455 N N . TYR A 1 721 ? 19.836 -11.868 -2.391 1.00 93.12 721 TYR A N 1
ATOM 5456 C CA . TYR A 1 721 ? 20.574 -10.834 -3.129 1.00 93.12 721 TYR A CA 1
ATOM 5457 C C . TYR A 1 721 ? 21.659 -11.422 -4.050 1.00 93.12 721 TYR A C 1
ATOM 5459 O O . TYR A 1 721 ? 21.874 -10.920 -5.147 1.00 93.12 721 TYR A O 1
ATOM 5467 N N . SER A 1 722 ? 22.324 -12.507 -3.640 1.00 91.56 722 SER A N 1
ATOM 5468 C CA . SER A 1 722 ? 23.311 -13.211 -4.471 1.00 91.56 722 SER A CA 1
ATOM 5469 C C . SER A 1 722 ? 22.712 -13.838 -5.732 1.00 91.56 722 SER A C 1
ATOM 5471 O O . SER A 1 722 ? 23.368 -13.842 -6.767 1.00 91.56 722 SER A O 1
ATOM 5473 N N . GLU A 1 723 ? 21.483 -14.347 -5.661 1.00 92.31 723 GLU A N 1
ATOM 5474 C CA . GLU A 1 723 ? 20.784 -14.904 -6.823 1.00 92.31 723 GLU A CA 1
ATOM 5475 C C . GLU A 1 723 ? 20.229 -13.790 -7.710 1.00 92.31 723 GLU A C 1
ATOM 5477 O O . GLU A 1 723 ? 20.367 -13.878 -8.925 1.00 92.31 723 GLU A O 1
ATOM 5482 N N . LEU A 1 724 ? 19.701 -12.708 -7.121 1.00 91.88 724 LEU A N 1
ATOM 5483 C CA . LEU A 1 724 ? 19.276 -11.516 -7.863 1.00 91.88 724 LEU A CA 1
ATOM 5484 C C . LEU A 1 724 ? 20.447 -10.904 -8.638 1.00 91.88 724 LEU A C 1
ATOM 5486 O O . LEU A 1 724 ? 20.312 -10.536 -9.802 1.00 91.88 724 LEU A O 1
ATOM 5490 N N . TRP A 1 725 ? 21.609 -10.823 -7.991 1.00 89.50 725 TRP A N 1
ATOM 5491 C CA . TRP A 1 725 ? 22.845 -10.328 -8.579 1.00 89.50 725 TRP A CA 1
ATOM 5492 C C . TRP A 1 725 ? 23.297 -11.144 -9.800 1.00 89.50 725 TRP A C 1
ATOM 5494 O O . TRP A 1 725 ? 23.788 -10.567 -10.767 1.00 89.50 725 TRP A O 1
ATOM 5504 N N . GLU A 1 726 ? 23.133 -12.469 -9.789 1.00 89.06 726 GLU A N 1
ATOM 5505 C CA . GLU A 1 726 ? 23.451 -13.303 -10.956 1.00 89.06 726 GLU A CA 1
ATOM 5506 C C . GLU A 1 726 ? 22.340 -13.235 -12.026 1.00 89.06 726 GLU A C 1
ATOM 5508 O O . GLU A 1 726 ? 22.649 -13.092 -13.210 1.00 89.06 726 GLU A O 1
ATOM 5513 N N . TYR A 1 727 ? 21.066 -13.235 -11.613 1.00 90.19 727 TYR A N 1
ATOM 5514 C CA . TYR A 1 727 ? 19.877 -13.158 -12.474 1.00 90.19 727 TYR A CA 1
ATOM 5515 C C . TYR A 1 727 ? 19.821 -11.873 -13.312 1.00 90.19 727 TYR A C 1
ATOM 5517 O O . TYR A 1 727 ? 19.701 -11.939 -14.533 1.00 90.19 727 TYR A O 1
ATOM 5525 N N . LEU A 1 728 ? 19.999 -10.700 -12.687 1.00 90.38 728 LEU A N 1
ATOM 5526 C CA . LEU A 1 728 ? 19.900 -9.386 -13.346 1.00 90.38 728 LEU A CA 1
ATOM 5527 C C . LEU A 1 728 ? 20.850 -9.200 -14.545 1.00 90.38 728 LEU A C 1
ATOM 5529 O O . LEU A 1 728 ? 20.649 -8.279 -15.337 1.00 90.38 728 LEU A O 1
ATOM 5533 N N . PHE A 1 729 ? 21.891 -10.029 -14.687 1.00 86.50 729 PHE A N 1
ATOM 5534 C CA . PHE A 1 729 ? 22.908 -9.884 -15.732 1.00 86.50 729 PHE A CA 1
ATOM 5535 C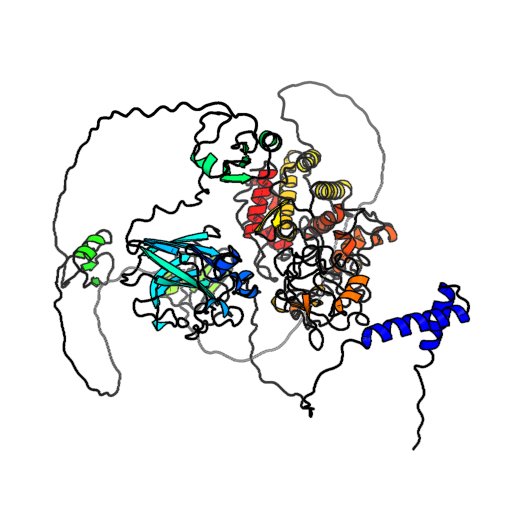 C . PHE A 1 729 ? 23.081 -11.108 -16.655 1.00 86.50 729 PHE A C 1
ATOM 5537 O O . PHE A 1 729 ? 23.897 -11.021 -17.581 1.00 86.50 729 PHE A O 1
ATOM 5544 N N . ASP A 1 730 ? 22.317 -12.202 -16.499 1.00 84.69 730 ASP A N 1
ATOM 5545 C CA . ASP A 1 730 ? 22.216 -13.253 -17.531 1.00 84.69 730 ASP A CA 1
ATOM 5546 C C . ASP A 1 730 ? 20.917 -13.111 -18.332 1.00 84.69 730 ASP A C 1
ATOM 5548 O O . ASP A 1 730 ? 19.848 -13.545 -17.923 1.00 84.69 730 ASP A O 1
ATOM 5552 N N . SER A 1 731 ? 21.022 -12.564 -19.546 1.00 70.50 731 SER A N 1
ATOM 5553 C CA . SER A 1 731 ? 19.888 -12.346 -20.455 1.00 70.50 731 SER A CA 1
ATOM 5554 C C . SER A 1 731 ? 19.236 -13.626 -21.015 1.00 70.50 731 SER A C 1
ATOM 5556 O O . SER A 1 731 ? 18.473 -13.545 -21.979 1.00 70.50 731 SER A O 1
ATOM 5558 N N . GLN A 1 732 ? 19.593 -14.807 -20.506 1.00 77.38 732 GLN A N 1
ATOM 5559 C CA . GLN A 1 732 ? 18.910 -16.079 -20.767 1.00 77.38 732 GLN A CA 1
ATOM 5560 C C . GLN A 1 732 ? 18.021 -16.521 -19.596 1.00 77.38 732 GLN A C 1
ATOM 5562 O O . GLN A 1 732 ? 17.217 -17.431 -19.790 1.00 77.38 732 GLN A O 1
ATOM 5567 N N . ASP A 1 733 ? 18.183 -15.924 -18.412 1.00 82.00 733 ASP A N 1
ATOM 5568 C CA . ASP A 1 733 ? 17.402 -16.243 -17.221 1.00 82.00 733 ASP A CA 1
ATOM 5569 C C . ASP A 1 733 ? 16.268 -15.221 -17.063 1.00 82.00 733 ASP A C 1
ATOM 5571 O O . ASP A 1 733 ? 16.485 -14.014 -17.162 1.00 82.00 733 ASP A O 1
ATOM 5575 N N . ILE A 1 734 ? 15.037 -15.710 -16.925 1.00 87.81 734 ILE A N 1
ATOM 5576 C CA . ILE A 1 734 ? 13.803 -14.911 -16.969 1.00 87.81 734 ILE A CA 1
ATOM 5577 C C . ILE A 1 734 ? 12.698 -15.595 -16.166 1.00 87.81 734 ILE A C 1
ATOM 5579 O O . ILE A 1 734 ? 12.724 -16.814 -16.012 1.00 87.81 734 ILE A O 1
ATOM 5583 N N . CYS A 1 735 ? 11.679 -14.836 -15.756 1.00 89.69 735 CYS A N 1
ATOM 5584 C CA . CYS A 1 735 ? 10.477 -15.363 -15.100 1.00 89.69 735 CYS A CA 1
ATOM 5585 C C . CYS A 1 735 ? 10.754 -16.066 -13.757 1.00 89.69 735 CYS A C 1
ATOM 5587 O O . CYS A 1 735 ? 10.121 -17.071 -13.429 1.00 89.69 735 CYS A O 1
ATOM 5589 N N . ARG A 1 736 ? 11.725 -15.539 -12.996 1.00 92.31 736 ARG A N 1
ATOM 5590 C CA . ARG A 1 736 ? 12.119 -16.030 -11.664 1.00 92.31 736 ARG A CA 1
ATOM 5591 C C . ARG A 1 736 ? 12.172 -14.936 -10.593 1.00 92.31 736 ARG A C 1
ATOM 5593 O O . ARG A 1 736 ? 12.643 -15.205 -9.493 1.00 92.31 736 ARG A O 1
ATOM 5600 N N . ASP A 1 737 ? 11.709 -13.723 -10.882 1.00 91.62 737 ASP A N 1
ATOM 5601 C CA . ASP A 1 737 ? 11.645 -12.625 -9.910 1.00 91.62 737 ASP A CA 1
ATOM 5602 C C . ASP A 1 737 ? 10.769 -12.984 -8.703 1.00 91.62 737 ASP A C 1
ATOM 5604 O O . ASP A 1 737 ? 11.059 -12.561 -7.588 1.00 91.62 737 ASP A O 1
ATOM 5608 N N . TYR A 1 738 ? 9.712 -13.773 -8.922 1.00 90.12 738 TYR A N 1
ATOM 5609 C CA . TYR A 1 738 ? 8.809 -14.240 -7.873 1.00 90.12 738 TYR A CA 1
ATOM 5610 C C . TYR A 1 738 ? 8.045 -15.518 -8.258 1.00 90.12 738 TYR A C 1
ATOM 5612 O O . TYR A 1 738 ? 8.002 -15.935 -9.418 1.00 90.12 738 TYR A O 1
ATOM 5620 N N . ALA A 1 739 ? 7.434 -16.171 -7.266 1.00 86.69 739 ALA A N 1
ATOM 5621 C CA . ALA A 1 739 ? 6.636 -17.376 -7.480 1.00 86.69 739 ALA A CA 1
ATOM 5622 C C . ALA A 1 739 ? 5.360 -17.067 -8.283 1.00 86.69 739 ALA A C 1
ATOM 5624 O O . ALA A 1 739 ? 4.608 -16.157 -7.948 1.00 86.69 739 ALA A O 1
ATOM 5625 N N . GLY A 1 740 ? 5.093 -17.843 -9.338 1.00 83.19 740 GLY A N 1
ATOM 5626 C CA . GLY A 1 740 ? 3.887 -17.674 -10.158 1.00 83.19 740 GLY A CA 1
ATOM 5627 C C . GLY A 1 740 ? 3.896 -16.460 -11.097 1.00 83.19 740 GLY A C 1
ATOM 5628 O O . GLY A 1 740 ? 2.842 -16.122 -11.635 1.00 83.19 740 GLY A O 1
ATOM 5629 N N . GLN A 1 741 ? 5.053 -15.824 -11.319 1.00 85.81 741 GLN A N 1
ATOM 5630 C CA . GLN A 1 741 ? 5.241 -14.733 -12.283 1.00 85.81 741 GLN A CA 1
ATOM 5631 C C . GLN A 1 741 ? 4.656 -15.093 -13.659 1.00 85.81 741 GLN A C 1
ATOM 5633 O O . GLN A 1 741 ? 4.992 -16.120 -14.246 1.00 85.81 741 GLN A O 1
ATOM 5638 N N . GLN A 1 742 ? 3.746 -14.250 -14.159 1.00 81.44 742 GLN A N 1
ATOM 5639 C CA . GLN A 1 742 ? 2.985 -14.494 -15.398 1.00 81.44 742 GLN A CA 1
ATOM 5640 C C . GLN A 1 742 ? 3.479 -13.637 -16.569 1.00 81.44 742 GLN A C 1
ATOM 5642 O O . GLN A 1 742 ? 3.419 -14.052 -17.727 1.00 81.44 742 GLN A O 1
ATOM 5647 N N . ALA A 1 743 ? 3.993 -12.450 -16.262 1.00 84.31 743 ALA A N 1
ATOM 5648 C CA . ALA A 1 743 ? 4.628 -11.549 -17.204 1.00 84.31 743 ALA A CA 1
ATOM 5649 C C . ALA A 1 743 ? 5.584 -10.610 -16.458 1.00 84.31 743 ALA A C 1
ATOM 5651 O O . ALA A 1 743 ? 5.470 -10.418 -15.247 1.00 84.31 743 ALA A O 1
ATOM 5652 N N . GLY A 1 744 ? 6.482 -10.013 -17.226 1.00 85.38 744 GLY A N 1
ATOM 5653 C CA . GLY A 1 744 ? 7.330 -8.899 -16.851 1.00 85.38 744 GLY A CA 1
ATOM 5654 C C . GLY A 1 744 ? 8.731 -9.272 -16.379 1.00 85.38 744 GLY A C 1
ATOM 5655 O O . GLY A 1 744 ? 9.026 -10.437 -16.113 1.00 85.38 744 GLY A O 1
ATOM 5656 N N . GLY A 1 745 ? 9.617 -8.276 -16.345 1.00 89.00 745 GLY A N 1
ATOM 5657 C CA . GLY A 1 745 ? 11.019 -8.425 -15.949 1.00 89.00 745 GLY A CA 1
ATOM 5658 C C . GLY A 1 745 ? 11.824 -7.127 -16.065 1.00 89.00 745 GLY A C 1
ATOM 5659 O O . GLY A 1 745 ? 11.308 -6.083 -16.469 1.00 89.00 745 GLY A O 1
ATOM 5660 N N . TRP A 1 746 ? 13.111 -7.188 -15.719 1.00 92.50 746 TRP A N 1
ATOM 5661 C CA . TRP A 1 746 ? 13.992 -6.017 -15.644 1.00 92.50 746 TRP A CA 1
ATOM 5662 C C . TRP A 1 746 ? 14.626 -5.616 -16.986 1.00 92.50 746 TRP A C 1
ATOM 5664 O O . TRP A 1 746 ? 15.290 -6.407 -17.654 1.00 92.50 746 TRP A O 1
ATOM 5674 N N . GLU A 1 747 ? 14.502 -4.337 -17.346 1.00 91.25 747 GLU A N 1
ATOM 5675 C CA . GLU A 1 747 ? 15.102 -3.726 -18.537 1.00 91.25 747 GLU A CA 1
ATOM 5676 C C . GLU A 1 747 ? 16.107 -2.629 -18.137 1.00 91.25 747 GLU A C 1
ATOM 5678 O O . GLU A 1 747 ? 15.772 -1.709 -17.391 1.00 91.25 747 GLU A O 1
ATOM 5683 N N . PHE A 1 748 ? 17.344 -2.683 -18.641 1.00 92.06 748 PHE A N 1
ATOM 5684 C CA . PHE A 1 748 ? 18.391 -1.708 -18.301 1.00 92.06 748 PHE A CA 1
ATOM 5685 C C . PHE A 1 748 ? 18.408 -0.493 -19.240 1.00 92.06 748 PHE A C 1
ATOM 5687 O O . PHE A 1 748 ? 18.699 -0.612 -20.432 1.00 92.06 748 PHE A O 1
ATOM 5694 N N . CYS A 1 749 ? 18.198 0.703 -18.685 1.00 90.00 749 CYS A N 1
ATOM 5695 C CA . CYS A 1 749 ? 18.330 1.964 -19.418 1.00 90.00 749 CYS A CA 1
ATOM 5696 C C . CYS A 1 749 ? 19.811 2.371 -19.591 1.00 90.00 749 CYS A C 1
ATOM 5698 O O . CYS A 1 749 ? 20.590 2.246 -18.641 1.00 90.00 749 CYS A O 1
ATOM 5700 N N . PRO A 1 750 ? 20.225 2.952 -20.736 1.00 91.31 750 PRO A N 1
ATOM 5701 C CA . PRO A 1 750 ? 21.574 3.500 -20.908 1.00 91.31 750 PRO A CA 1
ATOM 5702 C C . PRO A 1 750 ? 21.881 4.642 -19.919 1.00 91.31 750 PRO A C 1
ATOM 5704 O O . PRO A 1 750 ? 21.487 5.785 -20.136 1.00 91.31 750 PRO A O 1
ATOM 5707 N N . GLY A 1 751 ? 22.617 4.338 -18.844 1.00 90.38 751 GLY A N 1
ATOM 5708 C CA . GLY A 1 751 ? 22.897 5.277 -17.743 1.00 90.38 751 GLY A CA 1
ATOM 5709 C C . GLY A 1 751 ? 22.172 4.964 -16.424 1.00 90.38 751 GLY A C 1
ATOM 5710 O O . GLY A 1 751 ? 22.410 5.659 -15.436 1.00 90.38 751 GLY A O 1
ATOM 5711 N N . GLY A 1 752 ? 21.355 3.906 -16.401 1.00 95.19 752 GLY A N 1
ATOM 5712 C CA . GLY A 1 752 ? 20.429 3.563 -15.321 1.00 95.19 752 GLY A CA 1
ATOM 5713 C C . GLY A 1 752 ? 19.083 4.278 -15.464 1.00 95.19 752 GLY A C 1
ATOM 5714 O O . GLY A 1 752 ? 19.012 5.392 -15.984 1.00 95.19 752 GLY A O 1
ATOM 5715 N N . CYS A 1 753 ? 18.008 3.614 -15.051 1.00 96.31 753 CYS A N 1
ATOM 5716 C CA . CYS A 1 753 ? 16.645 4.121 -15.161 1.00 96.31 753 CYS A CA 1
ATOM 5717 C C . CYS A 1 753 ? 16.339 5.089 -13.997 1.00 96.31 753 CYS A C 1
ATOM 5719 O O . CYS A 1 753 ? 16.538 4.728 -12.837 1.00 96.31 753 CYS A O 1
ATOM 5721 N N . PRO A 1 754 ? 15.908 6.334 -14.262 1.00 96.56 754 PRO A N 1
ATOM 5722 C CA . PRO A 1 754 ? 15.652 7.312 -13.207 1.00 96.56 754 PRO A CA 1
ATOM 5723 C C . PRO A 1 754 ? 14.324 7.046 -12.487 1.00 96.56 754 PRO A C 1
ATOM 5725 O O . PRO A 1 754 ? 13.312 6.859 -13.156 1.00 96.56 754 PRO A O 1
ATOM 5728 N N . ASN A 1 755 ? 14.302 7.123 -11.152 1.00 95.75 755 ASN A N 1
ATOM 5729 C CA . ASN A 1 755 ? 13.052 7.293 -10.396 1.00 95.75 755 ASN A CA 1
ATOM 5730 C C . ASN A 1 755 ? 12.500 8.731 -10.534 1.00 95.75 755 ASN A C 1
ATOM 5732 O O . ASN A 1 755 ? 13.145 9.606 -11.124 1.00 95.75 755 ASN A O 1
ATOM 5736 N N . ALA A 1 756 ? 11.321 9.010 -9.970 1.00 91.62 756 ALA A N 1
ATOM 5737 C CA . ALA A 1 756 ? 10.803 10.376 -9.903 1.00 91.62 756 ALA A CA 1
ATOM 5738 C C . ALA A 1 756 ? 11.747 11.306 -9.094 1.00 91.62 756 ALA A C 1
ATOM 5740 O O . ALA A 1 756 ? 12.228 10.929 -8.022 1.00 91.62 756 ALA A O 1
ATOM 5741 N N . PRO A 1 757 ? 12.034 12.540 -9.562 1.00 91.88 757 PRO A N 1
ATOM 5742 C CA . PRO A 1 757 ? 12.961 13.443 -8.885 1.00 91.88 757 PRO A CA 1
ATOM 5743 C C . PRO A 1 757 ? 12.357 13.991 -7.588 1.00 91.88 757 PRO A C 1
ATOM 5745 O O . PRO A 1 757 ? 11.402 14.774 -7.619 1.00 91.88 757 PRO A O 1
ATOM 5748 N N . ALA A 1 758 ? 12.953 13.626 -6.450 1.00 91.75 758 ALA A N 1
ATOM 5749 C CA . ALA A 1 758 ? 12.464 13.969 -5.116 1.00 91.75 758 ALA A CA 1
ATOM 5750 C C . ALA A 1 758 ? 12.690 15.445 -4.734 1.00 91.75 758 ALA A C 1
ATOM 5752 O O . ALA A 1 758 ? 13.508 15.819 -3.887 1.00 91.75 758 ALA A O 1
ATOM 5753 N N . THR A 1 759 ? 11.930 16.304 -5.409 1.00 89.62 759 THR A N 1
ATOM 5754 C CA . THR A 1 759 ? 12.108 17.757 -5.458 1.00 89.62 759 THR A CA 1
ATOM 5755 C C . THR A 1 759 ? 11.797 18.422 -4.115 1.00 89.62 759 THR A C 1
ATOM 5757 O O . THR A 1 759 ? 12.478 19.378 -3.748 1.00 89.62 759 THR A O 1
ATOM 5760 N N . ALA A 1 760 ? 10.858 17.874 -3.333 1.00 85.00 760 ALA A N 1
ATOM 5761 C CA . ALA A 1 760 ? 10.564 18.340 -1.972 1.00 85.00 760 ALA A CA 1
ATOM 5762 C C . ALA A 1 760 ? 11.768 18.189 -1.018 1.00 85.00 760 ALA A C 1
ATOM 5764 O O . ALA A 1 760 ? 11.945 18.988 -0.103 1.00 85.00 760 ALA A O 1
ATOM 5765 N N . PHE A 1 761 ? 12.636 17.208 -1.288 1.00 90.50 761 PHE A N 1
ATOM 5766 C CA . PHE A 1 761 ? 13.868 16.915 -0.547 1.00 90.50 761 PHE A CA 1
ATOM 5767 C C . PHE A 1 761 ? 15.111 17.561 -1.192 1.00 90.50 761 PHE A C 1
ATOM 5769 O O . PHE A 1 761 ? 16.244 17.295 -0.792 1.00 90.50 761 PHE A O 1
ATOM 5776 N N . GLY A 1 762 ? 14.930 18.389 -2.230 1.00 93.50 762 GLY A N 1
ATOM 5777 C CA . GLY A 1 762 ? 16.028 18.995 -2.989 1.00 93.50 762 GLY A CA 1
ATOM 5778 C C . GLY A 1 762 ? 16.888 17.984 -3.760 1.00 93.50 762 GLY A C 1
ATOM 5779 O O . GLY A 1 762 ? 18.041 18.284 -4.081 1.00 93.50 762 GLY A O 1
ATOM 5780 N N . ARG A 1 763 ? 16.368 16.780 -4.039 1.00 94.50 763 ARG A N 1
ATOM 5781 C CA . ARG A 1 763 ? 17.092 15.710 -4.737 1.00 94.50 763 ARG A CA 1
ATOM 5782 C C . ARG A 1 763 ? 16.701 15.630 -6.212 1.00 94.50 763 ARG A C 1
ATOM 5784 O O . ARG A 1 763 ? 15.546 15.810 -6.587 1.00 94.50 763 ARG A O 1
ATOM 5791 N N . ALA A 1 764 ? 17.688 15.312 -7.046 1.00 96.00 764 ALA A N 1
ATOM 5792 C CA . ALA A 1 764 ? 17.459 14.860 -8.414 1.00 96.00 764 ALA A CA 1
ATOM 5793 C C . ALA A 1 764 ? 17.123 13.358 -8.433 1.00 96.00 764 ALA A C 1
ATOM 5795 O O . ALA A 1 764 ? 17.370 12.654 -7.453 1.00 96.00 764 ALA A O 1
ATOM 5796 N N . ALA A 1 765 ? 16.605 12.874 -9.563 1.00 95.69 765 ALA A N 1
ATOM 5797 C CA . ALA A 1 765 ? 16.353 11.453 -9.791 1.00 95.69 765 ALA A CA 1
ATOM 5798 C C . ALA A 1 765 ? 17.618 10.590 -9.600 1.00 95.69 765 ALA A C 1
ATOM 5800 O O . ALA A 1 765 ? 18.725 10.979 -9.988 1.00 95.69 765 ALA A O 1
ATOM 5801 N N . ARG A 1 766 ? 17.435 9.400 -9.026 1.00 96.56 766 ARG A N 1
ATOM 5802 C CA . ARG A 1 766 ? 18.450 8.365 -8.800 1.00 96.56 766 ARG A CA 1
ATOM 5803 C C . ARG A 1 766 ? 18.429 7.356 -9.942 1.00 96.56 766 ARG A C 1
ATOM 5805 O O . ARG A 1 766 ? 17.368 6.896 -10.345 1.00 96.56 766 ARG A O 1
ATOM 5812 N N . THR A 1 767 ? 19.610 6.978 -10.426 1.00 97.12 767 THR A N 1
ATOM 5813 C CA . THR A 1 767 ? 19.793 5.944 -11.461 1.00 97.12 767 THR A CA 1
ATOM 5814 C C . THR A 1 767 ? 20.558 4.725 -10.936 1.00 97.12 767 THR A C 1
ATOM 5816 O O . THR A 1 767 ? 21.103 3.936 -11.703 1.00 97.12 767 THR A O 1
ATOM 5819 N N . ASP A 1 768 ? 20.538 4.513 -9.623 1.00 96.81 768 ASP A N 1
ATOM 5820 C CA . ASP A 1 768 ? 21.171 3.420 -8.880 1.00 96.81 768 ASP A CA 1
ATOM 5821 C C . ASP A 1 768 ? 20.329 3.074 -7.637 1.00 96.81 768 ASP A C 1
ATOM 5823 O O . ASP A 1 768 ? 19.381 3.793 -7.327 1.00 96.81 768 ASP A O 1
ATOM 5827 N N . VAL A 1 769 ? 20.677 1.983 -6.946 1.00 97.62 769 VAL A N 1
ATOM 5828 C CA . VAL A 1 769 ? 19.975 1.468 -5.749 1.00 97.62 769 VAL A CA 1
ATOM 5829 C C . VAL A 1 769 ? 20.855 1.493 -4.484 1.00 97.62 769 VAL A C 1
ATOM 5831 O O . VAL A 1 769 ? 20.660 0.720 -3.543 1.00 97.62 769 VAL A O 1
ATOM 5834 N N . GLU A 1 770 ? 21.861 2.371 -4.459 1.00 97.88 770 GLU A N 1
ATOM 5835 C CA . GLU A 1 770 ? 22.878 2.418 -3.402 1.00 97.88 770 GLU A CA 1
ATOM 5836 C C . GLU A 1 770 ? 22.365 3.107 -2.127 1.00 97.88 770 GLU A C 1
ATOM 5838 O O . GLU A 1 770 ? 21.906 4.252 -2.152 1.00 97.88 770 GLU A O 1
ATOM 5843 N N . GLY A 1 771 ? 22.434 2.412 -0.987 1.00 97.19 771 GLY A N 1
ATOM 5844 C CA . GLY A 1 771 ? 21.859 2.902 0.274 1.00 97.19 771 GLY A CA 1
ATOM 5845 C C . GLY A 1 771 ? 20.330 3.031 0.235 1.00 97.19 771 GLY A C 1
ATOM 5846 O O . GLY A 1 771 ? 19.750 3.817 0.979 1.00 97.19 771 GLY A O 1
ATOM 5847 N N . CYS A 1 772 ? 19.663 2.289 -0.650 1.00 97.56 772 CYS A N 1
ATOM 5848 C CA . CYS A 1 772 ? 18.219 2.373 -0.869 1.00 97.56 772 CYS A CA 1
ATOM 5849 C C . CYS A 1 772 ? 17.444 1.254 -0.154 1.00 97.56 772 CYS A C 1
ATOM 5851 O O . CYS A 1 772 ? 16.485 0.726 -0.688 1.00 97.56 772 CYS A O 1
ATOM 5853 N N . ALA A 1 773 ? 17.871 0.880 1.057 1.00 97.31 773 ALA A N 1
ATOM 5854 C CA . ALA A 1 773 ? 17.287 -0.203 1.862 1.00 97.31 773 ALA A CA 1
ATOM 5855 C C . ALA A 1 773 ? 15.961 0.159 2.567 1.00 97.31 773 ALA A C 1
ATOM 5857 O O . ALA A 1 773 ? 15.381 -0.664 3.274 1.00 97.31 773 ALA A O 1
ATOM 5858 N N . TRP A 1 774 ? 15.525 1.415 2.451 1.00 97.75 774 TRP A N 1
ATOM 5859 C CA . TRP A 1 774 ? 14.670 2.081 3.441 1.00 97.75 774 TRP A CA 1
ATOM 5860 C C . TRP A 1 774 ? 13.210 2.259 3.000 1.00 97.75 774 TRP A C 1
ATOM 5862 O O . TRP A 1 774 ? 12.528 3.129 3.542 1.00 97.75 774 TRP A O 1
ATOM 5872 N N . TRP A 1 775 ? 12.756 1.464 2.027 1.00 97.44 775 TRP A N 1
ATOM 5873 C CA . TRP A 1 775 ? 11.344 1.356 1.647 1.00 97.44 775 TRP A CA 1
ATOM 5874 C C . TRP A 1 775 ? 10.475 0.869 2.814 1.00 97.44 775 TRP A C 1
ATOM 5876 O O . TRP A 1 775 ? 10.984 0.303 3.793 1.00 97.44 775 TRP A O 1
ATOM 5886 N N . GLY A 1 776 ? 9.174 1.129 2.712 1.00 96.44 776 GLY A N 1
ATOM 5887 C CA . GLY A 1 776 ? 8.188 0.797 3.731 1.00 96.44 776 GLY A CA 1
ATOM 5888 C C . GLY A 1 776 ? 8.144 -0.693 4.069 1.00 96.44 776 GLY A C 1
ATOM 5889 O O . GLY A 1 776 ? 8.271 -1.546 3.191 1.00 96.44 776 GLY A O 1
ATOM 5890 N N . ARG A 1 777 ? 8.001 -1.011 5.363 1.00 97.12 777 ARG A N 1
ATOM 5891 C CA . ARG A 1 777 ? 7.823 -2.390 5.845 1.00 97.12 777 ARG A CA 1
ATOM 5892 C C . ARG A 1 777 ? 6.820 -2.539 6.982 1.00 97.12 777 ARG A C 1
ATOM 5894 O O . ARG A 1 777 ? 6.693 -1.673 7.854 1.00 97.12 777 ARG A O 1
ATOM 5901 N N . GLY A 1 778 ? 6.178 -3.698 7.027 1.00 96.94 778 GLY A N 1
ATOM 5902 C CA . GLY A 1 778 ? 5.194 -4.048 8.039 1.00 96.94 778 GLY A CA 1
ATOM 5903 C C . GLY A 1 778 ? 3.854 -3.342 7.835 1.00 96.94 778 GLY A C 1
ATOM 5904 O O . GLY A 1 778 ? 3.658 -2.561 6.913 1.00 96.94 778 GLY A O 1
ATOM 5905 N N . ILE A 1 779 ? 2.917 -3.639 8.729 1.00 96.19 779 ILE A N 1
ATOM 5906 C CA . ILE A 1 779 ? 1.469 -3.398 8.616 1.00 96.19 779 ILE A CA 1
ATOM 5907 C C . ILE A 1 779 ? 1.036 -1.950 8.275 1.00 96.19 779 ILE A C 1
ATOM 5909 O O . ILE A 1 779 ? -0.018 -1.756 7.674 1.00 96.19 779 ILE A O 1
ATOM 5913 N N . ILE A 1 780 ? 1.843 -0.935 8.611 1.00 90.62 780 ILE A N 1
ATOM 5914 C CA . ILE A 1 780 ? 1.647 0.481 8.220 1.00 90.62 780 ILE A CA 1
ATOM 5915 C C . ILE A 1 780 ? 2.964 1.028 7.622 1.00 90.62 780 ILE A C 1
ATOM 5917 O O . ILE A 1 780 ? 3.491 2.049 8.048 1.00 90.62 780 ILE A O 1
ATOM 5921 N N . GLN A 1 781 ? 3.556 0.279 6.682 1.00 91.38 781 GLN A N 1
ATOM 5922 C CA . GLN A 1 781 ? 4.617 0.713 5.755 1.00 91.38 781 GLN A CA 1
ATOM 5923 C C . GLN A 1 781 ? 5.707 1.603 6.390 1.00 91.38 781 GLN A C 1
ATOM 5925 O O . GLN A 1 781 ? 5.965 2.741 5.990 1.00 91.38 781 GLN A O 1
ATOM 5930 N N . THR A 1 782 ? 6.379 1.068 7.412 1.00 91.88 782 THR A N 1
ATOM 5931 C CA . THR A 1 782 ? 7.411 1.770 8.188 1.00 91.88 782 THR A CA 1
ATOM 5932 C C . THR A 1 782 ? 8.589 2.126 7.284 1.00 91.88 782 THR A C 1
ATOM 5934 O O . THR A 1 782 ? 9.353 1.248 6.900 1.00 91.88 782 THR A O 1
ATOM 5937 N N . THR A 1 783 ? 8.723 3.405 6.928 1.00 94.31 783 THR A N 1
ATOM 5938 C CA . THR A 1 783 ? 9.627 3.877 5.863 1.00 94.31 783 THR A CA 1
ATOM 5939 C C . THR A 1 783 ? 10.726 4.793 6.412 1.00 94.31 783 THR A C 1
ATOM 5941 O O . THR A 1 783 ? 10.463 5.635 7.272 1.00 94.31 783 THR A O 1
ATOM 5944 N N . GLY A 1 784 ? 11.940 4.708 5.861 1.00 95.69 784 GLY A N 1
ATOM 5945 C CA . GLY A 1 784 ? 12.990 5.721 6.016 1.00 95.69 784 GLY A CA 1
ATOM 5946 C C . GLY A 1 784 ? 13.911 5.602 7.241 1.00 95.69 784 GLY A C 1
ATOM 5947 O O . GLY A 1 784 ? 13.579 4.987 8.258 1.00 95.69 784 GLY A O 1
ATOM 5948 N N . ILE A 1 785 ? 15.098 6.221 7.150 1.00 96.94 785 ILE A N 1
ATOM 5949 C CA . ILE A 1 785 ? 16.190 6.049 8.134 1.00 96.94 785 ILE A CA 1
ATOM 5950 C C . ILE A 1 785 ? 15.838 6.467 9.569 1.00 96.94 785 ILE A C 1
ATOM 5952 O O . ILE A 1 785 ? 16.394 5.899 10.514 1.00 96.94 785 ILE A O 1
ATOM 5956 N N . CYS A 1 786 ? 14.925 7.425 9.762 1.00 95.88 786 CYS A N 1
ATOM 5957 C CA . CYS A 1 786 ? 14.454 7.787 11.096 1.00 95.88 786 CYS A CA 1
ATOM 5958 C C . CYS A 1 786 ? 13.670 6.648 11.749 1.00 95.88 786 CYS A C 1
ATOM 5960 O O . CYS A 1 786 ? 13.967 6.286 12.883 1.00 95.88 786 CYS A O 1
ATOM 5962 N N . ASN A 1 787 ? 12.713 6.047 11.038 1.00 94.88 787 ASN A N 1
ATOM 5963 C CA . ASN A 1 787 ? 11.777 5.094 11.631 1.00 94.88 787 ASN A CA 1
ATOM 5964 C C . ASN A 1 787 ? 12.443 3.746 11.933 1.00 94.88 787 ASN A C 1
ATOM 5966 O O . ASN A 1 787 ? 12.338 3.258 13.057 1.00 94.88 787 ASN A O 1
ATOM 5970 N N . PHE A 1 788 ? 13.244 3.203 11.007 1.00 96.94 788 PHE A N 1
ATOM 5971 C CA . PHE A 1 788 ? 14.096 2.039 11.301 1.00 96.94 788 PHE A CA 1
ATOM 5972 C C . PHE A 1 788 ? 15.137 2.343 12.394 1.00 96.94 788 PHE A C 1
ATOM 5974 O O . PHE A 1 788 ? 15.482 1.472 13.196 1.00 96.94 788 PHE A O 1
ATOM 5981 N N . GLY A 1 789 ? 15.595 3.597 12.486 1.00 97.06 789 GLY A N 1
ATOM 5982 C CA . GLY A 1 789 ? 16.472 4.064 13.557 1.00 97.06 789 GLY A CA 1
ATOM 5983 C C . GLY A 1 789 ? 15.791 4.073 14.921 1.00 97.06 789 GLY A C 1
ATOM 5984 O O . GLY A 1 789 ? 16.339 3.517 15.869 1.00 97.06 789 GLY A O 1
ATOM 5985 N N . LYS A 1 790 ? 14.571 4.616 15.011 1.00 95.56 790 LYS A N 1
ATOM 5986 C CA . LYS A 1 790 ? 13.721 4.577 16.207 1.00 95.56 790 LYS A CA 1
ATOM 5987 C C . LYS A 1 790 ? 13.378 3.134 16.601 1.00 95.56 790 LYS A C 1
ATOM 5989 O O . LYS A 1 790 ? 13.532 2.804 17.774 1.00 95.56 790 LYS A O 1
ATOM 5994 N N . LEU A 1 791 ? 13.044 2.247 15.656 1.00 95.06 791 LEU A N 1
ATOM 5995 C CA . LEU A 1 791 ? 12.867 0.809 15.926 1.00 95.06 791 LEU A CA 1
ATOM 5996 C C . LEU A 1 791 ? 14.131 0.181 16.532 1.00 95.06 791 LEU A C 1
ATOM 5998 O O . LEU A 1 791 ? 14.066 -0.440 17.591 1.00 95.06 791 LEU A O 1
ATOM 6002 N N . ASN A 1 792 ? 15.306 0.382 15.930 1.00 97.31 792 ASN A N 1
ATOM 6003 C CA . ASN A 1 792 ? 16.557 -0.136 16.489 1.00 97.31 792 ASN A CA 1
ATOM 6004 C C . ASN A 1 792 ? 16.860 0.470 17.868 1.00 97.31 792 ASN A C 1
ATOM 6006 O O . ASN A 1 792 ? 17.241 -0.239 18.798 1.00 97.31 792 ASN A O 1
ATOM 6010 N N . TYR A 1 793 ? 16.669 1.784 18.001 1.00 96.31 793 TYR A N 1
ATOM 6011 C CA . TYR A 1 793 ? 16.921 2.534 19.221 1.00 96.31 793 TYR A CA 1
ATOM 6012 C C . TYR A 1 793 ? 16.020 2.082 20.368 1.00 96.31 793 TYR A C 1
ATOM 6014 O O . TYR A 1 793 ? 16.540 1.924 21.465 1.00 96.31 793 TYR A O 1
ATOM 6022 N N . TYR A 1 794 ? 14.720 1.868 20.166 1.00 94.00 794 TYR A N 1
ATOM 6023 C CA . TYR A 1 794 ? 13.795 1.518 21.249 1.00 94.00 794 TYR A CA 1
ATOM 6024 C C . TYR A 1 794 ? 13.558 0.017 21.433 1.00 94.00 794 TYR A C 1
ATOM 6026 O O . TYR A 1 794 ? 13.305 -0.404 22.555 1.00 94.00 794 TYR A O 1
ATOM 6034 N N . LEU A 1 795 ? 13.615 -0.779 20.363 1.00 95.00 795 LEU A N 1
ATOM 6035 C CA . LEU A 1 795 ? 13.205 -2.186 20.377 1.00 95.00 795 LEU A CA 1
ATOM 6036 C C . LEU A 1 795 ? 14.334 -3.157 20.042 1.00 95.00 795 LEU A C 1
ATOM 6038 O O . LEU A 1 795 ? 14.376 -4.243 20.619 1.00 95.00 795 LEU A O 1
ATOM 6042 N N . GLY A 1 796 ? 15.223 -2.777 19.124 1.00 96.38 796 GLY A N 1
ATOM 6043 C CA . GLY A 1 796 ? 16.257 -3.650 18.570 1.00 96.38 796 GLY A CA 1
ATOM 6044 C C . GLY A 1 796 ? 17.536 -3.786 19.392 1.00 96.38 796 GLY A C 1
ATOM 6045 O O . GLY A 1 796 ? 17.676 -3.283 20.508 1.00 96.38 796 GLY A O 1
ATOM 6046 N N . ALA A 1 797 ? 18.531 -4.419 18.777 1.00 97.94 797 ALA A N 1
ATOM 6047 C CA . ALA A 1 797 ? 19.843 -4.672 19.354 1.00 97.94 797 ALA A CA 1
ATOM 6048 C C . ALA A 1 797 ? 20.576 -3.396 19.801 1.00 97.94 797 ALA A C 1
ATOM 6050 O O . ALA A 1 797 ? 21.420 -3.461 20.695 1.00 97.94 797 ALA A O 1
ATOM 6051 N N . ARG A 1 798 ? 20.270 -2.216 19.237 1.00 97.25 798 ARG A N 1
ATOM 6052 C CA . ARG A 1 798 ? 20.805 -0.950 19.761 1.00 97.25 798 ARG A CA 1
ATOM 6053 C C . ARG A 1 798 ? 20.255 -0.618 21.155 1.00 97.25 798 ARG A C 1
ATOM 6055 O O . ARG A 1 798 ? 21.053 -0.191 21.987 1.00 97.25 798 ARG A O 1
ATOM 6062 N N . ALA A 1 799 ? 18.972 -0.857 21.439 1.00 96.56 799 ALA A N 1
ATOM 6063 C CA . ALA A 1 799 ? 18.406 -0.702 22.784 1.00 96.56 799 ALA A CA 1
ATOM 6064 C C . ALA A 1 799 ? 19.162 -1.569 23.805 1.00 96.56 799 ALA A C 1
ATOM 6066 O O . ALA A 1 799 ? 19.712 -1.052 24.780 1.00 96.56 799 ALA A O 1
ATOM 6067 N N . ALA A 1 800 ? 19.302 -2.865 23.504 1.00 96.75 800 ALA A N 1
ATOM 6068 C CA . ALA A 1 800 ? 19.996 -3.824 24.360 1.00 96.75 800 ALA A CA 1
ATOM 6069 C C . ALA A 1 800 ? 21.485 -3.479 24.574 1.00 96.75 800 ALA A C 1
ATOM 6071 O O . ALA A 1 800 ? 21.974 -3.516 25.704 1.00 96.75 800 ALA A O 1
ATOM 6072 N N . ARG A 1 801 ? 22.213 -3.081 23.517 1.00 97.69 801 ARG A N 1
ATOM 6073 C CA . ARG A 1 801 ? 23.625 -2.645 23.618 1.00 97.69 801 ARG A CA 1
ATOM 6074 C C . ARG A 1 801 ? 23.814 -1.374 24.448 1.00 97.69 801 ARG A C 1
ATOM 6076 O O . ARG A 1 801 ? 24.872 -1.205 25.047 1.00 97.69 801 ARG A O 1
ATOM 6083 N N . GLU A 1 802 ? 22.822 -0.488 24.468 1.00 96.75 802 GLU A N 1
ATOM 6084 C CA . GLU A 1 802 ? 22.821 0.736 25.280 1.00 96.75 802 GLU A CA 1
ATOM 6085 C C . GLU A 1 802 ? 22.265 0.509 26.704 1.00 96.75 802 GLU A C 1
ATOM 6087 O O . GLU A 1 802 ? 22.168 1.460 27.478 1.00 96.75 802 GLU A O 1
ATOM 6092 N N . GLY A 1 803 ? 21.943 -0.738 27.078 1.00 96.00 803 GLY A N 1
ATOM 6093 C CA . GLY A 1 803 ? 21.479 -1.101 28.422 1.00 96.00 803 GLY A CA 1
ATOM 6094 C C . GLY A 1 803 ? 20.027 -0.714 28.711 1.00 96.00 803 GLY A C 1
ATOM 6095 O O . GLY A 1 803 ? 19.687 -0.455 29.864 1.00 96.00 803 GLY A O 1
ATOM 6096 N N . ARG A 1 804 ? 19.188 -0.633 27.673 1.00 93.56 804 ARG A N 1
ATOM 6097 C CA . ARG A 1 804 ? 17.762 -0.291 27.753 1.00 93.56 804 ARG A CA 1
ATOM 6098 C C . ARG A 1 804 ? 16.909 -1.509 27.392 1.00 93.56 804 ARG A C 1
ATOM 6100 O O . ARG A 1 804 ? 17.362 -2.376 26.643 1.00 93.56 804 ARG A O 1
ATOM 6107 N N . ASP A 1 805 ? 15.690 -1.565 27.927 1.00 91.00 805 ASP A N 1
ATOM 6108 C CA . ASP A 1 805 ? 14.751 -2.660 27.658 1.00 91.00 805 ASP A CA 1
ATOM 6109 C C . ASP A 1 805 ? 14.469 -2.790 26.154 1.00 91.00 805 ASP A C 1
ATOM 6111 O O . ASP A 1 805 ? 14.428 -1.799 25.425 1.00 91.00 805 ASP A O 1
ATOM 6115 N N . SER A 1 806 ? 14.321 -4.030 25.687 1.00 93.69 806 SER A N 1
ATOM 6116 C CA . SER A 1 806 ? 14.348 -4.384 24.268 1.00 93.69 806 SER A CA 1
ATOM 6117 C C . SER A 1 806 ? 13.512 -5.643 24.040 1.00 93.69 806 SER A C 1
ATOM 6119 O O . SER A 1 806 ? 13.747 -6.660 24.692 1.00 93.69 806 SER A O 1
ATOM 6121 N N . LEU A 1 807 ? 12.536 -5.577 23.126 1.00 93.06 807 LEU A N 1
ATOM 6122 C CA . LEU A 1 807 ? 11.756 -6.748 22.695 1.00 93.06 807 LEU A CA 1
ATOM 6123 C C . LEU A 1 807 ? 12.559 -7.646 21.732 1.00 93.06 807 LEU A C 1
ATOM 6125 O O . LEU A 1 807 ? 12.373 -8.860 21.730 1.00 93.06 807 LEU A O 1
ATOM 6129 N N . TYR A 1 808 ? 13.485 -7.065 20.957 1.00 96.00 808 TYR A N 1
ATOM 6130 C CA . TYR A 1 808 ? 14.250 -7.746 19.903 1.00 96.00 808 TYR A CA 1
ATOM 6131 C C . TYR A 1 808 ? 15.767 -7.507 20.060 1.00 96.00 808 TYR A C 1
ATOM 6133 O O . TYR A 1 808 ? 16.397 -6.896 19.191 1.00 96.00 808 TYR A O 1
ATOM 6141 N N . PRO A 1 809 ? 16.384 -7.963 21.171 1.00 96.31 809 PRO A N 1
ATOM 6142 C CA . PRO A 1 809 ? 17.752 -7.600 21.567 1.00 96.31 809 PRO A CA 1
ATOM 6143 C C . PRO A 1 809 ? 18.857 -8.100 20.623 1.00 96.31 809 PRO A C 1
ATOM 6145 O O . PRO A 1 809 ? 20.014 -7.701 20.767 1.00 96.31 809 PRO A O 1
ATOM 6148 N N . ASP A 1 810 ? 18.521 -8.962 19.666 1.00 96.19 810 ASP A N 1
ATOM 6149 C CA . ASP A 1 810 ? 19.405 -9.516 18.643 1.00 96.19 810 ASP A CA 1
ATOM 6150 C C . ASP A 1 810 ? 19.115 -9.031 17.207 1.00 96.19 810 ASP A C 1
ATOM 6152 O O . ASP A 1 810 ? 19.918 -9.313 16.318 1.00 96.19 810 ASP A O 1
ATOM 6156 N N . ILE A 1 811 ? 18.057 -8.239 16.973 1.00 97.94 811 ILE A N 1
ATOM 6157 C CA . ILE A 1 811 ? 17.735 -7.668 15.650 1.00 97.94 811 ILE A CA 1
ATOM 6158 C C . ILE A 1 811 ? 18.248 -6.227 15.551 1.00 97.94 811 ILE A C 1
ATOM 6160 O O . ILE A 1 811 ? 17.762 -5.330 16.238 1.00 97.94 811 ILE A O 1
ATOM 6164 N N . ASP A 1 812 ? 19.220 -5.971 14.672 1.00 97.88 812 ASP A N 1
ATOM 6165 C CA . ASP A 1 812 ? 19.697 -4.614 14.379 1.00 97.88 812 ASP A CA 1
ATOM 6166 C C . ASP A 1 812 ? 19.006 -4.056 13.126 1.00 97.88 812 ASP A C 1
ATOM 6168 O O . ASP A 1 812 ? 19.501 -4.215 12.012 1.00 97.88 812 ASP A O 1
ATOM 6172 N N . PHE A 1 813 ? 17.878 -3.364 13.303 1.00 97.75 813 PHE A N 1
ATOM 6173 C CA . PHE A 1 813 ? 17.065 -2.819 12.200 1.00 97.75 813 PHE A CA 1
ATOM 6174 C C . PHE A 1 813 ? 17.795 -1.792 11.304 1.00 97.75 813 PHE A C 1
ATOM 6176 O O . PHE A 1 813 ? 17.291 -1.443 10.241 1.00 97.75 813 PHE A O 1
ATOM 6183 N N . CYS A 1 814 ? 18.987 -1.311 11.690 1.00 97.75 814 CYS A N 1
ATOM 6184 C CA . CYS A 1 814 ? 19.836 -0.473 10.829 1.00 97.75 814 CYS A CA 1
ATOM 6185 C C . CYS A 1 814 ? 20.839 -1.277 9.978 1.00 97.75 814 CYS A C 1
ATOM 6187 O O . CYS A 1 814 ? 21.620 -0.682 9.228 1.00 97.75 814 CYS A O 1
ATOM 6189 N N . LYS A 1 815 ? 20.866 -2.606 10.126 1.00 97.62 815 LYS A N 1
ATOM 6190 C CA . LYS A 1 815 ? 21.651 -3.557 9.321 1.00 97.62 815 LYS A CA 1
ATOM 6191 C C . LYS A 1 815 ? 20.791 -4.630 8.667 1.00 97.62 815 LYS A C 1
ATOM 6193 O O . LYS A 1 815 ? 21.172 -5.125 7.613 1.00 97.62 815 LYS A O 1
ATOM 6198 N N . ASP A 1 816 ? 19.644 -4.928 9.260 1.00 96.88 816 ASP A N 1
ATOM 6199 C CA . ASP A 1 816 ? 18.626 -5.824 8.731 1.00 96.88 816 ASP A CA 1
ATOM 6200 C C . ASP A 1 816 ? 17.221 -5.223 8.963 1.00 96.88 816 ASP A C 1
ATOM 6202 O O . ASP A 1 816 ? 16.540 -5.577 9.927 1.00 96.88 816 ASP A O 1
ATOM 6206 N N . PRO A 1 817 ? 16.789 -4.251 8.133 1.00 97.12 817 PRO A N 1
ATOM 6207 C CA . PRO A 1 817 ? 15.398 -3.794 8.113 1.00 97.12 817 PRO A CA 1
ATOM 6208 C C . PRO A 1 817 ? 14.438 -4.866 7.564 1.00 97.12 817 PRO A C 1
ATOM 6210 O O . PRO A 1 817 ? 13.253 -4.840 7.891 1.00 97.12 817 PRO A O 1
ATOM 6213 N N . GLU A 1 818 ? 14.938 -5.826 6.775 1.00 96.56 818 GLU A N 1
ATOM 6214 C CA . GLU A 1 818 ? 14.155 -6.917 6.172 1.00 96.56 818 GLU A CA 1
ATOM 6215 C C . GLU A 1 818 ? 13.636 -7.916 7.214 1.00 96.56 818 GLU A C 1
ATOM 6217 O O . GLU A 1 818 ? 12.591 -8.535 7.019 1.00 96.56 818 GLU A O 1
ATOM 6222 N N . ALA A 1 819 ? 14.287 -7.997 8.379 1.00 97.19 819 ALA A N 1
ATOM 6223 C CA . ALA A 1 819 ? 13.789 -8.714 9.549 1.00 97.19 819 ALA A CA 1
ATOM 6224 C C . ALA A 1 819 ? 12.327 -8.373 9.910 1.00 97.19 819 ALA A C 1
ATOM 6226 O O . ALA A 1 819 ? 11.635 -9.227 10.461 1.00 97.19 819 ALA A O 1
ATOM 6227 N N . VAL A 1 820 ? 11.821 -7.175 9.575 1.00 97.88 820 VAL A N 1
ATOM 6228 C CA . VAL A 1 820 ? 10.403 -6.813 9.779 1.00 97.88 820 VAL A CA 1
ATOM 6229 C C . VAL A 1 820 ? 9.445 -7.735 9.014 1.00 97.88 820 VAL A C 1
ATOM 6231 O O . VAL A 1 820 ? 8.369 -8.032 9.528 1.00 97.88 820 VAL A O 1
ATOM 6234 N N . CYS A 1 821 ? 9.840 -8.219 7.834 1.00 97.00 821 CYS A N 1
ATOM 6235 C CA . CYS A 1 821 ? 9.014 -9.068 6.973 1.00 97.00 821 CYS A CA 1
ATOM 6236 C C . CYS A 1 821 ? 9.473 -10.539 6.954 1.00 97.00 821 CYS A C 1
ATOM 6238 O O . CYS A 1 821 ? 8.633 -11.435 6.893 1.00 97.00 821 CYS A O 1
ATOM 6240 N N . ASN A 1 822 ? 10.776 -10.808 7.109 1.00 94.44 822 ASN A N 1
ATOM 6241 C CA . ASN A 1 822 ? 11.372 -12.145 6.961 1.00 94.44 822 ASN A CA 1
ATOM 6242 C C . ASN A 1 822 ? 11.757 -12.848 8.289 1.00 94.44 822 ASN A C 1
ATOM 6244 O O . ASN A 1 822 ? 12.382 -13.911 8.287 1.00 94.44 822 ASN A O 1
ATOM 6248 N N . SER A 1 823 ? 11.441 -12.285 9.464 1.00 94.75 823 SER A N 1
ATOM 6249 C CA . SER A 1 823 ? 11.832 -12.908 10.742 1.00 94.75 823 SER A CA 1
ATOM 6250 C C . SER A 1 823 ? 10.959 -14.112 11.114 1.00 94.75 823 SER A C 1
ATOM 6252 O O . SER A 1 823 ? 10.016 -14.013 11.896 1.00 94.75 823 SER A O 1
ATOM 6254 N N . ALA A 1 824 ? 11.353 -15.302 10.655 1.00 92.31 824 ALA A N 1
ATOM 6255 C CA . ALA A 1 824 ? 10.745 -16.580 11.049 1.00 92.31 824 ALA A CA 1
ATOM 6256 C C . ALA A 1 824 ? 10.819 -16.891 12.565 1.00 92.31 824 ALA A C 1
ATOM 6258 O O . ALA A 1 824 ? 10.185 -17.834 13.036 1.00 92.31 824 ALA A O 1
ATOM 6259 N N . ARG A 1 825 ? 11.604 -16.126 13.340 1.00 94.94 825 ARG A N 1
ATOM 6260 C CA . ARG A 1 825 ? 11.668 -16.222 14.810 1.00 94.94 825 ARG A CA 1
ATOM 6261 C C . ARG A 1 825 ? 10.720 -15.246 15.515 1.00 94.94 825 ARG A C 1
ATOM 6263 O O . ARG A 1 825 ? 10.311 -15.523 16.639 1.00 94.94 825 ARG A O 1
ATOM 6270 N N . HIS A 1 826 ? 10.407 -14.127 14.871 1.00 95.69 826 HIS A N 1
ATOM 6271 C CA . HIS A 1 826 ? 9.570 -13.057 15.403 1.00 95.69 826 HIS A CA 1
ATOM 6272 C C . HIS A 1 826 ? 8.539 -12.637 14.344 1.00 95.69 826 HIS A C 1
ATOM 6274 O O . HIS A 1 826 ? 8.627 -11.528 13.815 1.00 95.69 826 HIS A O 1
ATOM 6280 N N . PRO A 1 827 ? 7.594 -13.520 13.972 1.00 95.88 827 PRO A N 1
ATOM 6281 C CA . PRO A 1 827 ? 6.620 -13.223 12.926 1.00 95.88 827 PRO A CA 1
ATOM 6282 C C . PRO A 1 827 ? 5.680 -12.072 13.326 1.00 95.88 827 PRO A C 1
ATOM 6284 O O . PRO A 1 827 ? 5.217 -11.327 12.470 1.00 95.88 827 PRO A O 1
ATOM 6287 N N . GLU A 1 828 ? 5.486 -11.807 14.620 1.00 96.75 828 GLU A N 1
ATOM 6288 C CA . GLU A 1 828 ? 4.759 -10.630 15.108 1.00 96.75 828 GLU A CA 1
ATOM 6289 C C . GLU A 1 828 ? 5.412 -9.289 14.724 1.00 96.75 828 GLU A C 1
ATOM 6291 O O . GLU A 1 828 ? 4.775 -8.235 14.798 1.00 96.75 828 GLU A O 1
ATOM 6296 N N . LEU A 1 829 ? 6.674 -9.301 14.280 1.00 96.62 829 LEU A N 1
ATOM 6297 C CA . LEU A 1 829 ? 7.449 -8.093 14.018 1.00 96.62 829 LEU A CA 1
ATOM 6298 C C . LEU A 1 829 ? 6.862 -7.230 12.886 1.00 96.62 829 LEU A C 1
ATOM 6300 O O . LEU A 1 829 ? 6.907 -5.998 12.966 1.00 96.62 829 LEU A O 1
ATOM 6304 N N . LYS A 1 830 ? 6.207 -7.866 11.901 1.00 96.25 830 LYS A N 1
ATOM 6305 C CA . LYS A 1 830 ? 5.464 -7.193 10.817 1.00 96.25 830 LYS A CA 1
ATOM 6306 C C . LYS A 1 830 ? 4.332 -6.305 11.351 1.00 96.25 830 LYS A C 1
ATOM 6308 O O . LYS A 1 830 ? 4.015 -5.281 10.750 1.00 96.25 830 LYS A O 1
ATOM 6313 N N . TRP A 1 831 ? 3.746 -6.672 12.493 1.00 97.94 831 TRP A N 1
ATOM 6314 C CA . TRP A 1 831 ? 2.700 -5.916 13.183 1.00 97.94 831 TRP A CA 1
ATOM 6315 C C . TRP A 1 831 ? 3.287 -4.887 14.152 1.00 97.94 831 TRP A C 1
ATOM 6317 O O . TRP A 1 831 ? 2.861 -3.731 14.165 1.00 97.94 831 TRP A O 1
ATOM 6327 N N . VAL A 1 832 ? 4.307 -5.284 14.920 1.00 97.06 832 VAL A N 1
ATOM 6328 C CA . VAL A 1 832 ? 5.032 -4.424 15.871 1.00 97.06 832 VAL A CA 1
ATOM 6329 C C . VAL A 1 832 ? 5.568 -3.148 15.226 1.00 97.06 832 VAL A C 1
ATOM 6331 O O . VAL A 1 832 ? 5.501 -2.097 15.858 1.00 97.06 832 VAL A O 1
ATOM 6334 N N . ALA A 1 833 ? 6.070 -3.204 13.988 1.00 94.38 833 ALA A N 1
ATOM 6335 C CA . ALA A 1 833 ? 6.600 -2.022 13.306 1.00 94.38 833 ALA A CA 1
ATOM 6336 C C . ALA A 1 833 ? 5.533 -0.918 13.136 1.00 94.38 833 ALA A C 1
ATOM 6338 O O . ALA A 1 833 ? 5.747 0.226 13.543 1.00 94.38 833 ALA A O 1
ATOM 6339 N N . GLY A 1 834 ? 4.345 -1.281 12.636 1.00 95.31 834 GLY A N 1
ATOM 6340 C CA . GLY A 1 834 ? 3.224 -0.347 12.492 1.00 95.31 834 GLY A CA 1
ATOM 6341 C C . GLY A 1 834 ? 2.555 0.019 13.820 1.00 95.31 834 GLY A C 1
ATOM 6342 O O . GLY A 1 834 ? 2.131 1.160 13.984 1.00 95.31 834 GLY A O 1
ATOM 6343 N N . LEU A 1 835 ? 2.511 -0.893 14.800 1.00 97.00 835 LEU A N 1
ATOM 6344 C CA . LEU A 1 835 ? 2.048 -0.565 16.155 1.00 97.00 835 LEU A CA 1
ATOM 6345 C C . LEU A 1 835 ? 2.979 0.444 16.838 1.00 97.00 835 LEU A C 1
ATOM 6347 O O . LEU A 1 835 ? 2.487 1.373 17.466 1.00 97.00 835 LEU A O 1
ATOM 6351 N N . PHE A 1 836 ? 4.302 0.332 16.682 1.00 94.88 836 PHE A N 1
ATOM 6352 C CA . PHE A 1 836 ? 5.236 1.325 17.215 1.00 94.88 836 PHE A CA 1
ATOM 6353 C C . PHE A 1 836 ? 4.978 2.717 16.621 1.00 94.88 836 PHE A C 1
ATOM 6355 O O . PHE A 1 836 ? 4.856 3.679 17.379 1.00 94.88 836 PHE A O 1
ATOM 6362 N N . TYR A 1 837 ? 4.808 2.814 15.297 1.00 93.00 837 TYR A N 1
ATOM 6363 C CA . TYR A 1 837 ? 4.387 4.058 14.644 1.00 93.00 837 TYR A CA 1
ATOM 6364 C C . TYR A 1 837 ? 3.037 4.566 15.187 1.00 93.00 837 TYR A C 1
ATOM 6366 O O . TYR A 1 837 ? 2.899 5.752 15.485 1.00 93.00 837 TYR A O 1
ATOM 6374 N N . TRP A 1 838 ? 2.063 3.676 15.412 1.00 96.25 838 TRP A N 1
ATOM 6375 C CA . TRP A 1 838 ? 0.783 4.042 16.026 1.00 96.25 838 TRP A CA 1
ATOM 6376 C C . TRP A 1 838 ? 0.962 4.649 17.422 1.00 96.25 838 TRP A C 1
ATOM 6378 O O . TRP A 1 838 ? 0.402 5.707 17.697 1.00 96.25 838 TRP A O 1
ATOM 6388 N N . LEU A 1 839 ? 1.772 4.041 18.296 1.00 94.62 839 LEU A N 1
ATOM 6389 C CA . LEU A 1 839 ? 2.011 4.564 19.647 1.00 94.62 839 LEU A CA 1
ATOM 6390 C C . LEU A 1 839 ? 2.762 5.902 19.643 1.00 94.62 839 LEU A C 1
ATOM 6392 O O . LEU A 1 839 ? 2.515 6.749 20.503 1.00 94.62 839 LEU A O 1
ATOM 6396 N N . GLU A 1 840 ? 3.706 6.064 18.717 1.00 90.75 840 GLU A N 1
ATOM 6397 C CA . GLU A 1 840 ? 4.657 7.175 18.692 1.00 90.75 840 GLU A CA 1
ATOM 6398 C C . GLU A 1 840 ? 4.130 8.406 17.945 1.00 90.75 840 GLU A C 1
ATOM 6400 O O . GLU A 1 840 ? 4.341 9.521 18.426 1.00 90.75 840 GLU A O 1
ATOM 6405 N N . SER A 1 841 ? 3.377 8.216 16.856 1.00 90.50 841 SER A N 1
ATOM 6406 C CA . SER A 1 841 ? 2.899 9.285 15.964 1.00 90.50 841 SER A CA 1
ATOM 6407 C C . SER A 1 841 ? 1.372 9.469 15.922 1.00 90.50 841 SER A C 1
ATOM 6409 O O . SER A 1 841 ? 0.922 10.553 15.549 1.00 90.50 841 SER A O 1
ATOM 6411 N N . VAL A 1 842 ? 0.558 8.465 16.295 1.00 95.62 842 VAL A N 1
ATOM 6412 C CA . VAL A 1 842 ? -0.921 8.536 16.190 1.00 95.62 842 VAL A CA 1
ATOM 6413 C C . VAL A 1 842 ? -1.595 8.645 17.558 1.00 95.62 842 VAL A C 1
ATOM 6415 O O . VAL A 1 842 ? -2.219 9.658 17.860 1.00 95.62 842 VAL A O 1
ATOM 6418 N N . GLN A 1 843 ? -1.422 7.650 18.429 1.00 95.69 843 GLN A N 1
ATOM 6419 C CA . GLN A 1 843 ? -1.991 7.614 19.781 1.00 95.69 843 GLN A CA 1
ATOM 6420 C C . GLN A 1 843 ? -1.475 8.774 20.656 1.00 95.69 843 GLN A C 1
ATOM 6422 O O . GLN A 1 843 ? -2.168 9.270 21.543 1.00 95.69 843 GLN A O 1
ATOM 6427 N N . SER A 1 844 ? -0.250 9.225 20.383 1.00 93.94 844 SER A N 1
ATOM 6428 C CA . SER A 1 844 ? 0.402 10.381 21.001 1.00 93.94 844 SER A CA 1
ATOM 6429 C C . SER A 1 844 ? -0.080 11.739 20.466 1.00 93.94 844 SER A C 1
ATOM 6431 O O . SER A 1 844 ? 0.225 12.763 21.087 1.00 93.94 844 SER A O 1
ATOM 6433 N N . TYR A 1 845 ? -0.770 11.768 19.316 1.00 95.44 845 TYR A N 1
ATOM 6434 C CA . TYR A 1 845 ? -0.844 12.945 18.450 1.00 95.44 845 TYR A CA 1
ATOM 6435 C C . TYR A 1 845 ? -1.496 14.148 19.130 1.00 95.44 845 TYR A C 1
ATOM 6437 O O . TYR A 1 845 ? -2.586 14.069 19.708 1.00 95.44 845 TYR A O 1
ATOM 6445 N N . ARG A 1 846 ? -0.841 15.302 18.974 1.00 94.12 846 ARG A N 1
ATOM 6446 C CA . ARG A 1 846 ? -1.322 16.625 19.380 1.00 94.12 846 ARG A CA 1
ATOM 6447 C C . ARG A 1 846 ? -1.050 17.600 18.246 1.00 94.12 846 ARG A C 1
ATOM 6449 O O . ARG A 1 846 ? 0.074 17.663 17.750 1.00 94.12 846 ARG A O 1
ATOM 6456 N N . SER A 1 847 ? -2.063 18.361 17.850 1.00 90.69 847 SER A N 1
ATOM 6457 C CA . SER A 1 847 ? -1.937 19.353 16.787 1.00 90.69 847 SER A CA 1
ATOM 6458 C C . SER A 1 847 ? -0.927 20.440 17.147 1.00 90.69 847 SER A C 1
ATOM 6460 O O . SER A 1 847 ? -0.942 21.010 18.240 1.00 90.69 847 SER A O 1
ATOM 6462 N N . THR A 1 848 ? -0.067 20.768 16.187 1.00 84.19 848 THR A N 1
ATOM 6463 C CA . THR A 1 848 ? 0.870 21.895 16.254 1.00 84.19 848 THR A CA 1
ATOM 6464 C C . THR A 1 848 ? 0.270 23.200 15.719 1.00 84.19 848 THR A C 1
ATOM 6466 O O . THR A 1 848 ? 0.922 24.239 15.798 1.00 84.19 848 THR A O 1
ATOM 6469 N N . LEU A 1 849 ? -0.967 23.174 15.204 1.00 80.50 849 LEU A N 1
ATOM 6470 C CA . LEU A 1 849 ? -1.631 24.330 14.584 1.00 80.50 849 LEU A CA 1
ATOM 6471 C C . LEU A 1 849 ? -2.297 25.274 15.605 1.00 80.50 849 LEU A C 1
ATOM 6473 O O . LEU A 1 849 ? -2.712 26.373 15.245 1.00 80.50 849 LEU A O 1
ATOM 6477 N N . GLY A 1 850 ? -2.384 24.872 16.879 1.00 81.25 850 GLY A N 1
ATOM 6478 C CA . GLY A 1 850 ? -2.942 25.688 17.969 1.00 81.25 850 GLY A CA 1
ATOM 6479 C C . GLY A 1 850 ? -4.456 25.557 18.184 1.00 81.25 850 GLY A C 1
ATOM 6480 O O . GLY A 1 850 ? -4.990 26.203 19.080 1.00 81.25 850 GLY A O 1
ATOM 6481 N N . ASP A 1 851 ? -5.128 24.702 17.413 1.00 88.44 851 ASP A N 1
ATOM 6482 C CA . ASP A 1 851 ? -6.545 24.323 17.574 1.00 88.44 851 ASP A CA 1
ATOM 6483 C C . ASP A 1 851 ? -6.841 23.513 18.861 1.00 88.44 851 ASP A C 1
ATOM 6485 O O . ASP A 1 851 ? -7.982 23.470 19.314 1.00 88.44 851 ASP A O 1
ATOM 6489 N N . GLY A 1 852 ? -5.819 22.898 19.470 1.00 91.50 852 GLY A N 1
ATOM 6490 C CA . GLY A 1 852 ? -5.942 22.057 20.665 1.00 91.50 852 GLY A CA 1
ATOM 6491 C C . GLY A 1 852 ? -6.345 20.600 20.401 1.00 91.50 852 GLY A C 1
ATOM 6492 O O . GLY A 1 852 ? -6.546 19.858 21.359 1.00 91.50 852 GLY A O 1
ATOM 6493 N N . TRP A 1 853 ? -6.443 20.167 19.141 1.00 95.19 853 TRP A N 1
ATOM 6494 C CA . TRP A 1 853 ? -6.853 18.813 18.765 1.00 95.19 853 TRP A CA 1
ATOM 6495 C C . TRP A 1 853 ? -5.840 17.764 19.246 1.00 95.19 853 TRP A C 1
ATOM 6497 O O . TRP A 1 853 ? -4.634 17.875 18.997 1.00 95.19 853 TRP A O 1
ATOM 6507 N N . THR A 1 854 ? -6.328 16.707 19.899 1.00 97.19 854 THR A N 1
ATOM 6508 C CA . THR A 1 854 ? -5.538 15.518 20.249 1.00 97.19 854 THR A CA 1
ATOM 6509 C C . THR A 1 854 ? -6.277 14.257 19.819 1.00 97.19 854 THR A C 1
ATOM 6511 O O . THR A 1 854 ? -7.510 14.212 19.860 1.00 97.19 854 THR A O 1
ATOM 6514 N N . TYR A 1 855 ? -5.530 13.216 19.442 1.00 97.56 855 TYR A N 1
ATOM 6515 C CA . TYR A 1 855 ? -6.129 11.942 19.035 1.00 97.56 855 TYR A CA 1
ATOM 6516 C C . TYR A 1 855 ? -6.982 11.335 20.154 1.00 97.56 855 TYR A C 1
ATOM 6518 O O . TYR A 1 855 ? -8.107 10.903 19.916 1.00 97.56 855 TYR A O 1
ATOM 6526 N N . MET A 1 856 ? -6.474 11.362 21.389 1.00 96.25 856 MET A N 1
ATOM 6527 C CA . MET A 1 856 ? -7.138 10.768 22.551 1.00 96.25 856 MET A CA 1
ATOM 6528 C C . MET A 1 856 ? -8.463 11.453 22.891 1.00 96.25 856 MET A C 1
ATOM 6530 O O . MET A 1 856 ? -9.401 10.788 23.329 1.00 96.25 856 MET A O 1
ATOM 6534 N N . ASP A 1 857 ? -8.561 12.765 22.687 1.00 96.88 857 ASP A N 1
ATOM 6535 C CA . ASP A 1 857 ? -9.785 13.511 22.980 1.00 96.88 857 ASP A CA 1
ATOM 6536 C C . ASP A 1 857 ? -10.790 13.425 21.825 1.00 96.88 857 ASP A C 1
ATOM 6538 O O . ASP A 1 857 ? -11.995 13.394 22.073 1.00 96.88 857 ASP A O 1
ATOM 6542 N N . ALA A 1 858 ? -10.324 13.312 20.576 1.00 97.38 858 ALA A N 1
ATOM 6543 C CA . ALA A 1 858 ? -11.177 13.030 19.421 1.00 97.38 858 ALA A CA 1
ATOM 6544 C C . ALA A 1 858 ? -11.749 11.597 19.454 1.00 97.38 858 ALA A C 1
ATOM 6546 O O . ALA A 1 858 ? -12.934 11.408 19.187 1.00 97.38 858 ALA A O 1
ATOM 6547 N N . LEU A 1 859 ? -10.938 10.608 19.853 1.00 97.81 859 LEU A N 1
ATOM 6548 C CA . LEU A 1 859 ? -11.347 9.215 20.076 1.00 97.81 859 LEU A CA 1
ATOM 6549 C C . LEU A 1 859 ? -12.461 9.121 21.128 1.00 97.81 859 LEU A C 1
ATOM 6551 O O . LEU A 1 859 ? -13.472 8.462 20.893 1.00 97.81 859 LEU A O 1
ATOM 6555 N N . ARG A 1 860 ? -12.298 9.805 22.270 1.00 96.12 860 ARG A N 1
ATOM 6556 C CA . ARG A 1 860 ? -13.327 9.865 23.323 1.00 96.12 860 ARG A CA 1
ATOM 6557 C C . ARG A 1 860 ? -14.615 10.488 22.799 1.00 96.12 860 ARG A C 1
ATOM 6559 O O . ARG A 1 860 ? -15.639 9.821 22.811 1.00 96.12 860 ARG A O 1
ATOM 6566 N N . GLN A 1 861 ? -14.538 11.695 22.231 1.00 96.75 861 GLN A N 1
ATOM 6567 C CA . GLN A 1 861 ? -15.700 12.403 21.674 1.00 96.75 861 GLN A CA 1
ATOM 6568 C C . GLN A 1 861 ? -16.465 11.581 20.628 1.00 96.75 861 GLN A C 1
ATOM 6570 O O . GLN A 1 861 ? -17.692 11.604 20.625 1.00 96.75 861 GLN A O 1
ATOM 6575 N N . PHE A 1 862 ? -15.770 10.839 19.760 1.00 97.31 862 PHE A N 1
ATOM 6576 C CA . PHE A 1 862 ? -16.408 9.965 18.773 1.00 97.31 862 PHE A CA 1
ATOM 6577 C C . PHE A 1 862 ? -17.220 8.838 19.429 1.00 97.31 862 PHE A C 1
ATOM 6579 O O . PHE A 1 862 ? -18.351 8.576 19.025 1.00 97.31 862 PHE A O 1
ATOM 6586 N N . VAL A 1 863 ? -16.672 8.194 20.461 1.00 96.50 863 VAL A N 1
ATOM 6587 C CA . VAL A 1 863 ? -17.330 7.080 21.162 1.00 96.50 863 VAL A CA 1
ATOM 6588 C C . VAL A 1 863 ? -18.418 7.569 22.125 1.00 96.50 863 VAL A C 1
ATOM 6590 O O . VAL A 1 863 ? -19.504 6.995 22.132 1.00 96.50 863 VAL A O 1
ATOM 6593 N N . ASP A 1 864 ? -18.188 8.664 22.856 1.00 96.06 864 ASP A N 1
ATOM 6594 C CA . ASP A 1 864 ? -19.191 9.346 23.693 1.00 96.06 864 ASP A CA 1
ATOM 6595 C C . ASP A 1 864 ? -20.406 9.817 22.867 1.00 96.06 864 ASP A C 1
ATOM 6597 O O . ASP A 1 864 ? -21.537 9.807 23.352 1.00 96.06 864 ASP A O 1
ATOM 6601 N N . ALA A 1 865 ? -20.194 10.190 21.598 1.00 96.12 865 ALA A N 1
ATOM 6602 C CA . ALA A 1 865 ? -21.255 10.541 20.652 1.00 96.12 865 ALA A CA 1
ATOM 6603 C C . ALA A 1 865 ? -21.990 9.326 20.042 1.00 96.12 865 ALA A C 1
ATOM 6605 O O . ALA A 1 865 ? -22.858 9.512 19.189 1.00 96.12 865 ALA A O 1
ATOM 6606 N N . GLY A 1 866 ? -21.657 8.095 20.447 1.00 94.81 866 GLY A N 1
ATOM 6607 C CA . GLY A 1 866 ? -22.271 6.870 19.926 1.00 94.81 866 GLY A CA 1
ATOM 6608 C C . GLY A 1 866 ? -21.698 6.385 18.590 1.00 94.81 866 GLY A C 1
ATOM 6609 O O . GLY A 1 866 ? -22.406 5.715 17.847 1.00 94.81 866 GLY A O 1
ATOM 6610 N N . MET A 1 867 ? -20.439 6.719 18.281 1.00 96.00 867 MET A N 1
ATOM 6611 C CA . MET A 1 867 ? -19.713 6.315 17.063 1.00 96.00 867 MET A CA 1
ATOM 6612 C C . MET A 1 867 ? -20.448 6.672 15.748 1.00 96.00 867 MET A C 1
ATOM 6614 O O . MET A 1 867 ? -20.668 5.797 14.910 1.00 96.00 867 MET A O 1
ATOM 6618 N N . PRO A 1 868 ? -20.859 7.941 15.542 1.00 92.12 868 PRO A N 1
ATOM 6619 C CA . PRO A 1 868 ? -21.724 8.326 14.428 1.00 92.12 868 PRO A CA 1
ATOM 6620 C C . PRO A 1 868 ? -21.036 8.208 13.058 1.00 92.12 868 PRO A C 1
ATOM 6622 O O . PRO A 1 868 ? -19.926 8.702 12.868 1.00 92.12 868 PRO A O 1
ATOM 6625 N N . SER A 1 869 ? -21.749 7.629 12.086 1.00 91.31 869 SER A N 1
ATOM 6626 C CA . SER A 1 869 ? -21.350 7.511 10.669 1.00 91.31 869 SER A CA 1
ATOM 6627 C C . SER A 1 869 ? -19.940 6.927 10.432 1.00 91.31 869 SER A C 1
ATOM 6629 O O . SER A 1 869 ? -19.137 7.556 9.737 1.00 91.31 869 SER A O 1
ATOM 6631 N N . PRO A 1 870 ? -19.609 5.739 10.978 1.00 87.19 870 PRO A N 1
ATOM 6632 C CA . PRO A 1 870 ? -18.246 5.206 10.946 1.00 87.19 870 PRO A CA 1
ATOM 6633 C C . PRO A 1 870 ? -17.740 4.907 9.526 1.00 87.19 870 PRO A C 1
ATOM 6635 O O . PRO A 1 870 ? -16.553 5.097 9.272 1.00 87.19 870 PRO A O 1
ATOM 6638 N N . GLY A 1 871 ? -18.622 4.509 8.599 1.00 85.12 871 GLY A N 1
ATOM 6639 C CA . GLY A 1 871 ? -18.291 4.246 7.194 1.00 85.12 871 GLY A CA 1
ATOM 6640 C C . GLY A 1 871 ? -18.038 5.481 6.320 1.00 85.12 871 GLY A C 1
ATOM 6641 O O . GLY A 1 871 ? -17.664 5.333 5.159 1.00 85.12 871 GLY A O 1
ATOM 6642 N N . ALA A 1 872 ? -18.225 6.704 6.831 1.00 82.12 872 ALA A N 1
ATOM 6643 C CA . ALA A 1 872 ? -18.045 7.937 6.060 1.00 82.12 872 ALA A CA 1
ATOM 6644 C C . ALA A 1 872 ? -16.649 8.557 6.261 1.00 82.12 872 ALA A C 1
ATOM 6646 O O . ALA A 1 872 ? -16.194 8.692 7.395 1.00 82.12 872 ALA A O 1
ATOM 6647 N N . ASP A 1 873 ? -16.006 9.042 5.185 1.00 85.19 873 ASP A N 1
ATOM 6648 C CA . ASP A 1 873 ? -14.716 9.771 5.219 1.00 85.19 873 ASP A CA 1
ATOM 6649 C C . ASP A 1 873 ? -14.861 11.190 5.819 1.00 85.19 873 ASP A C 1
ATOM 6651 O O . ASP A 1 873 ? -14.643 12.226 5.183 1.00 85.19 873 ASP A O 1
ATOM 6655 N N . THR A 1 874 ? -15.281 11.241 7.082 1.00 88.50 874 THR A N 1
ATOM 6656 C CA . THR A 1 874 ? -15.574 12.448 7.859 1.00 88.50 874 THR A CA 1
ATOM 6657 C C . THR A 1 874 ? -15.091 12.289 9.306 1.00 88.50 874 THR A C 1
ATOM 6659 O O . THR A 1 874 ? -14.671 11.211 9.730 1.00 88.50 874 THR A O 1
ATOM 6662 N N . GLY A 1 875 ? -15.111 13.382 10.076 1.00 92.94 875 GLY A N 1
ATOM 6663 C CA . GLY A 1 875 ? -14.900 13.345 11.526 1.00 92.94 875 GLY A CA 1
ATOM 6664 C C . GLY A 1 875 ? -13.614 12.636 11.977 1.00 92.94 875 GLY A C 1
ATOM 6665 O O . GLY A 1 875 ? -12.514 12.923 11.493 1.00 92.94 875 GLY A O 1
ATOM 6666 N N . PHE A 1 876 ? -13.758 11.730 12.949 1.00 97.06 876 PHE A N 1
ATOM 6667 C CA . PHE A 1 876 ? -12.640 11.051 13.607 1.00 97.06 876 PHE A CA 1
ATOM 6668 C C . PHE A 1 876 ? -11.806 10.206 12.635 1.00 97.06 876 PHE A C 1
ATOM 6670 O O . PHE A 1 876 ? -10.591 10.393 12.569 1.00 97.06 876 PHE A O 1
ATOM 6677 N N . ILE A 1 877 ? -12.431 9.333 11.837 1.00 97.38 877 ILE A N 1
ATOM 6678 C CA . ILE A 1 877 ? -11.686 8.402 10.977 1.00 97.38 877 ILE A CA 1
ATOM 6679 C C . ILE A 1 877 ? -10.981 9.107 9.809 1.00 97.38 877 ILE A C 1
ATOM 6681 O O . ILE A 1 877 ? -9.849 8.753 9.469 1.00 97.38 877 ILE A O 1
ATOM 6685 N N . ARG A 1 878 ? -11.570 10.188 9.277 1.00 93.94 878 ARG A N 1
ATOM 6686 C CA . ARG A 1 878 ? -10.888 11.105 8.347 1.00 93.94 878 ARG A CA 1
ATOM 6687 C C . ARG A 1 878 ? -9.624 11.700 8.968 1.00 93.94 878 ARG A C 1
ATOM 6689 O O . ARG A 1 878 ? -8.566 11.714 8.340 1.00 93.94 878 ARG A O 1
ATOM 6696 N N . SER A 1 879 ? -9.724 12.165 10.214 1.00 95.44 879 SER A N 1
ATOM 6697 C CA . SER A 1 879 ? -8.596 12.760 10.942 1.00 95.44 879 SER A CA 1
ATOM 6698 C C . SER A 1 879 ? -7.475 11.746 11.190 1.00 95.44 879 SER A C 1
ATOM 6700 O O . SER A 1 879 ? -6.307 12.050 10.954 1.00 95.44 879 SER A O 1
ATOM 6702 N N . VAL A 1 880 ? -7.820 10.518 11.593 1.00 96.94 880 VAL A N 1
ATOM 6703 C CA . VAL A 1 880 ? -6.871 9.400 11.748 1.00 96.94 880 VAL A CA 1
ATOM 6704 C C . VAL A 1 880 ? -6.167 9.080 10.429 1.00 96.94 880 VAL A C 1
ATOM 6706 O O . VAL A 1 880 ? -4.940 8.994 10.394 1.00 96.94 880 VAL A O 1
ATOM 6709 N N . SER A 1 881 ? -6.926 8.971 9.338 1.00 94.06 881 SER A N 1
ATOM 6710 C CA . SER A 1 881 ? -6.388 8.692 8.000 1.00 94.06 881 SER A CA 1
ATOM 6711 C C . SER A 1 881 ? -5.441 9.800 7.518 1.00 94.06 881 SER A C 1
ATOM 6713 O O . SER A 1 881 ? -4.415 9.522 6.898 1.00 94.06 881 SER A O 1
ATOM 6715 N N . GLY A 1 882 ? -5.731 11.056 7.873 1.00 89.31 882 GLY A N 1
ATOM 6716 C CA . GLY A 1 882 ? -4.837 12.198 7.672 1.00 89.31 882 GLY A CA 1
ATOM 6717 C C . GLY A 1 882 ? -3.534 12.118 8.473 1.00 89.31 882 GLY A C 1
ATOM 6718 O O . GLY A 1 882 ? -2.470 12.440 7.938 1.00 89.31 882 GLY A O 1
ATOM 6719 N N . ILE A 1 883 ? -3.576 11.660 9.729 1.00 91.75 883 ILE A N 1
ATOM 6720 C CA . ILE A 1 883 ? -2.364 11.486 10.545 1.00 91.75 883 ILE A CA 1
ATOM 6721 C C . ILE A 1 883 ? -1.487 10.379 9.958 1.00 91.75 883 ILE A C 1
ATOM 6723 O O . ILE A 1 883 ? -0.313 10.630 9.703 1.00 91.75 883 ILE A O 1
ATOM 6727 N N . VAL A 1 884 ? -2.053 9.200 9.679 1.00 91.38 884 VAL A N 1
ATOM 6728 C CA . VAL A 1 884 ? -1.289 8.052 9.160 1.00 91.38 884 VAL A CA 1
ATOM 6729 C C . VAL A 1 884 ? -0.704 8.336 7.777 1.00 91.38 884 VAL A C 1
ATOM 6731 O O . VAL A 1 884 ? 0.494 8.174 7.567 1.00 91.38 884 VAL A O 1
ATOM 6734 N N . ASN A 1 885 ? -1.523 8.798 6.829 1.00 86.06 885 ASN A N 1
ATOM 6735 C CA . ASN A 1 885 ? -1.090 8.922 5.436 1.00 86.06 885 ASN A CA 1
ATOM 6736 C C . ASN A 1 885 ? -0.372 10.254 5.130 1.00 86.06 885 ASN A C 1
ATOM 6738 O O . ASN A 1 885 ? 0.284 10.363 4.094 1.00 86.06 885 ASN A O 1
ATOM 6742 N N . ARG A 1 886 ? -0.522 11.295 5.972 1.00 82.69 886 ARG A N 1
ATOM 6743 C CA . ARG A 1 886 ? -0.016 12.663 5.699 1.00 82.69 886 ARG A CA 1
ATOM 6744 C C . ARG A 1 886 ? 0.513 13.441 6.916 1.00 82.69 886 ARG A C 1
ATOM 6746 O O . ARG A 1 886 ? 0.907 14.598 6.756 1.00 82.69 886 ARG A O 1
ATOM 6753 N N . GLY A 1 887 ? 0.524 12.863 8.117 1.00 85.62 887 GLY A N 1
ATOM 6754 C CA . GLY A 1 887 ? 1.008 13.512 9.342 1.00 85.62 887 GLY A CA 1
ATOM 6755 C C . GLY A 1 887 ? 0.128 14.646 9.890 1.00 85.62 887 GLY A C 1
ATOM 6756 O O . GLY A 1 887 ? 0.587 15.393 10.757 1.00 85.62 887 GLY A O 1
ATOM 6757 N N . CYS A 1 888 ? -1.113 14.826 9.414 1.00 86.56 888 CYS A N 1
ATOM 6758 C CA . CYS A 1 888 ? -1.990 15.896 9.906 1.00 86.56 888 CYS A CA 1
ATOM 6759 C C . CYS A 1 888 ? -3.457 15.474 10.075 1.00 86.56 888 CYS A C 1
ATOM 6761 O O . CYS A 1 888 ? -4.048 14.846 9.207 1.00 86.56 888 CYS A O 1
ATOM 6763 N N . HIS A 1 889 ? -4.072 15.879 11.186 1.00 91.12 889 HIS A N 1
ATOM 6764 C CA . HIS A 1 889 ? -5.444 15.497 11.538 1.00 91.12 889 HIS A CA 1
ATOM 6765 C C . HIS A 1 889 ? -6.549 16.191 10.712 1.00 91.12 889 HIS A C 1
ATOM 6767 O O . HIS A 1 889 ? -7.718 15.872 10.886 1.00 91.12 889 HIS A O 1
ATOM 6773 N N . ASN A 1 890 ? -6.219 17.144 9.834 1.00 86.44 890 ASN A N 1
ATOM 6774 C CA . ASN A 1 890 ? -7.202 17.913 9.062 1.00 86.44 890 ASN A CA 1
ATOM 6775 C C . ASN A 1 890 ? -6.870 17.886 7.553 1.00 86.44 890 ASN A C 1
ATOM 6777 O O . ASN A 1 890 ? -6.268 18.833 7.042 1.00 86.44 890 ASN A O 1
ATOM 6781 N N . PRO A 1 891 ? -7.182 16.783 6.840 1.00 78.12 891 PRO A N 1
ATOM 6782 C CA . PRO A 1 891 ? -6.838 16.626 5.430 1.00 78.12 891 PRO A CA 1
ATOM 6783 C C . PRO A 1 891 ? -7.807 17.378 4.487 1.00 78.12 891 PRO A C 1
ATOM 6785 O O . PRO A 1 891 ? -9.030 17.265 4.649 1.00 78.12 891 PRO A O 1
ATOM 6788 N N . PRO A 1 892 ? -7.304 18.052 3.429 1.00 72.50 892 PRO A N 1
ATOM 6789 C CA . PRO A 1 892 ? -5.983 17.869 2.816 1.00 72.50 892 PRO A CA 1
ATOM 6790 C C . PRO A 1 892 ? -4.834 18.557 3.564 1.00 72.50 892 PRO A C 1
ATOM 6792 O O . PRO A 1 892 ? -4.880 19.741 3.884 1.00 72.50 892 PRO A O 1
ATOM 6795 N N . CYS A 1 893 ? -3.765 17.797 3.793 1.00 71.56 893 CYS A N 1
ATOM 6796 C CA . CYS A 1 893 ? -2.570 18.262 4.486 1.00 71.56 893 CYS A CA 1
ATOM 6797 C C . CYS A 1 893 ? -1.601 18.957 3.515 1.00 71.56 893 CYS A C 1
ATOM 6799 O O . CYS A 1 893 ? -1.735 18.856 2.296 1.00 71.56 893 CYS A O 1
ATOM 6801 N N . ALA A 1 894 ? -0.541 19.583 4.038 1.00 66.00 894 ALA A N 1
ATOM 6802 C CA . ALA A 1 894 ? 0.531 20.145 3.204 1.00 66.00 894 ALA A CA 1
ATOM 6803 C C . ALA A 1 894 ? 1.236 19.089 2.317 1.00 66.00 894 ALA A C 1
ATOM 6805 O O . ALA A 1 894 ? 1.765 19.429 1.263 1.00 66.00 894 ALA A O 1
ATOM 6806 N N . ALA A 1 895 ? 1.196 17.810 2.714 1.00 60.56 895 ALA A N 1
ATOM 6807 C CA . ALA A 1 895 ? 1.656 16.661 1.928 1.00 60.56 895 ALA A CA 1
ATOM 6808 C C . ALA A 1 895 ? 0.611 16.130 0.911 1.00 60.56 895 ALA A C 1
ATOM 6810 O O . ALA A 1 895 ? 0.804 15.067 0.322 1.00 60.56 895 ALA A O 1
ATOM 6811 N N . GLY A 1 896 ? -0.512 16.829 0.711 1.00 64.69 896 GLY A N 1
ATOM 6812 C CA . GLY A 1 896 ? -1.578 16.475 -0.231 1.00 64.69 896 GLY A CA 1
ATOM 6813 C C . GLY A 1 896 ? -2.812 15.814 0.399 1.00 64.69 896 GLY A C 1
ATOM 6814 O O . GLY A 1 896 ? -2.963 15.738 1.622 1.00 64.69 896 GLY A O 1
ATOM 6815 N N . ALA A 1 897 ? -3.719 15.359 -0.469 1.00 72.62 897 ALA A N 1
ATOM 6816 C CA . ALA A 1 897 ? -4.930 14.629 -0.098 1.00 72.62 897 ALA A CA 1
ATOM 6817 C C . ALA A 1 897 ? -4.619 13.165 0.263 1.00 72.62 897 ALA A C 1
ATOM 6819 O O . ALA A 1 897 ? -3.742 12.553 -0.339 1.00 72.62 897 ALA A O 1
ATOM 6820 N N . VAL A 1 898 ? -5.342 12.625 1.246 1.00 73.62 898 VAL A N 1
ATOM 6821 C CA . VAL A 1 898 ? -5.193 11.250 1.756 1.00 73.62 898 VAL A CA 1
ATOM 6822 C C . VAL A 1 898 ? -5.578 10.227 0.688 1.00 73.62 898 VAL A C 1
ATOM 6824 O O . VAL A 1 898 ? -6.615 10.376 0.046 1.00 73.62 898 VAL A O 1
ATOM 6827 N N . ASP A 1 899 ? -4.772 9.176 0.530 1.00 79.38 899 ASP A N 1
ATOM 6828 C CA . ASP A 1 899 ? -5.133 8.035 -0.319 1.00 79.38 899 ASP A CA 1
ATOM 6829 C C . ASP A 1 899 ? -6.199 7.148 0.349 1.00 79.38 899 ASP A C 1
ATOM 6831 O O . ASP A 1 899 ? -6.088 6.843 1.536 1.00 79.38 899 ASP A O 1
ATOM 6835 N N . GLY A 1 900 ? -7.210 6.703 -0.404 1.00 80.62 900 GLY A N 1
ATOM 6836 C CA . GLY A 1 900 ? -8.198 5.722 0.065 1.00 80.62 900 GLY A CA 1
ATOM 6837 C C . GLY A 1 900 ? -9.016 6.141 1.291 1.00 80.62 900 GLY A C 1
ATOM 6838 O O . GLY A 1 900 ? -9.329 5.290 2.118 1.00 80.62 900 GLY A O 1
ATOM 6839 N N . GLY A 1 901 ? -9.336 7.431 1.456 1.00 83.44 901 GLY A N 1
ATOM 6840 C CA . GLY A 1 901 ? -10.096 7.931 2.616 1.00 83.44 901 GLY A CA 1
ATOM 6841 C C . GLY A 1 901 ? -11.443 7.221 2.824 1.00 83.44 901 GLY A C 1
ATOM 6842 O O . GLY A 1 901 ? -11.752 6.803 3.938 1.00 83.44 901 GLY A O 1
ATOM 6843 N N . ALA A 1 902 ? -12.198 7.004 1.740 1.00 82.94 902 ALA A N 1
ATOM 6844 C CA . ALA A 1 902 ? -13.451 6.246 1.760 1.00 82.94 902 ALA A CA 1
ATOM 6845 C C . ALA A 1 902 ? -13.236 4.775 2.163 1.00 82.94 902 ALA A C 1
ATOM 6847 O O . ALA A 1 902 ? -13.895 4.294 3.083 1.00 82.94 902 ALA A O 1
ATOM 6848 N N . ASP A 1 903 ? -12.262 4.092 1.549 1.00 82.62 903 ASP A N 1
ATOM 6849 C CA . ASP A 1 903 ? -11.907 2.704 1.875 1.00 82.62 903 ASP A CA 1
ATOM 6850 C C . ASP A 1 903 ? -11.573 2.552 3.368 1.00 82.62 903 ASP A C 1
ATOM 6852 O O . ASP A 1 903 ? -12.060 1.644 4.034 1.00 82.62 903 ASP A O 1
ATOM 6856 N N . ARG A 1 904 ? -10.776 3.475 3.925 1.00 93.25 904 ARG A N 1
ATOM 6857 C CA . ARG A 1 904 ? -10.381 3.484 5.345 1.00 93.25 904 ARG A CA 1
ATOM 6858 C C . ARG A 1 904 ? -11.574 3.672 6.280 1.00 93.25 904 ARG A C 1
ATOM 6860 O O . ARG A 1 904 ? -11.608 3.046 7.335 1.00 93.25 904 ARG A O 1
ATOM 6867 N N . ALA A 1 905 ? -12.555 4.491 5.903 1.00 89.56 905 ALA A N 1
ATOM 6868 C CA . ALA A 1 905 ? -13.785 4.650 6.672 1.00 89.56 905 ALA A CA 1
ATOM 6869 C C . ALA A 1 905 ? -14.657 3.379 6.620 1.00 89.56 905 ALA A C 1
ATOM 6871 O O . ALA A 1 905 ? -15.064 2.865 7.661 1.00 89.56 905 ALA A O 1
ATOM 6872 N N . HIS A 1 906 ? -14.851 2.785 5.441 1.00 90.12 906 HIS A N 1
ATOM 6873 C CA . HIS A 1 906 ? -15.586 1.522 5.309 1.00 90.12 906 HIS A CA 1
ATOM 6874 C C . HIS A 1 906 ? -14.895 0.344 6.031 1.00 90.12 906 HIS A C 1
ATOM 6876 O O . HIS A 1 906 ? -15.549 -0.483 6.674 1.00 90.12 906 HIS A O 1
ATOM 6882 N N . ASN A 1 907 ? -13.559 0.299 6.013 1.00 94.00 907 ASN A N 1
ATOM 6883 C CA . ASN A 1 907 ? -12.771 -0.647 6.805 1.00 94.00 907 ASN A CA 1
ATOM 6884 C C . ASN A 1 907 ? -12.982 -0.431 8.315 1.00 94.00 907 ASN A C 1
ATOM 6886 O O . ASN A 1 907 ? -13.076 -1.396 9.068 1.00 94.00 907 ASN A O 1
ATOM 6890 N N . PHE A 1 908 ? -13.075 0.821 8.777 1.00 98.12 908 PHE A N 1
ATOM 6891 C CA . PHE A 1 908 ? -13.309 1.149 10.187 1.00 98.12 908 PHE A CA 1
ATOM 6892 C C . PHE A 1 908 ? -14.683 0.670 10.658 1.00 98.12 908 PHE A C 1
ATOM 6894 O O . PHE A 1 908 ? -14.765 -0.031 11.663 1.00 98.12 908 PHE A O 1
ATOM 6901 N N . GLU A 1 909 ? -15.734 0.942 9.886 1.00 96.69 909 GLU A N 1
ATOM 6902 C CA . GLU A 1 909 ? -17.074 0.381 10.095 1.00 96.69 909 GLU A CA 1
ATOM 6903 C C . GLU A 1 909 ? -17.053 -1.156 10.137 1.00 96.69 909 GLU A C 1
ATOM 6905 O O . GLU A 1 909 ? -17.538 -1.758 11.095 1.00 96.69 909 GLU A O 1
ATOM 6910 N N . THR A 1 910 ? -16.382 -1.795 9.174 1.00 93.50 910 THR A N 1
ATOM 6911 C CA . THR A 1 910 ? -16.236 -3.259 9.112 1.00 93.50 910 THR A CA 1
ATOM 6912 C C . THR A 1 910 ? -15.584 -3.840 10.374 1.00 93.50 910 THR A C 1
ATOM 6914 O O . THR A 1 910 ? -16.068 -4.843 10.909 1.00 93.50 910 THR A O 1
ATOM 6917 N N . VAL A 1 911 ? -14.519 -3.213 10.891 1.00 97.50 911 VAL A N 1
ATOM 6918 C CA . VAL A 1 911 ? -13.837 -3.672 12.113 1.00 97.50 911 VAL A CA 1
ATOM 6919 C C . VAL A 1 911 ? -14.672 -3.393 13.372 1.00 97.50 911 VAL A C 1
ATOM 6921 O O . VAL A 1 911 ? -14.724 -4.246 14.259 1.00 97.50 911 VAL A O 1
ATOM 6924 N N . LEU A 1 912 ? -15.376 -2.256 13.453 1.00 96.69 912 LEU A N 1
ATOM 6925 C CA . LEU A 1 912 ? -16.295 -1.962 14.563 1.00 96.69 912 LEU A CA 1
ATOM 6926 C C . LEU A 1 912 ? -17.431 -2.997 14.643 1.00 96.69 912 LEU A C 1
ATOM 6928 O O . LEU A 1 912 ? -17.695 -3.526 15.727 1.00 96.69 912 LEU A O 1
ATOM 6932 N N . SER A 1 913 ? -18.041 -3.360 13.508 1.00 94.50 913 SER A N 1
ATOM 6933 C CA . SER A 1 913 ? -19.037 -4.440 13.448 1.00 94.50 913 SER A CA 1
ATOM 6934 C C . SER A 1 913 ? -18.445 -5.792 13.858 1.00 94.50 913 SER A C 1
ATOM 6936 O O . SER A 1 913 ? -19.071 -6.536 14.609 1.00 94.50 913 SER A O 1
ATOM 6938 N N . ALA A 1 914 ? -17.227 -6.125 13.414 1.00 93.50 914 ALA A N 1
ATOM 6939 C CA . ALA A 1 914 ? -16.561 -7.380 13.784 1.00 93.50 914 ALA A CA 1
ATOM 6940 C C . ALA A 1 914 ? -16.238 -7.474 15.291 1.00 93.50 914 ALA A C 1
ATOM 6942 O O . ALA A 1 914 ? -16.273 -8.559 15.869 1.00 93.50 914 ALA A O 1
ATOM 6943 N N . MET A 1 915 ? -15.981 -6.343 15.959 1.00 93.69 915 MET A N 1
ATOM 6944 C CA . MET A 1 915 ? -15.800 -6.274 17.417 1.00 93.69 915 MET A CA 1
ATOM 6945 C C . MET A 1 915 ? -17.122 -6.296 18.214 1.00 93.69 915 MET A C 1
ATOM 6947 O O . MET A 1 915 ? -17.091 -6.416 19.451 1.00 93.69 915 MET A O 1
ATOM 6951 N N . GLY A 1 916 ? -18.267 -6.200 17.527 1.00 92.06 916 GLY A N 1
ATOM 6952 C CA . GLY A 1 916 ? -19.602 -6.102 18.118 1.00 92.06 916 GLY A CA 1
ATOM 6953 C C . GLY A 1 916 ? -19.842 -4.763 18.817 1.00 92.06 916 GLY A C 1
ATOM 6954 O O . GLY A 1 916 ? -20.327 -4.753 19.949 1.00 92.06 916 GLY A O 1
ATOM 6955 N N . LEU A 1 917 ? -19.419 -3.660 18.190 1.00 91.50 917 LEU A N 1
ATOM 6956 C CA . LEU A 1 917 ? -19.573 -2.293 18.708 1.00 91.50 917 LEU A CA 1
ATOM 6957 C C . LEU A 1 917 ? -20.709 -1.499 18.045 1.00 91.50 917 LEU A C 1
ATOM 6959 O O . LEU A 1 917 ? -21.190 -0.540 18.649 1.00 91.50 917 LEU A O 1
ATOM 6963 N N . ILE A 1 918 ? -21.117 -1.902 16.839 1.00 91.75 918 ILE A N 1
ATOM 6964 C CA . ILE A 1 918 ? -22.218 -1.353 16.030 1.00 91.75 918 ILE A CA 1
ATOM 6965 C C . ILE A 1 918 ? -22.990 -2.501 15.369 1.00 91.75 918 ILE A C 1
ATOM 6967 O O . ILE A 1 918 ? -22.330 -3.526 15.065 1.00 91.75 918 ILE A O 1
#

Nearest PDB structures (foldseek):
  7zjb-assembly1_B  TM=8.417E-01  e=2.203E-11  Streptomyces coelicolor A3(2)
  6if7-assembly1_A  TM=8.659E-01  e=3.219E-10  Tectaria macrodonta
  5ftz-assembly1_A-2  TM=8.561E-01  e=5.504E-10  Streptomyces lividans 1326
  4oy7-assembly3_C  TM=8.152E-01  e=1.101E-10  Streptomyces coelicolor A3(2)
  4yn2-assembly1_A  TM=6.755E-01  e=1.114E-07  unidentified entomopoxvirus

Mean predicted aligned error: 22.66 Å

InterPro domains:
  IPR004302 Cellulose/chitin-binding protein, N-terminal [PF03067] (86-258)
  IPR014756 Immunoglobulin E-set [SSF81296] (86-260)

Solvent-accessible surface area (backbone atoms only — not comparable to full-atom values): 55084 Å² total; per-residue (Å²): 140,84,90,84,86,86,90,84,73,73,64,68,70,52,54,58,62,51,54,57,48,71,76,65,75,62,55,78,69,59,58,52,51,58,56,54,50,56,57,52,55,61,49,66,73,68,71,75,87,79,77,85,82,82,86,88,89,87,86,88,79,91,84,91,87,84,90,88,81,90,83,91,81,92,76,89,78,80,79,68,88,74,81,73,75,28,31,35,33,61,32,63,40,10,59,35,47,45,26,43,78,34,44,80,47,82,40,28,67,76,46,55,65,69,32,36,75,45,36,39,59,28,30,43,86,44,39,68,88,36,84,65,83,76,56,50,63,62,22,50,39,13,31,67,37,75,75,29,48,65,64,41,49,55,92,50,65,74,73,60,42,79,42,57,46,64,57,70,47,69,37,32,36,34,33,78,44,88,72,35,33,38,39,37,36,28,36,43,45,78,83,42,67,75,81,48,49,53,35,74,93,31,52,42,83,54,48,73,54,72,40,43,97,90,65,62,81,81,66,46,63,50,70,49,74,36,56,45,67,91,66,90,58,47,74,42,42,34,40,36,41,35,42,40,58,60,86,31,36,35,41,29,24,23,36,16,41,30,29,47,36,96,58,89,70,75,81,75,82,71,91,83,79,86,79,90,78,95,78,89,81,88,87,84,87,88,77,63,51,78,67,50,31,71,67,16,61,61,6,18,27,31,63,90,77,71,41,55,40,62,88,39,49,64,81,58,19,68,73,36,44,94,75,48,30,44,57,36,38,78,69,99,77,78,87,74,88,88,85,89,85,85,91,85,84,85,90,85,89,88,88,90,84,90,90,91,88,87,90,89,89,86,91,93,88,80,59,83,89,41,55,11,25,36,36,69,79,51,84,80,72,47,68,40,84,50,54,68,70,65,25,60,73,41,33,93,74,40,32,45,78,42,57,67,88,86,88,86,87,90,85,88,86,90,86,87,83,87,88,85,80,89,87,86,90,83,86,86,87,88,82,88,88,84,91,81,86,84,86,78,88,73,70,73,76,76,42,76,87,40,54,25,24,34,35,59,56,100,89,48,80,48,70,40,82,51,56,67,71,61,29,62,72,41,38,91,73,44,32,44,77,25,89,64,81,85,86,83,90,89,84,81,90,87,84,87,85,86,88,90,86,85,92,89,87,88,88,89,88,88,87,89,86,91,87,88,90,83,90,88,87,81,89,84,89,87,88,90,85,92,82,78,91,72,79,83,76,48,55,38,70,53,52,53,61,50,57,76,67,50,68,45,88,85,56,37,37,13,57,42,67,85,74,47,77,45,72,28,84,72,58,49,65,70,32,42,50,48,27,52,49,47,28,47,76,69,37,51,78,93,43,52,56,68,37,44,96,42,45,93,31,25,64,56,17,53,50,53,49,23,54,53,49,9,45,26,34,70,70,13,36,36,54,44,23,37,30,51,52,74,72,37,61,89,35,39,34,11,41,9,32,25,31,19,47,85,30,38,48,22,76,71,38,65,44,59,88,95,43,46,90,40,31,35,72,84,49,43,78,46,70,44,57,48,94,29,32,48,68,46,85,24,38,47,59,46,42,40,19,27,31,52,92,75,44,67,44,13,30,20,42,32,43,82,40,55,74,35,56,94,88,57,87,64,65,75,49,50,87,44,50,72,47,43,63,55,45,82,72,38,95,85,62,63,54,25,66,40,84,85,47,53,24,20,41,80,44,77,42,97,78,21,20,43,18,44,48,11,56,90,76,76,37,72,52,39,28,32,19,55,35,13,76,30,50,21,30,11,40,54,47,46,46,11,32,20,50,37,6,44,45,13,45,44,30,10,21,51,8,39,76,72,75,40,75,44,87,36,53,83,44,42,30,67,80,43,57,59,45,35,70,67,26,88,90,45,66,26,35,21,38,36,46,22,48,50,48,36,47,68,63,44,66,59,29,64,54,88,86,74,84,72,52,34,41,64,59,45,51,46,53,38,52,78,64,67,50,71,68,49,49,41,63,44,74,60,58,34,18,51,46,12,34,76,70,46,72,29,60,68,62,65,28,100,77,42,72,59,81,60,48,51,58,30,8,42,35,24,34,52,40,33,40,52,72,69,75,101

Organism: Porphyridium purpureum (NCBI:txid35688)

Secondary structure (DSSP, 8-state):
--------STTHHHHHHHHHHHHH---HHHHHHHHHHHHHHHHHHTSSS-------------------------------------EEEEETTPHHHHHHH-TTSTTGGGS-HHHHHSTT--EEEEETT-PPPPPPTT-TTTTT-GGGGGGG-TTS----EEEESSSEEEEEEEESS--EEEEEEEEE-TT--SSS---GGGEEEEEEEEE-TTT----SEEEEEEEPPP-SSSEEEEEEEEEEESSSEEEEEEEEEEEEESS-PPPP-----S-----------S---HHHHHH-TTSEEETTTTEEETT--HHHHTTSGGGTEEE-PPPTT----------------------------------TT-SSEEE-SSSSPEEE---HHHHHHTGGGTEEE---------------------------------------SGGGTTSTT--EEEEEETTEEEEE---HHHHHHTGGGTEEEE--PPP----------------------------------------------PPP---THHHHHHHHT---TTTSEEE-TTS-EEE-SS--HHHHHHHHHHHHHT-BTTB-----SSGGGHHHHHHHHHHHHHHHHHHTGGGT-SBPP---GGGTSBGGGGG-STT--TTS-PPPTTTGGGSPP--TT--EE-S----STTPPPPPEE--TTT--S-EEEEEEEEE--TTS---S---SHHHHHHHTT-TT--S-SSTT--EEEEEE-TT-------GGGTPPPPSS-TT-----BTTTTB-HHHHHHHHHHHTSHHHHHTT---S-TT--TTT-STHHHH-TT-TTHHHHHHHHHIIIIITT-B-SSSS--BHHHHHHHHHHTT---TTSSSHHHHHHHHHHHHS-SSSSBTTBSPTTHHHHHHHHHHHHHHTT--

pLDDT: mean 72.24, std 24.71, range [21.08, 98.44]

Foldseek 3Di:
DDDDDDDDDPPVVVVVVVVVCVVPVDDPVVVVVVVVVVVVVVVVVPPPPDDDDDDDDDDDDDDDDDDDDDDDDDDPPPPDPWDDWFKEWPVVGFQLRCCLVVCPPFQSVVQDVLSNVRVRQQWDFAWAPGDDDPADQQCQANHVDPSSNSSQDLVGDGDAAEDALWDKDKIKMFIPPDFWWKKWKWKFAQPQDSSGGHGPVRIDTWDMDGDDPVRDPVDRIDMDMTTRDHYPAFKMWMWMWIFTDTSGTMIHIGIRIYTHDNDDDDPPDDPDPPDDDDDDDDDDDAEDDPVLCVLEVAAKAQPVVRHGPNVHDPVRQVVCVVNRIYGHYDDPPDDDDDDDDDDDDDDDDDDDDDDDDDDDDDDDDDCPPAAAKWADPDPPIDHDNDDPVVQVVCVVNRIDGDHDDDDDDDDDDDDDDDDDDDDDDDDDDDDDDDDDDDDDDPQPPLCVPAAAKWADDPPDIDHDNDDPVVQVVCVVVRIDHDHDDDDDDDDDDDDDDDDDDDDDDDDDDDDDDDDDDDDDDDDDDDDDDDDDDDPDQDDLVVVLVLLVPFDCVVQQWAQAQVRDIDGQPQDDSVLQSVLLVCQAPVNWVPFHQDCAPTSVGNVLSLLLVLLLSLLLSVQDSHQSFFFDAQDACVLLSWLLCLCPAPLDGQQLPADDPVQNVLFFDLAQAAWDWAPGYGNYQLGDFTRTAHHCVQVVFIWHKDSAPDFDDPVDCLDEADPGSVSVSVQVPPPVRDDRSDPPHGHMDTDTDDRARWHCANVVSPGGTDGHRGSSNFWFGASLGQGHRSLLSSCCCGAECVCVVVVHDHVHVHDNSSRCVSCCRPVPPNSSSSNNSSVSCCRPQPQQDFDPPPPGDDLSVQSVVCVVVLNPQQLDLDGNSVLSQCCSQPNGRDPPDPSGGGPCSNSSSNSSVVSCVSSVSD

Sequence (918 aa):
MRGTGPRQGAHARANIRKHIKERLGLSPRKFVSFLEEDCNSKKRKRQKDSITGKTRQGKPAFVVAMQKVVAVAIAVAVVTGVAHAHGTLAFPPSRAYYCWQNPAAGDCGKVSEAVKSNWMEVGQYCGAGQECAPPAATQLCSGNKEIYSDVERVDLHWYRTEINRTGEVRFNFLTTADHLGTVSIYMTTDDAPLDVPLAPQHLEFMCSYSWDAGTNDGSKLKTFSCPVPARVRDEHVIHAVWEAQITANELFMSCADVRLVDHALAPSATPDKYGMEHTHGDTQTGSCNAQQLAACPRGCLWIEANACYAEWDRATCERYTEHGYVFCGVSASDHGDAVPVEPTSTPTTPVPSPSETETGSIPSLECGTCRGCLWLAAGPVGCYAWQQATCEFHAEHGYIWCGGQVDQPGGQKSEEPSPTAAPISSSSPSPSPSPAPSADPLSNSVCGKCVGCLWLEAGQIGCYPWPKTTCEQYAGHGYLWCDGQREEGGGPSQSPSSPLTPTPQPAPTTTPTPSLPPSNAPEPEPTGGDLPEKGAEMSCSEVLEKLKNLDTSRILVSQQPDLSYAPSEVYVWQDGYKAMLDMYEQGVGPLRLWLGDSSAQCTYGLVNIAAFLSQAMKETIMYDACDENNWDASSGYAASNACGQLGQSYQDYTCAPSEEHMQCQNDPTLRIVATTHAKWYGAPGPLFCGPKEEIPQSPKWNYGSPWCSRTVDYGKPVETYSELWEYLFDSQDICRDYAGQQAGGWEFCPGGCPNAPATAFGRAARTDVEGCAWWGRGIIQTTGICNFGKLNYYLGARAAREGRDSLYPDIDFCKDPEAVCNSARHPELKWVAGLFYWLESVQSYRSTLGDGWTYMDALRQFVDAGMPSPGADTGFIRSVSGIVNRGCHNPPCAAGAVDGGADRAHNFETVLSAMGLI